Protein AF-0000000073991432 (afdb_homodimer)

Organism: Leishmania donovani (NCBI:txid5661)

Radius of gyration: 33.99 Å; Cα contacts (8 Å, |Δi|>4): 2825; chains: 2; bounding box: 56×107×69 Å

Foldseek 3Di:
DDFVVQLVVLVVLLVVCLVQFDCLQPFQWFDFDSFAEWFWWAAWEDAPQKTKIWTWDDSNANDDWATFIWIWIDNQLTFIAGAGTAGDAPDPQQNTYWAHAYWDDDPQKIKGKTKRKDAPDDGPPQVRIFIFIWIWMGNHNRHIDTDGGAAGDDPQKDPWGHWYWDDDPQWIKIWTWIFGNLLWIFIKIWIDNDPNHTDRVDIDTQDTDPDSQFRIWAQWDWDDDVQKIKIWTKTARDDDDVQPPPARIFTWMFIADDDPPDHTGTDDDTGTQAQAHFWGNKDWYADPVGFIKIKTKRHGPPDFFPSSVSRTGTTMDAIWTWDADPVPRQIFTFGDPCQCVQFDDKDKDAWDKAFAFDKAWDDQACAWKKKKWKWQQVPWDFQWWDKDFFPFWDFIQHNVVQWGKIWGHDVVRPDTDIHTGHHDPDRMWMWIWTHTSQKIWTAIPRGSHIHIDGHHDDRRRGTMIIHGYRTMIIIRIMMMTGGGRNYDD/DDFVVQLVVLQVLLVVCLVQFDCLQPFQWFDFDSFAEWFWWAAWEDAPQKTKIWTWDDSNANDDWATFIWIWIDNQLTFIAGAGTAGDAPDPQQNTYWAHAYWDDDPQKIKGKTKRKDDPPDGPDQVRIFIFIWIWMGNHNRHIDTPGGAAGDDPQKDPWGHWYWDDDPQWIKIWTWIFGNLLWIFIKMWIDNDPSHTDRVDIDTQDTDPDSQFRIWAQWDWDDDVQKIKIWTKTARDDDDVQPPPARIFTWMFIADDDPPDHTGTDDDTGTQAQAHFWGNKDWYADPVGFIKIKTKRHGPPDFFPSSVSRTGTTMDAIWTWDADPVPRQIFTFGDPCQCVQFDDKDKDAWDKAFAFDKAWDDQAPAWKKKKWKWQQVVWDFQWWDKDFFPFWDFIQHNVVQWGKIWGHDVVRPDTDIHTGHHDPDRMWMWIWTHTSQKIWTAIPRGSHIHIDGHHDDRRRGTMIIHGYRTMIIIRIMMMTGGGRNYDD

Secondary structure (DSSP, 8-state):
--HHHHHHHHHHHHHHHHTT--TTS--SSS---SSEEEEEEEEEEEETTEEEEEEEEETT-SS--S-EEEEEEESSSSS-EEEEEEE---STTSTT-EEEEEEEEETTEEEEEEEEEEESSSTT-TTSEEEEEEEEEESSSS--EEEEEEEPPPTT-EEEEEEEEEEETTEEEEEEEEE-TT--EEEEEEEESBTTB--TT--EEEEE-S-TT--EEEEEEEEEETTEEEEEEEEESPPPBTTBS-SSB--EEEEEE--TTS--EE-S--EES--SSS-EEEEEEE-TTS-EEEEEESS-TT---GGGGGTEE--BPPPEE-EE-TTT--EE-PBPGGGGGGEEEEEEE-SEEEPTTEEEEEES--SEEEEEEEEETTT---SEEEEEETTTEEEEEETTTTEEEEEEEEGGGTEEEEEEEEPPSSSEEEEEEEEESSEEEEEETTTTEEEEEE----TT---EEEEEESS-EEEEEEEEEEE---S--/--HHHHHHHHHHHHHHHHTT--TTS--SSS---SSEEEEEEEEEEEETTEEEEEEEEETT-SS--S-EEEEEEESSSSS-EEEEEEE---STTSTT-EEEEEEEEETTEEEEEEEEEEESSSTT-TTSEEEEEEEEEESSSS--EEEEEEEPPPTT-EEEEEEEEEEETTEEEEEEEEE-TT--EEEEEEEESBTTB--TT--EEEEE-S-TT--EEEEEEEEEETTEEEEEEEEESPPPBTTBS-SSB--EEEEEE--TTS--EE-S--EES--SSS-EEEEEEE-TTS-EEEEEESS-TT---GGGGGTEE--BPPPEE-EE-TTT--EE-PBPGGGGGGEEEEEEE-SEEEPTTEEEEEESS-SEEEEEEEEETTT---SEEEEEETTTEEEEEETTTTEEEEEEEEGGGTEEEEEEEEPPSSSEEEEEEEEESSEEEEEETTTTEEEEEE----TT---EEEEEESS-EEEEEEEEEEE---S--

Sequence (978 aa):
MSHEQRIEEANNAVLAIRKSVDKEFYPHYHIAPYARSMSAPCGMIYFKGLYHVFYQHQPFAEESGPMHWGHSTSENMIHWRHHPIALAPGEDWDRDGCFCGSSVAYDDRLYVFYTGHHWLTDIADDSQIYQVQCLAISENGFNFEKRGIVVKPPAGFSHFRDPYVWFQDGRWWMVCGGRDSKDQGQLLLYSTDDLEDWDDSTFMVLSKSEDRNVYMWEHPCFFPLQRHQMLMFSPQGMQHEDYMFRNRYQTGLLMGLWRPNATFSVTSAFKKLDLGHDFYGAQTFLTRDGRRVFIGWLDMWDTNMPTKQHHWTGMLSLPRVLLVDEATGRIRTPPIKELESIRGNHQYLPRQTVRDNSQVRLLFDCTSYEVRVLFDMEKSTAEKYGLWLGRGLEIYVDEQSKRLVVNRHYPNYGISGYRSYALPAQALLLVHAYFDMSSVEVFVNEGEAVLSTRIYPARKDRTLSLFAANGTAHITRGDIWALNQSVMQMSHEQRIEEANNAVLAIRKSVDKEFYPHYHIAPYARSMSAPCGMIYFKGLYHVFYQHQPFAEESGPMHWGHSTSENMIHWRHHPIALAPGEDWDRDGCFCGSSVAYDDRLYVFYTGHHWLTDIADDSQIYQVQCLAISENGFNFEKRGIVVKPPAGFSHFRDPYVWFQDGRWWMVCGGRDSKDQGQLLLYSTDDLEDWDDSTFMVLSKSEDRNVYMWEHPCFFPLQRHQMLMFSPQGMQHEDYMFRNRYQTGLLMGLWRPNATFSVTSAFKKLDLGHDFYGAQTFLTRDGRRVFIGWLDMWDTNMPTKQHHWTGMLSLPRVLLVDEATGRIRTPPIKELESIRGNHQYLPRQTVRDNSQVRLLFDCTSYEVRVLFDMEKSTAEKYGLWLGRGLEIYVDEQSKRLVVNRHYPNYGISGYRSYALPAQALLLVHAYFDMSSVEVFVNEGEAVLSTRIYPARKDRTLSLFAANGTAHITRGDIWALNQSVMQ

pLDDT: mean 96.09, std 4.36, range [61.84, 98.94]

Solvent-accessible surface area (backbone atoms only — not comparable to full-atom values): 48680 Å² total; per-residue (Å²): 130,53,66,68,54,46,30,51,54,42,44,50,45,27,59,65,50,38,78,67,44,54,63,85,50,53,52,37,55,48,58,53,48,86,28,14,15,34,50,34,46,20,39,37,39,63,58,95,81,29,37,37,41,28,22,38,20,18,49,88,37,60,55,92,63,58,24,17,26,32,32,33,35,16,78,66,84,47,49,41,41,83,50,68,52,52,43,54,45,60,50,92,68,15,50,48,9,36,44,50,25,20,42,45,77,56,93,82,25,37,41,36,34,28,13,14,28,37,58,72,74,50,85,92,39,81,88,39,55,50,36,27,35,27,36,30,39,16,74,77,77,68,56,62,48,78,72,46,78,43,37,60,58,52,89,64,47,37,72,29,37,19,36,27,57,46,77,57,96,91,32,40,36,34,37,26,17,27,16,40,83,85,41,39,13,25,32,39,32,36,52,32,94,39,100,85,54,49,54,56,87,55,73,41,72,34,47,66,61,86,54,78,58,24,37,34,39,37,39,46,39,75,47,76,54,89,95,30,31,34,39,34,33,18,43,33,46,63,69,62,53,65,79,39,58,76,47,75,51,46,28,29,36,36,40,25,44,69,53,91,98,49,53,59,46,73,73,52,69,82,39,69,68,48,51,29,69,16,47,29,35,43,43,60,33,55,45,95,88,66,48,46,32,33,33,24,10,37,38,54,77,96,57,82,61,78,42,42,84,26,44,26,29,53,30,37,41,72,52,22,35,66,42,70,39,84,89,76,64,48,60,30,46,31,67,50,74,62,60,64,75,36,55,51,62,74,45,79,37,66,66,46,69,41,50,56,41,30,67,46,78,75,37,78,68,62,38,42,31,40,39,37,40,31,35,32,57,74,76,28,60,26,47,33,31,41,38,33,38,35,89,32,35,37,41,29,43,32,60,53,84,45,25,38,34,44,36,40,48,41,70,94,61,36,40,59,54,69,32,54,43,74,58,68,92,64,50,65,47,39,45,37,34,42,35,31,50,28,32,35,40,34,27,32,62,73,10,62,42,32,35,24,35,69,47,82,65,52,93,90,32,23,32,26,26,40,35,7,22,69,28,31,30,32,35,62,34,33,41,36,25,36,43,52,73,34,31,80,125,129,54,66,67,55,47,30,49,53,41,44,50,45,27,59,65,50,38,79,66,44,53,64,86,52,53,52,39,56,49,57,54,48,86,28,14,16,35,49,35,45,21,39,38,39,62,57,96,80,29,38,38,40,27,22,39,19,18,48,86,37,60,56,93,62,57,24,15,25,32,33,32,35,15,78,66,85,47,51,40,42,83,52,68,53,50,45,53,44,61,49,92,70,17,49,50,10,36,44,50,25,20,42,46,79,56,94,81,24,37,41,35,33,28,12,13,28,36,58,71,73,51,86,91,38,81,88,40,57,48,37,26,34,27,37,30,40,17,74,76,77,68,57,62,48,76,74,46,79,44,37,59,58,54,92,64,46,38,74,30,37,20,36,27,57,46,78,58,95,90,32,38,36,34,36,26,15,25,17,40,84,84,42,39,14,25,31,40,31,36,54,31,93,40,99,86,55,50,54,54,87,53,73,41,72,32,46,65,62,85,53,77,59,25,36,35,38,36,38,47,39,75,47,76,56,90,96,31,30,34,39,34,33,19,44,32,46,63,71,62,53,66,78,39,58,76,45,77,50,45,27,29,36,35,40,23,42,71,54,92,95,47,53,58,45,72,73,53,71,82,38,69,68,48,50,31,69,17,47,29,34,41,42,62,34,54,44,94,88,65,49,48,33,34,34,24,10,36,38,55,76,96,58,81,60,79,43,44,84,26,44,26,29,52,30,37,42,71,52,22,34,67,43,70,39,84,89,77,64,49,58,28,47,30,67,49,73,61,61,63,74,36,54,53,63,74,45,78,37,68,64,44,69,42,49,59,40,31,68,46,79,74,40,76,69,62,39,42,30,40,39,36,40,32,34,32,58,75,77,29,60,28,45,34,31,39,38,33,38,35,88,32,35,38,41,30,43,32,59,51,81,45,25,39,35,44,34,41,49,41,69,96,62,38,40,59,52,72,32,53,43,75,56,69,92,62,50,64,47,37,45,36,34,41,34,32,49,27,31,36,40,34,28,32,63,73,10,61,42,32,36,23,34,69,47,82,65,53,91,88,30,24,33,26,26,40,37,7,22,69,28,29,31,32,35,63,35,32,42,36,26,38,43,52,74,36,31,81,125

Structure (mmCIF, N/CA/C/O backbone):
data_AF-0000000073991432-model_v1
#
loop_
_entity.id
_entity.type
_entity.pdbx_description
1 polymer 'Sucrose-6-phosphate hydrolase'
#
loop_
_atom_site.group_PDB
_atom_site.id
_atom_site.type_symbol
_atom_site.label_atom_id
_atom_site.label_alt_id
_atom_site.label_comp_id
_atom_site.label_asym_id
_atom_site.label_entity_id
_atom_site.label_seq_id
_atom_site.pdbx_PDB_ins_code
_atom_site.Cartn_x
_atom_site.Cartn_y
_atom_site.Cartn_z
_atom_site.occupancy
_atom_site.B_iso_or_equiv
_atom_site.auth_seq_id
_atom_site.auth_comp_id
_atom_site.auth_asym_id
_atom_site.auth_atom_id
_atom_site.pdbx_PDB_model_num
ATOM 1 N N . MET A 1 1 ? 5.012 -53.688 -1.05 1 87.19 1 MET A N 1
ATOM 2 C CA . MET A 1 1 ? 3.648 -53.312 -1.387 1 87.19 1 MET A CA 1
ATOM 3 C C . MET A 1 1 ? 3.529 -52.969 -2.871 1 87.19 1 MET A C 1
ATOM 5 O O . MET A 1 1 ? 4.406 -52.312 -3.441 1 87.19 1 MET A O 1
ATOM 9 N N . SER A 1 2 ? 2.527 -53.469 -3.459 1 93.69 2 SER A N 1
ATOM 10 C CA . SER A 1 2 ? 2.293 -53.156 -4.871 1 93.69 2 SER A CA 1
ATOM 11 C C . SER A 1 2 ? 1.883 -51.719 -5.074 1 93.69 2 SER A C 1
ATOM 13 O O . SER A 1 2 ? 1.531 -51.031 -4.117 1 93.69 2 SER A O 1
ATOM 15 N N . HIS A 1 3 ? 2.041 -51.281 -6.254 1 95.75 3 HIS A N 1
ATOM 16 C CA . HIS A 1 3 ? 1.618 -49.906 -6.602 1 95.75 3 HIS A CA 1
ATOM 17 C C . HIS A 1 3 ? 0.147 -49.688 -6.266 1 95.75 3 HIS A C 1
ATOM 19 O O . HIS A 1 3 ? -0.219 -48.656 -5.711 1 95.75 3 HIS A O 1
ATOM 25 N N . GLU A 1 4 ? -0.72 -50.656 -6.504 1 95.69 4 GLU A N 1
ATOM 26 C CA . GLU A 1 4 ? -2.15 -50.594 -6.227 1 95.69 4 GLU A CA 1
ATOM 27 C C . GLU A 1 4 ? -2.414 -50.438 -4.73 1 95.69 4 GLU A C 1
ATOM 29 O O . GLU A 1 4 ? -3.305 -49.688 -4.316 1 95.69 4 GLU A O 1
ATOM 34 N N . GLN A 1 5 ? -1.697 -51.125 -3.994 1 96.69 5 GLN A N 1
ATOM 35 C CA . GLN A 1 5 ? -1.854 -51.094 -2.545 1 96.69 5 GLN A CA 1
ATOM 36 C C . GLN A 1 5 ? -1.447 -49.719 -1.997 1 96.69 5 GLN A C 1
ATOM 38 O O . GLN A 1 5 ? -2.078 -49.219 -1.072 1 96.69 5 GLN A O 1
ATOM 43 N N . ARG A 1 6 ? -0.379 -49.156 -2.537 1 97.44 6 ARG A N 1
ATOM 44 C CA . ARG A 1 6 ? 0.07 -47.844 -2.104 1 97.44 6 ARG A CA 1
ATOM 45 C C . ARG A 1 6 ? -0.945 -46.781 -2.48 1 97.44 6 ARG A C 1
ATOM 47 O O . ARG A 1 6 ? -1.164 -45.812 -1.721 1 97.44 6 ARG A O 1
ATOM 54 N N . ILE A 1 7 ? -1.541 -46.906 -3.625 1 97.81 7 ILE A N 1
ATOM 55 C CA . ILE A 1 7 ? -2.598 -46 -4.055 1 97.81 7 ILE A CA 1
ATOM 56 C C . ILE A 1 7 ? -3.781 -46.094 -3.092 1 97.81 7 ILE A C 1
ATOM 58 O O . ILE A 1 7 ? -4.336 -45.062 -2.68 1 97.81 7 ILE A O 1
ATOM 62 N N . GLU A 1 8 ? -4.152 -47.312 -2.742 1 97.62 8 GLU A N 1
ATOM 63 C CA . GLU A 1 8 ? -5.27 -47.531 -1.822 1 97.62 8 GLU A CA 1
ATOM 64 C C . GLU A 1 8 ? -4.992 -46.906 -0.465 1 97.62 8 GLU A C 1
ATOM 66 O O . GLU A 1 8 ? -5.875 -46.281 0.124 1 97.62 8 GLU A O 1
ATOM 71 N N . GLU A 1 9 ? -3.84 -47.062 0.006 1 97.62 9 GLU A N 1
ATOM 72 C CA . GLU A 1 9 ? -3.455 -46.469 1.286 1 97.62 9 GLU A CA 1
ATOM 73 C C . GLU A 1 9 ? -3.547 -44.938 1.246 1 97.62 9 GLU A C 1
ATOM 75 O O . GLU A 1 9 ? -4.047 -44.312 2.186 1 97.62 9 GLU A O 1
ATOM 80 N N . ALA A 1 10 ? -2.996 -44.375 0.211 1 97.5 10 ALA A N 1
ATOM 81 C CA . ALA A 1 10 ? -3.023 -42.938 0.05 1 97.5 10 ALA A CA 1
ATOM 82 C C . ALA A 1 10 ? -4.457 -42.406 -0.035 1 97.5 10 ALA A C 1
ATOM 84 O O . ALA A 1 10 ? -4.793 -41.406 0.571 1 97.5 10 ALA A O 1
ATOM 85 N N . ASN A 1 11 ? -5.254 -43.062 -0.759 1 97.5 11 ASN A N 1
ATOM 86 C CA . ASN A 1 11 ? -6.652 -42.656 -0.894 1 97.5 11 ASN A CA 1
ATOM 87 C C . ASN A 1 11 ? -7.391 -42.75 0.438 1 97.5 11 ASN A C 1
ATOM 89 O O . ASN A 1 11 ? -8.219 -41.906 0.756 1 97.5 11 ASN A O 1
ATOM 93 N N . ASN A 1 12 ? -7.152 -43.844 1.145 1 97.5 12 ASN A N 1
ATOM 94 C CA . ASN A 1 12 ? -7.766 -43.969 2.461 1 97.5 12 ASN A CA 1
ATOM 95 C C . ASN A 1 12 ? -7.375 -42.844 3.391 1 97.5 12 ASN A C 1
ATOM 97 O O . ASN A 1 12 ? -8.203 -42.344 4.164 1 97.5 12 ASN A O 1
ATOM 101 N N . ALA A 1 13 ? -6.18 -42.469 3.32 1 96.69 13 ALA A N 1
ATOM 102 C CA . ALA A 1 13 ? -5.707 -41.344 4.141 1 96.69 13 ALA A CA 1
ATOM 103 C C . ALA A 1 13 ? -6.438 -40.062 3.793 1 96.69 13 ALA A C 1
ATOM 105 O O . ALA A 1 13 ? -6.836 -39.312 4.684 1 96.69 13 ALA A O 1
ATOM 106 N N . VAL A 1 14 ? -6.621 -39.781 2.557 1 96.75 14 VAL A N 1
ATOM 107 C CA . VAL A 1 14 ? -7.301 -38.594 2.082 1 96.75 14 VAL A CA 1
ATOM 108 C C . VAL A 1 14 ? -8.758 -38.594 2.527 1 96.75 14 VAL A C 1
ATOM 110 O O . VAL A 1 14 ? -9.273 -37.594 3.027 1 96.75 14 VAL A O 1
ATOM 113 N N . LEU A 1 15 ? -9.383 -39.719 2.373 1 96.06 15 LEU A N 1
ATOM 114 C CA . LEU A 1 15 ? -10.789 -39.875 2.725 1 96.06 15 LEU A CA 1
ATOM 115 C C . LEU A 1 15 ? -10.992 -39.688 4.227 1 96.06 15 LEU A C 1
ATOM 117 O O . LEU A 1 15 ? -12 -39.125 4.66 1 96.06 15 LEU A O 1
ATOM 121 N N . ALA A 1 16 ? -10.102 -40.156 4.957 1 96.62 16 ALA A N 1
ATOM 122 C CA . ALA A 1 16 ? -10.195 -40.094 6.414 1 96.62 16 ALA A CA 1
ATOM 123 C C . ALA A 1 16 ? -10.164 -38.625 6.879 1 96.62 16 ALA A C 1
ATOM 125 O O . ALA A 1 16 ? -10.922 -38.219 7.766 1 96.62 16 ALA A O 1
ATOM 126 N N . ILE A 1 17 ? -9.289 -37.844 6.312 1 96.69 17 ILE A N 1
ATOM 127 C CA . ILE A 1 17 ? -9.109 -36.469 6.766 1 96.69 17 ILE A CA 1
ATOM 128 C C . ILE A 1 17 ? -10.148 -35.562 6.113 1 96.69 17 ILE A C 1
ATOM 130 O O . ILE A 1 17 ? -10.461 -34.5 6.625 1 96.69 17 ILE A O 1
ATOM 134 N N . ARG A 1 18 ? -10.727 -35.938 5 1 95.69 18 ARG A N 1
ATOM 135 C CA . ARG A 1 18 ? -11.703 -35.125 4.262 1 95.69 18 ARG A CA 1
ATOM 136 C C . ARG A 1 18 ? -12.867 -34.719 5.156 1 95.69 18 ARG A C 1
ATOM 138 O O . ARG A 1 18 ? -13.391 -33.625 5.031 1 95.69 18 ARG A O 1
ATOM 145 N N . LYS A 1 19 ? -13.234 -35.531 6.062 1 93.56 19 LYS A N 1
ATOM 146 C CA . LYS A 1 19 ? -14.367 -35.312 6.953 1 93.56 19 LYS A CA 1
ATOM 147 C C . LYS A 1 19 ? -14.094 -34.125 7.895 1 93.56 19 LYS A C 1
ATOM 149 O O . LYS A 1 19 ? -15.023 -33.5 8.383 1 93.56 19 LYS A O 1
ATOM 154 N N . SER A 1 20 ? -12.875 -33.781 8.031 1 96.25 20 SER A N 1
ATOM 155 C CA . SER A 1 20 ? -12.484 -32.75 8.992 1 96.25 20 SER A CA 1
ATOM 156 C C . SER A 1 20 ? -12.023 -31.484 8.289 1 96.25 20 SER A C 1
ATOM 158 O O . SER A 1 20 ? -11.602 -30.531 8.938 1 96.25 20 SER A O 1
ATOM 160 N N . VAL A 1 21 ? -12.086 -31.484 6.996 1 96.44 21 VAL A N 1
ATOM 161 C CA . VAL A 1 21 ? -11.656 -30.312 6.234 1 96.44 21 VAL A CA 1
ATOM 162 C C . VAL A 1 21 ? -12.594 -29.141 6.523 1 96.44 21 VAL A C 1
ATOM 164 O O . VAL A 1 21 ? -13.812 -29.266 6.43 1 96.44 21 VAL A O 1
ATOM 167 N N . ASP A 1 22 ? -11.984 -27.984 6.98 1 96.06 22 ASP A N 1
ATOM 168 C CA . ASP A 1 22 ? -12.734 -26.734 7.141 1 96.06 22 ASP A CA 1
ATOM 169 C C . ASP A 1 22 ? -12.891 -26.016 5.805 1 96.06 22 ASP A C 1
ATOM 171 O O . ASP A 1 22 ? -11.898 -25.672 5.164 1 96.06 22 ASP A O 1
ATOM 175 N N . LYS A 1 23 ? -14.07 -25.688 5.434 1 94 23 LYS A N 1
ATOM 176 C CA . LYS A 1 23 ? -14.344 -25.203 4.086 1 94 23 LYS A CA 1
ATOM 177 C C . LYS A 1 23 ? -14.453 -23.672 4.07 1 94 23 LYS A C 1
ATOM 179 O O . LYS A 1 23 ? -14.945 -23.094 3.102 1 94 23 LYS A O 1
ATOM 184 N N . GLU A 1 24 ? -14.031 -23.062 5.07 1 95.5 24 GLU A N 1
ATOM 185 C CA . GLU A 1 24 ? -14.109 -21.609 5.191 1 95.5 24 GLU A CA 1
ATOM 186 C C . GLU A 1 24 ? -13.477 -20.906 3.986 1 95.5 24 GLU A C 1
ATOM 188 O O . GLU A 1 24 ? -14.008 -19.922 3.486 1 95.5 24 GLU A O 1
ATOM 193 N N . PHE A 1 25 ? -12.391 -21.453 3.5 1 97.31 25 PHE A N 1
ATOM 194 C CA . PHE A 1 25 ? -11.625 -20.828 2.434 1 97.31 25 PHE A CA 1
ATOM 195 C C . PHE A 1 25 ? -11.602 -21.703 1.188 1 97.31 25 PHE A C 1
ATOM 197 O O . PHE A 1 25 ? -10.953 -21.375 0.195 1 97.31 25 PHE A O 1
ATOM 204 N N . TYR A 1 26 ? -12.281 -22.875 1.229 1 97.25 26 TYR A N 1
ATOM 205 C CA . TYR A 1 26 ? -12.227 -23.859 0.151 1 97.25 26 TYR A CA 1
ATOM 206 C C . TYR A 1 26 ? -12.906 -23.312 -1.104 1 97.25 26 TYR A C 1
ATOM 208 O O . TYR A 1 26 ? -14.016 -22.781 -1.039 1 97.25 26 TYR A O 1
ATOM 216 N N . PRO A 1 27 ? -12.266 -23.422 -2.26 1 97.56 27 PRO A N 1
ATOM 217 C CA . PRO A 1 27 ? -12.828 -22.828 -3.475 1 97.56 27 PRO A CA 1
ATOM 218 C C . PRO A 1 27 ? -14.078 -23.547 -3.969 1 97.56 27 PRO A C 1
ATOM 220 O O . PRO A 1 27 ? -14.281 -24.719 -3.646 1 97.56 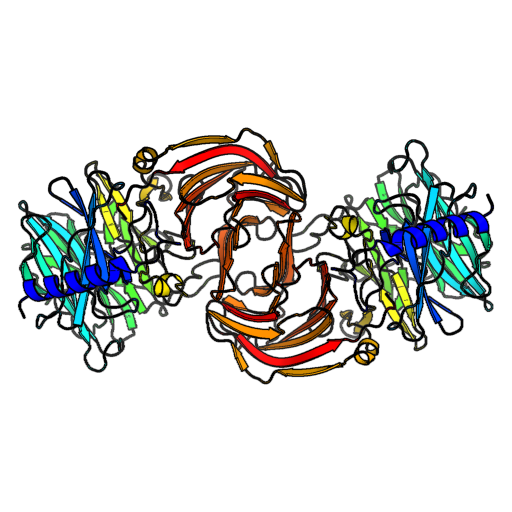27 PRO A O 1
ATOM 223 N N . HIS A 1 28 ? -14.844 -22.797 -4.746 1 97.5 28 HIS A N 1
ATOM 224 C CA . HIS A 1 28 ? -16.109 -23.344 -5.242 1 97.5 28 HIS A CA 1
ATOM 225 C C . HIS A 1 28 ? -15.984 -23.781 -6.695 1 97.5 28 HIS A C 1
ATOM 227 O O . HIS A 1 28 ? -16.719 -24.672 -7.145 1 97.5 28 HIS A O 1
ATOM 233 N N . TYR A 1 29 ? -15.023 -23.156 -7.434 1 97.5 29 TYR A N 1
ATOM 234 C CA . TYR A 1 29 ? -15 -23.531 -8.844 1 97.5 29 TYR A CA 1
ATOM 235 C C . TYR A 1 29 ? -13.562 -23.656 -9.344 1 97.5 29 TYR A C 1
ATOM 237 O O . TYR A 1 29 ? -13.336 -23.906 -10.531 1 97.5 29 TYR A O 1
ATOM 245 N N . HIS A 1 30 ? -12.562 -23.5 -8.5 1 98 30 HIS A N 1
ATOM 246 C CA . HIS A 1 30 ? -11.18 -23.875 -8.789 1 98 30 HIS A CA 1
ATOM 247 C C . HIS A 1 30 ? -10.898 -25.312 -8.367 1 98 30 HIS A C 1
ATOM 249 O O . HIS A 1 30 ? -11.555 -25.844 -7.469 1 98 30 HIS A O 1
ATOM 255 N N . ILE A 1 31 ? -9.875 -25.891 -8.977 1 97.19 31 ILE A N 1
ATOM 256 C CA . ILE A 1 31 ? -9.414 -27.203 -8.516 1 97.19 31 ILE A CA 1
ATOM 257 C C . ILE A 1 31 ? -8.586 -27.047 -7.246 1 97.19 31 ILE A C 1
ATOM 259 O O . ILE A 1 31 ? -7.645 -26.25 -7.211 1 97.19 31 ILE A O 1
ATOM 263 N N . ALA A 1 32 ? -8.953 -27.703 -6.266 1 97 32 ALA A N 1
ATOM 264 C CA . ALA A 1 32 ? -8.211 -27.859 -5.02 1 97 32 ALA A CA 1
ATOM 265 C C . ALA A 1 32 ? -8.141 -29.328 -4.605 1 97 32 ALA A C 1
ATOM 267 O O . ALA A 1 32 ? -8.891 -30.172 -5.121 1 97 32 ALA A O 1
ATOM 268 N N . PRO A 1 33 ? -7.117 -29.656 -3.773 1 95.81 33 PRO A N 1
ATOM 269 C CA . PRO A 1 33 ? -7.102 -31.062 -3.373 1 95.81 33 PRO A CA 1
ATOM 270 C C . PRO A 1 33 ? -8.312 -31.453 -2.535 1 95.81 33 PRO A C 1
ATOM 272 O O . PRO A 1 33 ? -8.859 -30.625 -1.808 1 95.81 33 PRO A O 1
ATOM 275 N N . TYR A 1 34 ? -8.648 -32.688 -2.707 1 94.75 34 TYR A N 1
ATOM 276 C CA . TYR A 1 34 ? -9.727 -33.188 -1.862 1 94.75 34 TYR A CA 1
ATOM 277 C C . TYR A 1 34 ? -9.391 -33 -0.387 1 94.75 34 TYR A C 1
ATOM 279 O O . TYR A 1 34 ? -10.258 -32.625 0.412 1 94.75 34 TYR A O 1
ATOM 287 N N . ALA A 1 35 ? -8.25 -33.219 -0.026 1 95.69 35 ALA A N 1
ATOM 288 C CA . ALA A 1 35 ? -7.645 -32.906 1.267 1 95.69 35 ALA A CA 1
ATOM 289 C C . ALA A 1 35 ? -6.121 -32.906 1.175 1 95.69 35 ALA A C 1
ATOM 291 O O . ALA A 1 35 ? -5.555 -33.375 0.187 1 95.69 35 ALA A O 1
ATOM 292 N N . ARG A 1 36 ? -5.527 -32.281 2.121 1 96.75 36 ARG A N 1
ATOM 293 C CA . ARG A 1 36 ? -4.074 -32.25 2.26 1 96.75 36 ARG A CA 1
ATOM 294 C C . ARG A 1 36 ? -3.453 -31.328 1.208 1 96.75 36 ARG A C 1
ATOM 296 O O . ARG A 1 36 ? -4.012 -30.266 0.881 1 96.75 36 ARG A O 1
ATOM 303 N N . SER A 1 37 ? -2.283 -31.688 0.734 1 96.62 37 SER A N 1
ATOM 304 C CA . SER A 1 37 ? -1.539 -30.656 0.026 1 96.62 37 SER A CA 1
ATOM 305 C C . SER A 1 37 ? -1.456 -30.953 -1.467 1 96.62 37 SER A C 1
ATOM 307 O O . SER A 1 37 ? -1.279 -32.094 -1.863 1 96.62 37 SER A O 1
ATOM 309 N N . MET A 1 38 ? -1.608 -29.922 -2.217 1 96.69 38 MET A N 1
ATOM 310 C CA . MET A 1 38 ? -1.352 -29.984 -3.652 1 96.69 38 MET A CA 1
ATOM 311 C C . MET A 1 38 ? -0.399 -28.875 -4.09 1 96.69 38 MET A C 1
ATOM 313 O O . MET A 1 38 ? -0.268 -27.859 -3.406 1 96.69 38 MET A O 1
ATOM 317 N N . SER A 1 39 ? 0.209 -29.094 -5.238 1 96.06 39 SER A N 1
ATOM 318 C CA . SER A 1 39 ? 1.006 -28.031 -5.852 1 96.06 39 SER A CA 1
ATOM 319 C C . SER A 1 39 ? 0.813 -28 -7.363 1 96.06 39 SER A C 1
ATOM 321 O O . SER A 1 39 ? -0.317 -27.906 -7.848 1 96.06 39 SER A O 1
ATOM 323 N N . ALA A 1 40 ? 1.786 -28.031 -8.094 1 96.69 40 ALA A N 1
ATOM 324 C CA . ALA A 1 40 ? 1.746 -27.719 -9.516 1 96.69 40 ALA A CA 1
ATOM 325 C C . ALA A 1 40 ? 0.984 -28.781 -10.297 1 96.69 40 ALA A C 1
ATOM 327 O O . ALA A 1 40 ? 1.032 -29.969 -9.945 1 96.69 40 ALA A O 1
ATOM 328 N N . PRO A 1 41 ? 0.322 -28.344 -11.336 1 97.94 41 PRO A N 1
ATOM 329 C CA . PRO A 1 41 ? -0.285 -29.328 -12.25 1 97.94 41 PRO A CA 1
ATOM 330 C C . PRO A 1 41 ? 0.751 -30.078 -13.07 1 97.94 41 PRO A C 1
ATOM 332 O O . PRO A 1 41 ? 1.854 -29.578 -13.297 1 97.94 41 PRO A O 1
ATOM 335 N N . CYS A 1 42 ? 0.322 -31.328 -13.469 1 95.62 42 CYS A N 1
ATOM 336 C CA . CYS A 1 42 ? 1.169 -32.188 -14.281 1 95.62 42 CYS A CA 1
ATOM 337 C C . CYS A 1 42 ? 0.333 -33 -15.273 1 95.62 42 CYS A C 1
ATOM 339 O O . CYS A 1 42 ? -0.855 -33.219 -15.039 1 95.62 42 CYS A O 1
ATOM 341 N N . GLY A 1 43 ? 0.944 -33.312 -16.297 1 97.62 43 GLY A N 1
ATOM 342 C CA . GLY A 1 43 ? 0.408 -34.281 -17.219 1 97.62 43 GLY A CA 1
ATOM 343 C C . GLY A 1 43 ? -0.98 -33.938 -17.719 1 97.62 43 GLY A C 1
ATOM 344 O O . GLY A 1 43 ? -1.835 -34.812 -17.844 1 97.62 43 GLY A O 1
ATOM 345 N N . MET A 1 44 ? -1.305 -32.688 -17.828 1 98.25 44 MET A N 1
ATOM 346 C CA . MET A 1 44 ? -2.629 -32.312 -18.297 1 98.25 44 MET A CA 1
ATOM 347 C C . MET A 1 44 ? -2.816 -32.688 -19.766 1 98.25 44 MET A C 1
ATOM 349 O O . MET A 1 44 ? -1.904 -32.5 -20.578 1 98.25 44 MET A O 1
ATOM 353 N N . ILE A 1 45 ? -4.086 -33.156 -20.125 1 98.5 45 ILE A N 1
ATOM 354 C CA . ILE A 1 45 ? -4.289 -33.625 -21.484 1 98.5 45 ILE A CA 1
ATOM 355 C C . ILE A 1 45 ? -5.777 -33.875 -21.734 1 98.5 45 ILE A C 1
ATOM 357 O O . ILE A 1 45 ? -6.547 -34.062 -20.797 1 98.5 45 ILE A O 1
ATOM 361 N N . TYR A 1 46 ? -6.199 -33.656 -22.938 1 98.44 46 TYR A N 1
ATOM 362 C CA . TYR A 1 46 ? -7.484 -34.156 -23.391 1 98.44 46 TYR A CA 1
ATOM 363 C C . TYR A 1 46 ? -7.344 -35.594 -23.922 1 98.44 46 TYR A C 1
ATOM 365 O O . TYR A 1 46 ? -6.605 -35.844 -24.875 1 98.44 46 TYR A O 1
ATOM 373 N N . PHE A 1 47 ? -8.023 -36.562 -23.312 1 98.44 47 PHE A N 1
ATOM 374 C CA . PHE A 1 47 ? -7.895 -38 -23.641 1 98.44 47 PHE A CA 1
ATOM 375 C C . PHE A 1 47 ? -9.227 -38.719 -23.469 1 98.44 47 PHE A C 1
ATOM 377 O O . PHE A 1 47 ? -9.844 -38.625 -22.406 1 98.44 47 PHE A O 1
ATOM 384 N N . LYS A 1 48 ? -9.688 -39.344 -24.5 1 97.81 48 LYS A N 1
ATOM 385 C CA . LYS A 1 48 ? -10.891 -40.156 -24.531 1 97.81 48 LYS A CA 1
ATOM 386 C C . LYS A 1 48 ? -12.094 -39.406 -23.969 1 97.81 48 LYS A C 1
ATOM 388 O O . LYS A 1 48 ? -12.812 -39.938 -23.109 1 97.81 48 LYS A O 1
ATOM 393 N N . GLY A 1 49 ? -12.258 -38.188 -24.359 1 97.75 49 GLY A N 1
ATOM 394 C CA . GLY A 1 49 ? -13.469 -37.406 -24.094 1 97.75 49 GLY A CA 1
ATOM 395 C C . GLY A 1 49 ? -13.391 -36.594 -22.828 1 97.75 49 GLY A C 1
ATOM 396 O O . GLY A 1 49 ? -14.32 -35.844 -22.5 1 97.75 49 GLY A O 1
ATOM 397 N N . LEU A 1 50 ? -12.227 -36.688 -22.156 1 98.19 50 LEU A N 1
ATOM 398 C CA . LEU A 1 50 ? -12.109 -35.969 -20.875 1 98.19 50 LEU A CA 1
ATOM 399 C C . LEU A 1 50 ? -10.836 -35.156 -20.828 1 98.19 50 LEU A C 1
ATOM 401 O O . LEU A 1 50 ? -9.812 -35.531 -21.406 1 98.19 50 LEU A O 1
ATOM 405 N N . TYR A 1 51 ? -10.977 -34 -20.25 1 98.38 51 TYR A N 1
ATOM 406 C CA . TYR A 1 51 ? -9.781 -33.281 -19.812 1 98.38 51 TYR A CA 1
ATOM 407 C C . TYR A 1 51 ? -9.242 -33.844 -18.516 1 98.38 51 TYR A C 1
ATOM 409 O O . TYR A 1 51 ? -9.953 -33.906 -17.516 1 98.38 51 TYR A O 1
ATOM 417 N N . HIS A 1 52 ? -8.016 -34.312 -18.531 1 98.5 52 HIS A N 1
ATOM 418 C CA . HIS A 1 52 ? -7.344 -34.844 -17.344 1 98.5 52 HIS A CA 1
ATOM 419 C C . HIS A 1 52 ? -6.363 -33.812 -16.781 1 98.5 52 HIS A C 1
ATOM 421 O O . HIS A 1 52 ? -5.5 -33.312 -17.5 1 98.5 52 HIS A O 1
ATOM 427 N N . VAL A 1 53 ? -6.523 -33.5 -15.547 1 98.06 53 VAL A N 1
ATOM 428 C CA . VAL A 1 53 ? -5.547 -32.719 -14.812 1 98.06 53 VAL A CA 1
ATOM 429 C C . VAL A 1 53 ? -4.945 -33.531 -13.68 1 98.06 53 VAL A C 1
ATOM 431 O O . VAL A 1 53 ? -5.648 -33.906 -12.734 1 98.06 53 VAL A O 1
ATOM 434 N N . PHE A 1 54 ? -3.723 -33.844 -13.797 1 98.5 54 PHE A N 1
ATOM 435 C CA . PHE A 1 54 ? -2.967 -34.406 -12.68 1 98.5 54 PHE A CA 1
ATOM 436 C C . PHE A 1 54 ? -2.201 -33.312 -11.945 1 98.5 54 PHE A C 1
ATOM 438 O O . PHE A 1 54 ? -1.992 -32.219 -12.484 1 98.5 54 PHE A O 1
ATOM 445 N N . TYR A 1 55 ? -1.878 -33.594 -10.719 1 97.81 55 TYR A N 1
ATOM 446 C CA . TYR A 1 55 ? -1.15 -32.594 -9.938 1 97.81 55 TYR A CA 1
ATOM 447 C C . TYR A 1 55 ? -0.316 -33.25 -8.852 1 97.81 55 TYR A C 1
ATOM 449 O O . TYR A 1 55 ? -0.608 -34.375 -8.438 1 97.81 55 TYR A O 1
ATOM 457 N N . GLN A 1 56 ? 0.73 -32.531 -8.477 1 97.5 56 GLN A N 1
ATOM 458 C CA . GLN A 1 56 ? 1.515 -32.969 -7.332 1 97.5 56 GLN A CA 1
ATOM 459 C C . GLN A 1 56 ? 0.679 -32.969 -6.055 1 97.5 56 GLN A C 1
ATOM 461 O O . GLN A 1 56 ? 0.035 -31.969 -5.734 1 97.5 56 GLN A O 1
ATOM 466 N N . HIS A 1 57 ? 0.697 -34.125 -5.371 1 97.5 57 HIS A N 1
ATOM 467 C CA . HIS A 1 57 ? -0.164 -34.312 -4.207 1 97.5 57 HIS A CA 1
ATOM 468 C C . HIS A 1 57 ? 0.578 -35 -3.074 1 97.5 57 HIS A C 1
ATOM 470 O O . HIS A 1 57 ? 1.27 -36 -3.305 1 97.5 57 HIS A O 1
ATOM 476 N N . GLN A 1 58 ? 0.563 -34.438 -1.917 1 96.88 58 GLN A N 1
ATOM 477 C CA . GLN A 1 58 ? 0.963 -35.094 -0.682 1 96.88 58 GLN A CA 1
ATOM 478 C C . GLN A 1 58 ? -0.255 -35.5 0.146 1 96.88 58 GLN A C 1
ATOM 480 O O . GLN A 1 58 ? -0.783 -34.688 0.913 1 96.88 58 GLN A O 1
ATOM 485 N N . PRO A 1 59 ? -0.616 -36.75 0.102 1 97.06 59 PRO A N 1
ATOM 486 C CA . PRO A 1 59 ? -1.903 -37.156 0.653 1 97.06 59 PRO A CA 1
ATOM 487 C C . PRO A 1 59 ? -1.857 -37.375 2.166 1 97.06 59 PRO A C 1
ATOM 489 O O . PRO A 1 59 ? -2.9 -37.531 2.801 1 97.06 59 PRO A O 1
ATOM 492 N N . PHE A 1 60 ? -0.674 -37.25 2.807 1 96.12 60 PHE A N 1
ATOM 493 C CA . PHE A 1 60 ? -0.558 -37.688 4.195 1 96.12 60 PHE A CA 1
ATOM 494 C C . PHE A 1 60 ? -0.329 -36.5 5.113 1 96.12 60 PHE A C 1
ATOM 496 O O . PHE A 1 60 ? -0.399 -36.625 6.336 1 96.12 60 PHE A O 1
ATOM 503 N N . ALA A 1 61 ? -0.019 -35.375 4.5 1 93.81 61 ALA A N 1
ATOM 504 C CA . ALA A 1 61 ? 0.262 -34.188 5.309 1 93.81 61 ALA A CA 1
ATOM 505 C C . ALA A 1 61 ? 0.027 -32.906 4.508 1 93.81 61 ALA A C 1
ATOM 507 O O . ALA A 1 61 ? -0.141 -32.969 3.285 1 93.81 61 ALA A O 1
ATOM 508 N N . GLU A 1 62 ? 0.028 -31.812 5.191 1 91.75 62 GLU A N 1
ATOM 509 C CA . GLU A 1 62 ? -0.148 -30.516 4.547 1 91.75 62 GLU A CA 1
ATOM 510 C C . GLU A 1 62 ? 1.193 -29.922 4.133 1 91.75 62 GLU A C 1
ATOM 512 O O . GLU A 1 62 ? 1.24 -28.953 3.363 1 91.75 62 GLU A O 1
ATOM 517 N N . GLU A 1 63 ? 2.254 -30.516 4.594 1 85.62 63 GLU A N 1
ATOM 518 C CA . GLU A 1 63 ? 3.609 -30.094 4.242 1 85.62 63 GLU A CA 1
ATOM 519 C C . GLU A 1 63 ? 4.141 -30.906 3.059 1 85.62 63 GLU A C 1
ATOM 521 O O . GLU A 1 63 ? 3.545 -31.906 2.664 1 85.62 63 GLU A O 1
ATOM 526 N N . SER A 1 64 ? 5.238 -30.438 2.635 1 78.69 64 SER A N 1
ATOM 527 C CA . SER A 1 64 ? 5.875 -31.172 1.545 1 78.69 64 SER A CA 1
ATOM 528 C C . SER A 1 64 ? 6.379 -32.531 2.014 1 78.69 64 SER A C 1
ATOM 530 O O . SER A 1 64 ? 6.738 -32.688 3.182 1 78.69 64 SER A O 1
ATOM 532 N N . GLY A 1 65 ? 6.305 -33.5 1.177 1 84 65 GLY A N 1
ATOM 533 C CA . GLY A 1 65 ? 6.699 -34.875 1.39 1 84 65 GLY A CA 1
ATOM 534 C C . GLY A 1 65 ? 6.734 -35.688 0.11 1 84 65 GLY A C 1
ATOM 535 O O . GLY A 1 65 ? 6.902 -35.156 -0.979 1 84 65 GLY A O 1
ATOM 536 N N . PRO A 1 66 ? 6.73 -37 0.305 1 90.12 66 PRO A N 1
ATOM 537 C CA . PRO A 1 66 ? 6.723 -37.781 -0.916 1 90.12 66 PRO A CA 1
ATOM 538 C C . PRO A 1 66 ? 5.539 -37.469 -1.828 1 90.12 66 PRO A C 1
ATOM 540 O O . PRO A 1 66 ? 4.387 -37.688 -1.451 1 90.12 66 PRO A O 1
ATOM 543 N N . MET A 1 67 ? 5.902 -37.156 -2.957 1 95.06 67 MET A N 1
ATOM 544 C CA . MET A 1 67 ? 4.891 -36.656 -3.877 1 95.06 67 MET A CA 1
ATOM 545 C C . MET A 1 67 ? 4.176 -37.781 -4.594 1 95.06 67 MET A C 1
ATOM 547 O O . MET A 1 67 ? 4.801 -38.781 -4.961 1 95.06 67 MET A O 1
ATOM 551 N N . HIS A 1 68 ? 2.926 -37.656 -4.688 1 98 68 HIS A N 1
ATOM 552 C CA . HIS A 1 68 ? 2.014 -38.469 -5.5 1 98 68 HIS A CA 1
ATOM 553 C C . HIS A 1 68 ? 1.427 -37.625 -6.641 1 98 68 HIS A C 1
ATOM 555 O O . HIS A 1 68 ? 1.693 -36.438 -6.746 1 98 68 HIS A O 1
ATOM 561 N N . TRP A 1 69 ? 0.719 -38.312 -7.566 1 98.44 69 TRP A N 1
ATOM 562 C CA . TRP A 1 69 ? -0.076 -37.562 -8.547 1 98.44 69 TRP A CA 1
ATOM 563 C C . TRP A 1 69 ? -1.56 -37.625 -8.203 1 98.44 69 TRP A C 1
ATOM 565 O O . TRP A 1 69 ? -2.178 -38.688 -8.266 1 98.44 69 TRP A O 1
ATOM 575 N N . GLY A 1 70 ? -2.104 -36.438 -7.758 1 97.88 70 GLY A N 1
ATOM 576 C CA . GLY A 1 70 ? -3.553 -36.344 -7.715 1 97.88 70 GLY A CA 1
ATOM 577 C C . GLY A 1 70 ? -4.188 -36.25 -9.086 1 97.88 70 GLY A C 1
ATOM 578 O O . GLY A 1 70 ? -3.486 -36.125 -10.094 1 97.88 70 GLY A O 1
ATOM 579 N N . HIS A 1 71 ? -5.551 -36.344 -9.117 1 97.81 71 HIS A N 1
ATOM 580 C CA . HIS A 1 71 ? -6.191 -36.469 -10.422 1 97.81 71 HIS A CA 1
ATOM 581 C C . HIS A 1 71 ? -7.602 -35.906 -10.406 1 97.81 71 HIS A C 1
ATOM 583 O O . HIS A 1 71 ? -8.375 -36.156 -9.484 1 97.81 71 HIS A O 1
ATOM 589 N N . SER A 1 72 ? -7.875 -35.062 -11.328 1 97.38 72 SER A N 1
ATOM 590 C CA . SER A 1 72 ? -9.219 -34.562 -11.594 1 97.38 72 SER A CA 1
ATOM 591 C C . SER A 1 72 ? -9.531 -34.562 -13.094 1 97.38 72 SER A C 1
ATOM 593 O O . SER A 1 72 ? -8.625 -34.438 -13.922 1 97.38 72 SER A O 1
ATOM 595 N N . THR A 1 73 ? -10.812 -34.75 -13.414 1 97.44 73 THR A N 1
ATOM 596 C CA . THR A 1 73 ? -11.211 -34.688 -14.812 1 97.44 73 THR A CA 1
ATOM 597 C C . THR A 1 73 ? -12.406 -33.781 -15 1 97.44 73 THR A C 1
ATOM 599 O O . THR A 1 73 ? -13.086 -33.406 -14.031 1 97.44 73 THR A O 1
ATOM 602 N N . SER A 1 74 ? -12.586 -33.344 -16.172 1 97.56 74 SER A N 1
ATOM 603 C CA . SER A 1 74 ? -13.727 -32.531 -16.578 1 97.56 74 SER A CA 1
ATOM 604 C C . SER A 1 74 ? -14.062 -32.781 -18.047 1 97.56 74 SER A C 1
ATOM 606 O O . SER A 1 74 ? -13.18 -33.062 -18.859 1 97.56 74 SER A O 1
ATOM 608 N N . GLU A 1 75 ? -15.344 -32.594 -18.391 1 96.88 75 GLU A N 1
ATOM 609 C CA . GLU A 1 75 ? -15.766 -32.656 -19.781 1 96.88 75 GLU A CA 1
ATOM 610 C C . GLU A 1 75 ? -15.633 -31.312 -20.469 1 96.88 75 GLU A C 1
ATOM 612 O O . GLU A 1 75 ? -15.578 -31.234 -21.688 1 96.88 75 GLU A O 1
ATOM 617 N N . ASN A 1 76 ? -15.57 -30.281 -19.688 1 96.62 76 ASN A N 1
ATOM 618 C CA . ASN A 1 76 ? -15.68 -28.953 -20.266 1 96.62 76 ASN A CA 1
ATOM 619 C C . ASN A 1 76 ? -14.727 -27.969 -19.609 1 96.62 76 ASN A C 1
ATOM 621 O O . ASN A 1 76 ? -14.875 -26.75 -19.75 1 96.62 76 ASN A O 1
ATOM 625 N N . MET A 1 77 ? -13.781 -28.422 -18.734 1 97.12 77 MET A N 1
ATOM 626 C CA . MET A 1 77 ? -12.758 -27.641 -18.047 1 97.12 77 MET A CA 1
ATOM 627 C C . MET A 1 77 ? -13.375 -26.75 -16.969 1 97.12 77 MET A C 1
ATOM 629 O O . MET A 1 77 ? -12.75 -25.797 -16.516 1 97.12 77 MET A O 1
ATOM 633 N N . ILE A 1 78 ? -14.672 -26.969 -16.594 1 96.81 78 ILE A N 1
ATOM 634 C CA . ILE A 1 78 ? -15.352 -26.188 -15.555 1 96.81 78 ILE A CA 1
ATOM 635 C C . ILE A 1 78 ? -15.773 -27.109 -14.414 1 96.81 78 ILE A C 1
ATOM 637 O O . ILE A 1 78 ? -15.406 -26.875 -13.258 1 96.81 78 ILE A O 1
ATOM 641 N N . HIS A 1 79 ? -16.484 -28.172 -14.711 1 96.75 79 HIS A N 1
ATOM 642 C CA . HIS A 1 79 ? -16.953 -29.125 -13.719 1 96.75 79 HIS A CA 1
ATOM 643 C C . HIS A 1 79 ? -15.945 -30.25 -13.492 1 96.75 79 HIS A C 1
ATOM 645 O O . HIS A 1 79 ? -16.016 -31.297 -14.156 1 96.75 79 HIS A O 1
ATOM 651 N N . TRP A 1 80 ? -15.164 -30.078 -12.508 1 96.75 80 TRP A N 1
ATOM 652 C CA . TRP A 1 80 ? -14.086 -31.031 -12.234 1 96.75 80 TRP A CA 1
ATOM 653 C C . TRP A 1 80 ? -14.523 -32.094 -11.227 1 96.75 80 TRP A C 1
ATOM 655 O O . TRP A 1 80 ? -15.227 -31.766 -10.266 1 96.75 80 TRP A O 1
ATOM 665 N N . ARG A 1 81 ? -14.133 -33.25 -11.453 1 95.81 81 ARG A N 1
ATOM 666 C CA . ARG A 1 81 ? -14.375 -34.375 -10.555 1 95.81 81 ARG A CA 1
ATOM 667 C C . ARG A 1 81 ? -13.062 -34.969 -10.023 1 95.81 81 ARG A C 1
ATOM 669 O O . ARG A 1 81 ? -12.141 -35.25 -10.789 1 95.81 81 ARG A O 1
ATOM 676 N N . HIS A 1 82 ? -13.039 -35.156 -8.734 1 95.69 82 HIS A N 1
ATOM 677 C CA . HIS A 1 82 ? -11.875 -35.781 -8.133 1 95.69 82 HIS A CA 1
ATOM 678 C C . HIS A 1 82 ? -11.859 -37.281 -8.406 1 95.69 82 HIS A C 1
ATOM 680 O O . HIS A 1 82 ? -12.906 -37.938 -8.414 1 95.69 82 HIS A O 1
ATOM 686 N N . HIS A 1 83 ? -10.68 -37.812 -8.625 1 96.62 83 HIS A N 1
ATOM 687 C CA . HIS A 1 83 ? -10.461 -39.25 -8.789 1 96.62 83 HIS A CA 1
ATOM 688 C C . HIS A 1 83 ? -9.391 -39.75 -7.836 1 96.62 83 HIS A C 1
ATOM 690 O O . HIS A 1 83 ? -8.672 -38.969 -7.219 1 96.62 83 HIS A O 1
ATOM 696 N N . PRO A 1 84 ? -9.352 -41.031 -7.684 1 96.12 84 PRO A N 1
ATOM 697 C CA . PRO A 1 84 ? -8.25 -41.594 -6.887 1 96.12 84 PRO A CA 1
ATOM 698 C C . PRO A 1 84 ? -6.879 -41.156 -7.41 1 96.12 84 PRO A C 1
ATOM 700 O O . PRO A 1 84 ? -6.738 -40.844 -8.594 1 96.12 84 PRO A O 1
ATOM 703 N N . ILE A 1 85 ? -6.004 -41.25 -6.52 1 97.06 85 ILE A N 1
ATOM 704 C CA . ILE A 1 85 ? -4.609 -40.938 -6.828 1 97.06 85 ILE A CA 1
ATOM 705 C C . ILE A 1 85 ? -4.156 -41.75 -8.039 1 97.06 85 ILE A C 1
ATOM 707 O O . ILE A 1 85 ? -4.488 -42.938 -8.156 1 97.06 85 ILE A O 1
ATOM 711 N N . ALA A 1 86 ? -3.404 -41.094 -8.922 1 97.81 86 ALA A N 1
ATOM 712 C CA . ALA A 1 86 ? -3.002 -41.719 -10.18 1 97.81 86 ALA A CA 1
ATOM 713 C C . ALA A 1 86 ? -1.675 -42.438 -10.023 1 97.81 86 ALA A C 1
ATOM 715 O O . ALA A 1 86 ? -1.507 -43.562 -10.547 1 97.81 86 ALA A O 1
ATOM 716 N N . LEU A 1 87 ? -0.711 -41.812 -9.406 1 98.38 87 LEU A N 1
ATOM 717 C CA . LEU A 1 87 ? 0.608 -42.406 -9.195 1 98.38 87 LEU A CA 1
ATOM 718 C C . LEU A 1 87 ? 1.027 -42.281 -7.734 1 98.38 87 LEU A C 1
ATOM 720 O O . LEU A 1 87 ? 0.88 -41.219 -7.129 1 98.38 87 LEU A O 1
ATOM 724 N N . ALA A 1 88 ? 1.524 -43.375 -7.176 1 98.31 88 ALA A N 1
ATOM 725 C CA . ALA A 1 88 ? 2.109 -43.406 -5.836 1 98.31 88 ALA A CA 1
ATOM 726 C C . ALA A 1 88 ? 3.57 -43.844 -5.891 1 98.31 88 ALA A C 1
ATOM 728 O O . ALA A 1 88 ? 3.934 -44.719 -6.66 1 98.31 88 ALA A O 1
ATOM 729 N N . PRO A 1 89 ? 4.383 -43.25 -5.109 1 97.88 89 PRO A N 1
ATOM 730 C CA . PRO A 1 89 ? 5.789 -43.656 -5.09 1 97.88 89 PRO A CA 1
ATOM 731 C C . PRO A 1 89 ? 6.012 -44.969 -4.332 1 97.88 89 PRO A C 1
ATOM 733 O O . PRO A 1 89 ? 5.148 -45.375 -3.557 1 97.88 89 PRO A O 1
ATOM 736 N N . GLY A 1 90 ? 7.18 -45.594 -4.617 1 96.31 90 GLY A N 1
ATOM 737 C CA . GLY A 1 90 ? 7.516 -46.75 -3.826 1 96.31 90 GLY A CA 1
ATOM 738 C C . GLY A 1 90 ? 8.352 -47.75 -4.586 1 96.31 90 GLY A C 1
ATOM 739 O O . GLY A 1 90 ? 8.977 -48.625 -3.984 1 96.31 90 GLY A O 1
ATOM 740 N N . GLU A 1 91 ? 8.43 -47.688 -5.922 1 96.56 91 GLU A N 1
ATOM 741 C CA . GLU A 1 91 ? 9.328 -48.562 -6.691 1 96.56 91 GLU A CA 1
ATOM 742 C C . GLU A 1 91 ? 10.781 -48.156 -6.512 1 96.56 91 GLU A C 1
ATOM 744 O O . GLU A 1 91 ? 11.062 -47.062 -5.996 1 96.56 91 GLU A O 1
ATOM 749 N N . ASP A 1 92 ? 11.656 -48.938 -6.965 1 94.94 92 ASP A N 1
ATOM 750 C CA . ASP A 1 92 ? 13.086 -48.656 -6.816 1 94.94 92 ASP A CA 1
ATOM 751 C C . ASP A 1 92 ? 13.461 -47.344 -7.5 1 94.94 92 ASP A C 1
ATOM 753 O O . ASP A 1 92 ? 14.352 -46.625 -7.039 1 94.94 92 ASP A O 1
ATOM 757 N N . TRP A 1 93 ? 12.773 -46.969 -8.57 1 95.81 93 TRP A N 1
ATOM 758 C CA . TRP A 1 93 ? 13.172 -45.812 -9.383 1 95.81 93 TRP A CA 1
ATOM 759 C C . TRP A 1 93 ? 12.422 -44.562 -8.953 1 95.81 93 TRP A C 1
ATOM 761 O O . TRP A 1 93 ? 12.688 -43.469 -9.461 1 95.81 93 TRP A O 1
ATOM 771 N N . ASP A 1 94 ? 11.477 -44.656 -8.078 1 97.31 94 ASP A N 1
ATOM 772 C CA . ASP A 1 94 ? 10.719 -43.5 -7.59 1 97.31 94 ASP A CA 1
ATOM 773 C C . ASP A 1 94 ? 10.359 -43.688 -6.113 1 97.31 94 ASP A C 1
ATOM 775 O O . ASP A 1 94 ? 9.266 -43.312 -5.691 1 97.31 94 ASP A O 1
ATOM 779 N N . ARG A 1 95 ? 11.273 -44.188 -5.359 1 94.94 95 ARG A N 1
ATOM 780 C CA . ARG A 1 95 ? 11.086 -44.594 -3.969 1 94.94 95 ARG A CA 1
ATOM 781 C C . ARG A 1 95 ? 10.5 -43.438 -3.15 1 94.94 95 ARG A C 1
ATOM 783 O O . ARG A 1 95 ? 9.625 -43.656 -2.309 1 94.94 95 ARG A O 1
ATOM 790 N N . ASP A 1 96 ? 11 -42.281 -3.389 1 94.88 96 ASP A N 1
ATOM 791 C CA . ASP A 1 96 ? 10.695 -41.188 -2.471 1 94.88 96 ASP A CA 1
ATOM 792 C C . ASP A 1 96 ? 9.781 -40.156 -3.129 1 94.88 96 ASP A C 1
ATOM 794 O O . ASP A 1 96 ? 9.57 -39.062 -2.588 1 94.88 96 ASP A O 1
ATOM 798 N N . GLY A 1 97 ? 9.258 -40.5 -4.363 1 96.5 97 GLY A N 1
ATOM 799 C CA . GLY A 1 97 ? 8.32 -39.531 -4.926 1 96.5 97 GLY A CA 1
ATOM 800 C C . GLY A 1 97 ? 8.094 -39.719 -6.414 1 96.5 97 GLY A C 1
ATOM 801 O O . GLY A 1 97 ? 9.008 -40.125 -7.141 1 96.5 97 GLY A O 1
ATOM 802 N N . CYS A 1 98 ? 6.938 -39.438 -6.867 1 98.06 98 CYS A N 1
ATOM 803 C CA . CYS A 1 98 ? 6.57 -39.219 -8.266 1 98.06 98 CYS A CA 1
ATOM 804 C C . CYS A 1 98 ? 6.395 -37.719 -8.562 1 98.06 98 CYS A C 1
ATOM 806 O O . CYS A 1 98 ? 5.312 -37.188 -8.359 1 98.06 98 CYS A O 1
ATOM 808 N N . PHE A 1 99 ? 7.387 -37.156 -9.125 1 97.5 99 PHE A N 1
ATOM 809 C CA . PHE A 1 99 ? 7.375 -35.719 -9.367 1 97.5 99 PHE A CA 1
ATOM 810 C C . PHE A 1 99 ? 6.801 -35.406 -10.742 1 97.5 99 PHE A C 1
ATOM 812 O O . PHE A 1 99 ? 6.41 -36.312 -11.477 1 97.5 99 PHE A O 1
ATOM 819 N N . CYS A 1 100 ? 6.742 -34.156 -11.047 1 97.12 100 CYS A N 1
ATOM 820 C CA . CYS A 1 100 ? 5.988 -33.625 -12.18 1 97.12 100 CYS A CA 1
ATOM 821 C C . CYS A 1 100 ? 6.555 -34.156 -13.5 1 97.12 100 CYS A C 1
ATOM 823 O O . CYS A 1 100 ? 7.727 -34.531 -13.57 1 97.12 100 CYS A O 1
ATOM 825 N N . GLY A 1 101 ? 5.742 -34.062 -14.516 1 98 101 GLY A N 1
ATOM 826 C CA . GLY A 1 101 ? 6.066 -34.375 -15.898 1 98 101 GLY A CA 1
ATOM 827 C C . GLY A 1 101 ? 4.938 -34.062 -16.859 1 98 101 GLY A C 1
ATOM 828 O O . GLY A 1 101 ? 4.27 -33.031 -16.719 1 98 101 GLY A O 1
ATOM 829 N N . SER A 1 102 ? 4.887 -34.906 -17.922 1 98.31 102 SER A N 1
ATOM 830 C CA . SER A 1 102 ? 3.91 -34.625 -18.969 1 98.31 102 SER A CA 1
ATOM 831 C C . SER A 1 102 ? 3.254 -35.906 -19.484 1 98.31 102 SER A C 1
ATOM 833 O O . SER A 1 102 ? 3.637 -37 -19.094 1 98.31 102 SER A O 1
ATOM 835 N N . SER A 1 103 ? 2.238 -35.688 -20.297 1 98.44 103 SER A N 1
ATOM 836 C CA . SER A 1 103 ? 1.533 -36.812 -20.906 1 98.44 103 SER A CA 1
ATOM 837 C C . SER A 1 103 ? 1.352 -36.625 -22.406 1 98.44 103 SER A C 1
ATOM 839 O O . SER A 1 103 ? 1.237 -35.5 -22.875 1 98.44 103 SER A O 1
ATOM 841 N N . VAL A 1 104 ? 1.306 -37.719 -23.109 1 98.31 104 VAL A N 1
ATOM 842 C CA . VAL A 1 104 ? 0.953 -37.719 -24.531 1 98.31 104 VAL A CA 1
ATOM 843 C C . VAL A 1 104 ? 0.025 -38.906 -24.828 1 98.31 104 VAL A C 1
ATOM 845 O O . VAL A 1 104 ? 0.088 -39.938 -24.156 1 98.31 104 VAL A O 1
ATOM 848 N N . ALA A 1 105 ? -0.862 -38.688 -25.719 1 98.12 105 ALA A N 1
ATOM 849 C CA . ALA A 1 105 ? -1.711 -39.75 -26.219 1 98.12 105 ALA A CA 1
ATOM 850 C C . ALA A 1 105 ? -1.147 -40.344 -27.5 1 98.12 105 ALA A C 1
ATOM 852 O O . ALA A 1 105 ? -0.8 -39.625 -28.438 1 98.12 105 ALA A O 1
ATOM 853 N N . TYR A 1 106 ? -0.973 -41.625 -27.531 1 97.62 106 TYR A N 1
ATOM 854 C CA . TYR A 1 106 ? -0.464 -42.312 -28.703 1 97.62 106 TYR A CA 1
ATOM 855 C C . TYR A 1 106 ? -1.07 -43.719 -28.812 1 97.62 106 TYR A C 1
ATOM 857 O O . TYR A 1 106 ? -1.094 -44.469 -27.844 1 97.62 106 TYR A O 1
ATOM 865 N N . ASP A 1 107 ? -1.623 -44.062 -29.984 1 96.25 107 ASP A N 1
ATOM 866 C CA . ASP A 1 107 ? -2.232 -45.344 -30.266 1 96.25 107 ASP A CA 1
ATOM 867 C C . ASP A 1 107 ? -3.301 -45.688 -29.219 1 96.25 107 ASP A C 1
ATOM 869 O O . ASP A 1 107 ? -3.27 -46.75 -28.625 1 96.25 107 ASP A O 1
ATOM 873 N N . ASP A 1 108 ? -4.129 -44.75 -28.859 1 96.44 108 ASP A N 1
ATOM 874 C CA . ASP A 1 108 ? -5.297 -44.844 -27.984 1 96.44 108 ASP A CA 1
ATOM 875 C C . ASP A 1 108 ? -4.883 -45.188 -26.547 1 96.44 108 ASP A C 1
ATOM 877 O O . ASP A 1 108 ? -5.652 -45.781 -25.797 1 96.44 108 ASP A O 1
ATOM 881 N N . ARG A 1 109 ? -3.648 -44.875 -26.234 1 98.06 109 ARG A N 1
ATOM 882 C CA . ARG A 1 109 ? -3.141 -45.031 -24.875 1 98.06 109 ARG A CA 1
ATOM 883 C C . ARG A 1 109 ? -2.553 -43.719 -24.359 1 98.06 109 ARG A C 1
ATOM 885 O O . ARG A 1 109 ? -2.154 -42.875 -25.156 1 98.06 109 ARG A O 1
ATOM 892 N N . LEU A 1 110 ? -2.609 -43.656 -23.094 1 98.62 110 LEU A N 1
ATOM 893 C CA . LEU A 1 110 ? -2.027 -42.5 -22.438 1 98.62 110 LEU A CA 1
ATOM 894 C C . LEU A 1 110 ? -0.64 -42.812 -21.891 1 98.62 110 LEU A C 1
ATOM 896 O O . LEU A 1 110 ? -0.49 -43.719 -21.047 1 98.62 110 LEU A O 1
ATOM 900 N N . TYR A 1 111 ? 0.376 -42.156 -22.438 1 98.69 111 TYR A N 1
ATOM 901 C CA . TYR A 1 111 ? 1.743 -42.25 -21.938 1 98.69 111 TYR A CA 1
ATOM 902 C C . TYR A 1 111 ? 2.057 -41.094 -20.984 1 98.69 111 TYR A C 1
ATOM 904 O O . TYR A 1 111 ? 1.985 -39.906 -21.375 1 98.69 111 TYR A O 1
ATOM 912 N N . VAL A 1 112 ? 2.389 -41.5 -19.781 1 98.5 112 VAL A N 1
ATOM 913 C CA . VAL A 1 112 ? 2.705 -40.5 -18.766 1 98.5 112 VAL A CA 1
ATOM 914 C C . VAL A 1 112 ? 4.188 -40.562 -18.406 1 98.5 112 VAL A C 1
ATOM 916 O O . VAL A 1 112 ? 4.684 -41.625 -18.031 1 98.5 112 VAL A O 1
ATOM 919 N N . PHE A 1 113 ? 4.848 -39.438 -18.562 1 98.75 113 PHE A N 1
ATOM 920 C CA . PHE A 1 113 ? 6.238 -39.312 -18.156 1 98.75 113 PHE A CA 1
ATOM 921 C C . PHE A 1 113 ? 6.355 -38.5 -16.875 1 98.75 113 PHE A C 1
ATOM 923 O O . PHE A 1 113 ? 5.742 -37.438 -16.75 1 98.75 113 PHE A O 1
ATOM 930 N N . TYR A 1 114 ? 7.059 -39.031 -15.898 1 98.62 114 TYR A N 1
ATOM 931 C CA . TYR A 1 114 ? 7.18 -38.344 -14.609 1 98.62 114 TYR A CA 1
ATOM 932 C C . TYR A 1 114 ? 8.594 -38.5 -14.047 1 98.62 114 TYR A C 1
ATOM 934 O O . TYR A 1 114 ? 9.383 -39.312 -14.562 1 98.62 114 TYR A O 1
ATOM 942 N N . THR A 1 115 ? 8.953 -37.719 -13.102 1 98.5 115 THR A N 1
ATOM 943 C CA . THR A 1 115 ? 10.273 -37.75 -12.477 1 98.5 115 THR A CA 1
ATOM 944 C C . THR A 1 115 ? 10.266 -38.688 -11.266 1 98.5 115 THR A C 1
ATOM 946 O O . THR A 1 115 ? 9.516 -38.438 -10.312 1 98.5 115 THR A O 1
ATOM 949 N N . GLY A 1 116 ? 11.047 -39.719 -11.336 1 98.12 116 GLY A N 1
ATOM 950 C CA . GLY A 1 116 ? 11.336 -40.5 -10.133 1 98.12 116 GLY A CA 1
ATOM 951 C C . GLY A 1 116 ? 12.352 -39.844 -9.227 1 98.12 116 GLY A C 1
ATOM 952 O O . GLY A 1 116 ? 13.414 -39.406 -9.68 1 98.12 116 GLY A O 1
ATOM 953 N N . HIS A 1 117 ? 12 -39.781 -7.953 1 96.38 117 HIS A N 1
ATOM 954 C CA . HIS A 1 117 ? 12.797 -38.969 -7.02 1 96.38 117 HIS A CA 1
ATOM 955 C C . HIS A 1 117 ? 13.359 -39.844 -5.906 1 96.38 117 HIS A C 1
ATOM 957 O O . HIS A 1 117 ? 12.664 -40.719 -5.367 1 96.38 117 HIS A O 1
ATOM 963 N N . HIS A 1 118 ? 14.656 -39.625 -5.605 1 93.56 118 HIS A N 1
ATOM 964 C CA . HIS A 1 118 ? 15.344 -40.281 -4.496 1 93.56 118 HIS A CA 1
ATOM 965 C C . HIS A 1 118 ? 16.031 -39.25 -3.604 1 93.56 118 HIS A C 1
ATOM 967 O O . HIS A 1 118 ? 16.844 -38.469 -4.082 1 93.56 118 HIS A O 1
ATOM 973 N N . TRP A 1 119 ? 15.734 -39.344 -2.35 1 90.12 119 TRP A N 1
ATOM 974 C CA . TRP A 1 119 ? 16.625 -38.719 -1.373 1 90.12 119 TRP A CA 1
ATOM 975 C C . TRP A 1 119 ? 17.812 -39.594 -1.05 1 90.12 119 TRP A C 1
ATOM 977 O O . TRP A 1 119 ? 17.641 -40.781 -0.729 1 90.12 119 TRP A O 1
ATOM 987 N N . LEU A 1 120 ? 18.938 -39.062 -1.107 1 87.5 120 LEU A N 1
ATOM 988 C CA . LEU A 1 120 ? 20.125 -39.875 -0.935 1 87.5 120 LEU A CA 1
ATOM 989 C C . LEU A 1 120 ? 20.562 -39.906 0.528 1 87.5 120 LEU A C 1
ATOM 991 O O . LEU A 1 120 ? 21.281 -40.812 0.949 1 87.5 120 LEU A O 1
ATOM 995 N N . THR A 1 121 ? 20.266 -38.906 1.328 1 86 121 THR A N 1
ATOM 996 C CA . THR A 1 121 ? 20.609 -38.875 2.746 1 86 121 THR A CA 1
ATOM 997 C C . THR A 1 121 ? 19.344 -38.719 3.602 1 86 121 THR A C 1
ATOM 999 O O . THR A 1 121 ? 18.625 -39.688 3.832 1 86 121 THR A O 1
ATOM 1002 N N . ASP A 1 122 ? 19.031 -37.406 3.992 1 77.75 122 ASP A N 1
ATOM 1003 C CA . ASP A 1 122 ? 17.859 -37.156 4.848 1 77.75 122 ASP A CA 1
ATOM 1004 C C . ASP A 1 122 ? 16.625 -36.812 4.016 1 77.75 122 ASP A C 1
ATOM 1006 O O . ASP A 1 122 ? 16.75 -36.25 2.932 1 77.75 122 ASP A O 1
ATOM 1010 N N . ILE A 1 123 ? 15.586 -37.219 4.523 1 70.69 123 ILE A N 1
ATOM 1011 C CA . ILE A 1 123 ? 14.312 -36.906 3.893 1 70.69 123 ILE A CA 1
ATOM 1012 C C . ILE A 1 123 ? 14.18 -35.375 3.748 1 70.69 123 ILE A C 1
ATOM 1014 O O . ILE A 1 123 ? 14.516 -34.625 4.672 1 70.69 123 ILE A O 1
ATOM 1018 N N . ALA A 1 124 ? 13.812 -35.062 2.605 1 66.56 124 ALA A N 1
ATOM 1019 C CA . ALA A 1 124 ? 13.484 -33.688 2.281 1 66.56 124 ALA A CA 1
ATOM 1020 C C . ALA A 1 124 ? 14.742 -32.812 2.191 1 66.56 124 ALA A C 1
ATOM 1022 O O . ALA A 1 124 ? 14.672 -31.594 2.256 1 66.56 124 ALA A O 1
ATOM 1023 N N . ASP A 1 125 ? 15.914 -33.5 2.145 1 76.25 125 ASP A N 1
ATOM 1024 C CA . ASP A 1 125 ? 17.156 -32.75 1.878 1 76.25 125 ASP A CA 1
ATOM 1025 C C . ASP A 1 125 ? 17.406 -32.656 0.377 1 76.25 125 ASP A C 1
ATOM 1027 O O . ASP A 1 125 ? 17.875 -33.594 -0.255 1 76.25 125 ASP A O 1
ATOM 1031 N N . ASP A 1 126 ? 17.266 -31.531 -0.152 1 77.31 126 ASP A N 1
ATOM 1032 C CA . ASP A 1 126 ? 17.312 -31.328 -1.598 1 77.31 126 ASP A CA 1
ATOM 1033 C C . ASP A 1 126 ? 18.75 -31.125 -2.076 1 77.31 126 ASP A C 1
ATOM 1035 O O . ASP A 1 126 ? 19 -31 -3.277 1 77.31 126 ASP A O 1
ATOM 1039 N N . SER A 1 127 ? 19.641 -31.188 -1.142 1 81.06 127 SER A N 1
ATOM 1040 C CA . SER A 1 127 ? 21.031 -31.016 -1.521 1 81.06 127 SER A CA 1
ATOM 1041 C C . SER A 1 127 ? 21.656 -32.312 -2.021 1 81.06 127 SER A C 1
ATOM 1043 O O . SER A 1 127 ? 22.688 -32.312 -2.695 1 81.06 127 SER A O 1
ATOM 1045 N N . GLN A 1 128 ? 20.984 -33.406 -1.718 1 87.5 128 GLN A N 1
ATOM 1046 C CA . GLN A 1 128 ? 21.469 -34.719 -2.143 1 87.5 128 GLN A CA 1
ATOM 1047 C C . GLN A 1 128 ? 20.344 -35.562 -2.697 1 87.5 128 GLN A C 1
ATOM 1049 O O . GLN A 1 128 ? 19.781 -36.406 -1.983 1 87.5 128 GLN A O 1
ATOM 1054 N N . ILE A 1 129 ? 20.125 -35.344 -3.973 1 92.38 129 ILE A N 1
ATOM 1055 C CA . ILE A 1 129 ? 18.984 -36.031 -4.574 1 92.38 129 ILE A CA 1
ATOM 1056 C C . ILE A 1 129 ? 19.422 -36.688 -5.887 1 92.38 129 ILE A C 1
ATOM 1058 O O . ILE A 1 129 ? 20.422 -36.312 -6.477 1 92.38 129 ILE A O 1
ATOM 1062 N N . TYR A 1 130 ? 18.781 -37.688 -6.258 1 94.88 130 TYR A N 1
ATOM 1063 C CA . TYR A 1 130 ? 18.891 -38.375 -7.551 1 94.88 130 TYR A CA 1
ATOM 1064 C C . TYR A 1 130 ? 17.547 -38.469 -8.234 1 94.88 130 TYR A C 1
ATOM 1066 O O . TYR A 1 130 ? 16.578 -38.969 -7.637 1 94.88 130 TYR A O 1
ATOM 1074 N N . GLN A 1 131 ? 17.469 -37.969 -9.422 1 97.31 131 GLN A N 1
ATOM 1075 C CA . GLN A 1 131 ? 16.203 -37.938 -10.141 1 97.31 131 GLN A CA 1
ATOM 1076 C C . GLN A 1 131 ? 16.359 -38.594 -11.523 1 97.31 131 GLN A C 1
ATOM 1078 O O . GLN A 1 131 ? 17.375 -38.406 -12.188 1 97.31 131 GLN A O 1
ATOM 1083 N N . VAL A 1 132 ? 15.367 -39.375 -11.906 1 97.81 132 VAL A N 1
ATOM 1084 C CA . VAL A 1 132 ? 15.305 -40.031 -13.195 1 97.81 132 VAL A CA 1
ATOM 1085 C C . VAL A 1 132 ? 13.953 -39.781 -13.852 1 97.81 132 VAL A C 1
ATOM 1087 O O . VAL A 1 132 ? 12.992 -39.406 -13.18 1 97.81 132 VAL A O 1
ATOM 1090 N N . GLN A 1 133 ? 13.938 -39.938 -15.133 1 98.38 133 GLN A N 1
ATOM 1091 C CA . GLN A 1 133 ? 12.656 -39.812 -15.82 1 98.38 133 GLN A CA 1
ATOM 1092 C C . GLN A 1 133 ? 12.047 -41.188 -16.078 1 98.38 133 GLN A C 1
ATOM 1094 O O . GLN A 1 133 ? 12.734 -42.094 -16.562 1 98.38 133 GLN A O 1
ATOM 1099 N N . CYS A 1 134 ? 10.766 -41.312 -15.727 1 98.62 134 CYS A N 1
ATOM 1100 C CA . CYS A 1 134 ? 10.086 -42.594 -15.742 1 98.62 134 CYS A CA 1
ATOM 1101 C C . CYS A 1 134 ? 8.852 -42.531 -16.625 1 98.62 134 CYS A C 1
ATOM 1103 O O . CYS A 1 134 ? 8.375 -41.469 -16.984 1 98.62 134 CYS A O 1
ATOM 1105 N N . LEU A 1 135 ? 8.367 -43.781 -16.969 1 98.62 135 LEU A N 1
ATOM 1106 C CA . LEU A 1 135 ? 7.191 -43.938 -17.812 1 98.62 135 LEU A CA 1
ATOM 1107 C C . LEU A 1 135 ? 6.109 -44.75 -17.109 1 98.62 135 LEU A C 1
ATOM 1109 O O . LEU A 1 135 ? 6.406 -45.75 -16.438 1 98.62 135 LEU A O 1
ATOM 1113 N N . ALA A 1 136 ? 4.891 -44.281 -17.188 1 98.69 136 ALA A N 1
ATOM 1114 C CA . ALA A 1 136 ? 3.691 -45.062 -16.891 1 98.69 136 ALA A CA 1
ATOM 1115 C C . ALA A 1 136 ? 2.695 -45 -18.047 1 98.69 136 ALA A C 1
ATOM 1117 O O . ALA A 1 136 ? 2.631 -44 -18.766 1 98.69 136 ALA A O 1
ATOM 1118 N N . ILE A 1 137 ? 1.905 -46.062 -18.219 1 98.56 137 ILE A N 1
ATOM 1119 C CA . ILE A 1 137 ? 0.976 -46.156 -19.344 1 98.56 137 ILE A CA 1
ATOM 1120 C C . ILE A 1 137 ? -0.425 -46.469 -18.828 1 98.56 137 ILE A C 1
ATOM 1122 O O . ILE A 1 137 ? -0.585 -47.281 -17.906 1 98.56 137 ILE A O 1
ATOM 1126 N N . SER A 1 138 ? -1.386 -45.875 -19.391 1 98.62 138 SER A N 1
ATOM 1127 C CA . SER A 1 138 ? -2.785 -46.125 -19.078 1 98.62 138 SER A CA 1
ATOM 1128 C C . SER A 1 138 ? -3.607 -46.344 -20.344 1 98.62 138 SER A C 1
ATOM 1130 O O . SER A 1 138 ? -3.445 -45.656 -21.328 1 98.62 138 SER A O 1
ATOM 1132 N N . GLU A 1 139 ? -4.508 -47.312 -20.234 1 97.94 139 GLU A N 1
ATOM 1133 C CA . GLU A 1 139 ? -5.406 -47.594 -21.359 1 97.94 139 GLU A CA 1
ATOM 1134 C C . GLU A 1 139 ? -6.652 -46.719 -21.281 1 97.94 139 GLU A C 1
ATOM 1136 O O . GLU A 1 139 ? -7.285 -46.469 -22.312 1 97.94 139 GLU A O 1
ATOM 1141 N N . ASN A 1 140 ? -6.969 -46.25 -20.094 1 97.94 140 ASN A N 1
ATOM 1142 C CA . ASN A 1 140 ? -8.258 -45.594 -19.938 1 97.94 140 ASN A CA 1
ATOM 1143 C C . ASN A 1 140 ? -8.109 -44.188 -19.312 1 97.94 140 ASN A C 1
ATOM 1145 O O . ASN A 1 140 ? -9.086 -43.469 -19.188 1 97.94 140 ASN A O 1
ATOM 1149 N N . GLY A 1 141 ? -6.984 -43.844 -18.906 1 97.75 141 GLY A N 1
ATOM 1150 C CA . GLY A 1 141 ? -6.75 -42.531 -18.312 1 97.75 141 GLY A CA 1
ATOM 1151 C C . GLY A 1 141 ? -6.887 -42.531 -16.797 1 97.75 141 GLY A C 1
ATOM 1152 O O . GLY A 1 141 ? -6.645 -41.5 -16.156 1 97.75 141 GLY A O 1
ATOM 1153 N N . PHE A 1 142 ? -7.152 -43.719 -16.125 1 97.69 142 PHE A N 1
ATOM 1154 C CA . PHE A 1 142 ? -7.434 -43.75 -14.695 1 97.69 142 PHE A CA 1
ATOM 1155 C C . PHE A 1 142 ? -6.496 -44.719 -13.984 1 97.69 142 PHE A C 1
ATOM 1157 O O . PHE A 1 142 ? -6.125 -44.5 -12.828 1 97.69 142 PHE A O 1
ATOM 1164 N N . ASN A 1 143 ? -6.211 -45.812 -14.641 1 97.19 143 ASN A N 1
ATOM 1165 C CA . ASN A 1 143 ? -5.301 -46.812 -14.109 1 97.19 143 ASN A CA 1
ATOM 1166 C C . ASN A 1 143 ? -3.965 -46.812 -14.852 1 97.19 143 ASN A C 1
ATOM 1168 O O . ASN A 1 143 ? -3.932 -46.844 -16.078 1 97.19 143 ASN A O 1
ATOM 1172 N N . PHE A 1 144 ? -2.928 -46.875 -14.055 1 98.19 144 PHE A N 1
ATOM 1173 C CA . PHE A 1 144 ? -1.623 -46.719 -14.68 1 98.19 144 PHE A CA 1
ATOM 1174 C C . PHE A 1 144 ? -0.709 -47.875 -14.352 1 98.19 144 PHE A C 1
ATOM 1176 O O . PHE A 1 144 ? -0.678 -48.344 -13.203 1 98.19 144 PHE A O 1
ATOM 1183 N N . GLU A 1 145 ? -0.054 -48.344 -15.359 1 97.75 145 GLU A N 1
ATOM 1184 C CA . GLU A 1 145 ? 1.033 -49.312 -15.203 1 97.75 145 GLU A CA 1
ATOM 1185 C C . GLU A 1 145 ? 2.393 -48.625 -15.305 1 97.75 145 GLU A C 1
ATOM 1187 O O . GLU A 1 145 ? 2.758 -48.125 -16.375 1 97.75 145 GLU A O 1
ATOM 1192 N N . LYS A 1 146 ? 3.188 -48.656 -14.234 1 98 146 LYS A N 1
ATOM 1193 C CA . LYS A 1 146 ? 4.523 -48.062 -14.258 1 98 146 LYS A CA 1
ATOM 1194 C C . LYS A 1 146 ? 5.504 -48.938 -15.023 1 98 146 LYS A C 1
ATOM 1196 O O . LYS A 1 146 ? 5.555 -50.156 -14.805 1 98 146 LYS A O 1
ATOM 1201 N N . ARG A 1 147 ? 6.254 -48.312 -15.914 1 97.62 147 ARG A N 1
ATOM 1202 C CA . ARG A 1 147 ? 7.145 -49.062 -16.797 1 97.62 147 ARG A CA 1
ATOM 1203 C C . ARG A 1 147 ? 8.609 -48.844 -16.422 1 97.62 147 ARG A C 1
ATOM 1205 O O . ARG A 1 147 ? 9.5 -49.469 -16.984 1 97.62 147 ARG A O 1
ATOM 1212 N N . GLY A 1 148 ? 8.891 -47.969 -15.477 1 97.31 148 GLY A N 1
ATOM 1213 C CA . GLY A 1 148 ? 10.242 -47.781 -14.984 1 97.31 148 GLY A CA 1
ATOM 1214 C C . GLY A 1 148 ? 10.969 -46.625 -15.656 1 97.31 148 GLY A C 1
ATOM 1215 O O . GLY A 1 148 ? 10.336 -45.688 -16.141 1 97.31 148 GLY A O 1
ATOM 1216 N N . ILE A 1 149 ? 12.352 -46.688 -15.609 1 97.94 149 ILE A N 1
ATOM 1217 C CA . ILE A 1 149 ? 13.211 -45.594 -16.047 1 97.94 149 ILE A CA 1
ATOM 1218 C C . ILE A 1 149 ? 13.305 -45.594 -17.578 1 97.94 149 ILE A C 1
ATOM 1220 O O . ILE A 1 149 ? 13.531 -46.625 -18.188 1 97.94 149 ILE A O 1
ATOM 1224 N N . VAL A 1 150 ? 13.156 -44.406 -18.125 1 97.44 150 VAL A N 1
ATOM 1225 C CA . VAL A 1 150 ? 13.367 -44.312 -19.562 1 97.44 150 VAL A CA 1
ATOM 1226 C C . VAL A 1 150 ? 14.578 -43.406 -19.844 1 97.44 150 VAL A C 1
ATOM 1228 O O . VAL A 1 150 ? 15.242 -43.562 -20.875 1 97.44 150 VAL A O 1
ATOM 1231 N N . VAL A 1 151 ? 14.867 -42.438 -19.031 1 97.44 151 VAL A N 1
ATOM 1232 C CA . VAL A 1 151 ? 16.031 -41.562 -19.219 1 97.44 151 VAL A CA 1
ATOM 1233 C C . VAL A 1 151 ? 16.703 -41.312 -17.859 1 97.44 151 VAL A C 1
ATOM 1235 O O . VAL A 1 151 ? 16.031 -40.938 -16.906 1 97.44 151 VAL A O 1
ATOM 1238 N N . LYS A 1 152 ? 18.016 -41.469 -17.75 1 96.38 152 LYS A N 1
ATOM 1239 C CA . LYS A 1 152 ? 18.812 -41.125 -16.578 1 96.38 152 LYS A CA 1
ATOM 1240 C C . LYS A 1 152 ? 19.531 -39.812 -16.781 1 96.38 152 LYS A C 1
ATOM 1242 O O . LYS A 1 152 ? 19.766 -39.375 -17.922 1 96.38 152 LYS A O 1
ATOM 1247 N N . PRO A 1 153 ? 19.766 -39.219 -15.688 1 95 153 PRO A N 1
ATOM 1248 C CA . PRO A 1 153 ? 20.516 -37.969 -15.859 1 95 153 PRO A CA 1
ATOM 1249 C C . PRO A 1 153 ? 21.922 -38.188 -16.406 1 95 153 PRO A C 1
ATOM 1251 O O . PRO A 1 153 ? 22.594 -39.156 -16.016 1 95 153 PRO A O 1
ATOM 1254 N N . PRO A 1 154 ? 22.375 -37.312 -17.328 1 94.88 154 PRO A N 1
ATOM 1255 C CA . PRO A 1 154 ? 23.766 -37.406 -17.75 1 94.88 154 PRO A CA 1
ATOM 1256 C C . PRO A 1 154 ? 24.75 -37.125 -16.625 1 94.88 154 PRO A C 1
ATOM 1258 O O . PRO A 1 154 ? 24.391 -36.5 -15.633 1 94.88 154 PRO A O 1
ATOM 1261 N N . ALA A 1 155 ? 25.953 -37.594 -16.891 1 92.5 155 ALA A N 1
ATOM 1262 C CA . ALA A 1 155 ? 27 -37.344 -15.906 1 92.5 155 ALA A CA 1
ATOM 1263 C C . ALA A 1 155 ? 27.172 -35.844 -15.672 1 92.5 155 ALA A C 1
ATOM 1265 O O . ALA A 1 155 ? 27.156 -35.062 -16.625 1 92.5 155 ALA A O 1
ATOM 1266 N N . GLY A 1 156 ? 27.203 -35.531 -14.453 1 91.88 156 GLY A N 1
ATOM 1267 C CA . GLY A 1 156 ? 27.484 -34.125 -14.109 1 91.88 156 GLY A CA 1
ATOM 1268 C C . GLY A 1 156 ? 26.219 -33.312 -13.891 1 91.88 156 GLY A C 1
ATOM 1269 O O . GLY A 1 156 ? 26.281 -32.156 -13.492 1 91.88 156 GLY A O 1
ATOM 1270 N N . PHE A 1 157 ? 25.062 -33.906 -14.156 1 93.69 157 PHE A N 1
ATOM 1271 C CA . PHE A 1 157 ? 23.812 -33.188 -13.969 1 93.69 157 PHE A CA 1
ATOM 1272 C C . PHE A 1 157 ? 23.062 -33.688 -12.75 1 93.69 157 PHE A C 1
ATOM 1274 O O . PHE A 1 157 ? 23.078 -34.906 -12.477 1 93.69 157 PHE A O 1
ATOM 1281 N N . SER A 1 158 ? 22.531 -32.719 -12.016 1 93.19 158 SER A N 1
ATOM 1282 C CA . SER A 1 158 ? 21.609 -33 -10.914 1 93.19 158 SER A CA 1
ATOM 1283 C C . SER A 1 158 ? 20.312 -32.219 -11.07 1 93.19 158 SER A C 1
ATOM 1285 O O . SER A 1 158 ? 20.156 -31.438 -12.016 1 93.19 158 SER A O 1
ATOM 1287 N N . HIS A 1 159 ? 19.344 -32.469 -10.148 1 95.12 159 HIS A N 1
ATOM 1288 C CA . HIS A 1 159 ? 18.047 -31.812 -10.266 1 95.12 159 HIS A CA 1
ATOM 1289 C C . HIS A 1 159 ? 17.469 -31.984 -11.664 1 95.12 159 HIS A C 1
ATOM 1291 O O . HIS A 1 159 ? 17.094 -31 -12.305 1 95.12 159 HIS A O 1
ATOM 1297 N N . PHE A 1 160 ? 17.547 -33.219 -12.125 1 96.94 160 PHE A N 1
ATOM 1298 C CA . PHE A 1 160 ? 17.078 -33.625 -13.445 1 96.94 160 PHE A CA 1
ATOM 1299 C C . PHE A 1 160 ? 15.602 -34 -13.406 1 96.94 160 PHE A C 1
ATOM 1301 O O . PHE A 1 160 ? 15.25 -35.125 -13.031 1 96.94 160 PHE A O 1
ATOM 1308 N N . ARG A 1 161 ? 14.719 -33 -13.883 1 97.62 161 ARG A N 1
ATOM 1309 C CA . ARG A 1 161 ? 13.32 -33.25 -13.57 1 97.62 161 ARG A CA 1
ATOM 1310 C C . ARG A 1 161 ? 12.398 -32.594 -14.594 1 97.62 161 ARG A C 1
ATOM 1312 O O . ARG A 1 161 ? 12.859 -31.828 -15.445 1 97.62 161 ARG A O 1
ATOM 1319 N N . ASP A 1 162 ? 11.102 -32.969 -14.516 1 98.25 162 ASP A N 1
ATOM 1320 C CA . ASP A 1 162 ? 9.953 -32.375 -15.188 1 98.25 162 ASP A CA 1
ATOM 1321 C C . ASP A 1 162 ? 10.008 -32.625 -16.688 1 98.25 162 ASP A C 1
ATOM 1323 O O . ASP A 1 162 ? 9.969 -31.672 -17.484 1 98.25 162 ASP A O 1
ATOM 1327 N N . PRO A 1 163 ? 10.008 -33.875 -17.062 1 98.44 163 PRO A N 1
ATOM 1328 C CA . PRO A 1 163 ? 10.031 -34.188 -18.5 1 98.44 163 PRO A CA 1
ATOM 1329 C C . PRO A 1 163 ? 8.805 -33.656 -19.234 1 98.44 163 PRO A C 1
ATOM 1331 O O . PRO A 1 163 ? 7.676 -33.812 -18.75 1 98.44 163 PRO A O 1
ATOM 1334 N N . TYR A 1 164 ? 9.016 -33.031 -20.328 1 98.5 164 TYR A N 1
ATOM 1335 C CA . TYR A 1 164 ? 7.973 -32.625 -21.266 1 98.5 164 TYR A CA 1
ATOM 1336 C C . TYR A 1 164 ? 8.156 -33.312 -22.609 1 98.5 164 TYR A C 1
ATOM 1338 O O . TYR A 1 164 ? 9.172 -33.125 -23.281 1 98.5 164 TYR A O 1
ATOM 1346 N N . VAL A 1 165 ? 7.203 -34.062 -23.031 1 98.38 165 VAL A N 1
ATOM 1347 C CA . VAL A 1 165 ? 7.305 -34.875 -24.25 1 98.38 165 VAL A CA 1
ATOM 1348 C C . VAL A 1 165 ? 6.324 -34.375 -25.297 1 98.38 165 VAL A C 1
ATOM 1350 O O . VAL A 1 165 ? 5.18 -34.031 -24.969 1 98.38 165 VAL A O 1
ATOM 1353 N N . TRP A 1 166 ? 6.781 -34.25 -26.547 1 97 166 TRP A N 1
ATOM 1354 C CA . TRP A 1 166 ? 5.914 -33.844 -27.641 1 97 166 TRP A CA 1
ATOM 1355 C C . TRP A 1 166 ? 6.359 -34.5 -28.953 1 97 166 TRP A C 1
ATOM 1357 O O . TRP A 1 166 ? 7.445 -35.062 -29.031 1 97 166 TRP A O 1
ATOM 1367 N N . PHE A 1 167 ? 5.449 -34.469 -29.859 1 96.69 167 PHE A N 1
ATOM 1368 C CA . PHE A 1 167 ? 5.734 -35 -31.203 1 96.69 167 PHE A CA 1
ATOM 1369 C C . PHE A 1 167 ? 5.859 -33.875 -32.219 1 96.69 167 PHE A C 1
ATOM 1371 O O . PHE A 1 167 ? 4.98 -33 -32.281 1 96.69 167 PHE A O 1
ATOM 1378 N N . GLN A 1 168 ? 6.922 -33.812 -32.906 1 95 168 GLN A N 1
ATOM 1379 C CA . GLN A 1 168 ? 7.16 -32.781 -33.906 1 95 168 GLN A CA 1
ATOM 1380 C C . GLN A 1 168 ? 8.148 -33.281 -34.969 1 95 168 GLN A C 1
ATOM 1382 O O . GLN A 1 168 ? 9.141 -33.938 -34.625 1 95 168 GLN A O 1
ATOM 1387 N N . ASP A 1 169 ? 7.832 -33 -36.25 1 94.75 169 ASP A N 1
ATOM 1388 C CA . ASP A 1 169 ? 8.68 -33.312 -37.406 1 94.75 169 ASP A CA 1
ATOM 1389 C C . ASP A 1 169 ? 8.984 -34.812 -37.469 1 94.75 169 ASP A C 1
ATOM 1391 O O . ASP A 1 169 ? 10.133 -35.219 -37.688 1 94.75 169 ASP A O 1
ATOM 1395 N N . GLY A 1 170 ? 8.125 -35.625 -37.062 1 93.81 170 GLY A N 1
ATOM 1396 C CA . GLY A 1 170 ? 8.172 -37.062 -37.281 1 93.81 170 GLY A CA 1
ATOM 1397 C C . GLY A 1 170 ? 8.922 -37.781 -36.156 1 93.81 170 GLY A C 1
ATOM 1398 O O . GLY A 1 170 ? 9.297 -38.969 -36.312 1 93.81 170 GLY A O 1
ATOM 1399 N N . ARG A 1 171 ? 9.133 -37.062 -35.094 1 94.38 171 ARG A N 1
ATOM 1400 C CA . ARG A 1 171 ? 9.883 -37.656 -34 1 94.38 171 ARG A CA 1
ATOM 1401 C C . ARG A 1 171 ? 9.305 -37.25 -32.656 1 94.38 171 ARG A C 1
ATOM 1403 O O . ARG A 1 171 ? 8.695 -36.188 -32.531 1 94.38 171 ARG A O 1
ATOM 1410 N N . TRP A 1 172 ? 9.5 -38.188 -31.703 1 96.88 172 TRP A N 1
ATOM 1411 C CA . TRP A 1 172 ? 9.188 -37.812 -30.312 1 96.88 172 TRP A CA 1
ATOM 1412 C C . TRP A 1 172 ? 10.367 -37.125 -29.656 1 96.88 172 TRP A C 1
ATOM 1414 O O . TRP A 1 172 ? 11.516 -37.531 -29.812 1 96.88 172 TRP A O 1
ATOM 1424 N N . TRP A 1 173 ? 10.016 -36.062 -29 1 96.88 173 TRP A N 1
ATOM 1425 C CA . TRP A 1 173 ? 11.031 -35.281 -28.297 1 96.88 173 TRP A CA 1
ATOM 1426 C C . TRP A 1 173 ? 10.719 -35.219 -26.812 1 96.88 173 TRP A C 1
ATOM 1428 O O . TRP A 1 173 ? 9.555 -35.281 -26.406 1 96.88 173 TRP A O 1
ATOM 1438 N N . MET A 1 174 ? 11.781 -35.125 -25.984 1 97.56 174 MET A N 1
ATOM 1439 C CA . MET A 1 174 ? 11.672 -34.875 -24.547 1 97.56 174 MET A CA 1
ATOM 1440 C C . MET A 1 174 ? 12.633 -33.781 -24.094 1 97.56 174 MET A C 1
ATOM 1442 O O . MET A 1 174 ? 13.797 -33.781 -24.5 1 97.56 174 MET A O 1
ATOM 1446 N N . VAL A 1 175 ? 12.141 -32.844 -23.438 1 97.06 175 VAL A N 1
ATOM 1447 C CA . VAL A 1 175 ? 13 -31.875 -22.781 1 97.06 175 VAL A CA 1
ATOM 1448 C C . VAL A 1 175 ? 12.883 -32 -21.266 1 97.06 175 VAL A C 1
ATOM 1450 O O . VAL A 1 175 ? 11.789 -32.25 -20.734 1 97.06 175 VAL A O 1
ATOM 1453 N N . CYS A 1 176 ? 13.977 -31.906 -20.5 1 97.06 176 CYS A N 1
ATOM 1454 C CA . CYS A 1 176 ? 14.031 -31.969 -19.047 1 97.06 176 CYS A CA 1
ATOM 1455 C C . CYS A 1 176 ? 14.875 -30.844 -18.469 1 97.06 176 CYS A C 1
ATOM 1457 O O . CYS A 1 176 ? 15.883 -30.453 -19.062 1 97.06 176 CYS A O 1
ATOM 1459 N N . GLY A 1 177 ? 14.383 -30.344 -17.344 1 97.25 177 GLY A N 1
ATOM 1460 C CA . GLY A 1 177 ? 15.266 -29.438 -16.609 1 97.25 177 GLY A CA 1
ATOM 1461 C C . GLY A 1 177 ? 16.453 -30.141 -15.984 1 97.25 177 GLY A C 1
ATOM 1462 O O . GLY A 1 177 ? 16.344 -31.297 -15.562 1 97.25 177 GLY A O 1
ATOM 1463 N N . GLY A 1 178 ? 17.547 -29.469 -15.914 1 96.31 178 GLY A N 1
ATOM 1464 C CA . GLY A 1 178 ? 18.734 -29.969 -15.266 1 96.31 178 GLY A CA 1
ATOM 1465 C C . GLY A 1 178 ? 19.656 -28.875 -14.766 1 96.31 178 GLY A C 1
ATOM 1466 O O . GLY A 1 178 ? 19.641 -27.766 -15.281 1 96.31 178 GLY A O 1
ATOM 1467 N N . ARG A 1 179 ? 20.312 -29.234 -13.688 1 95 179 ARG A N 1
ATOM 1468 C CA . ARG A 1 179 ? 21.328 -28.375 -13.117 1 95 179 ARG A CA 1
ATOM 1469 C C . ARG A 1 179 ? 22.719 -28.938 -13.359 1 95 179 ARG A C 1
ATOM 1471 O O . ARG A 1 179 ? 23.016 -30.078 -12.977 1 95 179 ARG A O 1
ATOM 1478 N N . ASP A 1 180 ? 23.641 -28.125 -13.961 1 93.88 180 ASP A N 1
ATOM 1479 C CA . ASP A 1 180 ? 24.969 -28.641 -14.242 1 93.88 180 ASP A CA 1
ATOM 1480 C C . ASP A 1 180 ? 25.891 -28.469 -13.039 1 93.88 180 ASP A C 1
ATOM 1482 O O . ASP A 1 180 ? 25.438 -28.109 -11.953 1 93.88 180 ASP A O 1
ATOM 1486 N N . SER A 1 181 ? 27.125 -28.828 -13.211 1 92.19 181 SER A N 1
ATOM 1487 C CA . SER A 1 181 ? 28.078 -28.828 -12.102 1 92.19 181 SER A CA 1
ATOM 1488 C C . SER A 1 181 ? 28.359 -27.422 -11.609 1 92.19 181 SER A C 1
ATOM 1490 O O . SER A 1 181 ? 28.859 -27.234 -10.508 1 92.19 181 SER A O 1
ATOM 1492 N N . LYS A 1 182 ? 28.031 -26.375 -12.43 1 91.5 182 LYS A N 1
ATOM 1493 C CA . LYS A 1 182 ? 28.234 -24.984 -12.039 1 91.5 182 LYS A CA 1
ATOM 1494 C C . LYS A 1 182 ? 26.938 -24.375 -11.5 1 91.5 182 LYS A C 1
ATOM 1496 O O . LYS A 1 182 ? 26.844 -23.156 -11.367 1 91.5 182 LYS A O 1
ATOM 1501 N N . ASP A 1 183 ? 25.938 -25.234 -11.328 1 91.75 183 ASP A N 1
ATOM 1502 C CA . ASP A 1 183 ? 24.641 -24.828 -10.773 1 91.75 183 ASP A CA 1
ATOM 1503 C C . ASP A 1 183 ? 23.891 -23.906 -11.727 1 91.75 183 ASP A C 1
ATOM 1505 O O . ASP A 1 183 ? 23.281 -22.922 -11.289 1 91.75 183 ASP A O 1
ATOM 1509 N N . GLN A 1 184 ? 24.047 -24.141 -12.914 1 94.62 184 GLN A N 1
ATOM 1510 C CA . GLN A 1 184 ? 23.312 -23.406 -13.93 1 94.62 184 GLN A CA 1
ATOM 1511 C C . GLN A 1 184 ? 22.125 -24.219 -14.461 1 94.62 184 GLN A C 1
ATOM 1513 O O . GLN A 1 184 ? 22.281 -25.359 -14.867 1 94.62 184 GLN A O 1
ATOM 1518 N N . GLY A 1 185 ? 20.969 -23.609 -14.43 1 95.38 185 GLY A N 1
ATOM 1519 C CA . GLY A 1 185 ? 19.766 -24.266 -14.938 1 95.38 185 GLY A CA 1
ATOM 1520 C C . GLY A 1 185 ? 19.75 -24.375 -16.453 1 95.38 185 GLY A C 1
ATOM 1521 O O . GLY A 1 185 ? 20.078 -23.422 -17.156 1 95.38 185 GLY A O 1
ATOM 1522 N N . GLN A 1 186 ? 19.438 -25.594 -16.953 1 95.75 186 GLN A N 1
ATOM 1523 C CA . GLN A 1 186 ? 19.422 -25.891 -18.375 1 95.75 186 GLN A CA 1
ATOM 1524 C C . GLN A 1 186 ? 18.25 -26.781 -18.75 1 95.75 186 GLN A C 1
ATOM 1526 O O . GLN A 1 186 ? 17.609 -27.375 -17.875 1 95.75 186 GLN A O 1
ATOM 1531 N N . LEU A 1 187 ? 17.953 -26.781 -20.031 1 97.44 187 LEU A N 1
ATOM 1532 C CA . LEU A 1 187 ? 17 -27.75 -20.594 1 97.44 187 LEU A CA 1
ATOM 1533 C C . LEU A 1 187 ? 17.719 -28.75 -21.5 1 97.44 187 LEU A C 1
ATOM 1535 O O . LEU A 1 187 ? 18.375 -28.359 -22.469 1 97.44 187 LEU A O 1
ATOM 1539 N N . LEU A 1 188 ? 17.594 -29.953 -21.172 1 97.06 188 LEU A N 1
ATOM 1540 C CA . LEU A 1 188 ? 18.234 -31.031 -21.922 1 97.06 188 LEU A CA 1
ATOM 1541 C C . LEU A 1 188 ? 17.234 -31.703 -22.859 1 97.06 188 LEU A C 1
ATOM 1543 O O . LEU A 1 188 ? 16.156 -32.094 -22.438 1 97.06 188 LEU A O 1
ATOM 1547 N N . LEU A 1 189 ? 17.641 -31.875 -24.094 1 97 189 LEU A N 1
ATOM 1548 C CA . LEU A 1 189 ? 16.766 -32.375 -25.141 1 97 189 LEU A CA 1
ATOM 1549 C C . LEU A 1 189 ? 17.156 -33.781 -25.547 1 97 189 LEU A C 1
ATOM 1551 O O . LEU A 1 189 ? 18.344 -34.062 -25.797 1 97 189 LEU A O 1
ATOM 1555 N N . TYR A 1 190 ? 16.156 -34.656 -25.562 1 96.81 190 TYR A N 1
ATOM 1556 C CA . TYR A 1 190 ? 16.266 -36.031 -26.016 1 96.81 190 TYR A CA 1
ATOM 1557 C C . TYR A 1 190 ? 15.281 -36.312 -27.141 1 96.81 190 TYR A C 1
ATOM 1559 O O . TYR A 1 190 ? 14.328 -35.562 -27.328 1 96.81 190 TYR A O 1
ATOM 1567 N N . SER A 1 191 ? 15.516 -37.406 -27.859 1 95.44 191 SER A N 1
ATOM 1568 C CA . SER A 1 191 ? 14.586 -37.812 -28.906 1 95.44 191 SER A CA 1
ATOM 1569 C C . SER A 1 191 ? 14.492 -39.344 -29 1 95.44 191 SER A C 1
ATOM 1571 O O . SER A 1 191 ? 15.375 -40.062 -28.516 1 95.44 191 SER A O 1
ATOM 1573 N N . THR A 1 192 ? 13.398 -39.812 -29.578 1 96.31 192 THR A N 1
ATOM 1574 C CA . THR A 1 192 ? 13.203 -41.25 -29.797 1 96.31 192 THR A CA 1
ATOM 1575 C C . THR A 1 192 ? 12.18 -41.5 -30.906 1 96.31 192 THR A C 1
ATOM 1577 O O . THR A 1 192 ? 11.445 -40.562 -31.297 1 96.31 192 THR A O 1
ATOM 1580 N N . ASP A 1 193 ? 12.211 -42.688 -31.469 1 95.06 193 ASP A N 1
ATOM 1581 C CA . ASP A 1 193 ? 11.164 -43.125 -32.375 1 95.06 193 ASP A CA 1
ATOM 1582 C C . ASP A 1 193 ? 10.164 -44.031 -31.672 1 95.06 193 ASP A C 1
ATOM 1584 O O . ASP A 1 193 ? 9.102 -44.344 -32.219 1 95.06 193 ASP A O 1
ATOM 1588 N N . ASP A 1 194 ? 10.531 -44.406 -30.406 1 95.75 194 ASP A N 1
ATOM 1589 C CA . ASP A 1 194 ? 9.703 -45.281 -29.594 1 95.75 194 ASP A CA 1
ATOM 1590 C C . ASP A 1 194 ? 9.555 -44.75 -28.172 1 95.75 194 ASP A C 1
ATOM 1592 O O . ASP A 1 194 ? 10.516 -44.75 -27.391 1 95.75 194 ASP A O 1
ATOM 1596 N N . LEU A 1 195 ? 8.297 -44.406 -27.812 1 97.12 195 LEU A N 1
ATOM 1597 C CA . LEU A 1 195 ? 8.023 -43.75 -26.531 1 97.12 195 LEU A CA 1
ATOM 1598 C C . LEU A 1 195 ? 8.477 -44.625 -25.359 1 97.12 195 LEU A C 1
ATOM 1600 O O . LEU A 1 195 ? 8.617 -44.125 -24.25 1 97.12 195 LEU A O 1
ATOM 1604 N N . GLU A 1 196 ? 8.734 -45.844 -25.516 1 96.31 196 GLU A N 1
ATOM 1605 C CA . GLU A 1 196 ? 9.086 -46.75 -24.422 1 96.31 196 GLU A CA 1
ATOM 1606 C C . GLU A 1 196 ? 10.586 -47 -24.359 1 96.31 196 GLU A C 1
ATOM 1608 O O . GLU A 1 196 ? 11.094 -47.594 -23.406 1 96.31 196 GLU A O 1
ATOM 1613 N N . ASP A 1 197 ? 11.289 -46.531 -25.422 1 94.31 197 ASP A N 1
ATOM 1614 C CA . ASP A 1 197 ? 12.727 -46.75 -25.516 1 94.31 197 ASP A CA 1
ATOM 1615 C C . ASP A 1 197 ? 13.461 -45.469 -25.938 1 94.31 197 ASP A C 1
ATOM 1617 O O . ASP A 1 197 ? 13.508 -45.125 -27.125 1 94.31 197 ASP A O 1
ATOM 1621 N N . TRP A 1 198 ? 14.109 -44.844 -24.984 1 95.31 198 TRP A N 1
ATOM 1622 C CA . TRP A 1 198 ? 14.805 -43.562 -25.219 1 95.31 198 TRP A CA 1
ATOM 1623 C C . TRP A 1 198 ? 16.312 -43.781 -25.203 1 95.31 198 TRP A C 1
ATOM 1625 O O . TRP A 1 198 ? 16.828 -44.594 -24.422 1 95.31 198 TRP A O 1
ATOM 1635 N N . ASP A 1 199 ? 17.016 -43.188 -26.094 1 85.94 199 ASP A N 1
ATOM 1636 C CA . ASP A 1 199 ? 18.484 -43.125 -26.031 1 85.94 199 ASP A CA 1
ATOM 1637 C C . ASP A 1 199 ? 18.953 -42.031 -25.078 1 85.94 199 ASP A C 1
ATOM 1639 O O . ASP A 1 199 ? 18.969 -40.844 -25.438 1 85.94 199 ASP A O 1
ATOM 1643 N N . ASP A 1 200 ? 19.422 -42.438 -23.938 1 83.56 200 ASP A N 1
ATOM 1644 C CA . ASP A 1 200 ? 19.812 -41.406 -22.969 1 83.56 200 ASP A CA 1
ATOM 1645 C C . ASP A 1 200 ? 21.328 -41.188 -22.984 1 83.56 200 ASP A C 1
ATOM 1647 O O . ASP A 1 200 ? 21.875 -40.531 -22.094 1 83.56 200 ASP A O 1
ATOM 1651 N N . SER A 1 201 ? 21.938 -41.781 -23.953 1 85.12 201 SER A N 1
ATOM 1652 C CA . SER A 1 201 ? 23.375 -41.594 -24.062 1 85.12 201 SER A CA 1
ATOM 1653 C C . SER A 1 201 ? 23.703 -40.281 -24.797 1 85.12 201 SER A C 1
ATOM 1655 O O . SER A 1 201 ? 24.844 -39.812 -24.75 1 85.12 201 SER A O 1
ATOM 1657 N N . THR A 1 202 ? 22.734 -39.844 -25.531 1 87.31 202 THR A N 1
ATOM 1658 C CA . THR A 1 202 ? 22.938 -38.594 -26.281 1 87.31 202 THR A CA 1
ATOM 1659 C C . THR A 1 202 ? 21.875 -37.562 -25.906 1 87.31 202 THR A C 1
ATOM 1661 O O . THR A 1 202 ? 20.703 -37.906 -25.688 1 87.31 202 THR A O 1
ATOM 1664 N N . PHE A 1 203 ? 22.328 -36.406 -25.578 1 92.69 203 PHE A N 1
ATOM 1665 C CA . PHE A 1 203 ? 21.422 -35.281 -25.312 1 92.69 203 PHE A CA 1
ATOM 1666 C C . PHE A 1 203 ? 21.969 -33.969 -25.891 1 92.69 203 PHE A C 1
ATOM 1668 O O . PHE A 1 203 ? 23.156 -33.906 -26.234 1 92.69 203 PHE A O 1
ATOM 1675 N N . MET A 1 204 ? 21.156 -33.031 -26.094 1 94.44 204 MET A N 1
ATOM 1676 C CA . MET A 1 204 ? 21.531 -31.688 -26.484 1 94.44 204 MET A CA 1
ATOM 1677 C C . MET A 1 204 ? 20.984 -30.672 -25.484 1 94.44 204 MET A C 1
ATOM 1679 O O . MET A 1 204 ? 19.875 -30.812 -24.984 1 94.44 204 MET A O 1
ATOM 1683 N N . VAL A 1 205 ? 21.828 -29.672 -25.234 1 95.38 205 VAL A N 1
ATOM 1684 C CA . VAL A 1 205 ? 21.312 -28.547 -24.453 1 95.38 205 VAL A CA 1
ATOM 1685 C C . VAL A 1 205 ? 20.438 -27.672 -25.344 1 95.38 205 VAL A C 1
ATOM 1687 O O . VAL A 1 205 ? 20.938 -26.984 -26.234 1 95.38 205 VAL A O 1
ATOM 1690 N N . LEU A 1 206 ? 19.172 -27.703 -25.078 1 96.31 206 LEU A N 1
ATOM 1691 C CA . LEU A 1 206 ? 18.219 -26.938 -25.859 1 96.31 206 LEU A CA 1
ATOM 1692 C C . LEU A 1 206 ? 18.344 -25.438 -25.594 1 96.31 206 LEU A C 1
ATOM 1694 O O . LEU A 1 206 ? 18.25 -24.625 -26.5 1 96.31 206 LEU A O 1
ATOM 1698 N N . SER A 1 207 ? 18.469 -25.094 -24.344 1 94.19 207 SER A N 1
ATOM 1699 C CA . SER A 1 207 ? 18.578 -23.719 -23.859 1 94.19 207 SER A CA 1
ATOM 1700 C C . SER A 1 207 ? 19.156 -23.672 -22.453 1 94.19 207 SER A C 1
ATOM 1702 O O . SER A 1 207 ? 19.078 -24.656 -21.703 1 94.19 207 SER A O 1
ATOM 1704 N N . LYS A 1 208 ? 19.781 -22.516 -22.156 1 91.25 208 LYS A N 1
ATOM 1705 C CA . LYS A 1 208 ? 20.328 -22.297 -20.812 1 91.25 208 LYS A CA 1
ATOM 1706 C C . LYS A 1 208 ? 20.234 -20.828 -20.406 1 91.25 208 LYS A C 1
ATOM 1708 O O . LYS A 1 208 ? 20.203 -19.938 -21.281 1 91.25 208 LYS A O 1
ATOM 1713 N N . SER A 1 209 ? 20.203 -20.656 -19.156 1 86 209 SER A N 1
ATOM 1714 C CA . SER A 1 209 ? 20.109 -19.297 -18.656 1 86 209 SER A CA 1
ATOM 1715 C C . SER A 1 209 ? 21.422 -18.547 -18.828 1 86 209 SER A C 1
ATOM 1717 O O . SER A 1 209 ? 22.5 -19.109 -18.594 1 86 209 SER A O 1
ATOM 1719 N N . GLU A 1 210 ? 21.312 -17.297 -19.188 1 85.38 210 GLU A N 1
ATOM 1720 C CA . GLU A 1 210 ? 22.484 -16.438 -19.188 1 85.38 210 GLU A CA 1
ATOM 1721 C C . GLU A 1 210 ? 22.734 -15.844 -17.797 1 85.38 210 GLU A C 1
ATOM 1723 O O . GLU A 1 210 ? 23.859 -15.469 -17.469 1 85.38 210 GLU A O 1
ATOM 1728 N N . ASP A 1 211 ? 21.656 -15.758 -17.062 1 90.56 211 ASP A N 1
ATOM 1729 C CA . ASP A 1 211 ? 21.734 -15.258 -15.688 1 90.56 211 ASP A CA 1
ATOM 1730 C C . ASP A 1 211 ? 22.297 -16.328 -14.758 1 90.56 211 ASP A C 1
ATOM 1732 O O . ASP A 1 211 ? 21.656 -17.344 -14.492 1 90.56 211 ASP A O 1
ATOM 1736 N N . ARG A 1 212 ? 23.422 -16.062 -14.117 1 91.94 212 ARG A N 1
ATOM 1737 C CA . ARG A 1 212 ? 24.141 -17.031 -13.305 1 91.94 212 ARG A CA 1
ATOM 1738 C C . ARG A 1 212 ? 23.422 -17.297 -11.992 1 91.94 212 ARG A C 1
ATOM 1740 O O . ARG A 1 212 ? 23.703 -18.281 -11.297 1 91.94 212 ARG A O 1
ATOM 1747 N N . ASN A 1 213 ? 22.5 -16.422 -11.672 1 94.19 213 ASN A N 1
ATOM 1748 C CA . ASN A 1 213 ? 21.734 -16.609 -10.438 1 94.19 213 ASN A CA 1
ATOM 1749 C C . ASN A 1 213 ? 20.625 -17.641 -10.625 1 94.19 213 ASN A C 1
ATOM 1751 O O . ASN A 1 213 ? 20.094 -18.172 -9.641 1 94.19 213 ASN A O 1
ATOM 1755 N N . VAL A 1 214 ? 20.281 -17.938 -11.867 1 96.75 214 VAL A N 1
ATOM 1756 C CA . VAL A 1 214 ? 19.188 -18.859 -12.148 1 96.75 214 VAL A CA 1
ATOM 1757 C C . VAL A 1 214 ? 19.719 -20.297 -12.148 1 96.75 214 VAL A C 1
ATOM 1759 O O . VAL A 1 214 ? 20.328 -20.734 -13.125 1 96.75 214 VAL A O 1
ATOM 1762 N N . TYR A 1 215 ? 19.312 -21.062 -11.172 1 95.88 215 TYR A N 1
ATOM 1763 C CA . TYR A 1 215 ? 19.953 -22.359 -10.953 1 95.88 215 TYR A CA 1
ATOM 1764 C C . TYR A 1 215 ? 19.047 -23.5 -11.391 1 95.88 215 TYR A C 1
ATOM 1766 O O . TYR A 1 215 ? 19.469 -24.656 -11.453 1 95.88 215 TYR A O 1
ATOM 1774 N N . MET A 1 216 ? 17.781 -23.156 -11.773 1 96 216 MET A N 1
ATOM 1775 C CA . MET A 1 216 ? 16.859 -24.219 -12.156 1 96 216 MET A CA 1
ATOM 1776 C C . MET A 1 216 ? 15.805 -23.703 -13.117 1 96 216 MET A C 1
ATOM 1778 O O . MET A 1 216 ? 15.344 -22.562 -12.992 1 96 216 MET A O 1
ATOM 1782 N N . TRP A 1 217 ? 15.492 -24.516 -14.117 1 96.5 217 TRP A N 1
ATOM 1783 C CA . TRP A 1 217 ? 14.312 -24.344 -14.953 1 96.5 217 TRP A CA 1
ATOM 1784 C C . TRP A 1 217 ? 13.32 -25.484 -14.75 1 96.5 217 TRP A C 1
ATOM 1786 O O . TRP A 1 217 ? 13.586 -26.625 -15.148 1 96.5 217 TRP A O 1
ATOM 1796 N N . GLU A 1 218 ? 12.188 -25.109 -14.18 1 97.31 218 GLU A N 1
ATOM 1797 C CA . GLU A 1 218 ? 11.203 -26.141 -13.852 1 97.31 218 GLU A CA 1
ATOM 1798 C C . GLU A 1 218 ? 10 -26.062 -14.781 1 97.31 218 GLU A C 1
ATOM 1800 O O . GLU A 1 218 ? 9.719 -25.016 -15.367 1 97.31 218 GLU A O 1
ATOM 1805 N N . HIS A 1 219 ? 9.336 -27.188 -14.914 1 97.88 219 HIS A N 1
ATOM 1806 C CA . HIS A 1 219 ? 8.062 -27.344 -15.609 1 97.88 219 HIS A CA 1
ATOM 1807 C C . HIS A 1 219 ? 8.148 -26.797 -17.031 1 97.88 219 HIS A C 1
ATOM 1809 O O . HIS A 1 219 ? 7.312 -25.984 -17.438 1 97.88 219 HIS A O 1
ATOM 1815 N N . PRO A 1 220 ? 9.109 -27.297 -17.766 1 98.06 220 PRO A N 1
ATOM 1816 C CA . PRO A 1 220 ? 9.18 -26.812 -19.141 1 98.06 220 PRO A CA 1
ATOM 1817 C C . PRO A 1 220 ? 8.047 -27.344 -20.016 1 98.06 220 PRO A C 1
ATOM 1819 O O . PRO A 1 220 ? 7.621 -28.484 -19.859 1 98.06 220 PRO A O 1
ATOM 1822 N N . CYS A 1 221 ? 7.543 -26.531 -20.812 1 98.38 221 CYS A N 1
ATOM 1823 C CA . CYS A 1 221 ? 6.688 -26.844 -21.953 1 98.38 221 CYS A CA 1
ATOM 1824 C C . CYS A 1 221 ? 7.238 -26.25 -23.234 1 98.38 221 CYS A C 1
ATOM 1826 O O . CYS A 1 221 ? 7.457 -25.031 -23.328 1 98.38 221 CYS A O 1
ATOM 1828 N N . PHE A 1 222 ? 7.48 -27.109 -24.172 1 98.06 222 PHE A N 1
ATOM 1829 C CA . PHE A 1 222 ? 8.031 -26.688 -25.453 1 98.06 222 PHE A CA 1
ATOM 1830 C C . PHE A 1 222 ? 7.121 -27.109 -26.609 1 98.06 222 PHE A C 1
ATOM 1832 O O . PHE A 1 222 ? 6.996 -28.297 -26.906 1 98.06 222 PHE A O 1
ATOM 1839 N N . PHE A 1 223 ? 6.496 -26.125 -27.281 1 96.94 223 PHE A N 1
ATOM 1840 C CA . PHE A 1 223 ? 5.449 -26.453 -28.234 1 96.94 223 PHE A CA 1
ATOM 1841 C C . PHE A 1 223 ? 5.352 -25.375 -29.312 1 96.94 223 PHE A C 1
ATOM 1843 O O . PHE A 1 223 ? 5.699 -24.219 -29.078 1 96.94 223 PHE A O 1
ATOM 1850 N N . PRO A 1 224 ? 4.879 -25.797 -30.438 1 95.44 224 PRO A N 1
ATOM 1851 C CA . PRO A 1 224 ? 4.637 -24.781 -31.469 1 95.44 224 PRO A CA 1
ATOM 1852 C C . PRO A 1 224 ? 3.328 -24.031 -31.25 1 95.44 224 PRO A C 1
ATOM 1854 O O . PRO A 1 224 ? 2.348 -24.609 -30.766 1 95.44 224 PRO A O 1
ATOM 1857 N N . LEU A 1 225 ? 3.297 -22.812 -31.562 1 95.38 225 LEU A N 1
ATOM 1858 C CA . LEU A 1 225 ? 2.113 -21.953 -31.609 1 95.38 225 LEU A CA 1
ATOM 1859 C C . LEU A 1 225 ? 2.184 -20.984 -32.781 1 95.38 225 LEU A C 1
ATOM 1861 O O . LEU A 1 225 ? 2.977 -20.047 -32.781 1 95.38 225 LEU A O 1
ATOM 1865 N N . GLN A 1 226 ? 1.381 -21.297 -33.781 1 92.19 226 GLN A N 1
ATOM 1866 C CA . GLN A 1 226 ? 1.459 -20.578 -35.062 1 92.19 226 GLN A CA 1
ATOM 1867 C C . GLN A 1 226 ? 2.859 -20.656 -35.656 1 92.19 226 GLN A C 1
ATOM 1869 O O . GLN A 1 226 ? 3.398 -21.75 -35.812 1 92.19 226 GLN A O 1
ATOM 1874 N N . ARG A 1 227 ? 3.51 -19.531 -35.906 1 91.31 227 ARG A N 1
ATOM 1875 C CA . ARG A 1 227 ? 4.805 -19.578 -36.562 1 91.31 227 ARG A CA 1
ATOM 1876 C C . ARG A 1 227 ? 5.945 -19.578 -35.562 1 91.31 227 ARG A C 1
ATOM 1878 O O . ARG A 1 227 ? 7.121 -19.594 -35.938 1 91.31 227 ARG A O 1
ATOM 1885 N N . HIS A 1 228 ? 5.613 -19.656 -34.312 1 94.31 228 HIS A N 1
ATOM 1886 C CA . HIS A 1 228 ? 6.633 -19.562 -33.281 1 94.31 228 HIS A CA 1
ATOM 1887 C C . HIS A 1 228 ? 6.781 -20.875 -32.531 1 94.31 228 HIS A C 1
ATOM 1889 O O . HIS A 1 228 ? 5.883 -21.719 -32.562 1 94.31 228 HIS A O 1
ATOM 1895 N N . GLN A 1 229 ? 7.984 -21.062 -32 1 96.44 229 GLN A N 1
ATOM 1896 C CA . GLN A 1 229 ? 8.195 -22.062 -30.953 1 96.44 229 GLN A CA 1
ATOM 1897 C C . GLN A 1 229 ? 8.18 -21.422 -29.562 1 96.44 229 GLN A C 1
ATOM 1899 O O . GLN A 1 229 ? 8.883 -20.453 -29.312 1 96.44 229 GLN A O 1
ATOM 1904 N N . MET A 1 230 ? 7.352 -22 -28.75 1 97.44 230 MET A N 1
ATOM 1905 C CA . MET A 1 230 ? 7.18 -21.406 -27.422 1 97.44 230 MET A CA 1
ATOM 1906 C C . MET A 1 230 ? 7.871 -22.266 -26.359 1 97.44 230 MET A C 1
ATOM 1908 O O . MET A 1 230 ? 7.836 -23.484 -26.422 1 97.44 230 MET A O 1
ATOM 1912 N N . LEU A 1 231 ? 8.516 -21.578 -25.422 1 97.88 231 LEU A N 1
ATOM 1913 C CA . LEU A 1 231 ? 9.039 -22.203 -24.219 1 97.88 231 LEU A CA 1
ATOM 1914 C C . LEU A 1 231 ? 8.406 -21.609 -22.969 1 97.88 231 LEU A C 1
ATOM 1916 O O . LEU A 1 231 ? 8.672 -20.453 -22.625 1 97.88 231 LEU A O 1
ATOM 1920 N N . MET A 1 232 ? 7.543 -22.359 -22.375 1 98 232 MET A N 1
ATOM 1921 C CA . MET A 1 232 ? 7 -22.016 -21.062 1 98 232 MET A CA 1
ATOM 1922 C C . MET A 1 232 ? 7.762 -22.734 -19.953 1 98 232 MET A C 1
ATOM 1924 O O . MET A 1 232 ? 8.062 -23.922 -20.078 1 98 232 MET A O 1
ATOM 1928 N N . PHE A 1 233 ? 8.18 -21.984 -18.906 1 97.75 233 PHE A N 1
ATOM 1929 C CA . PHE A 1 233 ? 8.938 -22.625 -17.844 1 97.75 233 PHE A CA 1
ATOM 1930 C C . PHE A 1 233 ? 8.914 -21.766 -16.578 1 97.75 233 PHE A C 1
ATOM 1932 O O . PHE A 1 233 ? 8.359 -20.656 -16.578 1 97.75 233 PHE A O 1
ATOM 1939 N N . SER A 1 234 ? 9.453 -22.312 -15.492 1 98.06 234 SER A N 1
ATOM 1940 C CA . SER A 1 234 ? 9.484 -21.641 -14.195 1 98.06 234 SER A CA 1
ATOM 1941 C C . SER A 1 234 ? 10.906 -21.594 -13.633 1 98.06 234 SER A C 1
ATOM 1943 O O . SER A 1 234 ? 11.336 -22.516 -12.938 1 98.06 234 SER A O 1
ATOM 1945 N N . PRO A 1 235 ? 11.602 -20.5 -13.836 1 97.38 235 PRO A N 1
ATOM 1946 C CA . PRO A 1 235 ? 12.977 -20.375 -13.352 1 97.38 235 PRO A CA 1
ATOM 1947 C C . PRO A 1 235 ? 13.055 -20.109 -11.852 1 97.38 235 PRO A C 1
ATOM 1949 O O . PRO A 1 235 ? 12.211 -19.406 -11.305 1 97.38 235 PRO A O 1
ATOM 1952 N N . GLN A 1 236 ? 14.031 -20.641 -11.211 1 96.81 236 GLN A N 1
ATOM 1953 C CA . GLN A 1 236 ? 14.383 -20.359 -9.828 1 96.81 236 GLN A CA 1
ATOM 1954 C C . GLN A 1 236 ? 15.695 -19.578 -9.742 1 96.81 236 GLN A C 1
ATOM 1956 O O . GLN A 1 236 ? 16.641 -19.844 -10.492 1 96.81 236 GLN A O 1
ATOM 1961 N N . GLY A 1 237 ? 15.672 -18.562 -8.938 1 96.12 237 GLY A N 1
ATOM 1962 C CA . GLY A 1 237 ? 16.906 -17.844 -8.688 1 96.12 237 GLY A CA 1
ATOM 1963 C C . GLY A 1 237 ? 16.922 -16.453 -9.32 1 96.12 237 GLY A C 1
ATOM 1964 O O . GLY A 1 237 ? 17.844 -15.672 -9.078 1 96.12 237 GLY A O 1
ATOM 1965 N N . MET A 1 238 ? 15.883 -16.141 -10.109 1 95.81 238 MET A N 1
ATOM 1966 C CA . MET A 1 238 ? 15.828 -14.805 -10.719 1 95.81 238 MET A CA 1
ATOM 1967 C C . MET A 1 238 ? 15.82 -13.719 -9.648 1 95.81 238 MET A C 1
ATOM 1969 O O . MET A 1 238 ? 15.133 -13.844 -8.633 1 95.81 238 MET A O 1
ATOM 1973 N N . GLN A 1 239 ? 16.578 -12.695 -9.914 1 95.81 239 GLN A N 1
ATOM 1974 C CA . GLN A 1 239 ? 16.625 -11.57 -8.992 1 95.81 239 GLN A CA 1
ATOM 1975 C C . GLN A 1 239 ? 15.555 -10.531 -9.328 1 95.81 239 GLN A C 1
ATOM 1977 O O . GLN A 1 239 ? 15.195 -10.367 -10.492 1 95.81 239 GLN A O 1
ATOM 1982 N N . HIS A 1 240 ? 15.125 -9.875 -8.289 1 96.31 240 HIS A N 1
ATOM 1983 C CA . HIS A 1 240 ? 14.094 -8.859 -8.492 1 96.31 240 HIS A CA 1
ATOM 1984 C C . HIS A 1 240 ? 14.656 -7.656 -9.234 1 96.31 240 HIS A C 1
ATOM 1986 O O . HIS A 1 240 ? 15.844 -7.352 -9.133 1 96.31 240 HIS A O 1
ATOM 1992 N N . GLU A 1 241 ? 13.805 -7.016 -10 1 95 241 GLU A N 1
ATOM 1993 C CA . GLU A 1 241 ? 14.07 -5.754 -10.68 1 95 241 GLU A CA 1
ATOM 1994 C C . GLU A 1 241 ? 12.914 -4.77 -10.492 1 95 241 GLU A C 1
ATOM 1996 O O . GLU A 1 241 ? 11.906 -4.852 -11.203 1 95 241 GLU A O 1
ATOM 2001 N N . ASP A 1 242 ? 13.078 -3.775 -9.586 1 94.5 242 ASP A N 1
ATOM 2002 C CA . ASP A 1 242 ? 12.031 -2.816 -9.234 1 94.5 242 ASP A CA 1
ATOM 2003 C C . ASP A 1 242 ? 10.742 -3.531 -8.836 1 94.5 242 ASP A C 1
ATOM 2005 O O . ASP A 1 242 ? 10.711 -4.246 -7.828 1 94.5 242 ASP A O 1
ATOM 2009 N N . TYR A 1 243 ? 9.711 -3.424 -9.773 1 97.56 243 TYR A N 1
ATOM 2010 C CA . TYR A 1 243 ? 8.422 -4.012 -9.438 1 97.56 243 TYR A CA 1
ATOM 2011 C C . TYR A 1 243 ? 8.305 -5.426 -10 1 97.56 243 TYR A C 1
ATOM 2013 O O . TYR A 1 243 ? 7.316 -6.121 -9.75 1 97.56 243 TYR A O 1
ATOM 2021 N N . MET A 1 244 ? 9.359 -5.969 -10.664 1 97.19 244 MET A N 1
ATOM 2022 C CA . MET A 1 244 ? 9.289 -7.234 -11.383 1 97.19 244 MET A CA 1
ATOM 2023 C C . MET A 1 244 ? 10.039 -8.328 -10.633 1 97.19 244 MET A C 1
ATOM 2025 O O . MET A 1 244 ? 11.016 -8.055 -9.938 1 97.19 244 MET A O 1
ATOM 2029 N N . PHE A 1 245 ? 9.57 -9.547 -10.766 1 97.19 245 PHE A N 1
ATOM 2030 C CA . PHE A 1 245 ? 10.219 -10.758 -10.273 1 97.19 245 PHE A CA 1
ATOM 2031 C C . PHE A 1 245 ? 10.289 -10.742 -8.75 1 97.19 245 PHE A C 1
ATOM 2033 O O . PHE A 1 245 ? 11.344 -11.031 -8.172 1 97.19 245 PHE A O 1
ATOM 2040 N N . ARG A 1 246 ? 9.172 -10.336 -8.188 1 96.19 246 ARG A N 1
ATOM 2041 C CA . ARG A 1 246 ? 9.141 -10.141 -6.738 1 96.19 246 ARG A CA 1
ATOM 2042 C C . ARG A 1 246 ? 8.742 -11.422 -6.023 1 96.19 246 ARG A C 1
ATOM 2044 O O . ARG A 1 246 ? 8.922 -11.547 -4.809 1 96.19 246 ARG A O 1
ATOM 2051 N N . ASN A 1 247 ? 8.227 -12.422 -6.742 1 96.94 247 ASN A N 1
ATOM 2052 C CA . ASN A 1 247 ? 7.898 -13.711 -6.133 1 96.94 247 ASN A CA 1
ATOM 2053 C C . ASN A 1 247 ? 9.156 -14.539 -5.867 1 96.94 247 ASN A C 1
ATOM 2055 O O . ASN A 1 247 ? 10.195 -14.297 -6.477 1 96.94 247 ASN A O 1
ATOM 2059 N N . ARG A 1 248 ? 9.062 -15.531 -4.973 1 96.5 248 ARG A N 1
ATOM 2060 C CA . ARG A 1 248 ? 10.172 -16.453 -4.723 1 96.5 248 ARG A CA 1
ATOM 2061 C C . ARG A 1 248 ? 10.68 -17.062 -6.023 1 96.5 248 ARG A C 1
ATOM 2063 O O . ARG A 1 248 ? 11.883 -17.141 -6.254 1 96.5 248 ARG A O 1
ATOM 2070 N N . TYR A 1 249 ? 9.703 -17.531 -6.812 1 97.44 249 TYR A N 1
ATOM 2071 C CA . TYR A 1 249 ? 9.984 -18.062 -8.148 1 97.44 249 TYR A CA 1
ATOM 2072 C C . TYR A 1 249 ? 9.031 -17.469 -9.18 1 97.44 249 TYR A C 1
ATOM 2074 O O . TYR A 1 249 ? 8.016 -16.859 -8.82 1 97.44 249 TYR A O 1
ATOM 2082 N N . GLN A 1 250 ? 9.445 -17.594 -10.492 1 97.38 250 GLN A N 1
ATOM 2083 C CA . GLN A 1 250 ? 8.68 -16.984 -11.578 1 97.38 250 GLN A CA 1
ATOM 2084 C C . GLN A 1 250 ? 8.164 -18.047 -12.547 1 97.38 250 GLN A C 1
ATOM 2086 O O . GLN A 1 250 ? 8.648 -19.188 -12.539 1 97.38 250 GLN A O 1
ATOM 2091 N N . THR A 1 251 ? 7.133 -17.75 -13.219 1 98.44 251 THR A N 1
ATOM 2092 C CA . THR A 1 251 ? 6.645 -18.531 -14.352 1 98.44 251 THR A CA 1
ATOM 2093 C C . THR A 1 251 ? 6.422 -17.625 -15.562 1 98.44 251 THR A C 1
ATOM 2095 O O . THR A 1 251 ? 5.785 -16.578 -15.461 1 98.44 251 THR A O 1
ATOM 2098 N N . GLY A 1 252 ? 7.02 -18.031 -16.672 1 97.69 252 GLY A N 1
ATOM 2099 C CA . GLY A 1 252 ? 6.891 -17.172 -17.844 1 97.69 252 GLY A CA 1
ATOM 2100 C C . GLY A 1 252 ? 7.105 -17.906 -19.141 1 97.69 252 GLY A C 1
ATOM 2101 O O . GLY A 1 252 ? 6.984 -19.125 -19.203 1 97.69 252 GLY A O 1
ATOM 2102 N N . LEU A 1 253 ? 7.281 -17.109 -20.172 1 96.5 253 LEU A N 1
ATOM 2103 C CA . LEU A 1 253 ? 7.32 -17.609 -21.547 1 96.5 253 LEU A CA 1
ATOM 2104 C C . LEU A 1 253 ? 8.438 -16.938 -22.328 1 96.5 253 LEU A C 1
ATOM 2106 O O . LEU A 1 253 ? 8.719 -15.75 -22.125 1 96.5 253 LEU A O 1
ATOM 2110 N N . LEU A 1 254 ? 9.062 -17.734 -23.188 1 96.06 254 LEU A N 1
ATOM 2111 C CA . LEU A 1 254 ? 9.938 -17.25 -24.266 1 96.06 254 LEU A CA 1
ATOM 2112 C C . LEU A 1 254 ? 9.414 -17.688 -25.625 1 96.06 254 LEU A C 1
ATOM 2114 O O . LEU A 1 254 ? 8.914 -18.797 -25.781 1 96.06 254 LEU A O 1
ATOM 2118 N N . MET A 1 255 ? 9.461 -16.766 -26.5 1 96.12 255 MET A N 1
ATOM 2119 C CA . MET A 1 255 ? 9.125 -17.047 -27.891 1 96.12 255 MET A CA 1
ATOM 2120 C C . MET A 1 255 ? 10.391 -17.125 -28.75 1 96.12 255 MET A C 1
ATOM 2122 O O . MET A 1 255 ? 11.352 -16.391 -28.516 1 96.12 255 MET A O 1
ATOM 2126 N N . GLY A 1 256 ? 10.375 -18.094 -29.734 1 96.38 256 GLY A N 1
ATOM 2127 C CA . GLY A 1 256 ? 11.516 -18.234 -30.625 1 96.38 256 GLY A CA 1
ATOM 2128 C C . GLY A 1 256 ? 11.242 -19.141 -31.812 1 96.38 256 GLY A C 1
ATOM 2129 O O . GLY A 1 256 ? 10.102 -19.234 -32.281 1 96.38 256 GLY A O 1
ATOM 2130 N N . LEU A 1 257 ? 12.375 -19.562 -32.375 1 96.31 257 LEU A N 1
ATOM 2131 C CA . LEU A 1 257 ? 12.375 -20.5 -33.469 1 96.31 257 LEU A CA 1
ATOM 2132 C C . LEU A 1 257 ? 13.172 -21.766 -33.125 1 96.31 257 LEU A C 1
ATOM 2134 O O . LEU A 1 257 ? 14.148 -21.688 -32.375 1 96.31 257 LEU A O 1
ATOM 2138 N N . TRP A 1 258 ? 12.641 -22.844 -33.688 1 96.75 258 TRP A N 1
ATOM 2139 C CA . TRP A 1 258 ? 13.344 -24.094 -33.406 1 96.75 258 TRP A CA 1
ATOM 2140 C C . TRP A 1 258 ? 13.18 -25.078 -34.562 1 96.75 258 TRP A C 1
ATOM 2142 O O . TRP A 1 258 ? 12.109 -25.141 -35.156 1 96.75 258 TRP A O 1
ATOM 2152 N N . ARG A 1 259 ? 14.273 -25.812 -34.844 1 94.25 259 ARG A N 1
ATOM 2153 C CA . ARG A 1 259 ? 14.266 -26.969 -35.719 1 94.25 259 ARG A CA 1
ATOM 2154 C C . ARG A 1 259 ? 14.922 -28.188 -35.062 1 94.25 259 ARG A C 1
ATOM 2156 O O . ARG A 1 259 ? 15.766 -28.031 -34.188 1 94.25 259 ARG A O 1
ATOM 2163 N N . PRO A 1 260 ? 14.562 -29.297 -35.5 1 91.12 260 PRO A N 1
ATOM 2164 C CA . PRO A 1 260 ? 15.133 -30.5 -34.875 1 91.12 260 PRO A CA 1
ATOM 2165 C C . PRO A 1 260 ? 16.656 -30.484 -34.844 1 91.12 260 PRO A C 1
ATOM 2167 O O . PRO A 1 260 ? 17.297 -30.078 -35.812 1 91.12 260 PRO A O 1
ATOM 2170 N N . ASN A 1 261 ? 17.156 -30.781 -33.688 1 84.12 261 ASN A N 1
ATOM 2171 C CA . ASN A 1 261 ? 18.578 -30.922 -33.438 1 84.12 261 ASN A CA 1
ATOM 2172 C C . ASN A 1 261 ? 19.297 -29.562 -33.438 1 84.12 261 ASN A C 1
ATOM 2174 O O . ASN A 1 261 ? 20.469 -29.484 -33.781 1 84.12 261 ASN A O 1
ATOM 2178 N N . ALA A 1 262 ? 18.531 -28.562 -33.219 1 92.19 262 ALA A N 1
ATOM 2179 C CA . ALA A 1 262 ? 19.094 -27.234 -33.031 1 92.19 262 ALA A CA 1
ATOM 2180 C C . ALA A 1 262 ? 18.766 -26.672 -31.656 1 92.19 262 ALA A C 1
ATOM 2182 O O . ALA A 1 262 ? 17.844 -27.172 -30.984 1 92.19 262 ALA A O 1
ATOM 2183 N N . THR A 1 263 ? 19.562 -25.688 -31.281 1 95.31 263 THR A N 1
ATOM 2184 C CA . THR A 1 263 ? 19.234 -24.984 -30.062 1 95.31 263 THR A CA 1
ATOM 2185 C C . THR A 1 263 ? 18.031 -24.062 -30.266 1 95.31 263 THR A C 1
ATOM 2187 O O . THR A 1 263 ? 17.734 -23.672 -31.391 1 95.31 263 THR A O 1
ATOM 2190 N N . PHE A 1 264 ? 17.297 -23.812 -29.266 1 97.06 264 PHE A N 1
ATOM 2191 C CA . PHE A 1 264 ? 16.172 -22.875 -29.312 1 97.06 264 PHE A CA 1
ATOM 2192 C C . PHE A 1 264 ? 16.672 -21.453 -29.531 1 97.06 264 PHE A C 1
ATOM 2194 O O . PHE A 1 264 ? 17.438 -20.922 -28.734 1 97.06 264 PHE A O 1
ATOM 2201 N N . SER A 1 265 ? 16.312 -20.812 -30.625 1 96.75 265 SER A N 1
ATOM 2202 C CA . SER A 1 265 ? 16.672 -19.438 -30.922 1 96.75 265 SER A CA 1
ATOM 2203 C C . SER A 1 265 ? 15.633 -18.469 -30.359 1 96.75 265 SER A C 1
ATOM 2205 O O . SER A 1 265 ? 14.617 -18.188 -31 1 96.75 265 SER A O 1
ATOM 2207 N N . VAL A 1 266 ? 15.953 -17.875 -29.266 1 95.44 266 VAL A N 1
ATOM 2208 C CA . VAL A 1 266 ? 15.016 -17.016 -28.562 1 95.44 266 VAL A CA 1
ATOM 2209 C C . VAL A 1 266 ? 14.891 -15.68 -29.297 1 95.44 266 VAL A C 1
ATOM 2211 O O . VAL A 1 266 ? 15.898 -15.07 -29.672 1 95.44 266 VAL A O 1
ATOM 2214 N N . THR A 1 267 ? 13.68 -15.188 -29.422 1 93.69 267 THR A N 1
ATOM 2215 C CA . THR A 1 267 ? 13.453 -13.945 -30.156 1 93.69 267 THR A CA 1
ATOM 2216 C C . THR A 1 267 ? 12.688 -12.945 -29.312 1 93.69 267 THR A C 1
ATOM 2218 O O . THR A 1 267 ? 12.312 -11.867 -29.781 1 93.69 267 THR A O 1
ATOM 2221 N N . SER A 1 268 ? 12.406 -13.242 -28.078 1 92.69 268 SER A N 1
ATOM 2222 C CA . SER A 1 268 ? 11.648 -12.352 -27.203 1 92.69 268 SER A CA 1
ATOM 2223 C C . SER A 1 268 ? 12.305 -12.227 -25.828 1 92.69 268 SER A C 1
ATOM 2225 O O . SER A 1 268 ? 13.188 -13.016 -25.5 1 92.69 268 SER A O 1
ATOM 2227 N N . ALA A 1 269 ? 11.891 -11.172 -25.109 1 92.44 269 ALA A N 1
ATOM 2228 C CA . ALA A 1 269 ? 12.227 -11.125 -23.688 1 92.44 269 ALA A CA 1
ATOM 2229 C C . ALA A 1 269 ? 11.359 -12.094 -22.875 1 92.44 269 ALA A C 1
ATOM 2231 O O . ALA A 1 269 ? 10.305 -12.523 -23.359 1 92.44 269 ALA A O 1
ATOM 2232 N N . PHE A 1 270 ? 11.867 -12.453 -21.719 1 95 270 PHE A N 1
ATOM 2233 C CA . PHE A 1 270 ? 11.086 -13.273 -20.812 1 95 270 PHE A CA 1
ATOM 2234 C C . PHE A 1 270 ? 9.82 -12.547 -20.375 1 95 270 PHE A C 1
ATOM 2236 O O . PHE A 1 270 ? 9.883 -11.445 -19.828 1 95 270 PHE A O 1
ATOM 2243 N N . LYS A 1 271 ? 8.68 -13.164 -20.609 1 95.75 271 LYS A N 1
ATOM 2244 C CA . LYS A 1 271 ? 7.395 -12.586 -20.219 1 95.75 271 LYS A CA 1
ATOM 2245 C C . LYS A 1 271 ? 6.758 -13.375 -19.094 1 95.75 271 LYS A C 1
ATOM 2247 O O . LYS A 1 271 ? 6.48 -14.57 -19.234 1 95.75 271 LYS A O 1
ATOM 2252 N N . LYS A 1 272 ? 6.52 -12.719 -17.984 1 97.62 272 LYS A N 1
ATOM 2253 C CA . LYS A 1 272 ? 5.785 -13.375 -16.906 1 97.62 272 LYS A CA 1
ATOM 2254 C C . LYS A 1 272 ? 4.348 -13.672 -17.328 1 97.62 272 LYS A C 1
ATOM 2256 O O . LYS A 1 272 ? 3.68 -12.828 -17.922 1 97.62 272 LYS A O 1
ATOM 2261 N N . LEU A 1 273 ? 3.922 -14.836 -17 1 98 273 LEU A N 1
ATOM 2262 C CA . LEU A 1 273 ? 2.557 -15.234 -17.312 1 98 273 LEU A CA 1
ATOM 2263 C C . LEU A 1 273 ? 1.573 -14.688 -16.281 1 98 273 LEU A C 1
ATOM 2265 O O . LEU A 1 273 ? 0.372 -14.609 -16.547 1 98 273 LEU A O 1
ATOM 2269 N N . ASP A 1 274 ? 2.051 -14.383 -15.164 1 98.75 274 ASP A N 1
ATOM 2270 C CA . ASP A 1 274 ? 1.257 -13.844 -14.062 1 98.75 274 ASP A CA 1
ATOM 2271 C C . ASP A 1 274 ? 2.082 -12.883 -13.211 1 98.75 274 ASP A C 1
ATOM 2273 O O . ASP A 1 274 ? 3.166 -13.234 -12.742 1 98.75 274 ASP A O 1
ATOM 2277 N N . LEU A 1 275 ? 1.574 -11.727 -13 1 98.62 275 LEU A N 1
ATOM 2278 C CA . LEU A 1 275 ? 2.291 -10.695 -12.258 1 98.62 275 LEU A CA 1
ATOM 2279 C C . LEU A 1 275 ? 1.849 -10.672 -10.797 1 98.62 275 LEU A C 1
ATOM 2281 O O . LEU A 1 275 ? 2.328 -9.844 -10.016 1 98.62 275 LEU A O 1
ATOM 2285 N N . GLY A 1 276 ? 0.929 -11.547 -10.398 1 98.75 276 GLY A N 1
ATOM 2286 C CA . GLY A 1 276 ? 0.373 -11.547 -9.055 1 98.75 276 GLY A CA 1
ATOM 2287 C C . GLY A 1 276 ? 1.268 -12.227 -8.039 1 98.75 276 GLY A C 1
ATOM 2288 O O . GLY A 1 276 ? 2.443 -12.484 -8.312 1 98.75 276 GLY A O 1
ATOM 2289 N N . HIS A 1 277 ? 0.718 -12.484 -6.879 1 98.5 277 HIS A N 1
ATOM 2290 C CA . HIS A 1 277 ? 1.457 -13.047 -5.754 1 98.5 277 HIS A CA 1
ATOM 2291 C C . HIS A 1 277 ? 1.646 -14.547 -5.906 1 98.5 277 HIS A C 1
ATOM 2293 O O . HIS A 1 277 ? 2.605 -15.117 -5.379 1 98.5 277 HIS A O 1
ATOM 2299 N N . ASP A 1 278 ? 0.654 -15.109 -6.586 1 98.56 278 ASP A N 1
ATOM 2300 C CA . ASP A 1 278 ? 0.545 -16.562 -6.465 1 98.56 278 ASP A CA 1
ATOM 2301 C C . ASP A 1 278 ? 0.336 -17.203 -7.828 1 98.56 278 ASP A C 1
ATOM 2303 O O . ASP A 1 278 ? -0.796 -17.312 -8.305 1 98.56 278 ASP A O 1
ATOM 2307 N N . PHE A 1 279 ? 1.386 -17.703 -8.391 1 98.69 279 PHE A N 1
ATOM 2308 C CA . PHE A 1 279 ? 1.342 -18.422 -9.656 1 98.69 279 PHE A CA 1
ATOM 2309 C C . PHE A 1 279 ? 2.686 -19.078 -9.945 1 98.69 279 PHE A C 1
ATOM 2311 O O . PHE A 1 279 ? 3.711 -18.406 -10.023 1 98.69 279 PHE A O 1
ATOM 2318 N N . TYR A 1 280 ? 2.648 -20.391 -10.148 1 98.5 280 TYR A N 1
ATOM 2319 C CA . TYR A 1 280 ? 3.906 -21.094 -10.375 1 98.5 280 TYR A CA 1
ATOM 2320 C C . TYR A 1 280 ? 3.668 -22.422 -11.094 1 98.5 280 TYR A C 1
ATOM 2322 O O . TYR A 1 280 ? 2.588 -23 -10.984 1 98.5 280 TYR A O 1
ATOM 2330 N N . GLY A 1 281 ? 4.648 -22.875 -11.828 1 98.38 281 GLY A N 1
ATOM 2331 C CA . GLY A 1 281 ? 4.68 -24.219 -12.359 1 98.38 281 GLY A CA 1
ATOM 2332 C C . GLY A 1 281 ? 3.562 -24.5 -13.352 1 98.38 281 GLY A C 1
ATOM 2333 O O . GLY A 1 281 ? 2.904 -25.547 -13.273 1 98.38 281 GLY A O 1
ATOM 2334 N N . ALA A 1 282 ? 3.336 -23.641 -14.258 1 98.12 282 ALA A N 1
ATOM 2335 C CA . ALA A 1 282 ? 2.248 -23.797 -15.211 1 98.12 282 ALA A CA 1
ATOM 2336 C C . ALA A 1 282 ? 2.584 -24.875 -16.25 1 98.12 282 ALA A C 1
ATOM 2338 O O . ALA A 1 282 ? 3.75 -25.047 -16.609 1 98.12 282 ALA A O 1
ATOM 2339 N N . GLN A 1 283 ? 1.616 -25.562 -16.672 1 97.69 283 GLN A N 1
ATOM 2340 C CA . GLN A 1 283 ? 1.696 -26.5 -17.781 1 97.69 283 GLN A CA 1
ATOM 2341 C C . GLN A 1 283 ? 0.582 -26.266 -18.797 1 97.69 283 GLN A C 1
ATOM 2343 O O . GLN A 1 283 ? -0.485 -25.75 -18.438 1 97.69 283 GLN A O 1
ATOM 2348 N N . THR A 1 284 ? 0.833 -26.641 -20 1 97.5 284 THR A N 1
ATOM 2349 C CA . THR A 1 284 ? -0.14 -26.375 -21.047 1 97.5 284 THR A CA 1
ATOM 2350 C C . THR A 1 284 ? -0.623 -27.672 -21.703 1 97.5 284 THR A C 1
ATOM 2352 O O . THR A 1 284 ? 0.009 -28.719 -21.547 1 97.5 284 THR A O 1
ATOM 2355 N N . PHE A 1 285 ? -1.751 -27.656 -22.359 1 97.56 285 PHE A N 1
ATOM 2356 C CA . PHE A 1 285 ? -2.299 -28.75 -23.141 1 97.56 285 PHE A CA 1
ATOM 2357 C C . PHE A 1 285 ? -3.154 -28.219 -24.297 1 97.56 285 PHE A C 1
ATOM 2359 O O . PHE A 1 285 ? -3.496 -27.031 -24.312 1 97.56 285 PHE A O 1
ATOM 2366 N N . LEU A 1 286 ? -3.385 -29.047 -25.234 1 97.5 286 LEU A N 1
ATOM 2367 C CA . LEU A 1 286 ? -4.293 -28.719 -26.328 1 97.5 286 LEU A CA 1
ATOM 2368 C C . LEU A 1 286 ? -5.715 -29.172 -26 1 97.5 286 LEU A C 1
ATOM 2370 O O . LEU A 1 286 ? -5.934 -30.312 -25.594 1 97.5 286 LEU A O 1
ATOM 2374 N N . THR A 1 287 ? -6.598 -28.25 -26.172 1 98 287 THR A N 1
ATOM 2375 C CA . THR A 1 287 ? -8 -28.609 -25.984 1 98 287 THR A CA 1
ATOM 2376 C C . THR A 1 287 ? -8.531 -29.375 -27.203 1 98 287 THR A C 1
ATOM 2378 O O . THR A 1 287 ? -7.863 -29.453 -28.234 1 98 287 THR A O 1
ATOM 2381 N N . ARG A 1 288 ? -9.758 -29.875 -27.031 1 96.88 288 ARG A N 1
ATOM 2382 C CA . ARG A 1 288 ? -10.414 -30.625 -28.094 1 96.88 288 ARG A CA 1
ATOM 2383 C C . ARG A 1 288 ? -10.562 -29.766 -29.344 1 96.88 288 ARG A C 1
ATOM 2385 O O . ARG A 1 288 ? -10.414 -30.266 -30.469 1 96.88 288 ARG A O 1
ATOM 2392 N N . ASP A 1 289 ? -10.828 -28.5 -29.141 1 96.88 289 ASP A N 1
ATOM 2393 C CA . ASP A 1 289 ? -11.07 -27.594 -30.25 1 96.88 289 ASP A CA 1
ATOM 2394 C C . ASP A 1 289 ? -9.781 -26.922 -30.703 1 96.88 289 ASP A C 1
ATOM 2396 O O . ASP A 1 289 ? -9.82 -25.953 -31.469 1 96.88 289 ASP A O 1
ATOM 2400 N N . GLY A 1 290 ? -8.617 -27.266 -30.219 1 96.19 290 GLY A N 1
ATOM 2401 C CA . GLY A 1 290 ? -7.324 -26.875 -30.75 1 96.19 290 GLY A CA 1
ATOM 2402 C C . GLY A 1 290 ? -6.719 -25.688 -30.031 1 96.19 290 GLY A C 1
ATOM 2403 O O . GLY A 1 290 ? -5.645 -25.219 -30.406 1 96.19 290 GLY A O 1
ATOM 2404 N N . ARG A 1 291 ? -7.301 -25.203 -29.047 1 96.94 291 ARG A N 1
ATOM 2405 C CA . ARG A 1 291 ? -6.746 -24.094 -28.297 1 96.94 291 ARG A CA 1
ATOM 2406 C C . ARG A 1 291 ? -5.617 -24.547 -27.391 1 96.94 291 ARG A C 1
ATOM 2408 O O . ARG A 1 291 ? -5.668 -25.641 -26.828 1 96.94 291 ARG A O 1
ATOM 2415 N N . ARG A 1 292 ? -4.543 -23.688 -27.219 1 98.44 292 ARG A N 1
ATOM 2416 C CA . ARG A 1 292 ? -3.521 -23.906 -26.203 1 98.44 292 ARG A CA 1
ATOM 2417 C C . ARG A 1 292 ? -3.934 -23.281 -24.875 1 98.44 292 ARG A C 1
ATOM 2419 O O . ARG A 1 292 ? -4.09 -22.062 -24.781 1 98.44 292 ARG A O 1
ATOM 2426 N N . VAL A 1 293 ? -4.121 -24.125 -23.875 1 98.62 293 VAL A N 1
ATOM 2427 C CA . VAL A 1 293 ? -4.578 -23.688 -22.562 1 98.62 293 VAL A CA 1
ATOM 2428 C C . VAL A 1 293 ? -3.547 -24.078 -21.5 1 98.62 293 VAL A C 1
ATOM 2430 O O . VAL A 1 293 ? -2.832 -25.078 -21.656 1 98.62 293 VAL A O 1
ATOM 2433 N N . PHE A 1 294 ? -3.4 -23.25 -20.516 1 98.56 294 PHE A N 1
ATOM 2434 C CA . PHE A 1 294 ? -2.475 -23.594 -19.438 1 98.56 294 PHE A CA 1
ATOM 2435 C C . PHE A 1 294 ? -3.092 -23.328 -18.078 1 98.56 294 PHE A C 1
ATOM 2437 O O . PHE A 1 294 ? -4.027 -22.531 -17.969 1 98.56 294 PHE A O 1
ATOM 2444 N N . ILE A 1 295 ? -2.684 -24.047 -17.031 1 98.69 295 ILE A N 1
ATOM 2445 C CA . ILE A 1 295 ? -3.057 -23.938 -15.633 1 98.69 295 ILE A CA 1
ATOM 2446 C C . ILE A 1 295 ? -1.8 -23.938 -14.758 1 98.69 295 ILE A C 1
ATOM 2448 O O . ILE A 1 295 ? -0.834 -24.641 -15.055 1 98.69 295 ILE A O 1
ATOM 2452 N N . GLY A 1 296 ? -1.71 -23.062 -13.812 1 98.75 296 GLY A N 1
ATOM 2453 C CA . GLY A 1 296 ? -0.612 -23.047 -12.859 1 98.75 296 GLY A CA 1
ATOM 2454 C C . GLY A 1 296 ? -1.06 -23.297 -11.43 1 98.75 296 GLY A C 1
ATOM 2455 O O . GLY A 1 296 ? -2.256 -23.422 -11.164 1 98.75 296 GLY A O 1
ATOM 2456 N N . TRP A 1 297 ? -0.054 -23.484 -10.578 1 98.69 297 TRP A N 1
ATOM 2457 C CA . TRP A 1 297 ? -0.299 -23.531 -9.141 1 98.69 297 TRP A CA 1
ATOM 2458 C C . TRP A 1 297 ? -0.618 -22.141 -8.602 1 98.69 297 TRP A C 1
ATOM 2460 O O . TRP A 1 297 ? 0.14 -21.203 -8.82 1 98.69 297 TRP A O 1
ATOM 2470 N N . LEU A 1 298 ? -1.781 -22.016 -8.023 1 98.56 298 LEU A N 1
ATOM 2471 C CA . LEU A 1 298 ? -2.205 -20.734 -7.496 1 98.56 298 LEU A CA 1
ATOM 2472 C C . LEU A 1 298 ? -1.738 -20.547 -6.055 1 98.56 298 LEU A C 1
ATOM 2474 O O . LEU A 1 298 ? -2.555 -20.344 -5.152 1 98.56 298 LEU A O 1
ATOM 2478 N N . ASP A 1 299 ? -0.457 -20.625 -5.867 1 97.88 299 ASP A N 1
ATOM 2479 C CA . ASP A 1 299 ? 0.296 -20.422 -4.633 1 97.88 299 ASP A CA 1
ATOM 2480 C C . ASP A 1 299 ? 1.775 -20.188 -4.926 1 97.88 299 ASP A C 1
ATOM 2482 O O . ASP A 1 299 ? 2.186 -20.156 -6.09 1 97.88 299 ASP A O 1
ATOM 2486 N N . MET A 1 300 ? 2.533 -19.953 -3.971 1 97.25 300 MET A N 1
ATOM 2487 C CA . MET A 1 300 ? 3.963 -19.703 -4.105 1 97.25 300 MET A CA 1
ATOM 2488 C C . MET A 1 300 ? 4.742 -20.328 -2.953 1 97.25 300 MET A C 1
ATOM 2490 O O . MET A 1 300 ? 4.258 -20.375 -1.821 1 97.25 300 MET A O 1
ATOM 2494 N N . TRP A 1 301 ? 5.879 -20.766 -3.225 1 92.81 301 TRP A N 1
ATOM 2495 C CA . TRP A 1 301 ? 6.738 -21.391 -2.223 1 92.81 301 TRP A CA 1
ATOM 2496 C C . TRP A 1 301 ? 7.109 -20.406 -1.13 1 92.81 301 TRP A C 1
ATOM 2498 O O . TRP A 1 301 ? 7.273 -19.203 -1.397 1 92.81 301 TRP A O 1
ATOM 2508 N N . ASP A 1 302 ? 7.266 -20.859 0.055 1 91.94 302 ASP A N 1
ATOM 2509 C CA . ASP A 1 302 ? 7.77 -20.109 1.203 1 91.94 302 ASP A CA 1
ATOM 2510 C C . ASP A 1 302 ? 6.801 -19 1.595 1 91.94 302 ASP A C 1
ATOM 2512 O O . ASP A 1 302 ? 7.23 -17.891 1.959 1 91.94 302 ASP A O 1
ATOM 2516 N N . THR A 1 303 ? 5.566 -19.188 1.352 1 94.06 303 THR A N 1
ATOM 2517 C CA . THR A 1 303 ? 4.531 -18.266 1.797 1 94.06 303 THR A CA 1
ATOM 2518 C C . THR A 1 303 ? 3.68 -18.891 2.895 1 94.06 303 THR A C 1
ATOM 2520 O O . THR A 1 303 ? 3.633 -20.109 3.027 1 94.06 303 THR A O 1
ATOM 2523 N N . ASN A 1 304 ? 3.082 -18.031 3.719 1 96.12 304 ASN A N 1
ATOM 2524 C CA . ASN A 1 304 ? 2.133 -18.531 4.707 1 96.12 304 ASN A CA 1
ATOM 2525 C C . ASN A 1 304 ? 0.843 -19.016 4.047 1 96.12 304 ASN A C 1
ATOM 2527 O O . ASN A 1 304 ? 0.268 -18.312 3.213 1 96.12 304 ASN A O 1
ATOM 2531 N N . MET A 1 305 ? 0.476 -20.25 4.449 1 96.69 305 MET A N 1
ATOM 2532 C CA . MET A 1 305 ? -0.751 -20.844 3.928 1 96.69 305 MET A CA 1
ATOM 2533 C C . MET A 1 305 ? -1.715 -21.172 5.062 1 96.69 305 MET A C 1
ATOM 2535 O O . MET A 1 305 ? -1.737 -22.312 5.547 1 96.69 305 MET A O 1
ATOM 2539 N N . PRO A 1 306 ? -2.592 -20.25 5.348 1 97.12 306 PRO A N 1
ATOM 2540 C CA . PRO A 1 306 ? -3.492 -20.406 6.492 1 97.12 306 PRO A CA 1
ATOM 2541 C C . PRO A 1 306 ? -4.371 -21.641 6.387 1 97.12 306 PRO A C 1
ATOM 2543 O O . PRO A 1 306 ? -4.805 -22.188 7.406 1 97.12 306 PRO A O 1
ATOM 2546 N N . THR A 1 307 ? -4.574 -22.156 5.242 1 97.31 307 THR A N 1
ATOM 2547 C CA . THR A 1 307 ? -5.504 -23.266 5.031 1 97.31 307 THR A CA 1
ATOM 2548 C C . THR A 1 307 ? -4.879 -24.594 5.469 1 97.31 307 THR A C 1
ATOM 2550 O O . THR A 1 307 ? -5.562 -25.609 5.539 1 97.31 307 THR A O 1
ATOM 2553 N N . LYS A 1 308 ? -3.598 -24.625 5.773 1 97.06 308 LYS A N 1
ATOM 2554 C CA . LYS A 1 308 ? -2.977 -25.812 6.34 1 97.06 308 LYS A CA 1
ATOM 2555 C C . LYS A 1 308 ? -3.721 -26.281 7.586 1 97.06 308 LYS A C 1
ATOM 2557 O O . LYS A 1 308 ? -3.949 -27.484 7.766 1 97.06 308 LYS A O 1
ATOM 2562 N N . GLN A 1 309 ? -4.121 -25.297 8.336 1 96.75 309 GLN A N 1
ATOM 2563 C CA . GLN A 1 309 ? -4.844 -25.625 9.562 1 96.75 309 GLN A CA 1
ATOM 2564 C C . GLN A 1 309 ? -6.234 -26.172 9.25 1 96.75 309 GLN A C 1
ATOM 2566 O O . GLN A 1 309 ? -6.879 -26.766 10.117 1 96.75 309 GLN A O 1
ATOM 2571 N N . HIS A 1 310 ? -6.676 -25.984 8.07 1 97.31 310 HIS A N 1
ATOM 2572 C CA . HIS A 1 310 ? -7.98 -26.453 7.621 1 97.31 310 HIS A CA 1
ATOM 2573 C C . HIS A 1 310 ? -7.863 -27.797 6.918 1 97.31 310 HIS A C 1
ATOM 2575 O O . HIS A 1 310 ? -8.836 -28.297 6.336 1 97.31 310 HIS A O 1
ATOM 2581 N N . HIS A 1 311 ? -6.715 -28.344 6.82 1 97.5 311 HIS A N 1
ATOM 2582 C CA . HIS A 1 311 ? -6.383 -29.672 6.352 1 97.5 311 HIS A CA 1
ATOM 2583 C C . HIS A 1 311 ? -6.395 -29.75 4.828 1 97.5 311 HIS A C 1
ATOM 2585 O O . HIS A 1 311 ? -6.629 -30.812 4.254 1 97.5 311 HIS A O 1
ATOM 2591 N N . TRP A 1 312 ? -6.199 -28.609 4.223 1 96.75 312 TRP A N 1
ATOM 2592 C CA . TRP A 1 312 ? -5.926 -28.562 2.791 1 96.75 312 TRP A CA 1
ATOM 2593 C C . TRP A 1 312 ? -5.035 -27.375 2.449 1 96.75 312 TRP A C 1
ATOM 2595 O O . TRP A 1 312 ? -5.039 -26.359 3.156 1 96.75 312 TRP A O 1
ATOM 2605 N N . THR A 1 313 ? -4.27 -27.531 1.374 1 96.62 313 THR A N 1
ATOM 2606 C CA . THR A 1 313 ? -3.414 -26.438 0.934 1 96.62 313 THR A CA 1
ATOM 2607 C C . THR A 1 313 ? -3.176 -26.5 -0.571 1 96.62 313 THR A C 1
ATOM 2609 O O . THR A 1 313 ? -3.02 -27.594 -1.131 1 96.62 313 THR A O 1
ATOM 2612 N N . GLY A 1 314 ? -3.246 -25.312 -1.118 1 96.44 314 GLY A N 1
ATOM 2613 C CA . GLY A 1 314 ? -2.971 -25.203 -2.541 1 96.44 314 GLY A CA 1
ATOM 2614 C C . GLY A 1 314 ? -4.223 -25.266 -3.398 1 96.44 314 GLY A C 1
ATOM 2615 O O . GLY A 1 314 ? -5.23 -25.859 -2.99 1 96.44 314 GLY A O 1
ATOM 2616 N N . MET A 1 315 ? -4.133 -24.703 -4.523 1 97.5 315 MET A N 1
ATOM 2617 C CA . MET A 1 315 ? -5.16 -24.797 -5.555 1 97.5 315 MET A CA 1
ATOM 2618 C C . MET A 1 315 ? -4.594 -24.438 -6.922 1 97.5 315 MET A C 1
ATOM 2620 O O . MET A 1 315 ? -3.465 -23.938 -7.023 1 97.5 315 MET A O 1
ATOM 2624 N N . LEU A 1 316 ? -5.281 -24.703 -7.891 1 98.56 316 LEU A N 1
ATOM 2625 C CA . LEU A 1 316 ? -4.82 -24.406 -9.242 1 98.56 316 LEU A CA 1
ATOM 2626 C C . LEU A 1 316 ? -5.516 -23.156 -9.781 1 98.56 316 LEU A C 1
ATOM 2628 O O . LEU A 1 316 ? -6.594 -22.781 -9.312 1 98.56 316 LEU A O 1
ATOM 2632 N N . SER A 1 317 ? -4.895 -22.516 -10.727 1 98.75 317 SER A N 1
ATOM 2633 C CA . SER A 1 317 ? -5.457 -21.312 -11.352 1 98.75 317 SER A CA 1
ATOM 2634 C C . SER A 1 317 ? -6.598 -21.672 -12.297 1 98.75 317 SER A C 1
ATOM 2636 O O . SER A 1 317 ? -6.809 -22.844 -12.617 1 98.75 317 SER A O 1
ATOM 2638 N N . LEU A 1 318 ? -7.312 -20.625 -12.688 1 98.56 318 LEU A N 1
ATOM 2639 C CA . LEU A 1 318 ? -8.227 -20.797 -13.805 1 98.56 318 LEU A CA 1
ATOM 2640 C C . LEU A 1 318 ? -7.469 -21.188 -15.07 1 98.56 318 LEU A C 1
ATOM 2642 O O . LEU A 1 318 ? -6.348 -20.719 -15.289 1 98.56 318 LEU A O 1
ATOM 2646 N N . PRO A 1 319 ? -8.117 -22.047 -15.891 1 98.56 319 PRO A N 1
ATOM 2647 C CA . PRO A 1 319 ? -7.512 -22.234 -17.219 1 98.56 319 PRO A CA 1
ATOM 2648 C C . PRO A 1 319 ? -7.5 -20.953 -18.047 1 98.56 319 PRO A C 1
ATOM 2650 O O . PRO A 1 319 ? -8.508 -20.25 -18.109 1 98.56 319 PRO A O 1
ATOM 2653 N N . ARG A 1 320 ? -6.363 -20.688 -18.625 1 98.81 320 ARG A N 1
ATOM 2654 C CA . ARG A 1 320 ? -6.199 -19.516 -19.484 1 98.81 320 ARG A CA 1
ATOM 2655 C C . ARG A 1 320 ? -5.785 -19.922 -20.891 1 98.81 320 ARG A C 1
ATOM 2657 O O . ARG A 1 320 ? -5.047 -20.891 -21.078 1 98.81 320 ARG A O 1
ATOM 2664 N N . VAL A 1 321 ? -6.25 -19.203 -21.844 1 98.62 321 VAL A N 1
ATOM 2665 C CA . VAL A 1 321 ? -5.863 -19.438 -23.234 1 98.62 321 VAL A CA 1
ATOM 2666 C C . VAL A 1 321 ? -4.621 -18.625 -23.578 1 98.62 321 VAL A C 1
ATOM 2668 O O . VAL A 1 321 ? -4.512 -17.453 -23.188 1 98.62 321 VAL A O 1
ATOM 2671 N N . LEU A 1 322 ? -3.693 -19.25 -24.219 1 98.31 322 LEU A N 1
ATOM 2672 C CA . LEU A 1 322 ? -2.518 -18.531 -24.703 1 98.31 322 LEU A CA 1
ATOM 2673 C C . LEU A 1 322 ? -2.744 -18 -26.109 1 98.31 322 LEU A C 1
ATOM 2675 O O . LEU A 1 322 ? -2.859 -18.781 -27.062 1 98.31 322 LEU A O 1
ATOM 2679 N N . LEU A 1 323 ? -2.795 -16.656 -26.203 1 97.19 323 LEU A N 1
ATOM 2680 C CA . LEU A 1 323 ? -3.01 -16.016 -27.5 1 97.19 323 LEU A CA 1
ATOM 2681 C C . LEU A 1 323 ? -1.804 -15.164 -27.891 1 97.19 323 LEU A C 1
ATOM 2683 O O . LEU A 1 323 ? -1.26 -14.438 -27.062 1 97.19 323 LEU A O 1
ATOM 2687 N N . VAL A 1 324 ? -1.378 -15.297 -29.141 1 95.25 324 VAL A N 1
ATOM 2688 C CA . VAL A 1 324 ? -0.288 -14.484 -29.656 1 95.25 324 VAL A CA 1
ATOM 2689 C C . VAL A 1 324 ? -0.763 -13.727 -30.906 1 95.25 324 VAL A C 1
ATOM 2691 O O . VAL A 1 324 ? -1.291 -14.32 -31.844 1 95.25 324 VAL A O 1
ATOM 2694 N N . ASP A 1 325 ? -0.574 -12.438 -30.828 1 93 325 ASP A N 1
ATOM 2695 C CA . ASP A 1 325 ? -0.83 -11.641 -32.031 1 93 325 ASP A CA 1
ATOM 2696 C C . ASP A 1 325 ? 0.309 -11.781 -33.031 1 93 325 ASP A C 1
ATOM 2698 O O . ASP A 1 325 ? 1.438 -11.375 -32.75 1 93 325 ASP A O 1
ATOM 2702 N N . GLU A 1 326 ? 0.043 -12.258 -34.125 1 87.44 326 GLU A N 1
ATOM 2703 C CA . GLU A 1 326 ? 1.076 -12.594 -35.125 1 87.44 326 GLU A CA 1
ATOM 2704 C C . GLU A 1 326 ? 1.781 -11.336 -35.625 1 87.44 326 GLU A C 1
ATOM 2706 O O . GLU A 1 326 ? 2.975 -11.367 -35.938 1 87.44 326 GLU A O 1
ATOM 2711 N N . ALA A 1 327 ? 1.072 -10.305 -35.719 1 88.75 327 ALA A N 1
ATOM 2712 C CA . ALA A 1 327 ? 1.625 -9.078 -36.281 1 88.75 327 ALA A CA 1
ATOM 2713 C C . ALA A 1 327 ? 2.521 -8.359 -35.25 1 88.75 327 ALA A C 1
ATOM 2715 O O . ALA A 1 327 ? 3.576 -7.836 -35.625 1 88.75 327 ALA A O 1
ATOM 2716 N N . THR A 1 328 ? 2.191 -8.43 -34.031 1 87.56 328 THR A N 1
ATOM 2717 C CA . THR A 1 328 ? 2.887 -7.602 -33.062 1 87.56 328 THR A CA 1
ATOM 2718 C C . THR A 1 328 ? 3.703 -8.469 -32.094 1 87.56 328 THR A C 1
ATOM 2720 O O . THR A 1 328 ? 4.598 -7.969 -31.406 1 87.56 328 THR A O 1
ATOM 2723 N N . GLY A 1 329 ? 3.365 -9.734 -32.031 1 88.19 329 GLY A N 1
ATOM 2724 C CA . GLY A 1 329 ? 4.02 -10.609 -31.078 1 88.19 329 GLY A CA 1
ATOM 2725 C C . GLY A 1 329 ? 3.488 -10.453 -29.672 1 88.19 329 GLY A C 1
ATOM 2726 O O . GLY A 1 329 ? 3.99 -11.078 -28.734 1 88.19 329 GLY A O 1
ATOM 2727 N N . ARG A 1 330 ? 2.459 -9.617 -29.5 1 90.25 330 ARG A N 1
ATOM 2728 C CA . ARG A 1 330 ? 1.873 -9.391 -28.188 1 90.25 330 ARG A CA 1
ATOM 2729 C C . ARG A 1 330 ? 1.152 -10.641 -27.688 1 90.25 330 ARG A C 1
ATOM 2731 O O . ARG A 1 330 ? 0.48 -11.328 -28.469 1 90.25 330 ARG A O 1
ATOM 2738 N N . ILE A 1 331 ? 1.31 -10.906 -26.422 1 95.38 331 ILE A N 1
ATOM 2739 C CA . ILE A 1 331 ? 0.74 -12.102 -25.812 1 95.38 331 ILE A CA 1
ATOM 2740 C C . ILE A 1 331 ? -0.38 -11.711 -24.859 1 95.38 331 ILE A C 1
ATOM 2742 O O . ILE A 1 331 ? -0.22 -10.789 -24.047 1 95.38 331 ILE A O 1
ATOM 2746 N N . ARG A 1 332 ? -1.531 -12.289 -24.938 1 97 332 ARG A N 1
ATOM 2747 C CA . ARG A 1 332 ? -2.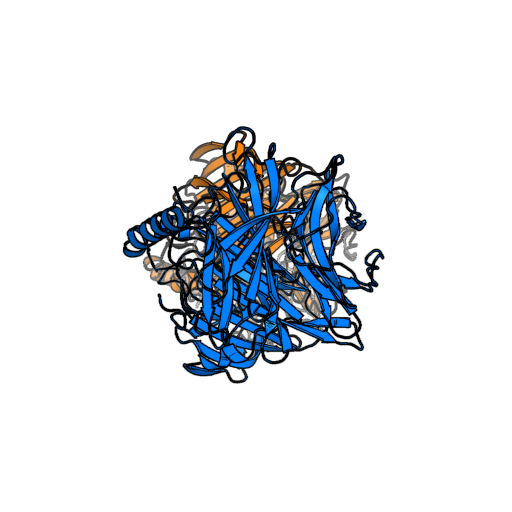643 -12.172 -24 1 97 332 ARG A CA 1
ATOM 2748 C C . ARG A 1 332 ? -3.041 -13.539 -23.453 1 97 332 ARG A C 1
ATOM 2750 O O . ARG A 1 332 ? -2.949 -14.547 -24.156 1 97 332 ARG A O 1
ATOM 2757 N N . THR A 1 333 ? -3.457 -13.547 -22.219 1 98.38 333 THR A N 1
ATOM 2758 C CA . THR A 1 333 ? -3.826 -14.812 -21.594 1 98.38 333 THR A CA 1
ATOM 2759 C C . THR A 1 333 ? -5.172 -14.695 -20.891 1 98.38 333 THR A C 1
ATOM 2761 O O . THR A 1 333 ? -5.246 -14.812 -19.672 1 98.38 333 THR A O 1
ATOM 2764 N N . PRO A 1 334 ? -6.254 -14.547 -21.625 1 98.56 334 PRO A N 1
ATOM 2765 C CA . PRO A 1 334 ? -7.586 -14.461 -21.031 1 98.56 334 PRO A CA 1
ATOM 2766 C C . PRO A 1 334 ? -8.047 -15.797 -20.438 1 98.56 334 PRO A C 1
ATOM 2768 O O . PRO A 1 334 ? -7.512 -16.844 -20.781 1 98.56 334 PRO A O 1
ATOM 2771 N N . PRO A 1 335 ? -9 -15.75 -19.516 1 98.56 335 PRO A N 1
ATOM 2772 C CA . PRO A 1 335 ? -9.602 -17 -19.047 1 98.56 335 PRO A CA 1
ATOM 2773 C C . PRO A 1 335 ? -10.414 -17.703 -20.125 1 98.56 335 PRO A C 1
ATOM 2775 O O . PRO A 1 335 ? -10.844 -17.078 -21.094 1 98.56 335 PRO A O 1
ATOM 2778 N N . ILE A 1 336 ? -10.625 -18.938 -19.953 1 98.38 336 ILE A N 1
ATOM 2779 C CA . ILE A 1 336 ? -11.391 -19.688 -20.938 1 98.38 336 ILE A CA 1
ATOM 2780 C C . ILE A 1 336 ? -12.836 -19.188 -20.953 1 98.38 336 ILE A C 1
ATOM 2782 O O . ILE A 1 336 ? -13.391 -18.844 -19.906 1 98.38 336 ILE A O 1
ATOM 2786 N N . LYS A 1 337 ? -13.445 -19.234 -22.094 1 97.81 337 LYS A N 1
ATOM 2787 C CA . LYS A 1 337 ? -14.805 -18.734 -22.281 1 97.81 337 LYS A CA 1
ATOM 2788 C C . LYS A 1 337 ? -15.812 -19.609 -21.562 1 97.81 337 LYS A C 1
ATOM 2790 O O . LYS A 1 337 ? -16.891 -19.141 -21.188 1 97.81 337 LYS A O 1
ATOM 2795 N N . GLU A 1 338 ? -15.461 -20.891 -21.312 1 98 338 GLU A N 1
ATOM 2796 C CA . GLU A 1 338 ? -16.359 -21.859 -20.672 1 98 338 GLU A CA 1
ATOM 2797 C C . GLU A 1 338 ? -16.766 -21.391 -19.281 1 98 338 GLU A C 1
ATOM 2799 O O . GLU A 1 338 ? -17.797 -21.828 -18.75 1 98 338 GLU A O 1
ATOM 2804 N N . LEU A 1 339 ? -15.992 -20.516 -18.719 1 97.94 339 LEU A N 1
ATOM 2805 C CA . LEU A 1 339 ? -16.312 -20 -17.391 1 97.94 339 LEU A CA 1
ATOM 2806 C C . LEU A 1 339 ? -17.656 -19.281 -17.391 1 97.94 339 LEU A C 1
ATOM 2808 O O . LEU A 1 339 ? -18.328 -19.203 -16.375 1 97.94 339 LEU A O 1
ATOM 2812 N N . GLU A 1 340 ? -18.094 -18.75 -18.5 1 98.12 340 GLU A N 1
ATOM 2813 C CA . GLU A 1 340 ? -19.359 -18.031 -18.609 1 98.12 340 GLU A CA 1
ATOM 2814 C C . GLU A 1 340 ? -20.547 -18.969 -18.359 1 98.12 340 GLU A C 1
ATOM 2816 O O . GLU A 1 340 ? -21.641 -18.516 -18.062 1 98.12 340 GLU A O 1
ATOM 2821 N N . SER A 1 341 ? -20.281 -20.281 -18.453 1 97.56 341 SER A N 1
ATOM 2822 C CA . SER A 1 341 ? -21.359 -21.25 -18.297 1 97.56 341 SER A CA 1
ATOM 2823 C C . SER A 1 341 ? -21.828 -21.344 -16.859 1 97.56 341 SER A C 1
ATOM 2825 O O . SER A 1 341 ? -22.922 -21.859 -16.578 1 97.56 341 SER A O 1
ATOM 2827 N N . ILE A 1 342 ? -21.047 -20.812 -15.922 1 97.81 342 ILE A N 1
ATOM 2828 C CA . ILE A 1 342 ? -21.469 -20.938 -14.531 1 97.81 342 ILE A CA 1
ATOM 2829 C C . ILE A 1 342 ? -21.906 -19.578 -14 1 97.81 342 ILE A C 1
ATOM 2831 O O . ILE A 1 342 ? -22.078 -19.406 -12.789 1 97.81 342 ILE A O 1
ATOM 2835 N N . ARG A 1 343 ? -22.047 -18.656 -14.891 1 98.38 343 ARG A N 1
ATOM 2836 C CA . ARG A 1 343 ? -22.625 -17.359 -14.492 1 98.38 343 ARG A CA 1
ATOM 2837 C C . ARG A 1 343 ? -24.047 -17.531 -13.992 1 98.38 343 ARG A C 1
ATOM 2839 O O . ARG A 1 343 ? -24.859 -18.219 -14.625 1 98.38 343 ARG A O 1
ATOM 2846 N N . GLY A 1 344 ? -24.281 -16.969 -12.805 1 98 344 GLY A N 1
ATOM 2847 C CA . GLY A 1 344 ? -25.625 -16.875 -12.266 1 98 344 GLY A CA 1
ATOM 2848 C C . GLY A 1 344 ? -26.219 -15.492 -12.391 1 98 344 GLY A C 1
ATOM 2849 O O . GLY A 1 344 ? -26.219 -14.898 -13.469 1 98 344 GLY A O 1
ATOM 2850 N N . ASN A 1 345 ? -26.719 -14.992 -11.242 1 97.62 345 ASN A N 1
ATOM 2851 C CA . ASN A 1 345 ? -27.359 -13.68 -11.219 1 97.62 345 ASN A CA 1
ATOM 2852 C C . ASN A 1 345 ? -26.406 -12.586 -11.695 1 97.62 345 ASN A C 1
ATOM 2854 O O . ASN A 1 345 ? -25.234 -12.555 -11.297 1 97.62 345 ASN A O 1
ATOM 2858 N N . HIS A 1 346 ? -26.953 -11.805 -12.586 1 98.19 346 HIS A N 1
ATOM 2859 C CA . HIS A 1 346 ? -26.188 -10.703 -13.172 1 98.19 346 HIS A CA 1
ATOM 2860 C C . HIS A 1 346 ? -26.609 -9.367 -12.586 1 98.19 346 HIS A C 1
ATOM 2862 O O . HIS A 1 346 ? -27.812 -9.094 -12.453 1 98.19 346 HIS A O 1
ATOM 2868 N N . GLN A 1 347 ? -25.656 -8.625 -12.141 1 98 347 GLN A N 1
ATOM 2869 C CA . GLN A 1 347 ? -25.844 -7.23 -11.766 1 98 347 GLN A CA 1
ATOM 2870 C C . GLN A 1 347 ? -25.094 -6.297 -12.703 1 98 347 GLN A C 1
ATOM 2872 O O . GLN A 1 347 ? -23.875 -6.406 -12.852 1 98 347 GLN A O 1
ATOM 2877 N N . TYR A 1 348 ? -25.859 -5.445 -13.375 1 97.94 348 TYR A N 1
ATOM 2878 C CA . TYR A 1 348 ? -25.266 -4.453 -14.266 1 97.94 348 TYR A CA 1
ATOM 2879 C C . TYR A 1 348 ? -24.906 -3.184 -13.508 1 97.94 348 TYR A C 1
ATOM 2881 O O . TYR A 1 348 ? -25.703 -2.688 -12.703 1 97.94 348 TYR A O 1
ATOM 2889 N N . LEU A 1 349 ? -23.703 -2.707 -13.719 1 97.06 349 LEU A N 1
ATOM 2890 C CA . LEU A 1 349 ? -23.266 -1.429 -13.172 1 97.06 349 LEU A CA 1
ATOM 2891 C C . LEU A 1 349 ? -23.266 -0.347 -14.242 1 97.06 349 LEU A C 1
ATOM 2893 O O . LEU A 1 349 ? -22.375 -0.302 -15.086 1 97.06 349 LEU A O 1
ATOM 2897 N N . PRO A 1 350 ? -24.188 0.569 -14.203 1 96.75 350 PRO A N 1
ATOM 2898 C CA . PRO A 1 350 ? -24.203 1.637 -15.203 1 96.75 350 PRO A CA 1
ATOM 2899 C C . PRO A 1 350 ? -23.078 2.643 -15.016 1 96.75 350 PRO A C 1
ATOM 2901 O O . PRO A 1 350 ? -22.391 2.625 -13.984 1 96.75 350 PRO A O 1
ATOM 2904 N N . ARG A 1 351 ? -23 3.439 -16.047 1 97.56 351 ARG A N 1
ATOM 2905 C CA . ARG A 1 351 ? -22.047 4.539 -15.961 1 97.56 351 ARG A CA 1
ATOM 2906 C C . ARG A 1 351 ? -22.266 5.359 -14.695 1 97.56 351 ARG A C 1
ATOM 2908 O O . ARG A 1 351 ? -23.406 5.688 -14.359 1 97.56 351 ARG A O 1
ATOM 2915 N N . GLN A 1 352 ? -21.156 5.613 -13.945 1 97.94 352 GLN A N 1
ATOM 2916 C CA . GLN A 1 352 ? -21.281 6.371 -12.703 1 97.94 352 GLN A CA 1
ATOM 2917 C C . GLN A 1 352 ? -19.953 6.98 -12.281 1 97.94 352 GLN A C 1
ATOM 2919 O O . GLN A 1 352 ? -18.906 6.586 -12.781 1 97.94 352 GLN A O 1
ATOM 2924 N N . THR A 1 353 ? -20.016 7.941 -11.469 1 98.44 353 THR A N 1
ATOM 2925 C CA . THR A 1 353 ? -18.844 8.57 -10.852 1 98.44 353 THR A CA 1
ATOM 2926 C C . THR A 1 353 ? -18.828 8.32 -9.344 1 98.44 353 THR A C 1
ATOM 2928 O O . THR A 1 353 ? -19.797 8.641 -8.648 1 98.44 353 THR A O 1
ATOM 2931 N N . VAL A 1 354 ? -17.812 7.633 -8.914 1 98.56 354 VAL A N 1
ATOM 2932 C CA . VAL A 1 354 ? -17.609 7.539 -7.473 1 98.56 354 VAL A CA 1
ATOM 2933 C C . VAL A 1 354 ? -17.078 8.867 -6.938 1 98.56 354 VAL A C 1
ATOM 2935 O O . VAL A 1 354 ? -16.031 9.344 -7.391 1 98.56 354 VAL A O 1
ATOM 2938 N N . ARG A 1 355 ? -17.703 9.438 -5.941 1 97.56 355 ARG A N 1
ATOM 2939 C CA . ARG A 1 355 ? -17.375 10.758 -5.414 1 97.56 355 ARG A CA 1
ATOM 2940 C C . ARG A 1 355 ? -16.109 10.703 -4.57 1 97.56 355 ARG A C 1
ATOM 2942 O O . ARG A 1 355 ? -15.703 9.633 -4.113 1 97.56 355 ARG A O 1
ATOM 2949 N N . ASP A 1 356 ? -15.562 11.852 -4.371 1 97.06 356 ASP A N 1
ATOM 2950 C CA . ASP A 1 356 ? -14.328 12.016 -3.607 1 97.06 356 ASP A CA 1
ATOM 2951 C C . ASP A 1 356 ? -14.484 11.461 -2.193 1 97.06 356 ASP A C 1
ATOM 2953 O O . ASP A 1 356 ? -15.438 11.789 -1.49 1 97.06 356 ASP A O 1
ATOM 2957 N N . ASN A 1 357 ? -13.492 10.594 -1.882 1 97.31 357 ASN A N 1
ATOM 2958 C CA . ASN A 1 357 ? -13.398 10.031 -0.539 1 97.31 357 ASN A CA 1
ATOM 2959 C C . ASN A 1 357 ? -14.672 9.289 -0.153 1 97.31 357 ASN A C 1
ATOM 2961 O O . ASN A 1 357 ? -15.211 9.5 0.936 1 97.31 357 ASN A O 1
ATOM 2965 N N . SER A 1 358 ? -15.102 8.531 -1.062 1 97.5 358 SER A N 1
ATOM 2966 C CA . SER A 1 358 ? -16.312 7.754 -0.828 1 97.5 358 SER A CA 1
ATOM 2967 C C . SER A 1 358 ? -16.203 6.359 -1.438 1 97.5 358 SER A C 1
ATOM 2969 O O . SER A 1 358 ? -15.18 6.023 -2.043 1 97.5 358 SER A O 1
ATOM 2971 N N . GLN A 1 359 ? -17.188 5.531 -1.136 1 97.75 359 GLN A N 1
ATOM 2972 C CA . GLN A 1 359 ? -17.281 4.184 -1.687 1 97.75 359 GLN A CA 1
ATOM 2973 C C . GLN A 1 359 ? -18.719 3.838 -2.068 1 97.75 359 GLN A C 1
ATOM 2975 O O . GLN A 1 359 ? -19.656 4.453 -1.569 1 97.75 359 GLN A O 1
ATOM 2980 N N . VAL A 1 360 ? -18.828 3 -2.973 1 97.94 360 VAL A N 1
ATOM 2981 C CA . VAL A 1 360 ? -20.109 2.447 -3.387 1 97.94 360 VAL A CA 1
ATOM 2982 C C . VAL A 1 360 ? -20.094 0.93 -3.211 1 97.94 360 VAL A C 1
ATOM 2984 O O . VAL A 1 360 ? -19.312 0.23 -3.848 1 97.94 360 VAL A O 1
ATOM 2987 N N . ARG A 1 361 ? -20.984 0.411 -2.352 1 97.88 361 ARG A N 1
ATOM 2988 C CA . ARG A 1 361 ? -21.047 -1.027 -2.115 1 97.88 361 ARG A CA 1
ATOM 2989 C C . ARG A 1 361 ? -21.641 -1.753 -3.32 1 97.88 361 ARG A C 1
ATOM 2991 O O . ARG A 1 361 ? -22.703 -1.382 -3.812 1 97.88 361 ARG A O 1
ATOM 2998 N N . LEU A 1 362 ? -20.953 -2.709 -3.719 1 98.25 362 LEU A N 1
ATOM 2999 C CA . LEU A 1 362 ? -21.422 -3.525 -4.832 1 98.25 362 LEU A CA 1
ATOM 3000 C C . LEU A 1 362 ? -22.031 -4.828 -4.332 1 98.25 362 LEU A C 1
ATOM 3002 O O . LEU A 1 362 ? -23.078 -5.254 -4.82 1 98.25 362 LEU A O 1
ATOM 3006 N N . LEU A 1 363 ? -21.344 -5.496 -3.414 1 98.19 363 LEU A N 1
ATOM 3007 C CA . LEU A 1 363 ? -21.781 -6.758 -2.828 1 98.19 363 LEU A CA 1
ATOM 3008 C C . LEU A 1 363 ? -21.578 -6.758 -1.316 1 98.19 363 LEU A C 1
ATOM 3010 O O . LEU A 1 363 ? -20.578 -6.234 -0.824 1 98.19 363 LEU A O 1
ATOM 3014 N N . PHE A 1 364 ? -22.469 -7.426 -0.556 1 97.06 364 PHE A N 1
ATOM 3015 C CA . PHE A 1 364 ? -22.328 -7.559 0.89 1 97.06 364 PHE A CA 1
ATOM 3016 C C . PHE A 1 364 ? -21.359 -8.68 1.242 1 97.06 364 PHE A C 1
ATOM 3018 O O . PHE A 1 364 ? -20.688 -8.625 2.275 1 97.06 364 PHE A O 1
ATOM 3025 N N . ASP A 1 365 ? -21.344 -9.719 0.444 1 98 365 ASP A N 1
ATOM 3026 C CA . ASP A 1 365 ? -20.547 -10.914 0.696 1 98 365 ASP A CA 1
ATOM 3027 C C . ASP A 1 365 ? -19.984 -11.484 -0.605 1 98 365 ASP A C 1
ATOM 3029 O O . ASP A 1 365 ? -20.578 -12.391 -1.193 1 98 365 ASP A O 1
ATOM 3033 N N . CYS A 1 366 ? -18.797 -11.062 -1.001 1 98.44 366 CYS A N 1
ATOM 3034 C CA . CYS A 1 366 ? -18.172 -11.477 -2.252 1 98.44 366 CYS A CA 1
ATOM 3035 C C . CYS A 1 366 ? -17.375 -12.766 -2.062 1 98.44 366 CYS A C 1
ATOM 3037 O O . CYS A 1 366 ? -16.172 -12.719 -1.788 1 98.44 366 CYS A O 1
ATOM 3039 N N . THR A 1 367 ? -18 -13.906 -2.312 1 97.56 367 THR A N 1
ATOM 3040 C CA . THR A 1 367 ? -17.375 -15.211 -2.17 1 97.56 367 THR A CA 1
ATOM 3041 C C . THR A 1 367 ? -16.938 -15.758 -3.529 1 97.56 367 THR A C 1
ATOM 3043 O O . THR A 1 367 ? -15.75 -15.727 -3.863 1 97.56 367 THR A O 1
ATOM 3046 N N . SER A 1 368 ? -17.984 -16.094 -4.414 1 98.19 368 SER A N 1
ATOM 3047 C CA . SER A 1 368 ? -17.75 -16.578 -5.77 1 98.19 368 SER A CA 1
ATOM 3048 C C . SER A 1 368 ? -18.406 -15.68 -6.809 1 98.19 368 SER A C 1
ATOM 3050 O O . SER A 1 368 ? -19.594 -15.82 -7.098 1 98.19 368 SER A O 1
ATOM 3052 N N . TYR A 1 369 ? -17.578 -14.812 -7.375 1 98.81 369 TYR A N 1
ATOM 3053 C CA . TYR A 1 369 ? -18.141 -13.82 -8.289 1 98.81 369 TYR A CA 1
ATOM 3054 C C . TYR A 1 369 ? -17.172 -13.523 -9.43 1 98.81 369 TYR A C 1
ATOM 3056 O O . TYR A 1 369 ? -15.953 -13.695 -9.273 1 98.81 369 TYR A O 1
ATOM 3064 N N . GLU A 1 370 ? -17.703 -13.227 -10.562 1 98.88 370 GLU A N 1
ATOM 3065 C CA . GLU A 1 370 ? -17.016 -12.562 -11.664 1 98.88 370 GLU A CA 1
ATOM 3066 C C . GLU A 1 370 ? -17.344 -11.078 -11.711 1 98.88 370 GLU A C 1
ATOM 3068 O O . GLU A 1 370 ? -18.531 -10.703 -11.758 1 98.88 370 GLU A O 1
ATOM 3073 N N . VAL A 1 371 ? -16.344 -10.211 -11.641 1 98.88 371 VAL A N 1
ATOM 3074 C CA . VAL A 1 371 ? -16.531 -8.766 -11.602 1 98.88 371 VAL A CA 1
ATOM 3075 C C . VAL A 1 371 ? -15.766 -8.102 -12.734 1 98.88 371 VAL A C 1
ATOM 3077 O O . VAL A 1 371 ? -14.547 -8.273 -12.844 1 98.88 371 VAL A O 1
ATOM 3080 N N . ARG A 1 372 ? -16.438 -7.379 -13.617 1 98.69 372 ARG A N 1
ATOM 3081 C CA . ARG A 1 372 ? -15.844 -6.602 -14.695 1 98.69 372 ARG A CA 1
ATOM 3082 C C . ARG A 1 372 ? -16.141 -5.113 -14.531 1 98.69 372 ARG A C 1
ATOM 3084 O O . ARG A 1 372 ? -17.297 -4.715 -14.461 1 98.69 372 ARG A O 1
ATOM 3091 N N . VAL A 1 373 ? -15.133 -4.344 -14.391 1 98.81 373 VAL A N 1
ATOM 3092 C CA . VAL A 1 373 ? -15.297 -2.9 -14.266 1 98.81 373 VAL A CA 1
ATOM 3093 C C . VAL A 1 373 ? -14.406 -2.188 -15.281 1 98.81 373 VAL A C 1
ATOM 3095 O O . VAL A 1 373 ? -13.203 -2.457 -15.352 1 98.81 373 VAL A O 1
ATOM 3098 N N . LEU A 1 374 ? -14.969 -1.334 -16.078 1 98.75 374 LEU A N 1
ATOM 3099 C CA . LEU A 1 374 ? -14.234 -0.508 -17.031 1 98.75 374 LEU A CA 1
ATOM 3100 C C . LEU A 1 374 ? -14.047 0.907 -16.5 1 98.75 374 LEU A C 1
ATOM 3102 O O . LEU A 1 374 ? -15 1.689 -16.453 1 98.75 374 LEU A O 1
ATOM 3106 N N . PHE A 1 375 ? -12.852 1.242 -16.109 1 98.75 375 PHE A N 1
ATOM 3107 C CA . PHE A 1 375 ? -12.531 2.561 -15.57 1 98.75 375 PHE A CA 1
ATOM 3108 C C . PHE A 1 375 ? -12.141 3.52 -16.688 1 98.75 375 PHE A C 1
ATOM 3110 O O . PHE A 1 375 ? -11.43 3.137 -17.625 1 98.75 375 PHE A O 1
ATOM 3117 N N . ASP A 1 376 ? -12.57 4.727 -16.641 1 98.69 376 ASP A N 1
ATOM 3118 C CA . ASP A 1 376 ? -12.086 5.82 -17.484 1 98.69 376 ASP A CA 1
ATOM 3119 C C . ASP A 1 376 ? -10.969 6.59 -16.781 1 98.69 376 ASP A C 1
ATOM 3121 O O . ASP A 1 376 ? -11.234 7.512 -16 1 98.69 376 ASP A O 1
ATOM 3125 N N . MET A 1 377 ? -9.742 6.289 -17.109 1 98.12 377 MET A N 1
ATOM 3126 C CA . MET A 1 377 ? -8.602 6.852 -16.391 1 98.12 377 MET A CA 1
ATOM 3127 C C . MET A 1 377 ? -8.414 8.328 -16.75 1 98.12 377 MET A C 1
ATOM 3129 O O . MET A 1 377 ? -7.902 9.102 -15.938 1 98.12 377 MET A O 1
ATOM 3133 N N . GLU A 1 378 ? -8.812 8.695 -17.891 1 97.19 378 GLU A N 1
ATOM 3134 C CA . GLU A 1 378 ? -8.656 10.078 -18.328 1 97.19 378 GLU A CA 1
ATOM 3135 C C . GLU A 1 378 ? -9.602 11.008 -17.578 1 97.19 378 GLU A C 1
ATOM 3137 O O . GLU A 1 378 ? -9.242 12.141 -17.25 1 97.19 378 GLU A O 1
ATOM 3142 N N . LYS A 1 379 ? -10.773 10.484 -17.328 1 97.88 379 LYS A N 1
ATOM 3143 C CA . LYS A 1 379 ? -11.773 11.32 -16.672 1 97.88 379 LYS A CA 1
ATOM 3144 C C . LYS A 1 379 ? -11.656 11.242 -15.148 1 97.88 379 LYS A C 1
ATOM 3146 O O . LYS A 1 379 ? -12.211 12.07 -14.43 1 97.88 379 LYS A O 1
ATOM 3151 N N . SER A 1 380 ? -10.969 10.234 -14.633 1 98.44 380 SER A N 1
ATOM 3152 C CA . SER A 1 380 ? -10.805 10.078 -13.195 1 98.44 380 SER A CA 1
ATOM 3153 C C . SER A 1 380 ? -9.727 11.008 -12.656 1 98.44 380 SER A C 1
ATOM 3155 O O . SER A 1 380 ? -8.695 11.219 -13.297 1 98.44 380 SER A O 1
ATOM 3157 N N . THR A 1 381 ? -10 11.586 -11.461 1 97.5 381 THR A N 1
ATOM 3158 C CA . THR A 1 381 ? -9.047 12.539 -10.898 1 97.5 381 THR A CA 1
ATOM 3159 C C . THR A 1 381 ? -8.5 12.023 -9.562 1 97.5 381 THR A C 1
ATOM 3161 O O . THR A 1 381 ? -7.605 12.641 -8.977 1 97.5 381 THR A O 1
ATOM 3164 N N . ALA A 1 382 ? -9.047 10.859 -9.102 1 98.12 382 ALA A N 1
ATOM 3165 C CA . ALA A 1 382 ? -8.672 10.359 -7.785 1 98.12 382 ALA A CA 1
ATOM 3166 C C . ALA A 1 382 ? -7.199 9.945 -7.754 1 98.12 382 ALA A C 1
ATOM 3168 O O . ALA A 1 382 ? -6.676 9.43 -8.742 1 98.12 382 ALA A O 1
ATOM 3169 N N . GLU A 1 383 ? -6.578 10.18 -6.609 1 97.94 383 GLU A N 1
ATOM 3170 C CA . GLU A 1 383 ? -5.215 9.719 -6.359 1 97.94 383 GLU A CA 1
ATOM 3171 C C . GLU A 1 383 ? -5.141 8.195 -6.34 1 97.94 383 GLU A C 1
ATOM 3173 O O . GLU A 1 383 ? -4.148 7.609 -6.785 1 97.94 383 GLU A O 1
ATOM 3178 N N . LYS A 1 384 ? -6.129 7.594 -5.828 1 98.25 384 LYS A N 1
ATOM 3179 C CA . LYS A 1 384 ? -6.293 6.156 -5.645 1 98.25 384 LYS A CA 1
ATOM 3180 C C . LYS A 1 384 ? -7.746 5.738 -5.855 1 98.25 384 LYS A C 1
ATOM 3182 O O . LYS A 1 384 ? -8.656 6.277 -5.219 1 98.25 384 LYS A O 1
ATOM 3187 N N . TYR A 1 385 ? -8.023 4.773 -6.746 1 98.81 385 TYR A N 1
ATOM 3188 C CA . TYR A 1 385 ? -9.398 4.324 -6.938 1 98.81 385 TYR A CA 1
ATOM 3189 C C . TYR A 1 385 ? -9.438 2.9 -7.484 1 98.81 385 TYR A C 1
ATOM 3191 O O . TYR A 1 385 ? -8.484 2.457 -8.133 1 98.81 385 TYR A O 1
ATOM 3199 N N . GLY A 1 386 ? -10.414 2.162 -7.195 1 98.81 386 GLY A N 1
ATOM 3200 C CA . GLY A 1 386 ? -10.539 0.771 -7.602 1 98.81 386 GLY A CA 1
ATOM 3201 C C . GLY A 1 386 ? -11.555 -0.002 -6.781 1 98.81 386 GLY A C 1
ATOM 3202 O O . GLY A 1 386 ? -12.664 0.478 -6.547 1 98.81 386 GLY A O 1
ATOM 3203 N N . LEU A 1 387 ? -11.203 -1.185 -6.371 1 98.88 387 LEU A N 1
ATOM 3204 C CA . LEU A 1 387 ? -12.078 -2.1 -5.641 1 98.88 387 LEU A CA 1
ATOM 3205 C C . LEU A 1 387 ? -11.477 -2.457 -4.285 1 98.88 387 LEU A C 1
ATOM 3207 O O . LEU A 1 387 ? -10.273 -2.699 -4.184 1 98.88 387 LEU A O 1
ATOM 3211 N N . TRP A 1 388 ? -12.344 -2.402 -3.283 1 98.75 388 TRP A N 1
ATOM 3212 C CA . TRP A 1 388 ? -12.031 -2.986 -1.985 1 98.75 388 TRP A CA 1
ATOM 3213 C C . TRP A 1 388 ? -12.82 -4.27 -1.755 1 98.75 388 TRP A C 1
ATOM 3215 O O . TRP A 1 388 ? -14 -4.348 -2.094 1 98.75 388 TRP A O 1
ATOM 3225 N N . LEU A 1 389 ? -12.164 -5.293 -1.279 1 98.75 389 LEU A N 1
ATOM 3226 C CA . LEU A 1 389 ? -12.836 -6.43 -0.665 1 98.75 389 LEU A CA 1
ATOM 3227 C C . LEU A 1 389 ? -12.531 -6.5 0.829 1 98.75 389 LEU A C 1
ATOM 3229 O O . LEU A 1 389 ? -11.438 -6.895 1.229 1 98.75 389 LEU A O 1
ATOM 3233 N N . GLY A 1 390 ? -13.555 -6.195 1.622 1 97.38 390 GLY A N 1
ATOM 3234 C CA . GLY A 1 390 ? -13.289 -6.012 3.041 1 97.38 390 GLY A CA 1
ATOM 3235 C C . GLY A 1 390 ? -12.156 -5.039 3.316 1 97.38 390 GLY A C 1
ATOM 3236 O O . GLY A 1 390 ? -12.078 -3.984 2.684 1 97.38 390 GLY A O 1
ATOM 3237 N N . ARG A 1 391 ? -11.352 -5.352 4.32 1 96.06 391 ARG A N 1
ATOM 3238 C CA . ARG A 1 391 ? -10.227 -4.496 4.688 1 96.06 391 ARG A CA 1
ATOM 3239 C C . ARG A 1 391 ? -8.922 -5.059 4.148 1 96.06 391 ARG A C 1
ATOM 3241 O O . ARG A 1 391 ? -7.898 -4.363 4.133 1 96.06 391 ARG A O 1
ATOM 3248 N N . GLY A 1 392 ? -9.008 -6.27 3.615 1 97.81 392 GLY A N 1
ATOM 3249 C CA . GLY A 1 392 ? -7.754 -6.977 3.42 1 97.81 392 GLY A CA 1
ATOM 3250 C C . GLY A 1 392 ? -7.273 -6.957 1.98 1 97.81 392 GLY A C 1
ATOM 3251 O O . GLY A 1 392 ? -6.09 -7.176 1.712 1 97.81 392 GLY A O 1
ATOM 3252 N N . LEU A 1 393 ? -8.172 -6.727 0.986 1 98.69 393 LEU A N 1
ATOM 3253 C CA . LEU A 1 393 ? -7.773 -6.73 -0.418 1 98.69 393 LEU A CA 1
ATOM 3254 C C . LEU A 1 393 ? -8.125 -5.406 -1.087 1 98.69 393 LEU A C 1
ATOM 3256 O O . LEU A 1 393 ? -9.234 -4.895 -0.92 1 98.69 393 LEU A O 1
ATOM 3260 N N . GLU A 1 394 ? -7.168 -4.855 -1.809 1 98.81 394 GLU A N 1
ATOM 3261 C CA . GLU A 1 394 ? -7.375 -3.676 -2.645 1 98.81 394 GLU A CA 1
ATOM 3262 C C . GLU A 1 394 ? -6.871 -3.91 -4.066 1 98.81 394 GLU A C 1
ATOM 3264 O O . GLU A 1 394 ? -5.742 -4.367 -4.262 1 98.81 394 GLU A O 1
ATOM 3269 N N . ILE A 1 395 ? -7.664 -3.691 -5.023 1 98.94 395 ILE A N 1
ATOM 3270 C CA . ILE A 1 395 ? -7.305 -3.631 -6.438 1 98.94 395 ILE A CA 1
ATOM 3271 C C . ILE A 1 395 ? -7.508 -2.209 -6.957 1 98.94 395 ILE A C 1
ATOM 3273 O O . ILE A 1 395 ? -8.641 -1.754 -7.117 1 98.94 395 ILE A O 1
ATOM 3277 N N . TYR A 1 396 ? -6.383 -1.518 -7.25 1 98.88 396 TYR A N 1
ATOM 3278 C CA . TYR A 1 396 ? -6.629 -0.096 -7.465 1 98.88 396 TYR A CA 1
ATOM 3279 C C . TYR A 1 396 ? -5.605 0.499 -8.422 1 98.88 396 TYR A C 1
ATOM 3281 O O . TYR A 1 396 ? -4.488 -0.01 -8.539 1 98.88 396 TYR A O 1
ATOM 3289 N N . VAL A 1 397 ? -6.047 1.524 -9.062 1 98.81 397 VAL A N 1
ATOM 3290 C CA . VAL A 1 397 ? -5.16 2.412 -9.812 1 98.81 397 VAL A CA 1
ATOM 3291 C C . VAL A 1 397 ? -4.457 3.369 -8.852 1 98.81 397 VAL A C 1
ATOM 3293 O O . VAL A 1 397 ? -5.109 4.059 -8.062 1 98.81 397 VAL A O 1
ATOM 3296 N N . ASP A 1 398 ? -3.178 3.375 -8.875 1 98.56 398 ASP A N 1
ATOM 3297 C CA . ASP A 1 398 ? -2.359 4.277 -8.07 1 98.56 398 ASP A CA 1
ATOM 3298 C C . ASP A 1 398 ? -1.748 5.379 -8.938 1 98.56 398 ASP A C 1
ATOM 3300 O O . ASP A 1 398 ? -0.799 5.133 -9.688 1 98.56 398 ASP A O 1
ATOM 3304 N N . GLU A 1 399 ? -2.141 6.539 -8.719 1 97.19 399 GLU A N 1
ATOM 3305 C CA . GLU A 1 399 ? -1.7 7.637 -9.578 1 97.19 399 GLU A CA 1
ATOM 3306 C C . GLU A 1 399 ? -0.307 8.117 -9.188 1 97.19 399 GLU A C 1
ATOM 3308 O O . GLU A 1 399 ? 0.333 8.859 -9.93 1 97.19 399 GLU A O 1
ATOM 3313 N N . GLN A 1 400 ? 0.139 7.727 -8.031 1 97.69 400 GLN A N 1
ATOM 3314 C CA . GLN A 1 400 ? 1.481 8.133 -7.629 1 97.69 400 GLN A CA 1
ATOM 3315 C C . GLN A 1 400 ? 2.545 7.285 -8.32 1 97.69 400 GLN A C 1
ATOM 3317 O O . GLN A 1 400 ? 3.48 7.816 -8.922 1 97.69 400 GLN A O 1
ATOM 3322 N N . SER A 1 401 ? 2.371 6.004 -8.289 1 97.56 401 SER A N 1
ATOM 3323 C CA . SER A 1 401 ? 3.342 5.113 -8.914 1 97.56 401 SER A CA 1
ATOM 3324 C C . SER A 1 401 ? 2.975 4.836 -10.375 1 97.56 401 SER A C 1
ATOM 3326 O O . SER A 1 401 ? 3.775 4.277 -11.125 1 97.56 401 SER A O 1
ATOM 3328 N N . LYS A 1 402 ? 1.753 5.215 -10.812 1 97.62 402 LYS A N 1
ATOM 3329 C CA . LYS A 1 402 ? 1.225 4.98 -12.148 1 97.62 402 LYS A CA 1
ATOM 3330 C C . LYS A 1 402 ? 1.136 3.488 -12.453 1 97.62 402 LYS A C 1
ATOM 3332 O O . LYS A 1 402 ? 1.604 3.033 -13.5 1 97.62 402 LYS A O 1
ATOM 3337 N N . ARG A 1 403 ? 0.493 2.783 -11.516 1 98.62 403 ARG A N 1
ATOM 3338 C CA . ARG A 1 403 ? 0.376 1.336 -11.656 1 98.62 403 ARG A CA 1
ATOM 3339 C C . ARG A 1 403 ? -0.994 0.851 -11.188 1 98.62 403 ARG A C 1
ATOM 3341 O O . ARG A 1 403 ? -1.641 1.499 -10.367 1 98.62 403 ARG A O 1
ATOM 3348 N N . LEU A 1 404 ? -1.491 -0.211 -11.812 1 98.81 404 LEU A N 1
ATOM 3349 C CA . LEU A 1 404 ? -2.549 -1.009 -11.203 1 98.81 404 LEU A CA 1
ATOM 3350 C C . LEU A 1 404 ? -1.984 -1.924 -10.117 1 98.81 404 LEU A C 1
ATOM 3352 O O . LEU A 1 404 ? -1.078 -2.717 -10.383 1 98.81 404 LEU A O 1
ATOM 3356 N N . VAL A 1 405 ? -2.502 -1.801 -8.914 1 98.94 405 VAL A N 1
ATOM 3357 C CA . VAL A 1 405 ? -1.916 -2.477 -7.762 1 98.94 405 VAL A CA 1
ATOM 3358 C C . VAL A 1 405 ? -2.918 -3.473 -7.184 1 98.94 405 VAL A C 1
ATOM 3360 O O . VAL A 1 405 ? -4.105 -3.166 -7.055 1 98.94 405 VAL A O 1
ATOM 3363 N N . VAL A 1 406 ? -2.475 -4.656 -6.949 1 98.94 406 VAL A N 1
ATOM 3364 C CA . VAL A 1 406 ? -3.195 -5.617 -6.117 1 98.94 406 VAL A CA 1
ATOM 3365 C C . VAL A 1 406 ? -2.477 -5.785 -4.781 1 98.94 406 VAL A C 1
ATOM 3367 O O . VA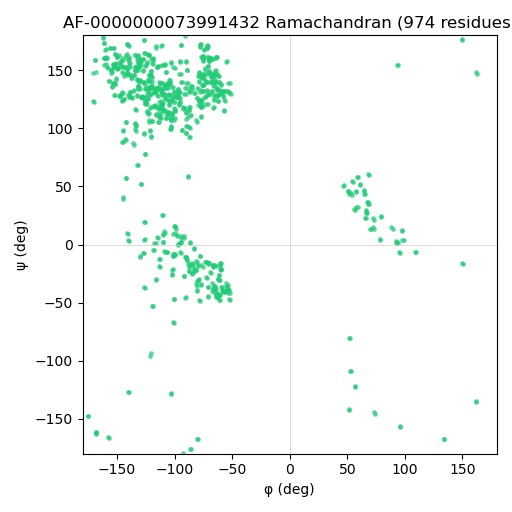L A 1 406 ? -1.391 -6.367 -4.719 1 98.94 406 VAL A O 1
ATOM 3370 N N . ASN A 1 407 ? -3.152 -5.242 -3.756 1 98.81 407 ASN A N 1
ATOM 3371 C CA . ASN A 1 407 ? -2.578 -5.277 -2.414 1 98.81 407 ASN A CA 1
ATOM 3372 C C . ASN A 1 407 ? -3.383 -6.176 -1.483 1 98.81 407 ASN A C 1
ATOM 3374 O O . ASN A 1 407 ? -4.613 -6.129 -1.474 1 98.81 407 ASN A O 1
ATOM 3378 N N . ARG A 1 408 ? -2.693 -7.012 -0.759 1 98.69 408 ARG A N 1
ATOM 3379 C CA . ARG A 1 408 ? -3.338 -7.82 0.273 1 98.69 408 ARG A CA 1
ATOM 3380 C C . ARG A 1 408 ? -2.703 -7.57 1.638 1 98.69 408 ARG A C 1
ATOM 3382 O O . ARG A 1 408 ? -1.492 -7.367 1.737 1 98.69 408 ARG A O 1
ATOM 3389 N N . HIS A 1 409 ? -3.52 -7.516 2.65 1 98.38 409 HIS A N 1
ATOM 3390 C CA . HIS A 1 409 ? -3.064 -7.246 4.012 1 98.38 409 HIS A CA 1
ATOM 3391 C C . HIS A 1 409 ? -3.885 -8.031 5.031 1 98.38 409 HIS A C 1
ATOM 3393 O O . HIS A 1 409 ? -4.984 -7.609 5.398 1 98.38 409 HIS A O 1
ATOM 3399 N N . TYR A 1 410 ? -3.344 -9.148 5.461 1 96.75 410 TYR A N 1
ATOM 3400 C CA . TYR A 1 410 ? -3.904 -10.023 6.484 1 96.75 410 TYR A CA 1
ATOM 3401 C C . TYR A 1 410 ? -2.895 -10.281 7.598 1 96.75 410 TYR A C 1
ATOM 3403 O O . TYR A 1 410 ? -2.361 -11.383 7.723 1 96.75 410 TYR A O 1
ATOM 3411 N N . PRO A 1 411 ? -2.748 -9.312 8.484 1 94.94 411 PRO A N 1
ATOM 3412 C CA . PRO A 1 411 ? -1.685 -9.375 9.484 1 94.94 411 PRO A CA 1
ATOM 3413 C C . PRO A 1 411 ? -1.831 -10.578 10.422 1 94.94 411 PRO A C 1
ATOM 3415 O O . PRO A 1 411 ? -0.831 -11.117 10.906 1 94.94 411 PRO A O 1
ATOM 3418 N N . ASN A 1 412 ? -3.035 -11.039 10.68 1 93.38 412 ASN A N 1
ATOM 3419 C CA . ASN A 1 412 ? -3.232 -12.188 11.562 1 93.38 412 ASN A CA 1
ATOM 3420 C C . ASN A 1 412 ? -2.541 -13.438 11.016 1 93.38 412 ASN A C 1
ATOM 3422 O O . ASN A 1 412 ? -2.26 -14.367 11.773 1 93.38 412 ASN A O 1
ATOM 3426 N N . TYR A 1 413 ? -2.207 -13.391 9.711 1 96.12 413 TYR A N 1
ATOM 3427 C CA . TYR A 1 413 ? -1.549 -14.539 9.094 1 96.12 413 TYR A CA 1
ATOM 3428 C C . TYR A 1 413 ? -0.137 -14.18 8.641 1 96.12 413 TYR A C 1
ATOM 3430 O O . TYR A 1 413 ? 0.511 -14.953 7.934 1 96.12 413 TYR A O 1
ATOM 3438 N N . GLY A 1 414 ? 0.299 -12.984 8.977 1 96 414 GLY A N 1
ATOM 3439 C CA . GLY A 1 414 ? 1.608 -12.539 8.531 1 96 414 GLY A CA 1
ATOM 3440 C C . GLY A 1 414 ? 1.693 -12.352 7.027 1 96 414 GLY A C 1
ATOM 3441 O O . GLY A 1 414 ? 2.748 -12.578 6.426 1 96 414 GLY A O 1
ATOM 3442 N N . ILE A 1 415 ? 0.604 -12.062 6.383 1 97.31 415 ILE A N 1
ATOM 3443 C CA . ILE A 1 415 ? 0.534 -11.898 4.938 1 97.31 415 ILE A CA 1
ATOM 3444 C C . ILE A 1 415 ? 0.291 -10.43 4.598 1 97.31 415 ILE A C 1
ATOM 3446 O O . ILE A 1 415 ? -0.716 -9.844 5.008 1 97.31 415 ILE A O 1
ATOM 3450 N N . SER A 1 416 ? 1.263 -9.812 3.922 1 97.88 416 SER A N 1
ATOM 3451 C CA . SER A 1 416 ? 1.139 -8.422 3.498 1 97.88 416 SER A CA 1
ATOM 3452 C C . SER A 1 416 ? 2.051 -8.125 2.312 1 97.88 416 SER A C 1
ATOM 3454 O O . SER A 1 416 ? 3.182 -8.609 2.256 1 97.88 416 SER A O 1
ATOM 3456 N N . GLY A 1 417 ? 1.516 -7.332 1.379 1 97.56 417 GLY A N 1
ATOM 3457 C CA . GLY A 1 417 ? 2.305 -6.918 0.229 1 97.56 417 GLY A CA 1
ATOM 3458 C C . GLY A 1 417 ? 1.468 -6.688 -1.016 1 97.56 417 GLY A C 1
ATOM 3459 O O . GLY A 1 417 ? 0.248 -6.859 -0.992 1 97.56 417 GLY A O 1
ATOM 3460 N N . TYR A 1 418 ? 2.15 -6.227 -2.076 1 98.69 418 TYR A N 1
ATOM 3461 C CA . TYR A 1 418 ? 1.421 -5.926 -3.303 1 98.69 418 TYR A CA 1
ATOM 3462 C C . TYR A 1 418 ? 2.201 -6.387 -4.527 1 98.69 418 TYR A C 1
ATOM 3464 O O . TYR A 1 418 ? 3.398 -6.668 -4.441 1 98.69 418 TYR A O 1
ATOM 3472 N N . ARG A 1 419 ? 1.516 -6.613 -5.582 1 98.81 419 ARG A N 1
ATOM 3473 C CA . ARG A 1 419 ? 1.996 -6.766 -6.949 1 98.81 419 ARG A CA 1
ATOM 3474 C C . ARG A 1 419 ? 1.317 -5.77 -7.883 1 98.81 419 ARG A C 1
ATOM 3476 O O . ARG A 1 419 ? 0.24 -5.254 -7.574 1 98.81 419 ARG A O 1
ATOM 3483 N N . SER A 1 420 ? 2.039 -5.512 -9.008 1 98.75 420 SER A N 1
ATOM 3484 C CA . SER A 1 420 ? 1.472 -4.406 -9.773 1 98.75 420 SER A CA 1
ATOM 3485 C C . SER A 1 420 ? 1.787 -4.539 -11.258 1 98.75 420 SER A C 1
ATOM 3487 O O . SER A 1 420 ? 2.59 -5.387 -11.648 1 98.75 420 SER A O 1
ATOM 3489 N N . TYR A 1 421 ? 1.052 -3.779 -12.039 1 98.38 421 TYR A N 1
ATOM 3490 C CA . TYR A 1 421 ? 1.159 -3.645 -13.484 1 98.38 421 TYR A CA 1
ATOM 3491 C C . TYR A 1 421 ? 1.232 -2.178 -13.891 1 98.38 421 TYR A C 1
ATOM 3493 O O . TYR A 1 421 ? 0.409 -1.365 -13.461 1 98.38 421 TYR A O 1
ATOM 3501 N N . ALA A 1 422 ? 2.277 -1.814 -14.695 1 97.94 422 ALA A N 1
ATOM 3502 C CA . ALA A 1 422 ? 2.383 -0.434 -15.164 1 97.94 422 ALA A CA 1
ATOM 3503 C C . ALA A 1 422 ? 1.165 -0.041 -15.992 1 97.94 422 ALA A C 1
ATOM 3505 O O . ALA A 1 422 ? 0.77 -0.768 -16.906 1 97.94 422 ALA A O 1
ATOM 3506 N N . LEU A 1 423 ? 0.596 1.066 -15.656 1 97.19 423 LEU A N 1
ATOM 3507 C CA . LEU A 1 423 ? -0.601 1.484 -16.375 1 97.19 423 LEU A CA 1
ATOM 3508 C C . LEU A 1 423 ? -0.298 1.695 -17.859 1 97.19 423 LEU A C 1
ATOM 3510 O O . LEU A 1 423 ? 0.735 2.271 -18.203 1 97.19 423 LEU A O 1
ATOM 3514 N N . PRO A 1 424 ? -1.207 1.268 -18.641 1 93.94 424 PRO A N 1
ATOM 3515 C CA . PRO A 1 424 ? -1.012 1.479 -20.078 1 93.94 424 PRO A CA 1
ATOM 3516 C C . PRO A 1 424 ? -1.321 2.91 -20.516 1 93.94 424 PRO A C 1
ATOM 3518 O O . PRO A 1 424 ? -1.894 3.684 -19.734 1 93.94 424 PRO A O 1
ATOM 3521 N N . ALA A 1 425 ? -1.001 3.262 -21.688 1 89.56 425 ALA A N 1
ATOM 3522 C CA . ALA A 1 425 ? -1.192 4.609 -22.234 1 89.56 425 ALA A CA 1
ATOM 3523 C C . ALA A 1 425 ? -2.656 4.855 -22.578 1 89.56 425 ALA A C 1
ATOM 3525 O O . ALA A 1 425 ? -3.104 6.004 -22.641 1 89.56 425 ALA A O 1
ATOM 3526 N N . GLN A 1 426 ? -3.42 3.809 -22.719 1 89.94 426 GLN A N 1
ATOM 3527 C CA . GLN A 1 426 ? -4.812 3.959 -23.125 1 89.94 426 GLN A CA 1
ATOM 3528 C C . GLN A 1 426 ? -5.656 4.574 -22.016 1 89.94 426 GLN A C 1
ATOM 3530 O O . GLN A 1 426 ? -5.336 4.434 -20.828 1 89.94 426 GLN A O 1
ATOM 3535 N N . ALA A 1 427 ? -6.816 5.117 -22.438 1 94 427 ALA A N 1
ATOM 3536 C CA . ALA A 1 427 ? -7.672 5.875 -21.531 1 94 427 ALA A CA 1
ATOM 3537 C C . ALA A 1 427 ? -8.516 4.941 -20.656 1 94 427 ALA A C 1
ATOM 3539 O O . ALA A 1 427 ? -8.859 5.281 -19.531 1 94 427 ALA A O 1
ATOM 3540 N N . LEU A 1 428 ? -8.836 3.803 -21.234 1 97.75 428 LEU A N 1
ATOM 3541 C CA . LEU A 1 428 ? -9.719 2.885 -20.531 1 97.75 428 LEU A CA 1
ATOM 3542 C C . LEU A 1 428 ? -8.938 1.715 -19.938 1 97.75 428 LEU A C 1
ATOM 3544 O O . LEU A 1 428 ? -7.996 1.22 -20.562 1 97.75 428 LEU A O 1
ATOM 3548 N N . LEU A 1 429 ? -9.258 1.335 -18.781 1 98.56 429 LEU A N 1
ATOM 3549 C CA . LEU A 1 429 ? -8.664 0.199 -18.078 1 98.56 429 LEU A CA 1
ATOM 3550 C C . LEU A 1 429 ? -9.727 -0.802 -17.656 1 98.56 429 LEU A C 1
ATOM 3552 O O . LEU A 1 429 ? -10.602 -0.481 -16.844 1 98.56 429 LEU A O 1
ATOM 3556 N N . LEU A 1 430 ? -9.688 -1.977 -18.219 1 98.62 430 LEU A N 1
ATOM 3557 C CA . LEU A 1 430 ? -10.617 -3.033 -17.828 1 98.62 430 LEU A CA 1
ATOM 3558 C C . LEU A 1 430 ? -10.008 -3.902 -16.734 1 98.62 430 LEU A C 1
ATOM 3560 O O . LEU A 1 430 ? -8.961 -4.523 -16.922 1 98.62 430 LEU A O 1
ATOM 3564 N N . VAL A 1 431 ? -10.648 -3.896 -15.625 1 98.81 431 VAL A N 1
ATOM 3565 C CA . VAL A 1 431 ? -10.344 -4.82 -14.539 1 98.81 431 VAL A CA 1
ATOM 3566 C C . VAL A 1 431 ? -11.375 -5.938 -14.5 1 98.81 431 VAL A C 1
ATOM 3568 O O . VAL A 1 431 ? -12.555 -5.691 -14.234 1 98.81 431 VAL A O 1
ATOM 3571 N N . HIS A 1 432 ? -10.93 -7.102 -14.836 1 98.88 432 HIS A N 1
ATOM 3572 C CA . HIS A 1 432 ? -11.75 -8.305 -14.852 1 98.88 432 HIS A CA 1
ATOM 3573 C C . HIS A 1 432 ? -11.289 -9.305 -13.797 1 98.88 432 HIS A C 1
ATOM 3575 O O . HIS A 1 432 ? -10.281 -9.984 -13.984 1 98.88 432 HIS A O 1
ATOM 3581 N N . ALA A 1 433 ? -12.102 -9.406 -12.688 1 98.94 433 ALA A N 1
ATOM 3582 C CA . ALA A 1 433 ? -11.656 -10.188 -11.531 1 98.94 433 ALA A CA 1
ATOM 3583 C C . ALA A 1 433 ? -12.555 -11.398 -11.305 1 98.94 433 ALA A C 1
ATOM 3585 O O . ALA A 1 433 ? -13.781 -11.289 -11.383 1 98.94 433 ALA A O 1
ATOM 3586 N N . TYR A 1 434 ? -11.953 -12.531 -11.062 1 98.94 434 TYR A N 1
ATOM 3587 C CA . TYR A 1 434 ? -12.633 -13.742 -10.609 1 98.94 434 TYR A CA 1
ATOM 3588 C C . TYR A 1 434 ? -12.336 -14.016 -9.141 1 98.94 434 TYR A C 1
ATOM 3590 O O . TYR A 1 434 ? -11.188 -14.281 -8.773 1 98.94 434 TYR A O 1
ATOM 3598 N N . PHE A 1 435 ? -13.375 -13.891 -8.336 1 98.88 435 PHE A N 1
ATOM 3599 C CA . PHE A 1 435 ? -13.266 -14.211 -6.914 1 98.88 435 PHE A CA 1
ATOM 3600 C C . PHE A 1 435 ? -13.758 -15.625 -6.637 1 98.88 435 PHE A C 1
ATOM 3602 O O . PHE A 1 435 ? -14.82 -16.031 -7.125 1 98.88 435 PHE A O 1
ATOM 3609 N N . ASP A 1 436 ? -12.992 -16.344 -5.863 1 98.56 436 ASP A N 1
ATOM 3610 C CA . ASP A 1 436 ? -13.406 -17.672 -5.43 1 98.56 436 ASP A CA 1
ATOM 3611 C C . ASP A 1 436 ? -12.914 -17.969 -4.012 1 98.56 436 ASP A C 1
ATOM 3613 O O . ASP A 1 436 ? -11.836 -18.547 -3.83 1 98.56 436 ASP A O 1
ATOM 3617 N N . MET A 1 437 ? -13.68 -17.609 -3.025 1 97.56 437 MET A N 1
ATOM 3618 C CA . MET A 1 437 ? -13.422 -17.766 -1.597 1 97.56 437 MET A CA 1
ATOM 3619 C C . MET A 1 437 ? -12.047 -17.219 -1.221 1 97.56 437 MET A C 1
ATOM 3621 O O . MET A 1 437 ? -11.922 -16.031 -0.927 1 97.56 437 MET A O 1
ATOM 3625 N N . SER A 1 438 ? -10.969 -17.953 -1.433 1 98.38 438 SER A N 1
ATOM 3626 C CA . SER A 1 438 ? -9.656 -17.547 -0.946 1 98.38 438 SER A CA 1
ATOM 3627 C C . SER A 1 438 ? -8.734 -17.141 -2.098 1 98.38 438 SER A C 1
ATOM 3629 O O . SER A 1 438 ? -7.516 -17.266 -1.992 1 98.38 438 SER A O 1
ATOM 3631 N N . SER A 1 439 ? -9.328 -16.719 -3.191 1 98.69 439 SER A N 1
ATOM 3632 C CA . SER A 1 439 ? -8.477 -16.297 -4.305 1 98.69 439 SER A CA 1
ATOM 3633 C C . SER A 1 439 ? -9.156 -15.227 -5.145 1 98.69 439 SER A C 1
ATOM 3635 O O . SER A 1 439 ? -10.383 -15.109 -5.141 1 98.69 439 SER A O 1
ATOM 3637 N N . VAL A 1 440 ? -8.352 -14.469 -5.805 1 98.94 440 VAL A N 1
ATOM 3638 C CA . VAL A 1 440 ? -8.789 -13.555 -6.852 1 98.94 440 VAL A CA 1
ATOM 3639 C C . VAL A 1 440 ? -7.785 -13.578 -8.008 1 98.94 440 VAL A C 1
ATOM 3641 O O . VAL A 1 440 ? -6.57 -13.602 -7.781 1 98.94 440 VAL A O 1
ATOM 3644 N N . GLU A 1 441 ? -8.18 -13.734 -9.164 1 98.94 441 GLU A N 1
ATOM 3645 C CA . GLU A 1 441 ? -7.383 -13.562 -10.375 1 98.94 441 GLU A CA 1
ATOM 3646 C C . GLU A 1 441 ? -7.852 -12.344 -11.172 1 98.94 441 GLU A C 1
ATOM 3648 O O . GLU A 1 441 ? -8.992 -12.305 -11.625 1 98.94 441 GLU A O 1
ATOM 3653 N N . VAL A 1 442 ? -7.004 -11.375 -11.32 1 98.94 442 VAL A N 1
ATOM 3654 C CA . VAL A 1 442 ? -7.34 -10.117 -11.969 1 98.94 442 VAL A CA 1
ATOM 3655 C C . VAL A 1 442 ? -6.773 -10.102 -13.391 1 98.94 442 VAL A C 1
ATOM 3657 O O . VAL A 1 442 ? -5.555 -10.062 -13.578 1 98.94 442 VAL A O 1
ATOM 3660 N N . PHE A 1 443 ? -7.637 -10.109 -14.344 1 98.88 443 PHE A N 1
ATOM 3661 C CA . PHE A 1 443 ? -7.262 -9.984 -15.75 1 98.88 443 PHE A CA 1
ATOM 3662 C C . PHE A 1 443 ? -7.359 -8.531 -16.203 1 98.88 443 PHE A C 1
ATOM 3664 O O . PHE A 1 443 ? -8.422 -7.918 -16.125 1 98.88 443 PHE A O 1
ATOM 3671 N N . VAL A 1 444 ? -6.262 -8.039 -16.672 1 98.5 444 VAL A N 1
ATOM 3672 C CA . VAL A 1 444 ? -6.195 -6.645 -17.109 1 98.5 444 VAL A CA 1
ATOM 3673 C C . VAL A 1 444 ? -6.363 -6.566 -18.625 1 98.5 444 VAL A C 1
ATOM 3675 O O . VAL A 1 444 ? -5.648 -7.242 -19.359 1 98.5 444 VAL A O 1
ATOM 3678 N N . ASN A 1 445 ? -7.277 -5.777 -19.109 1 97.31 445 ASN A N 1
ATOM 3679 C CA . ASN A 1 445 ? -7.484 -5.516 -20.531 1 97.31 445 ASN A CA 1
ATOM 3680 C C . ASN A 1 445 ? -7.504 -6.809 -21.344 1 97.31 445 ASN A C 1
ATOM 3682 O O . ASN A 1 445 ? -6.742 -6.957 -22.297 1 97.31 445 ASN A O 1
ATOM 3686 N N . GLU A 1 446 ? -8.305 -7.742 -20.906 1 95.19 446 GLU A N 1
ATOM 3687 C CA . GLU A 1 446 ? -8.586 -8.992 -21.609 1 95.19 446 GLU A CA 1
ATOM 3688 C C . GLU A 1 446 ? -7.348 -9.883 -21.656 1 95.19 446 GLU A C 1
ATOM 3690 O O . GLU A 1 446 ? -7.016 -10.422 -22.719 1 95.19 446 GLU A O 1
ATOM 3695 N N . GLY A 1 447 ? -6.594 -9.859 -20.594 1 97.19 447 GLY A N 1
ATOM 3696 C CA . GLY A 1 447 ? -5.504 -10.812 -20.438 1 97.19 447 GLY A CA 1
ATOM 3697 C C . GLY A 1 447 ? -4.156 -10.25 -20.844 1 97.19 447 GLY A C 1
ATOM 3698 O O . GLY A 1 447 ? -3.178 -10.984 -20.969 1 97.19 447 GLY A O 1
ATOM 3699 N N . GLU A 1 448 ? -4.047 -8.93 -21.047 1 96.75 448 GLU A N 1
ATOM 3700 C CA . GLU A 1 448 ? -2.746 -8.305 -21.266 1 96.75 448 GLU A CA 1
ATOM 3701 C C . GLU A 1 448 ? -1.8 -8.57 -20.094 1 96.75 448 GLU A C 1
ATOM 3703 O O . GLU A 1 448 ? -0.603 -8.789 -20.297 1 96.75 448 GLU A O 1
ATOM 3708 N N . ALA A 1 449 ? -2.299 -8.539 -18.984 1 97.88 449 ALA A N 1
ATOM 3709 C CA . ALA A 1 449 ? -1.632 -8.938 -17.75 1 97.88 449 ALA A CA 1
ATOM 3710 C C . ALA A 1 449 ? -2.605 -9.641 -16.797 1 97.88 449 ALA A C 1
ATOM 3712 O O . ALA A 1 449 ? -3.82 -9.461 -16.906 1 97.88 449 ALA A O 1
ATOM 3713 N N . VAL A 1 450 ? -2.084 -10.43 -16.031 1 98.81 450 VAL A N 1
ATOM 3714 C CA . VAL A 1 450 ? -2.883 -11.094 -15.008 1 98.81 450 VAL A CA 1
ATOM 3715 C C . VAL A 1 450 ? -2.18 -11 -13.656 1 98.81 450 VAL A C 1
ATOM 3717 O O . VAL A 1 450 ? -0.955 -11.125 -13.57 1 98.81 450 VAL A O 1
ATOM 3720 N N . LEU A 1 451 ? -2.875 -10.711 -12.641 1 98.94 451 LEU A N 1
ATOM 3721 C CA . LEU A 1 451 ? -2.385 -10.719 -11.266 1 98.94 451 LEU A CA 1
ATOM 3722 C C . LEU A 1 451 ? -3.217 -11.656 -10.398 1 98.94 451 LEU A C 1
ATOM 3724 O O . LEU A 1 451 ? -4.352 -11.328 -10.039 1 98.94 451 LEU A O 1
ATOM 3728 N N . SER A 1 452 ? -2.682 -12.781 -10.031 1 98.88 452 SER A N 1
ATOM 3729 C CA . SER A 1 452 ? -3.377 -13.781 -9.227 1 98.88 452 SER A CA 1
ATOM 3730 C C . SER A 1 452 ? -2.91 -13.742 -7.777 1 98.88 452 SER A C 1
ATOM 3732 O O . SER A 1 452 ? -1.713 -13.641 -7.504 1 98.88 452 SER A O 1
ATOM 3734 N N . THR A 1 453 ? -3.879 -13.812 -6.875 1 98.75 453 THR A N 1
ATOM 3735 C CA . THR A 1 453 ? -3.557 -13.633 -5.465 1 98.75 453 THR A CA 1
ATOM 3736 C C . THR A 1 453 ? -4.445 -14.516 -4.594 1 98.75 453 THR A C 1
ATOM 3738 O O . THR A 1 453 ? -5.66 -14.562 -4.781 1 98.75 453 THR A O 1
ATOM 3741 N N . ARG A 1 454 ? -3.807 -15.258 -3.641 1 98.81 454 ARG A N 1
ATOM 3742 C CA . ARG A 1 454 ? -4.555 -15.875 -2.551 1 98.81 454 ARG A CA 1
ATOM 3743 C C . ARG A 1 454 ? -4.953 -14.844 -1.503 1 98.81 454 ARG A C 1
ATOM 3745 O O . ARG A 1 454 ? -4.152 -13.977 -1.149 1 98.81 454 ARG A O 1
ATOM 3752 N N . ILE A 1 455 ? -6.195 -14.914 -1.016 1 98.75 455 ILE A N 1
ATOM 3753 C CA . ILE A 1 455 ? -6.695 -13.969 -0.017 1 98.75 455 ILE A CA 1
ATOM 3754 C C . ILE A 1 455 ? -7.387 -14.734 1.11 1 98.75 455 ILE A C 1
ATOM 3756 O O . ILE A 1 455 ? -7.828 -15.867 0.92 1 98.75 455 ILE A O 1
ATOM 3760 N N . TYR A 1 456 ? -7.516 -14.07 2.303 1 98.38 456 TYR A N 1
ATOM 3761 C CA . TYR A 1 456 ? -8.055 -14.758 3.469 1 98.38 456 TYR A CA 1
ATOM 3762 C C . TYR A 1 456 ? -8.938 -13.836 4.293 1 98.38 456 TYR A C 1
ATOM 3764 O O . TYR A 1 456 ? -8.711 -13.648 5.488 1 98.38 456 TYR A O 1
ATOM 3772 N N . PRO A 1 457 ? -9.961 -13.297 3.643 1 97.81 457 PRO A N 1
ATOM 3773 C CA . PRO A 1 457 ? -10.883 -12.445 4.391 1 97.81 457 PRO A CA 1
ATOM 3774 C C . PRO A 1 457 ? -11.68 -13.219 5.441 1 97.81 457 PRO A C 1
ATOM 3776 O O . PRO A 1 457 ? -12.07 -14.367 5.207 1 97.81 457 PRO A O 1
ATOM 3779 N N . ALA A 1 458 ? -11.93 -12.547 6.508 1 95.12 458 ALA A N 1
ATOM 3780 C CA . ALA A 1 458 ? -12.844 -13.133 7.484 1 95.12 458 ALA A CA 1
ATOM 3781 C C . ALA A 1 458 ? -14.266 -13.188 6.941 1 95.12 458 ALA A C 1
ATOM 3783 O O . ALA A 1 458 ? -14.609 -12.453 6.012 1 95.12 458 ALA A O 1
ATOM 3784 N N . ARG A 1 459 ? -15.102 -14.047 7.551 1 92.81 459 ARG A N 1
ATOM 3785 C CA . ARG A 1 459 ? -16.469 -14.266 7.086 1 92.81 459 ARG A CA 1
ATOM 3786 C C . ARG A 1 459 ? -17.234 -12.953 7.012 1 92.81 459 ARG A C 1
ATOM 3788 O O . ARG A 1 459 ? -18.031 -12.75 6.094 1 92.81 459 ARG A O 1
ATOM 3795 N N . LYS A 1 460 ? -17.016 -12.055 7.887 1 92.5 460 LYS A N 1
ATOM 3796 C CA . LYS A 1 460 ? -17.781 -10.812 7.926 1 92.5 460 LYS A CA 1
ATOM 3797 C C . LYS A 1 460 ? -17 -9.664 7.297 1 92.5 460 LYS A C 1
ATOM 3799 O O . LYS A 1 460 ? -17.375 -8.5 7.445 1 92.5 460 LYS A O 1
ATOM 3804 N N . ASP A 1 461 ? -16 -9.953 6.57 1 96.19 461 ASP A N 1
ATOM 3805 C CA . ASP A 1 461 ? -15.148 -8.938 5.965 1 96.19 461 ASP A CA 1
ATOM 3806 C C . ASP A 1 461 ? -14.961 -9.195 4.469 1 96.19 461 ASP A C 1
ATOM 3808 O O . ASP A 1 461 ? -13.836 -9.242 3.977 1 96.19 461 ASP A O 1
ATOM 3812 N N . ARG A 1 462 ? -16.156 -9.375 3.746 1 97.94 462 ARG A N 1
ATOM 3813 C CA . ARG A 1 462 ? -16.094 -9.719 2.328 1 97.94 462 ARG A CA 1
ATOM 3814 C C . ARG A 1 462 ? -16.922 -8.742 1.498 1 97.94 462 ARG A C 1
ATOM 3816 O O . ARG A 1 462 ? -17.344 -9.062 0.386 1 97.94 462 ARG A O 1
ATOM 3823 N N . THR A 1 463 ? -17.203 -7.574 2.061 1 98.31 463 THR A N 1
ATOM 3824 C CA . THR A 1 463 ? -17.906 -6.566 1.279 1 98.31 463 THR A CA 1
ATOM 3825 C C . THR A 1 463 ? -17.062 -6.09 0.108 1 98.31 463 THR A C 1
ATOM 3827 O O . THR A 1 463 ? -15.883 -5.762 0.283 1 98.31 463 THR A O 1
ATOM 3830 N N . LEU A 1 464 ? -17.656 -6.125 -1.082 1 98.62 464 LEU A N 1
ATOM 3831 C CA . LEU A 1 464 ? -17.016 -5.57 -2.262 1 98.62 464 LEU A CA 1
ATOM 3832 C C . LEU A 1 464 ? -17.5 -4.16 -2.547 1 98.62 464 LEU A C 1
ATOM 3834 O O . LEU A 1 464 ? -18.719 -3.928 -2.625 1 98.62 464 LEU A O 1
ATOM 3838 N N . SER A 1 465 ? -16.578 -3.199 -2.719 1 98.69 465 SER A N 1
ATOM 3839 C CA . SER A 1 465 ? -16.969 -1.814 -2.969 1 98.69 465 SER A CA 1
ATOM 3840 C C . SER A 1 465 ? -16.062 -1.164 -4.008 1 98.69 465 SER A C 1
ATOM 3842 O O . SER A 1 465 ? -14.883 -1.496 -4.105 1 98.69 465 SER A O 1
ATOM 3844 N N . LEU A 1 466 ? -16.656 -0.255 -4.797 1 98.69 466 LEU A N 1
ATOM 3845 C CA . LEU A 1 466 ? -15.875 0.739 -5.52 1 98.69 466 LEU A CA 1
ATOM 3846 C C . LEU A 1 466 ? -15.453 1.873 -4.594 1 98.69 466 LEU A C 1
ATOM 3848 O O . LEU A 1 466 ? -16.172 2.215 -3.652 1 98.69 466 LEU A O 1
ATOM 3852 N N . PHE A 1 467 ? -14.32 2.441 -4.836 1 98.75 467 PHE A N 1
ATOM 3853 C CA . PHE A 1 467 ? -13.914 3.572 -4.008 1 98.75 467 PHE A CA 1
ATOM 3854 C C . PHE A 1 467 ? -13.102 4.574 -4.82 1 98.75 467 PHE A C 1
ATOM 3856 O O . PHE A 1 467 ? -12.578 4.238 -5.883 1 98.75 467 PHE A O 1
ATOM 3863 N N . ALA A 1 468 ? -13.047 5.793 -4.387 1 98.69 468 ALA A N 1
ATOM 3864 C CA . ALA A 1 468 ? -12.164 6.852 -4.863 1 98.69 468 ALA A CA 1
ATOM 3865 C C . ALA A 1 468 ? -11.625 7.68 -3.703 1 98.69 468 ALA A C 1
ATOM 3867 O O . ALA A 1 468 ? -12.383 8.133 -2.844 1 98.69 468 ALA A O 1
ATOM 3868 N N . ALA A 1 469 ? -10.359 7.824 -3.631 1 98 469 ALA A N 1
ATOM 3869 C CA . ALA A 1 469 ? -9.695 8.617 -2.6 1 98 469 ALA A CA 1
ATOM 3870 C C . ALA A 1 469 ? -8.992 9.828 -3.207 1 98 469 ALA A C 1
ATOM 3872 O O . ALA A 1 469 ? -8.25 9.695 -4.18 1 98 469 ALA A O 1
ATOM 3873 N N . ASN A 1 470 ? -9.297 11.016 -2.645 1 96.81 470 ASN A N 1
ATOM 3874 C CA . ASN A 1 470 ? -8.695 12.281 -3.064 1 96.81 470 ASN A CA 1
ATOM 3875 C C . ASN A 1 470 ? -8.969 12.562 -4.539 1 96.81 470 ASN A C 1
ATOM 3877 O O . ASN A 1 470 ? -8.039 12.82 -5.305 1 96.81 470 ASN A O 1
ATOM 3881 N N . GLY A 1 471 ? -10.148 12.625 -4.895 1 97.31 471 GLY A N 1
ATOM 3882 C CA . GLY A 1 471 ? -10.656 12.852 -6.234 1 97.31 471 GLY A CA 1
ATOM 3883 C C . GLY A 1 471 ? -11.781 11.898 -6.613 1 97.31 471 GLY A C 1
ATOM 3884 O O . GLY A 1 471 ? -12.352 11.234 -5.75 1 97.31 471 GLY A O 1
ATOM 3885 N N . THR A 1 472 ? -12.125 11.867 -7.883 1 98.44 472 THR A N 1
ATOM 3886 C CA . THR A 1 472 ? -13.266 11.078 -8.336 1 98.44 472 THR A CA 1
ATOM 3887 C C . THR A 1 472 ? -12.812 9.953 -9.258 1 98.44 472 THR A C 1
ATOM 3889 O O . THR A 1 472 ? -11.742 10.023 -9.859 1 98.44 472 THR A O 1
ATOM 3892 N N . ALA A 1 473 ? -13.539 8.898 -9.312 1 98.81 473 ALA A N 1
ATOM 3893 C CA . ALA A 1 473 ? -13.32 7.797 -10.25 1 98.81 473 ALA A CA 1
ATOM 3894 C C . ALA A 1 473 ? -14.5 7.645 -11.203 1 98.81 473 ALA A C 1
ATOM 3896 O O . ALA A 1 473 ? -15.656 7.617 -10.773 1 98.81 473 ALA A O 1
ATOM 3897 N N . HIS A 1 474 ? -14.219 7.543 -12.453 1 98.81 474 HIS A N 1
ATOM 3898 C CA . HIS A 1 474 ? -15.258 7.398 -13.469 1 98.81 474 HIS A CA 1
ATOM 3899 C C . HIS A 1 474 ? -15.32 5.969 -13.992 1 98.81 474 HIS A C 1
ATOM 3901 O O . HIS A 1 474 ? -14.328 5.441 -14.5 1 98.81 474 HIS A O 1
ATOM 3907 N N . ILE A 1 475 ? -16.453 5.344 -13.844 1 98.56 475 ILE A N 1
ATOM 3908 C CA . ILE A 1 475 ? -16.734 4 -14.336 1 98.56 475 ILE A CA 1
ATOM 3909 C C . ILE A 1 475 ? -17.625 4.086 -15.578 1 98.56 475 ILE A C 1
ATOM 3911 O O . ILE A 1 475 ? -18.719 4.66 -15.539 1 98.56 475 ILE A O 1
ATOM 3915 N N . THR A 1 476 ? -17.141 3.512 -16.625 1 98.12 476 THR A N 1
ATOM 3916 C CA . THR A 1 476 ? -17.891 3.525 -17.875 1 98.12 476 THR A CA 1
ATOM 3917 C C . THR A 1 476 ? -18.969 2.449 -17.875 1 98.12 476 THR A C 1
ATOM 3919 O O . THR A 1 476 ? -20.062 2.656 -18.406 1 98.12 476 THR A O 1
ATOM 3922 N N . ARG A 1 477 ? -18.641 1.345 -17.359 1 97.19 477 ARG A N 1
ATOM 3923 C CA . ARG A 1 477 ? -19.562 0.224 -17.219 1 97.19 477 ARG A CA 1
ATOM 3924 C C . ARG A 1 477 ? -18.984 -0.867 -16.328 1 97.19 477 ARG A C 1
ATOM 3926 O O . ARG A 1 477 ? -17.766 -0.937 -16.141 1 97.19 477 ARG A O 1
ATOM 3933 N N . GLY A 1 478 ? -19.891 -1.669 -15.812 1 97.69 478 GLY A N 1
ATOM 3934 C CA . GLY A 1 478 ? -19.469 -2.838 -15.062 1 97.69 478 GLY A CA 1
ATOM 3935 C C . GLY A 1 478 ? -20.484 -3.965 -15.094 1 97.69 478 GLY A C 1
ATOM 3936 O O . GLY A 1 478 ? -21.656 -3.746 -15.414 1 97.69 478 GLY A O 1
ATOM 3937 N N . ASP A 1 479 ? -20.016 -5.121 -14.906 1 98.75 479 ASP A N 1
ATOM 3938 C CA . ASP A 1 479 ? -20.828 -6.328 -14.82 1 98.75 479 ASP A CA 1
ATOM 3939 C C . ASP A 1 479 ? -20.375 -7.215 -13.664 1 98.75 479 ASP A C 1
ATOM 3941 O O . ASP A 1 479 ? -19.172 -7.402 -13.461 1 98.75 479 ASP A O 1
ATOM 3945 N N . ILE A 1 480 ? -21.328 -7.66 -12.891 1 98.81 480 ILE A N 1
ATOM 3946 C CA . ILE A 1 480 ? -21.062 -8.586 -11.805 1 98.81 480 ILE A CA 1
ATOM 3947 C C . ILE A 1 480 ? -21.938 -9.828 -11.945 1 98.81 480 ILE A C 1
ATOM 3949 O O . ILE A 1 480 ? -23.156 -9.711 -12.078 1 98.81 480 ILE A O 1
ATOM 3953 N N . TRP A 1 481 ? -21.375 -11.008 -11.945 1 98.81 481 TRP A N 1
ATOM 3954 C CA . TRP A 1 481 ? -22.109 -12.266 -11.969 1 98.81 481 TRP A CA 1
ATOM 3955 C C . TRP A 1 481 ? -21.781 -13.109 -10.734 1 98.81 481 TRP A C 1
ATOM 3957 O O . TRP A 1 481 ? -20.609 -13.281 -10.391 1 98.81 481 TRP A O 1
ATOM 3967 N N . ALA A 1 482 ? -22.766 -13.578 -10.047 1 98.56 482 ALA A N 1
ATOM 3968 C CA . ALA A 1 482 ? -22.531 -14.695 -9.133 1 98.56 482 ALA A CA 1
ATOM 3969 C C . ALA A 1 482 ? -22.125 -15.953 -9.906 1 98.56 482 ALA A C 1
ATOM 3971 O O . ALA A 1 482 ? -22.672 -16.234 -10.977 1 98.56 482 ALA A O 1
ATOM 3972 N N . LEU A 1 483 ? -21.219 -16.688 -9.375 1 98.31 483 LEU A N 1
ATOM 3973 C CA . LEU A 1 483 ? -20.766 -17.891 -10.055 1 98.31 483 LEU A CA 1
ATOM 3974 C C . LEU A 1 483 ? -21.203 -19.141 -9.289 1 98.31 483 LEU A C 1
ATOM 3976 O O . LEU A 1 483 ? -21 -19.234 -8.078 1 98.31 483 LEU A O 1
ATOM 3980 N N . ASN A 1 484 ? -21.75 -20.031 -9.984 1 94.44 484 ASN A N 1
ATOM 3981 C CA . ASN A 1 484 ? -22.219 -21.266 -9.391 1 94.44 484 ASN A CA 1
ATOM 3982 C C . ASN A 1 484 ? -21.062 -22.219 -9.062 1 94.44 484 ASN A C 1
ATOM 3984 O O . ASN A 1 484 ? -20.062 -22.25 -9.789 1 94.44 484 ASN A O 1
ATOM 3988 N N . GLN A 1 485 ? -21.281 -22.922 -8 1 89.31 485 GLN A N 1
ATOM 3989 C CA . GLN A 1 485 ? -20.297 -23.953 -7.648 1 89.31 485 GLN A CA 1
A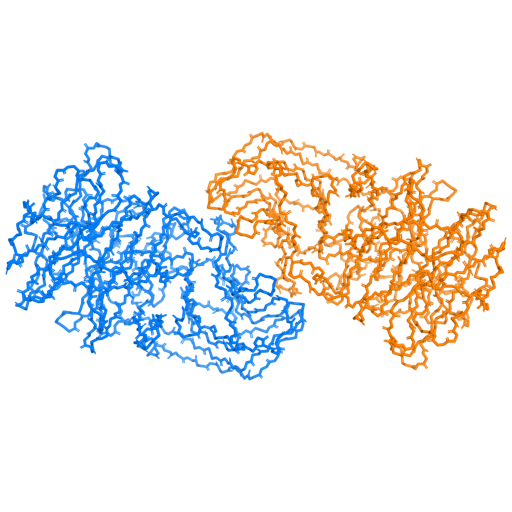TOM 3990 C C . GLN A 1 485 ? -20.219 -25.031 -8.727 1 89.31 485 GLN A C 1
ATOM 3992 O O . GLN A 1 485 ? -21.234 -25.484 -9.234 1 89.31 485 GLN A O 1
ATOM 3997 N N . SER A 1 486 ? -18.953 -25.359 -9.055 1 84 486 SER A N 1
ATOM 3998 C CA . SER A 1 486 ? -18.828 -26.312 -10.141 1 84 486 SER A CA 1
ATOM 3999 C C . SER A 1 486 ? -17.891 -27.469 -9.766 1 84 486 SER A C 1
ATOM 4001 O O . SER A 1 486 ? -17.766 -28.438 -10.516 1 84 486 SER A O 1
ATOM 4003 N N . VAL A 1 487 ? -17.266 -27.359 -8.781 1 79.94 487 VAL A N 1
ATOM 4004 C CA . VAL A 1 487 ? -16.422 -28.453 -8.32 1 79.94 487 VAL A CA 1
ATOM 4005 C C . VAL A 1 487 ? -17.031 -29.094 -7.074 1 79.94 487 VAL A C 1
ATOM 4007 O O . VAL A 1 487 ? -17.406 -28.391 -6.133 1 79.94 487 VAL A O 1
ATOM 4010 N N . MET A 1 488 ? -17.375 -30.344 -7.289 1 64 488 MET A N 1
ATOM 4011 C CA . MET A 1 488 ? -18.016 -31.047 -6.172 1 64 488 MET A CA 1
ATOM 4012 C C . MET A 1 488 ? -17.109 -31.016 -4.938 1 64 488 MET A C 1
ATOM 4014 O O . MET A 1 488 ? -15.93 -31.344 -5.023 1 64 488 MET A O 1
ATOM 4018 N N . GLN A 1 489 ? -17.562 -30.391 -3.957 1 61.84 489 GLN A N 1
ATOM 4019 C CA . GLN A 1 489 ? -16.844 -30.297 -2.691 1 61.84 489 GLN A CA 1
ATOM 4020 C C . GLN A 1 489 ? -17.109 -31.516 -1.818 1 61.84 489 GLN A C 1
ATOM 4022 O O . GLN A 1 489 ? -18.156 -32.156 -1.921 1 61.84 489 GLN A O 1
ATOM 4027 N N . MET B 1 1 ? -24.562 43.469 20.609 1 87.06 1 MET B N 1
ATOM 4028 C CA . MET B 1 1 ? -23.891 42.688 21.641 1 87.06 1 MET B CA 1
ATOM 4029 C C . MET B 1 1 ? -22.422 43.062 21.734 1 87.06 1 MET B C 1
ATOM 4031 O O . MET B 1 1 ? -21.75 43.25 20.719 1 87.06 1 MET B O 1
ATOM 4035 N N . SER B 1 2 ? -21.984 43.25 22.891 1 93.62 2 SER B N 1
ATOM 4036 C CA . SER B 1 2 ? -20.578 43.594 23.094 1 93.62 2 SER B CA 1
ATOM 4037 C C . SER B 1 2 ? -19.672 42.406 22.797 1 93.62 2 SER B C 1
ATOM 4039 O O . SER B 1 2 ? -20.141 41.25 22.688 1 93.62 2 SER B O 1
ATOM 4041 N N . HIS B 1 3 ? -18.453 42.688 22.578 1 95.75 3 HIS B N 1
ATOM 4042 C CA . HIS B 1 3 ? -17.469 41.625 22.344 1 95.75 3 HIS B CA 1
ATOM 4043 C C . HIS B 1 3 ? -17.453 40.625 23.5 1 95.75 3 HIS B C 1
ATOM 4045 O O . HIS B 1 3 ? -17.406 39.406 23.281 1 95.75 3 HIS B O 1
ATOM 4051 N N . GLU B 1 4 ? -17.562 41.094 24.734 1 95.62 4 GLU B N 1
ATOM 4052 C CA . GLU B 1 4 ? -17.562 40.219 25.922 1 95.62 4 GLU B CA 1
ATOM 4053 C C . GLU B 1 4 ? -18.781 39.312 25.938 1 95.62 4 GLU B C 1
ATOM 4055 O O . GLU B 1 4 ? -18.672 38.156 26.344 1 95.62 4 GLU B O 1
ATOM 4060 N N . GLN B 1 5 ? -19.844 39.812 25.562 1 96.69 5 GLN B N 1
ATOM 4061 C CA . GLN B 1 5 ? -21.078 39.031 25.531 1 96.69 5 GLN B CA 1
ATOM 4062 C C . GLN B 1 5 ? -20.984 37.906 24.484 1 96.69 5 GLN B C 1
ATOM 4064 O O . GLN B 1 5 ? -21.469 36.812 24.703 1 96.69 5 GLN B O 1
ATOM 4069 N N . ARG B 1 6 ? -20.406 38.25 23.344 1 97.44 6 ARG B N 1
ATOM 4070 C CA . ARG B 1 6 ? -20.25 37.25 22.297 1 97.44 6 ARG B CA 1
ATOM 4071 C C . ARG B 1 6 ? -19.281 36.156 22.719 1 97.44 6 ARG B C 1
ATOM 4073 O O . ARG B 1 6 ? -19.484 34.969 22.391 1 97.44 6 ARG B O 1
ATOM 4080 N N . ILE B 1 7 ? -18.25 36.5 23.406 1 97.81 7 ILE B N 1
ATOM 4081 C CA . ILE B 1 7 ? -17.312 35.531 23.953 1 97.81 7 ILE B CA 1
ATOM 4082 C C . ILE B 1 7 ? -18.016 34.625 24.938 1 97.81 7 ILE B C 1
ATOM 4084 O O . ILE B 1 7 ? -17.844 33.406 24.906 1 97.81 7 ILE B O 1
ATOM 4088 N N . GLU B 1 8 ? -18.859 35.219 25.812 1 97.62 8 GLU B N 1
ATOM 4089 C CA . GLU B 1 8 ? -19.594 34.438 26.797 1 97.62 8 GLU B CA 1
ATOM 4090 C C . GLU B 1 8 ? -20.531 33.438 26.125 1 97.62 8 GLU B C 1
ATOM 4092 O O . GLU B 1 8 ? -20.641 32.312 26.547 1 97.62 8 GLU B O 1
ATOM 4097 N N . GLU B 1 9 ? -21.188 33.875 25.141 1 97.62 9 GLU B N 1
ATOM 4098 C CA . GLU B 1 9 ? -22.094 33 24.391 1 97.62 9 GLU B CA 1
ATOM 4099 C C . GLU B 1 9 ? -21.344 31.828 23.766 1 97.62 9 GLU B C 1
ATOM 4101 O O . GLU B 1 9 ? -21.812 30.688 23.828 1 97.62 9 GLU B O 1
ATOM 4106 N N . ALA B 1 10 ? -20.266 32.156 23.141 1 97.44 10 ALA B N 1
ATOM 4107 C CA . ALA B 1 10 ? -19.453 31.109 22.5 1 97.44 10 ALA B CA 1
ATOM 4108 C C . ALA B 1 10 ? -18.938 30.109 23.531 1 97.44 10 ALA B C 1
ATOM 4110 O O . ALA B 1 10 ? -18.953 28.891 23.281 1 97.44 10 ALA B O 1
ATOM 4111 N N . ASN B 1 11 ? -18.484 30.578 24.609 1 97.5 11 ASN B N 1
ATOM 4112 C CA . ASN B 1 11 ? -18 29.703 25.672 1 97.5 11 ASN B CA 1
ATOM 4113 C C . ASN B 1 11 ? -19.094 28.812 26.219 1 97.5 11 ASN B C 1
ATOM 4115 O O . ASN B 1 11 ? -18.875 27.641 26.516 1 97.5 11 ASN B O 1
ATOM 4119 N N . ASN B 1 12 ? -20.234 29.406 26.438 1 97.56 12 ASN B N 1
ATOM 4120 C CA . ASN B 1 12 ? -21.375 28.625 26.906 1 97.56 12 ASN B CA 1
ATOM 4121 C C . ASN B 1 12 ? -21.719 27.5 25.938 1 97.56 12 ASN B C 1
ATOM 4123 O O . ASN B 1 12 ? -22.062 26.391 26.359 1 97.56 12 ASN B O 1
ATOM 4127 N N . ALA B 1 13 ? -21.656 27.781 24.719 1 96.75 13 ALA B N 1
ATOM 4128 C CA . ALA B 1 13 ? -21.938 26.781 23.703 1 96.75 13 ALA B CA 1
ATOM 4129 C C . ALA B 1 13 ? -20.938 25.625 23.781 1 96.75 13 ALA B C 1
ATOM 4131 O O . ALA B 1 13 ? -21.328 24.453 23.688 1 96.75 13 ALA B O 1
ATOM 4132 N N . VAL B 1 14 ? -19.703 25.922 23.938 1 96.81 14 VAL B N 1
ATOM 4133 C CA . VAL B 1 14 ? -18.641 24.922 24.016 1 96.81 14 VAL B CA 1
ATOM 4134 C C . VAL B 1 14 ? -18.844 24.062 25.266 1 96.81 14 VAL B C 1
ATOM 4136 O O . VAL B 1 14 ? -18.75 22.828 25.203 1 96.81 14 VAL B O 1
ATOM 4139 N N . LEU B 1 15 ? -19.125 24.703 26.359 1 96.06 15 LEU B N 1
ATOM 4140 C CA . LEU B 1 15 ? -19.297 24 27.609 1 96.06 15 LEU B CA 1
ATOM 4141 C C . LEU B 1 15 ? -20.5 23.078 27.562 1 96.06 15 LEU B C 1
ATOM 4143 O O . LEU B 1 15 ? -20.484 21.984 28.141 1 96.06 15 LEU B O 1
ATOM 4147 N N . ALA B 1 16 ? -21.5 23.5 26.922 1 96.62 16 ALA B N 1
ATOM 4148 C CA . ALA B 1 16 ? -22.719 22.719 26.828 1 96.62 16 ALA B CA 1
ATOM 4149 C C . ALA B 1 16 ? -22.484 21.406 26.078 1 96.62 16 ALA B C 1
ATOM 4151 O O . ALA B 1 16 ? -22.969 20.344 26.469 1 96.62 16 ALA B O 1
ATOM 4152 N N . ILE B 1 17 ? -21.75 21.484 25.016 1 96.69 17 ILE B N 1
ATOM 4153 C CA . ILE B 1 17 ? -21.547 20.312 24.156 1 96.69 17 ILE B CA 1
ATOM 4154 C C . ILE B 1 17 ? -20.422 19.453 24.719 1 96.69 17 ILE B C 1
ATOM 4156 O O . ILE B 1 17 ? -20.328 18.266 24.438 1 96.69 17 ILE B O 1
ATOM 4160 N N . ARG B 1 18 ? -19.516 19.984 25.5 1 95.69 18 ARG B N 1
ATOM 4161 C CA . ARG B 1 18 ? -18.359 19.297 26.062 1 95.69 18 ARG B CA 1
ATOM 4162 C C . ARG B 1 18 ? -18.797 18.031 26.797 1 95.69 18 ARG B C 1
ATOM 4164 O O . ARG B 1 18 ? -18.109 17.016 26.766 1 95.69 18 ARG B O 1
ATOM 4171 N N . LYS B 1 19 ? -19.906 18.062 27.406 1 93.56 19 LYS B N 1
ATOM 4172 C CA . LYS B 1 19 ? -20.422 16.953 28.203 1 93.56 19 LYS B CA 1
ATOM 4173 C C . LYS B 1 19 ? -20.75 15.75 27.328 1 93.56 19 LYS B C 1
ATOM 4175 O O . LYS B 1 19 ? -20.75 14.609 27.797 1 93.56 19 LYS B O 1
ATOM 4180 N N . SER B 1 20 ? -20.891 15.961 26.078 1 96.25 20 SER B N 1
ATOM 4181 C CA . SER B 1 20 ? -21.312 14.914 25.156 1 96.25 20 SER B CA 1
ATOM 4182 C C . SER B 1 20 ? -20.188 14.492 24.234 1 96.25 20 SER B C 1
ATOM 4184 O O . SER B 1 20 ? -20.375 13.648 23.359 1 96.25 20 SER B O 1
ATOM 4186 N N . VAL B 1 21 ? -19.031 15.055 24.406 1 96.44 21 VAL B N 1
ATOM 4187 C CA . VAL B 1 21 ? -17.891 14.719 23.562 1 96.44 21 VAL B CA 1
ATOM 4188 C C . VAL B 1 21 ? -17.484 13.273 23.812 1 96.44 21 VAL B C 1
ATOM 4190 O O . VAL B 1 21 ? -17.281 12.859 24.953 1 96.44 21 VAL B O 1
ATOM 4193 N N . ASP B 1 22 ? -17.438 12.469 22.703 1 96.06 22 ASP B N 1
ATOM 4194 C CA . ASP B 1 22 ? -16.906 11.117 22.75 1 96.06 22 ASP B CA 1
ATOM 4195 C C . ASP B 1 22 ? -15.375 11.125 22.688 1 96.06 22 ASP B C 1
ATOM 4197 O O . ASP B 1 22 ? -14.797 11.617 21.719 1 96.06 22 ASP B O 1
ATOM 4201 N N . LYS B 1 23 ? -14.742 10.516 23.609 1 94 23 LYS B N 1
ATOM 4202 C CA . LYS B 1 23 ? -13.289 10.648 23.766 1 94 23 LYS B CA 1
ATOM 4203 C C . LYS B 1 23 ? -12.562 9.453 23.141 1 94 23 LYS B C 1
ATOM 4205 O O . LYS B 1 23 ? -11.375 9.25 23.391 1 94 23 LYS B O 1
ATOM 4210 N N . GLU B 1 24 ? -13.211 8.711 22.391 1 95.5 24 GLU B N 1
ATOM 4211 C CA . GLU B 1 24 ? -12.641 7.516 21.766 1 95.5 24 GLU B CA 1
ATOM 4212 C C . GLU B 1 24 ? -11.359 7.844 21.016 1 95.5 24 GLU B C 1
ATOM 4214 O O . GLU B 1 24 ? -10.383 7.086 21.062 1 95.5 24 GLU B O 1
ATOM 4219 N N . PHE B 1 25 ? -11.336 8.977 20.344 1 97.31 25 PHE B N 1
ATOM 4220 C CA . PHE B 1 25 ? -10.219 9.352 19.484 1 97.31 25 PHE B CA 1
ATOM 4221 C C . PHE B 1 25 ? -9.531 10.609 20 1 97.31 25 PHE B C 1
ATOM 4223 O O . PHE B 1 25 ? -8.594 11.109 19.375 1 97.31 25 PHE B O 1
ATOM 4230 N N . TYR B 1 26 ? -10.016 11.164 21.141 1 97.25 26 TYR B N 1
ATOM 4231 C CA . TYR B 1 26 ? -9.523 12.438 21.656 1 97.25 26 TYR B CA 1
ATOM 4232 C C . TYR B 1 26 ? -8.078 12.305 22.125 1 97.25 26 TYR B C 1
ATOM 4234 O O . TYR B 1 26 ? -7.73 11.367 22.844 1 97.25 26 TYR B O 1
ATOM 4242 N N . PRO B 1 27 ? -7.203 13.219 21.734 1 97.56 27 PRO B N 1
ATOM 4243 C CA . PRO B 1 27 ? -5.781 13.078 22.062 1 97.56 27 PRO B CA 1
ATOM 4244 C C . PRO B 1 27 ? -5.5 13.289 23.562 1 97.56 27 PRO B C 1
ATOM 4246 O O . PRO B 1 27 ? -6.289 13.93 24.25 1 97.56 27 PRO B O 1
ATOM 4249 N N . HIS B 1 28 ? -4.375 12.734 23.953 1 97.5 28 HIS B N 1
ATOM 4250 C CA . HIS B 1 28 ? -4.008 12.805 25.359 1 97.5 28 HIS B CA 1
ATOM 4251 C C . HIS B 1 28 ? -2.953 13.875 25.609 1 97.5 28 HIS B C 1
ATOM 4253 O O . HIS B 1 28 ? -2.857 14.422 26.703 1 97.5 28 HIS B O 1
ATOM 4259 N N . TYR B 1 29 ? -2.146 14.18 24.547 1 97.5 29 TYR B N 1
ATOM 4260 C CA . TYR B 1 29 ? -1.086 15.133 24.844 1 97.5 29 TYR B CA 1
ATOM 4261 C C . TYR B 1 29 ? -0.907 16.125 23.688 1 97.5 29 TYR B C 1
ATOM 4263 O O . TYR B 1 29 ? -0.01 16.969 23.734 1 97.5 29 TYR B O 1
ATOM 4271 N N . HIS B 1 30 ? -1.725 16.047 22.656 1 98 30 HIS B N 1
ATOM 4272 C CA . HIS B 1 30 ? -1.838 17.094 21.641 1 98 30 HIS B CA 1
ATOM 4273 C C . HIS B 1 30 ? -2.904 18.109 22.016 1 98 30 HIS B C 1
ATOM 4275 O O . HIS B 1 30 ? -3.836 17.797 22.766 1 98 30 HIS B O 1
ATOM 4281 N N . ILE B 1 31 ? -2.775 19.312 21.453 1 97.25 31 ILE B N 1
ATOM 4282 C CA . ILE B 1 31 ? -3.838 20.297 21.609 1 97.25 31 ILE B CA 1
ATOM 4283 C C . ILE B 1 31 ? -5 19.953 20.688 1 97.25 31 ILE B C 1
ATOM 4285 O O . ILE B 1 31 ? -4.805 19.766 19.484 1 97.25 31 ILE B O 1
ATOM 4289 N N . ALA B 1 32 ? -6.113 19.828 21.219 1 97 32 ALA B N 1
ATOM 4290 C CA . ALA B 1 32 ? -7.387 19.719 20.516 1 97 32 ALA B CA 1
ATOM 4291 C C . ALA B 1 32 ? -8.43 20.656 21.109 1 97 32 ALA B C 1
ATOM 4293 O O . ALA B 1 32 ? -8.25 21.188 22.203 1 97 32 ALA B O 1
ATOM 4294 N N . PRO B 1 33 ? -9.453 20.984 20.266 1 95.81 33 PRO B N 1
ATOM 4295 C CA . PRO B 1 33 ? -10.453 21.875 20.875 1 95.81 33 PRO B CA 1
ATOM 4296 C C . PRO B 1 33 ? -11.188 21.219 22.047 1 95.81 33 PRO B C 1
ATOM 4298 O O . PRO B 1 33 ? -11.367 20 22.062 1 95.81 33 PRO B O 1
ATOM 4301 N N . TYR B 1 34 ? -11.555 22.078 22.922 1 94.75 34 TYR B N 1
ATOM 4302 C CA . TYR B 1 34 ? -12.367 21.562 24.031 1 94.75 34 TYR B CA 1
ATOM 4303 C C . TYR B 1 34 ? -13.633 20.891 23.5 1 94.75 34 TYR B C 1
ATOM 4305 O O . TYR B 1 34 ? -14.039 19.844 24 1 94.75 34 TYR B O 1
ATOM 4313 N N . ALA B 1 35 ? -14.211 21.406 22.562 1 95.69 35 ALA B N 1
ATOM 4314 C CA . ALA B 1 35 ? -15.289 20.844 21.75 1 95.69 35 ALA B CA 1
ATOM 4315 C C . ALA B 1 35 ? -15.422 21.578 20.422 1 95.69 35 ALA B C 1
ATOM 4317 O O . ALA B 1 35 ? -14.852 22.656 20.234 1 95.69 35 ALA B O 1
ATOM 4318 N N . ARG B 1 36 ? -16.047 20.938 19.516 1 96.75 36 ARG B N 1
ATOM 4319 C CA . ARG B 1 36 ? -16.359 21.5 18.203 1 96.75 36 ARG B CA 1
ATOM 4320 C C . ARG B 1 36 ? -15.109 21.594 17.328 1 96.75 36 ARG B C 1
ATOM 4322 O O . ARG B 1 36 ? -14.266 20.688 17.359 1 96.75 36 ARG B O 1
ATOM 4329 N N . SER B 1 37 ? -15.023 22.625 16.531 1 96.56 37 SER B N 1
ATOM 4330 C CA . SER B 1 37 ? -14.031 22.516 15.461 1 96.56 37 SER B CA 1
ATOM 4331 C C . SER B 1 37 ? -12.875 23.469 15.68 1 96.56 37 SER B C 1
ATOM 4333 O O . SER B 1 37 ? -13.078 24.609 16.094 1 96.56 37 SER B O 1
ATOM 4335 N N . MET B 1 38 ? -11.719 22.969 15.406 1 96.62 38 MET B N 1
ATOM 4336 C CA . MET B 1 38 ? -10.523 23.812 15.359 1 96.62 38 MET B CA 1
ATOM 4337 C C . MET B 1 38 ? -9.773 23.625 14.055 1 96.62 38 MET B C 1
ATOM 4339 O O . MET B 1 38 ? -9.922 22.594 13.391 1 96.62 38 MET B O 1
ATOM 4343 N N . SER B 1 39 ? -8.953 24.594 13.727 1 96.06 39 SER B N 1
ATOM 4344 C CA . SER B 1 39 ? -8.047 24.438 12.594 1 96.06 39 SER B CA 1
ATOM 4345 C C . SER B 1 39 ? -6.672 25.031 12.898 1 96.06 39 SER B C 1
ATOM 4347 O O . SER B 1 39 ? -6.047 24.672 13.898 1 96.06 39 SER B O 1
ATOM 4349 N N . ALA B 1 40 ? -6.188 25.844 12.141 1 96.75 40 ALA B N 1
ATOM 4350 C CA . ALA B 1 40 ? -4.785 26.25 12.164 1 96.75 40 ALA B CA 1
ATOM 4351 C C . ALA B 1 40 ? -4.48 27.078 13.414 1 96.75 40 ALA B C 1
ATOM 4353 O O . ALA B 1 40 ? -5.328 27.828 13.891 1 96.75 40 ALA B O 1
ATOM 4354 N N . PRO B 1 41 ? -3.277 26.938 13.898 1 97.94 41 PRO B N 1
ATOM 4355 C CA . PRO B 1 41 ? -2.832 27.828 14.977 1 97.94 41 PRO B CA 1
ATOM 4356 C C . PRO B 1 41 ? -2.604 29.25 14.5 1 97.94 41 PRO B C 1
ATOM 4358 O O . PRO B 1 41 ? -2.324 29.484 13.32 1 97.94 41 PRO B O 1
ATOM 4361 N N . CYS B 1 42 ? -2.758 30.188 15.484 1 95.62 42 CYS B N 1
ATOM 4362 C CA . CYS B 1 42 ? -2.545 31.609 15.219 1 95.62 42 CYS B CA 1
ATOM 4363 C C . CYS B 1 42 ? -1.952 32.312 16.438 1 95.62 42 CYS B C 1
ATOM 4365 O O . CYS B 1 42 ? -2.1 31.828 17.562 1 95.62 42 CYS B O 1
ATOM 4367 N N . GLY B 1 43 ? -1.274 33.312 16.156 1 97.69 43 GLY B N 1
ATOM 4368 C CA . GLY B 1 43 ? -0.856 34.219 17.188 1 97.69 43 GLY B CA 1
ATOM 4369 C C . GLY B 1 43 ? -0.053 33.562 18.297 1 97.69 43 GLY B C 1
ATOM 4370 O O . GLY B 1 43 ? -0.215 33.906 19.469 1 97.69 43 GLY B O 1
ATOM 4371 N N . MET B 1 44 ? 0.663 32.531 18.016 1 98.31 44 MET B N 1
ATOM 4372 C CA . MET B 1 44 ? 1.45 31.844 19.031 1 98.31 44 MET B CA 1
ATOM 4373 C C . MET B 1 44 ? 2.594 32.719 19.516 1 98.31 44 MET B C 1
ATOM 4375 O O . MET B 1 44 ? 3.252 33.375 18.719 1 98.31 44 MET B O 1
ATOM 4379 N N . ILE B 1 45 ? 2.857 32.688 20.891 1 98.56 45 ILE B N 1
ATOM 4380 C CA . ILE B 1 45 ? 3.873 33.594 21.422 1 98.56 45 ILE B CA 1
ATOM 4381 C C . ILE B 1 45 ? 4.199 33.188 22.859 1 98.56 45 ILE B C 1
ATOM 4383 O O . ILE B 1 45 ? 3.387 32.562 23.531 1 98.56 45 ILE B O 1
ATOM 4387 N N . TYR B 1 46 ? 5.41 33.406 23.25 1 98.44 46 TYR B N 1
ATOM 4388 C CA . TYR B 1 46 ? 5.754 33.406 24.672 1 98.44 46 TYR B CA 1
ATOM 4389 C C . TYR B 1 46 ? 5.551 34.812 25.266 1 98.44 46 TYR B C 1
ATOM 4391 O O . TYR B 1 46 ? 6.172 35.781 24.828 1 98.44 46 TYR B O 1
ATOM 4399 N N . PHE B 1 47 ? 4.66 34.969 26.25 1 98.44 47 PHE B N 1
ATOM 4400 C CA . PHE B 1 47 ? 4.289 36.25 26.828 1 98.44 47 PHE B CA 1
ATOM 4401 C C . PHE B 1 47 ? 4 36.094 28.312 1 98.44 47 PHE B C 1
ATOM 4403 O O . PHE B 1 47 ? 3.186 35.281 28.719 1 98.44 47 PHE B O 1
ATOM 4410 N N . LYS B 1 48 ? 4.68 36.844 29.125 1 97.81 48 LYS B N 1
ATOM 4411 C CA . LYS B 1 48 ? 4.516 36.938 30.578 1 97.81 48 LYS B CA 1
ATOM 4412 C C . LYS B 1 48 ? 4.543 35.562 31.234 1 97.81 48 LYS B C 1
ATOM 4414 O O . LYS B 1 48 ? 3.656 35.219 32.031 1 97.81 48 LYS B O 1
ATOM 4419 N N . GLY B 1 49 ? 5.457 34.719 30.828 1 97.75 49 GLY B N 1
ATOM 4420 C CA . GLY B 1 49 ? 5.758 33.469 31.5 1 97.75 49 GLY B CA 1
ATOM 4421 C C . GLY B 1 49 ? 5.004 32.281 30.922 1 97.75 49 GLY B C 1
ATOM 4422 O O . GLY B 1 49 ? 5.188 31.141 31.359 1 97.75 49 GLY B O 1
ATOM 4423 N N . LEU B 1 50 ? 4.199 32.562 29.875 1 98.19 50 LEU B N 1
ATOM 4424 C CA . LEU B 1 50 ? 3.389 31.5 29.328 1 98.19 50 LEU B CA 1
ATOM 4425 C C . LEU B 1 50 ? 3.543 31.422 27.812 1 98.19 50 LEU B C 1
ATOM 4427 O O . LEU B 1 50 ? 3.713 32.469 27.156 1 98.19 50 LEU B O 1
ATOM 4431 N N . TYR B 1 51 ? 3.562 30.234 27.344 1 98.38 51 TYR B N 1
ATOM 4432 C CA . TYR B 1 51 ? 3.348 30.031 25.922 1 98.38 51 TYR B CA 1
ATOM 4433 C C . TYR B 1 51 ? 1.864 30.094 25.578 1 98.38 51 TYR B C 1
ATOM 4435 O O . TYR B 1 51 ? 1.059 29.344 26.125 1 98.38 51 TYR B O 1
ATOM 4443 N N . HIS B 1 52 ? 1.491 31.016 24.719 1 98.5 52 HIS B N 1
ATOM 4444 C CA . HIS B 1 52 ? 0.118 31.156 24.25 1 98.5 52 HIS B CA 1
ATOM 4445 C C . HIS B 1 52 ? -0.051 30.562 22.844 1 98.5 52 HIS B C 1
ATOM 4447 O O . HIS B 1 52 ? 0.69 30.922 21.922 1 98.5 52 HIS B O 1
ATOM 4453 N N . VAL B 1 53 ? -0.972 29.672 22.719 1 98.19 53 VAL B N 1
ATOM 4454 C CA . VAL B 1 53 ? -1.396 29.188 21.422 1 98.19 53 VAL B CA 1
ATOM 4455 C C . VAL B 1 53 ? -2.855 29.562 21.172 1 98.19 53 VAL B C 1
ATOM 4457 O O . VAL B 1 53 ? -3.752 29.094 21.875 1 98.19 53 VAL B O 1
ATOM 4460 N N . PHE B 1 54 ? -3.066 30.406 20.266 1 98.5 54 PHE B N 1
ATOM 4461 C CA . PHE B 1 54 ? -4.41 30.656 19.75 1 98.5 54 PHE B CA 1
ATOM 4462 C C . PHE B 1 54 ? -4.664 29.828 18.484 1 98.5 54 PHE B C 1
ATOM 4464 O O . PHE B 1 54 ? -3.723 29.344 17.859 1 98.5 54 PHE B O 1
ATOM 4471 N N . TYR B 1 55 ? -5.91 29.609 18.219 1 97.81 55 TYR B N 1
ATOM 4472 C CA . TYR B 1 55 ? -6.246 28.812 17.031 1 97.81 55 TYR B CA 1
ATOM 4473 C C . TYR B 1 55 ? -7.621 29.188 16.5 1 97.81 55 TYR B C 1
ATOM 4475 O O . TYR B 1 55 ? -8.461 29.719 17.234 1 97.81 55 TYR B O 1
ATOM 4483 N N . GLN B 1 56 ? -7.762 28.953 15.203 1 97.5 56 GLN B N 1
ATOM 4484 C CA . GLN B 1 56 ? -9.086 29.109 14.609 1 97.5 56 GLN B CA 1
ATOM 4485 C C . GLN B 1 56 ? -10.086 28.125 15.203 1 97.5 56 GLN B C 1
ATOM 4487 O O . GLN B 1 56 ? -9.812 26.922 15.273 1 97.5 56 GLN B O 1
ATOM 4492 N N . HIS B 1 57 ? -11.211 28.688 15.664 1 97.5 57 HIS B N 1
ATOM 4493 C CA . HIS B 1 57 ? -12.188 27.891 16.391 1 97.5 57 HIS B CA 1
ATOM 4494 C C . HIS B 1 57 ? -13.609 28.219 15.953 1 97.5 57 HIS B C 1
ATOM 4496 O O . HIS B 1 57 ? -13.961 29.406 15.836 1 97.5 57 HIS B O 1
ATOM 4502 N N . GLN B 1 58 ? -14.352 27.234 15.57 1 96.94 58 GLN B N 1
ATOM 4503 C CA . GLN B 1 58 ? -15.797 27.344 15.406 1 96.94 58 GLN B CA 1
ATOM 4504 C C . GLN B 1 58 ? -16.531 26.703 16.578 1 96.94 58 GLN B C 1
ATOM 4506 O O . GLN B 1 58 ? -16.766 25.484 16.594 1 96.94 58 GLN B O 1
ATOM 4511 N N . PRO B 1 59 ? -17.016 27.5 17.484 1 97.06 59 PRO B N 1
ATOM 4512 C CA . PRO B 1 59 ? -17.516 26.969 18.766 1 97.06 59 PRO B CA 1
ATOM 4513 C C . PRO B 1 59 ? -18.938 26.453 18.672 1 97.06 59 PRO B C 1
ATOM 4515 O O . PRO B 1 59 ? -19.422 25.797 19.609 1 97.06 59 PRO B O 1
ATOM 4518 N N . PHE B 1 60 ? -19.625 26.594 17.516 1 96.12 60 PHE B N 1
ATOM 4519 C CA . PHE B 1 60 ? -21.062 26.328 17.484 1 96.12 60 PHE B CA 1
ATOM 4520 C C . PHE B 1 60 ? -21.359 25.094 16.625 1 96.12 60 PHE B C 1
ATOM 4522 O O . PHE B 1 60 ? -22.469 24.578 16.641 1 96.12 60 PHE B O 1
ATOM 4529 N N . ALA B 1 61 ? -20.344 24.672 15.891 1 93.81 61 ALA B N 1
ATOM 4530 C CA . ALA B 1 61 ? -20.547 23.531 15.016 1 93.81 61 ALA B CA 1
ATOM 4531 C C . ALA B 1 61 ? -19.234 22.828 14.703 1 93.81 61 ALA B C 1
ATOM 4533 O O . ALA B 1 61 ? -18.156 23.359 15 1 93.81 61 ALA B O 1
ATOM 4534 N N . GLU B 1 62 ? -19.328 21.688 14.117 1 91.75 62 GLU B N 1
ATOM 4535 C CA . GLU B 1 62 ? -18.141 20.922 13.727 1 91.75 62 GLU B CA 1
ATOM 4536 C C . GLU B 1 62 ? -17.703 21.281 12.305 1 91.75 62 GLU B C 1
ATOM 4538 O O . GLU B 1 62 ? -16.594 20.938 11.891 1 91.75 62 GLU B O 1
ATOM 4543 N N . GLU B 1 63 ? -18.531 22 11.617 1 85.69 63 GLU B N 1
ATOM 4544 C CA . GLU B 1 63 ? -18.234 22.469 10.266 1 85.69 63 GLU B CA 1
ATOM 4545 C C . GLU B 1 63 ? -17.641 23.875 10.281 1 85.69 63 GLU B C 1
ATOM 4547 O O . GLU B 1 63 ? -17.672 24.562 11.312 1 85.69 63 GLU B O 1
ATOM 4552 N N . SER B 1 64 ? -17.219 24.234 9.156 1 78.62 64 SER B N 1
ATOM 4553 C CA . SER B 1 64 ? -16.688 25.578 9.039 1 78.62 64 SER B CA 1
ATOM 4554 C C . SER B 1 64 ? -17.781 26.625 9.188 1 78.62 64 SER B C 1
ATOM 4556 O O . SER B 1 64 ? -18.938 26.375 8.836 1 78.62 64 SER B O 1
ATOM 4558 N N . GLY B 1 65 ? -17.5 27.719 9.789 1 84.06 65 GLY B N 1
ATOM 4559 C CA . GLY B 1 65 ? -18.359 28.844 10.078 1 84.06 65 GLY B CA 1
ATOM 4560 C C . GLY B 1 65 ? -17.609 30.078 10.555 1 84.06 65 GLY B C 1
ATOM 4561 O O . GLY B 1 65 ? -16.422 30.234 10.258 1 84.06 65 GLY B O 1
ATOM 4562 N N . PRO B 1 66 ? -18.359 30.953 11.133 1 90.25 66 PRO B N 1
ATOM 4563 C CA . PRO B 1 66 ? -17.656 32.125 11.648 1 90.25 66 PRO B CA 1
ATOM 4564 C C . PRO B 1 66 ? -16.547 31.766 12.625 1 90.25 66 PRO B C 1
ATOM 4566 O O . PRO B 1 66 ? -16.812 31.234 13.703 1 90.25 66 PRO B O 1
ATOM 4569 N N . MET B 1 67 ? -15.461 32.219 12.273 1 95.06 67 MET B N 1
ATOM 4570 C CA . MET B 1 67 ? -14.273 31.797 13.008 1 95.06 67 MET B CA 1
ATOM 4571 C C . MET B 1 67 ? -14.055 32.656 14.242 1 95.06 67 MET B C 1
ATOM 4573 O O . MET B 1 67 ? -14.281 33.875 14.195 1 95.06 67 MET B O 1
ATOM 4577 N N . HIS B 1 68 ? -13.734 32.062 15.297 1 98 68 HIS B N 1
ATOM 4578 C CA . HIS B 1 68 ? -13.258 32.625 16.547 1 98 68 HIS B CA 1
ATOM 4579 C C . HIS B 1 68 ? -11.797 32.281 16.797 1 98 68 HIS B C 1
ATOM 4581 O O . HIS B 1 68 ? -11.195 31.531 16.016 1 98 68 HIS B O 1
ATOM 4587 N N . TRP B 1 69 ? -11.188 32.875 17.812 1 98.44 69 TRP B N 1
ATOM 4588 C CA . TRP B 1 69 ? -9.875 32.438 18.281 1 98.44 69 TRP B CA 1
ATOM 4589 C C . TRP B 1 69 ? -9.992 31.625 19.562 1 98.44 69 TRP B C 1
ATOM 4591 O O . TRP B 1 69 ? -10.336 32.188 20.609 1 98.44 69 TRP B O 1
ATOM 4601 N N . GLY B 1 70 ? -9.766 30.281 19.453 1 97.88 70 GLY B N 1
ATOM 4602 C CA . GLY B 1 70 ? -9.547 29.516 20.656 1 97.88 70 GLY B CA 1
ATOM 4603 C C . GLY B 1 70 ? -8.211 29.812 21.312 1 97.88 70 GLY B C 1
ATOM 4604 O O . GLY B 1 70 ? -7.379 30.516 20.75 1 97.88 70 GLY B O 1
ATOM 4605 N N . HIS B 1 71 ? -8.039 29.266 22.562 1 97.81 71 HIS B N 1
ATOM 4606 C CA . HIS B 1 71 ? -6.863 29.688 23.328 1 97.81 71 HIS B CA 1
ATOM 4607 C C . HIS B 1 71 ? -6.414 28.594 24.281 1 97.81 71 HIS B C 1
ATOM 4609 O O . HIS B 1 71 ? -7.234 28.016 25 1 97.81 71 HIS B O 1
ATOM 4615 N N . SER B 1 72 ? -5.172 28.266 24.219 1 97.38 72 SER B N 1
ATOM 4616 C CA . SER B 1 72 ? -4.516 27.406 25.188 1 97.38 72 SER B CA 1
ATOM 4617 C C . SER B 1 72 ? -3.17 27.969 25.625 1 97.38 72 SER B C 1
ATOM 4619 O O . SER B 1 72 ? -2.516 28.688 24.844 1 97.38 72 SER B O 1
ATOM 4621 N N . THR B 1 73 ? -2.789 27.672 26.859 1 97.5 73 THR B N 1
ATOM 4622 C CA . THR B 1 73 ? -1.477 28.109 27.328 1 97.5 73 THR B CA 1
ATOM 4623 C C . THR B 1 73 ? -0.719 26.938 27.969 1 97.5 73 THR B C 1
ATOM 4625 O O . THR B 1 73 ? -1.313 25.906 28.297 1 97.5 73 THR B O 1
ATOM 4628 N N . SER B 1 74 ? 0.527 27.078 28.031 1 97.62 74 SER B N 1
ATOM 4629 C CA . SER B 1 74 ? 1.424 26.141 28.703 1 97.62 74 SER B CA 1
ATOM 4630 C C . SER B 1 74 ? 2.656 26.859 29.25 1 97.62 74 SER B C 1
ATOM 4632 O O . SER B 1 74 ? 3.094 27.875 28.703 1 97.62 74 SER B O 1
ATOM 4634 N N . GLU B 1 75 ? 3.207 26.297 30.344 1 96.94 75 GLU B N 1
ATOM 4635 C CA . GLU B 1 75 ? 4.461 26.797 30.875 1 96.94 75 GLU B CA 1
ATOM 4636 C C . GLU B 1 75 ? 5.664 26.156 30.203 1 96.94 75 GLU B C 1
ATOM 4638 O O . GLU B 1 75 ? 6.77 26.688 30.234 1 96.94 75 GLU B O 1
ATOM 4643 N N . ASN B 1 76 ? 5.434 25.047 29.578 1 96.69 76 ASN B N 1
ATOM 4644 C CA . ASN B 1 76 ? 6.574 24.266 29.109 1 96.69 76 ASN B CA 1
ATOM 4645 C C . ASN B 1 76 ? 6.305 23.641 27.734 1 96.69 76 ASN B C 1
ATOM 4647 O O . ASN B 1 76 ? 7.012 22.719 27.328 1 96.69 76 ASN B O 1
ATOM 4651 N N . MET B 1 77 ? 5.199 24.016 27.031 1 97.25 77 MET B N 1
ATOM 4652 C CA . MET B 1 77 ? 4.797 23.562 25.703 1 97.25 77 MET B CA 1
ATOM 4653 C C . MET B 1 77 ? 4.352 22.109 25.734 1 97.25 77 MET B C 1
ATOM 4655 O O . MET B 1 77 ? 4.293 21.453 24.688 1 97.25 77 MET B O 1
ATOM 4659 N N . ILE B 1 78 ? 4.098 21.5 26.938 1 96.88 78 ILE B N 1
ATOM 4660 C CA . ILE B 1 78 ? 3.65 20.125 27.062 1 96.88 78 ILE B CA 1
ATOM 4661 C C . ILE B 1 78 ? 2.285 20.094 27.75 1 96.88 78 ILE B C 1
ATOM 4663 O O . ILE B 1 78 ? 1.323 19.547 27.203 1 96.88 78 ILE B O 1
ATOM 4667 N N . HIS B 1 79 ? 2.158 20.703 28.891 1 96.75 79 HIS B N 1
ATOM 4668 C CA . HIS B 1 79 ? 0.917 20.75 29.656 1 96.75 79 HIS B CA 1
ATOM 4669 C C . HIS B 1 79 ? 0.069 21.953 29.266 1 96.75 79 HIS B C 1
ATOM 4671 O O . HIS B 1 79 ? 0.196 23.031 29.859 1 96.75 79 HIS B O 1
ATOM 4677 N N . TRP B 1 80 ? -0.843 21.734 28.406 1 96.75 80 TRP B N 1
ATOM 4678 C CA . TRP B 1 80 ? -1.668 22.797 27.875 1 96.75 80 TRP B CA 1
ATOM 4679 C C . TRP B 1 80 ? -2.971 22.938 28.656 1 96.75 80 TRP B C 1
ATOM 4681 O O . TRP B 1 80 ? -3.576 21.922 29.031 1 96.75 80 TRP B O 1
ATOM 4691 N N . ARG B 1 81 ? -3.371 24.109 28.875 1 95.81 81 ARG B N 1
ATOM 4692 C CA . ARG B 1 81 ? -4.637 24.438 29.531 1 95.81 81 ARG B CA 1
ATOM 4693 C C . ARG B 1 81 ? -5.555 25.219 28.594 1 95.81 81 ARG B C 1
ATOM 4695 O O . ARG B 1 81 ? -5.133 26.203 27.984 1 95.81 81 ARG B O 1
ATOM 4702 N N . HIS B 1 82 ? -6.773 24.766 28.531 1 95.69 82 HIS B N 1
ATOM 4703 C CA . HIS B 1 82 ? -7.762 25.5 27.75 1 95.69 82 HIS B CA 1
ATOM 4704 C C . HIS B 1 82 ? -8.203 26.766 28.469 1 95.69 82 HIS B C 1
ATOM 4706 O O . HIS B 1 82 ? -8.336 26.781 29.688 1 95.69 82 HIS B O 1
ATOM 4712 N N . HIS B 1 83 ? -8.414 27.812 27.688 1 96.62 83 HIS B N 1
ATOM 4713 C CA . HIS B 1 83 ? -8.953 29.078 28.188 1 96.62 83 HIS B CA 1
ATOM 4714 C C . HIS B 1 83 ? -10.188 29.5 27.391 1 96.62 83 HIS B C 1
ATOM 4716 O O . HIS B 1 83 ? -10.469 28.938 26.328 1 96.62 83 HIS B O 1
ATOM 4722 N N . PRO B 1 84 ? -10.906 30.422 27.953 1 96.06 84 PRO B N 1
ATOM 4723 C CA . PRO B 1 84 ? -12.016 30.969 27.156 1 96.06 84 PRO B CA 1
ATOM 4724 C C . PRO B 1 84 ? -11.555 31.516 25.797 1 96.06 84 PRO B C 1
ATOM 4726 O O . PRO B 1 84 ? -10.391 31.891 25.656 1 96.06 84 PRO B O 1
ATOM 4729 N N . ILE B 1 85 ? -12.5 31.547 24.984 1 97 85 ILE B N 1
ATOM 4730 C CA . ILE B 1 85 ? -12.289 32.094 23.641 1 97 85 ILE B CA 1
ATOM 4731 C C . ILE B 1 85 ? -11.656 33.469 23.75 1 97 85 ILE B C 1
ATOM 4733 O O . ILE B 1 85 ? -12.047 34.281 24.594 1 97 85 ILE B O 1
ATOM 4737 N N . ALA B 1 86 ? -10.688 33.75 22.875 1 97.81 86 ALA B N 1
ATOM 4738 C CA . ALA B 1 86 ? -9.922 35 22.938 1 97.81 86 ALA B CA 1
ATOM 4739 C C . ALA B 1 86 ? -10.586 36.094 22.094 1 97.81 86 ALA B C 1
ATOM 4741 O O . ALA B 1 86 ? -10.656 37.25 22.516 1 97.81 86 ALA B O 1
ATOM 4742 N N . LEU B 1 87 ? -10.984 35.75 20.906 1 98.38 87 LEU B N 1
ATOM 4743 C CA . LEU B 1 87 ? -11.625 36.719 20 1 98.38 87 LEU B CA 1
ATOM 4744 C C . LEU B 1 87 ? -12.914 36.125 19.438 1 98.38 87 LEU B C 1
ATOM 4746 O O . LEU B 1 87 ? -12.945 34.969 19 1 98.38 87 LEU B O 1
ATOM 4750 N N . ALA B 1 88 ? -13.961 36.906 19.422 1 98.31 88 ALA B N 1
ATOM 4751 C CA . ALA B 1 88 ? -15.242 36.562 18.797 1 98.31 88 ALA B CA 1
ATOM 4752 C C . ALA B 1 88 ? -15.602 37.594 17.719 1 98.31 88 ALA B C 1
ATOM 4754 O O . ALA B 1 88 ? -15.383 38.781 17.906 1 98.31 88 ALA B O 1
ATOM 4755 N N . PRO B 1 89 ? -16.125 37.156 16.656 1 97.88 89 PRO B N 1
ATOM 4756 C CA . PRO B 1 89 ? -16.547 38.094 15.617 1 97.88 89 PRO B CA 1
ATOM 4757 C C . PRO B 1 89 ? -17.828 38.812 15.961 1 97.88 89 PRO B C 1
ATOM 4759 O O . PRO B 1 89 ? -18.578 38.406 16.844 1 97.88 89 PRO B O 1
ATOM 4762 N N . GLY B 1 90 ? -18.031 39.969 15.242 1 96.31 90 GLY B N 1
ATOM 4763 C CA . GLY B 1 90 ? -19.312 40.625 15.414 1 96.31 90 GLY B CA 1
ATOM 4764 C C . GLY B 1 90 ? -19.234 42.125 15.234 1 96.31 90 GLY B C 1
ATOM 4765 O O . GLY B 1 90 ? -20.25 42.812 15.039 1 96.31 90 GLY B O 1
ATOM 4766 N N . GLU B 1 91 ? -18.031 42.75 15.266 1 96.62 91 GLU B N 1
ATOM 4767 C CA . GLU B 1 91 ? -17.875 44.156 14.961 1 96.62 91 GLU B CA 1
ATOM 4768 C C . GLU B 1 91 ? -18.047 44.438 13.469 1 96.62 91 GLU B C 1
ATOM 4770 O O . GLU B 1 91 ? -18.047 43.5 12.664 1 96.62 91 GLU B O 1
ATOM 4775 N N . ASP B 1 92 ? -18.125 45.625 13.117 1 95 92 ASP B N 1
ATOM 4776 C CA . ASP B 1 92 ? -18.344 46 11.719 1 95 92 ASP B CA 1
ATOM 4777 C C . ASP B 1 92 ? -17.188 45.5 10.844 1 95 92 ASP B C 1
ATOM 4779 O O . ASP B 1 92 ? -17.406 45.156 9.68 1 95 92 ASP B O 1
ATOM 4783 N N . TRP B 1 93 ? -15.992 45.406 11.375 1 95.94 93 TRP B N 1
ATOM 4784 C CA . TRP B 1 93 ? -14.812 45.094 10.57 1 95.94 93 TRP B CA 1
ATOM 4785 C C . TRP B 1 93 ? -14.508 43.594 10.594 1 95.94 93 TRP B C 1
ATOM 4787 O O . TRP B 1 93 ? -13.602 43.125 9.898 1 95.94 93 TRP B O 1
ATOM 4797 N N . ASP B 1 94 ? -15.188 42.812 11.391 1 97.38 94 ASP B N 1
ATOM 4798 C CA . ASP B 1 94 ? -14.984 41.375 11.469 1 97.38 94 ASP B CA 1
ATOM 4799 C C . ASP B 1 94 ? -16.297 40.656 11.711 1 97.38 94 ASP B C 1
ATOM 4801 O O . ASP B 1 94 ? -16.344 39.688 12.461 1 97.38 94 ASP B O 1
ATOM 4805 N N . ARG B 1 95 ? -17.344 41.125 11.078 1 95 95 ARG B N 1
ATOM 4806 C CA . ARG B 1 95 ? -18.719 40.688 11.289 1 95 95 ARG B CA 1
ATOM 4807 C C . ARG B 1 95 ? -18.828 39.156 11.18 1 95 95 ARG B C 1
ATOM 4809 O O . ARG B 1 95 ? -19.531 38.531 11.961 1 95 95 ARG B O 1
ATOM 4816 N N . ASP B 1 96 ? -18.141 38.625 10.211 1 94.94 96 ASP B N 1
ATOM 4817 C CA . ASP B 1 96 ? -18.406 37.219 9.883 1 94.94 96 ASP B CA 1
ATOM 4818 C C . ASP B 1 96 ? -17.234 36.344 10.273 1 94.94 96 ASP B C 1
ATOM 4820 O O . ASP B 1 96 ? -17.188 35.156 9.898 1 94.94 96 ASP B O 1
ATOM 4824 N N . GLY B 1 97 ? -16.234 36.938 11.031 1 96.56 97 GLY B N 1
ATOM 4825 C CA . GLY B 1 97 ? -15.164 36.031 11.461 1 96.56 97 GLY B CA 1
ATOM 4826 C C . GLY B 1 97 ? -13.914 36.781 11.891 1 96.56 97 GLY B C 1
ATOM 4827 O O . GLY B 1 97 ? -13.586 37.844 11.344 1 96.56 97 GLY B O 1
ATOM 4828 N N . CYS B 1 98 ? -13.211 36.25 12.812 1 98.06 98 CYS B N 1
ATOM 4829 C CA . CYS B 1 98 ? -11.836 36.562 13.172 1 98.06 98 CYS B CA 1
ATOM 4830 C C . CYS B 1 98 ? -10.875 35.5 12.664 1 98.06 98 CYS B C 1
ATOM 4832 O O . CYS B 1 98 ? -10.633 34.5 13.336 1 98.06 98 CYS B O 1
ATOM 4834 N N . PHE B 1 99 ? -10.242 35.781 11.578 1 97.5 99 PHE B N 1
ATOM 4835 C CA . PHE B 1 99 ? -9.375 34.781 10.938 1 97.5 99 PHE B CA 1
ATOM 4836 C C . PHE B 1 99 ? -7.938 34.938 11.438 1 97.5 99 PHE B C 1
ATOM 4838 O O . PHE B 1 99 ? -7.652 35.812 12.266 1 97.5 99 PHE B O 1
ATOM 4845 N N . CYS B 1 100 ? -7.098 34.125 10.938 1 97.12 100 CYS B N 1
ATOM 4846 C CA . CYS B 1 100 ? -5.758 33.906 11.469 1 97.12 100 CYS B CA 1
ATOM 4847 C C . CYS B 1 100 ? -4.918 35.188 11.352 1 97.12 100 CYS B C 1
ATOM 4849 O O . CYS B 1 100 ? -5.191 36.031 10.508 1 97.12 100 CYS B O 1
ATOM 4851 N N . GLY B 1 101 ? -3.869 35.219 12.125 1 98.06 101 GLY B N 1
ATOM 4852 C CA . GLY B 1 101 ? -2.844 36.25 12.133 1 98.06 101 GLY B CA 1
ATOM 4853 C C . GLY B 1 101 ? -1.691 35.938 13.07 1 98.06 101 GLY B C 1
ATOM 4854 O O . GLY B 1 101 ? -1.253 34.781 13.164 1 98.06 101 GLY B O 1
ATOM 4855 N N . SER B 1 102 ? -1.148 37.062 13.617 1 98.31 102 SER B N 1
ATOM 4856 C CA . SER B 1 102 ? 0.041 36.875 14.438 1 98.31 102 SER B CA 1
ATOM 4857 C C . SER B 1 102 ? 0.005 37.781 15.664 1 98.31 102 SER B C 1
ATOM 4859 O O . SER B 1 102 ? -0.901 38.625 15.805 1 98.31 102 SER B O 1
ATOM 4861 N N . SER B 1 103 ? 0.956 37.562 16.547 1 98.44 103 SER B N 1
ATOM 4862 C CA . SER B 1 103 ? 1.069 38.375 17.75 1 98.44 103 SER B CA 1
ATOM 4863 C C . SER B 1 103 ? 2.504 38.844 17.969 1 98.44 103 SER B C 1
ATOM 4865 O O . SER B 1 103 ? 3.451 38.156 17.594 1 98.44 103 SER B O 1
ATOM 4867 N N . VAL B 1 104 ? 2.635 40 18.594 1 98.31 104 VAL B N 1
ATOM 4868 C CA . VAL B 1 104 ? 3.924 40.5 19.047 1 98.31 104 VAL B CA 1
ATOM 4869 C C . VAL B 1 104 ? 3.773 41.125 20.438 1 98.31 104 VAL B C 1
ATOM 4871 O O . VAL B 1 104 ? 2.701 41.594 20.797 1 98.31 104 VAL B O 1
ATOM 4874 N N . ALA B 1 105 ? 4.789 40.969 21.188 1 98.12 105 ALA B N 1
ATOM 4875 C CA . ALA B 1 105 ? 4.852 41.625 22.5 1 98.12 105 ALA B CA 1
ATOM 4876 C C . ALA B 1 105 ? 5.633 42.938 22.406 1 98.12 105 ALA B C 1
ATOM 4878 O O . ALA B 1 105 ? 6.734 42.969 21.844 1 98.12 105 ALA B O 1
ATOM 4879 N N . TYR B 1 106 ? 5.043 44 22.844 1 97.62 106 TYR B N 1
ATOM 4880 C CA . TYR B 1 106 ? 5.684 45.312 22.844 1 97.62 106 TYR B CA 1
ATOM 4881 C C . TYR B 1 106 ? 5.227 46.125 24.047 1 97.62 106 TYR B C 1
ATOM 4883 O O . TYR B 1 106 ? 4.027 46.25 24.312 1 97.62 106 TYR B O 1
ATOM 4891 N N . ASP B 1 107 ? 6.168 46.688 24.812 1 96.25 107 ASP B N 1
ATOM 4892 C CA . ASP B 1 107 ? 5.902 47.5 25.969 1 96.25 107 ASP B CA 1
ATOM 4893 C C . ASP B 1 107 ? 4.992 46.781 26.969 1 96.25 107 ASP B C 1
ATOM 4895 O O . ASP B 1 107 ? 3.963 47.344 27.375 1 96.25 107 ASP B O 1
ATOM 4899 N N . ASP B 1 108 ? 5.219 45.531 27.219 1 96.44 108 ASP B N 1
ATOM 4900 C CA . ASP B 1 108 ? 4.574 44.656 28.203 1 96.44 108 ASP B CA 1
ATOM 4901 C C . ASP B 1 108 ? 3.109 44.438 27.844 1 96.44 108 ASP B C 1
ATOM 4903 O O . ASP B 1 108 ? 2.283 44.188 28.734 1 96.44 108 ASP B O 1
ATOM 4907 N N . ARG B 1 109 ? 2.799 44.625 26.594 1 98.06 109 ARG B N 1
ATOM 4908 C CA . ARG B 1 109 ? 1.464 44.312 26.078 1 98.06 109 ARG B CA 1
ATOM 4909 C C . ARG B 1 109 ? 1.529 43.375 24.906 1 98.06 109 ARG B C 1
ATOM 4911 O O . ARG B 1 109 ? 2.559 43.25 24.234 1 98.06 109 ARG B O 1
ATOM 4918 N N . LEU B 1 110 ? 0.448 42.688 24.781 1 98.62 110 LEU B N 1
ATOM 4919 C CA . LEU B 1 110 ? 0.323 41.781 23.672 1 98.62 110 LEU B CA 1
ATOM 4920 C C . LEU B 1 110 ? -0.503 42.375 22.547 1 98.62 110 LEU B C 1
ATOM 4922 O O . LEU B 1 110 ? -1.669 42.75 22.75 1 98.62 110 LEU B O 1
ATOM 4926 N N . TYR B 1 111 ? 0.156 42.594 21.391 1 98.75 111 TYR B N 1
ATOM 4927 C CA . TYR B 1 111 ? -0.522 43.062 20.188 1 98.75 111 TYR B CA 1
ATOM 4928 C C . TYR B 1 111 ? -0.879 41.875 19.281 1 98.75 111 TYR B C 1
ATOM 4930 O O . TYR B 1 111 ? 0.001 41.156 18.844 1 98.75 111 TYR B O 1
ATOM 4938 N N . VAL B 1 112 ? -2.17 41.781 19.047 1 98.56 112 VAL B N 1
ATOM 4939 C CA . VAL B 1 112 ? -2.656 40.688 18.203 1 98.56 112 VAL B CA 1
ATOM 4940 C C . VAL B 1 112 ? -3.219 41.25 16.906 1 98.56 112 VAL B C 1
ATOM 4942 O O . VAL B 1 112 ? -4.105 42.094 16.922 1 98.56 112 VAL B O 1
ATOM 4945 N N . PHE B 1 113 ? -2.664 40.781 15.828 1 98.75 113 PHE B N 1
ATOM 4946 C CA . PHE B 1 113 ? -3.164 41.125 14.5 1 98.75 113 PHE B CA 1
ATOM 4947 C C . PHE B 1 113 ? -3.934 39.969 13.891 1 98.75 113 PHE B C 1
ATOM 4949 O O . PHE B 1 113 ? -3.473 38.812 13.93 1 98.75 113 PHE B O 1
ATOM 4956 N N . TYR B 1 114 ? -5.121 40.219 13.406 1 98.62 114 TYR B N 1
ATOM 4957 C CA . TYR B 1 114 ? -5.969 39.156 12.859 1 98.62 114 TYR B CA 1
ATOM 4958 C C . TYR B 1 114 ? -6.73 39.656 11.633 1 98.62 114 TYR B C 1
ATOM 4960 O O . TYR B 1 114 ? -6.754 40.844 11.359 1 98.62 114 TYR B O 1
ATOM 4968 N N . THR B 1 115 ? -7.25 38.781 10.852 1 98.56 115 THR B N 1
ATOM 4969 C CA . THR B 1 115 ? -8 39.125 9.648 1 98.56 115 THR B CA 1
ATOM 4970 C C . THR B 1 115 ? -9.492 39.219 9.953 1 98.56 115 THR B C 1
ATOM 4972 O O . THR B 1 115 ? -10.117 38.281 10.414 1 98.56 115 THR B O 1
ATOM 4975 N N . GLY B 1 116 ? -10.023 40.406 9.773 1 98.19 116 GLY B N 1
ATOM 4976 C CA . GLY B 1 116 ? -11.469 40.562 9.766 1 98.19 116 GLY B CA 1
ATOM 4977 C C . GLY B 1 116 ? -12.109 40.094 8.477 1 98.19 116 GLY B C 1
ATOM 4978 O O . GLY B 1 116 ? -11.664 40.469 7.383 1 98.19 116 GLY B O 1
ATOM 4979 N N . HIS B 1 117 ? -13.148 39.312 8.625 1 96.44 117 HIS B N 1
ATOM 4980 C CA . HIS B 1 117 ? -13.719 38.625 7.461 1 96.44 117 HIS B CA 1
ATOM 4981 C C . HIS B 1 117 ? -15.18 39.031 7.262 1 96.44 117 HIS B C 1
ATOM 4983 O O . HIS B 1 117 ? -15.945 39.094 8.227 1 96.44 117 HIS B O 1
ATOM 4989 N N . HIS B 1 118 ? -15.516 39.312 5.996 1 93.62 118 HIS B N 1
ATOM 4990 C CA . HIS B 1 118 ? -16.891 39.594 5.586 1 93.62 118 HIS B CA 1
ATOM 4991 C C . HIS B 1 118 ? -17.297 38.719 4.406 1 93.62 118 HIS B C 1
ATOM 4993 O O . HIS B 1 118 ? -16.641 38.719 3.365 1 93.62 118 HIS B O 1
ATOM 4999 N N . TRP B 1 119 ? -18.391 38.062 4.586 1 90.19 119 TRP B N 1
ATOM 5000 C CA . TRP B 1 119 ? -19.078 37.531 3.42 1 90.19 119 TRP B CA 1
ATOM 5001 C C . TRP B 1 119 ? -19.953 38.594 2.762 1 90.19 119 TRP B C 1
ATOM 5003 O O . TRP B 1 119 ? -20.734 39.25 3.434 1 90.19 119 TRP B O 1
ATOM 5013 N N . LEU B 1 120 ? -19.812 38.719 1.523 1 87.75 120 LEU B N 1
ATOM 5014 C CA . LEU B 1 120 ? -20.516 39.812 0.85 1 87.75 120 LEU B CA 1
ATOM 5015 C C . LEU B 1 120 ? -21.875 39.344 0.342 1 87.75 120 LEU B C 1
ATOM 5017 O O . LEU B 1 120 ? -22.766 40.156 0.103 1 87.75 120 LEU B O 1
ATOM 5021 N N . THR B 1 121 ? -22.062 38.094 0.044 1 86.19 121 THR B N 1
ATOM 5022 C CA . THR B 1 121 ? -23.344 37.562 -0.413 1 86.19 121 THR B CA 1
ATOM 5023 C C . THR B 1 121 ? -23.859 36.469 0.531 1 86.19 121 THR B C 1
ATOM 5025 O O . THR B 1 121 ? -24.422 36.781 1.585 1 86.19 121 THR B O 1
ATOM 5028 N N . ASP B 1 122 ? -23.516 35.125 0.172 1 77.88 122 ASP B N 1
ATOM 5029 C CA . ASP B 1 122 ? -23.984 34.031 0.984 1 77.88 122 ASP B CA 1
ATOM 5030 C C . ASP B 1 122 ? -22.938 33.594 1.999 1 77.88 122 ASP B C 1
ATOM 5032 O O . ASP B 1 122 ? -21.734 33.719 1.747 1 77.88 122 ASP B O 1
ATOM 5036 N N . ILE B 1 123 ? -23.422 33.188 3.062 1 70.75 123 ILE B N 1
ATOM 5037 C CA . ILE B 1 123 ? -22.547 32.656 4.098 1 70.75 123 ILE B CA 1
ATOM 5038 C C . ILE B 1 123 ? -21.703 31.516 3.521 1 70.75 123 ILE B C 1
ATOM 5040 O O . ILE B 1 123 ? -22.219 30.672 2.785 1 70.75 123 ILE B O 1
ATOM 5044 N N . ALA B 1 124 ? -20.531 31.625 3.805 1 67.12 124 ALA B N 1
ATOM 5045 C CA . ALA B 1 124 ? -19.562 30.578 3.48 1 67.12 124 ALA B CA 1
ATOM 5046 C C . ALA B 1 124 ? -19.281 30.547 1.982 1 67.12 124 ALA B C 1
ATOM 5048 O O . ALA B 1 124 ? -18.766 29.547 1.465 1 67.12 124 ALA B O 1
ATOM 5049 N N . ASP B 1 125 ? -19.672 31.609 1.279 1 76.5 125 ASP B N 1
ATOM 5050 C CA . ASP B 1 125 ? -19.297 31.75 -0.123 1 76.5 125 ASP B CA 1
ATOM 5051 C C . ASP B 1 125 ? -17.969 32.5 -0.257 1 76.5 125 ASP B C 1
ATOM 5053 O O . ASP B 1 125 ? -17.906 33.719 -0.159 1 76.5 125 ASP B O 1
ATOM 5057 N N . ASP B 1 126 ? -16.969 31.812 -0.602 1 77.5 126 ASP B N 1
ATOM 5058 C CA . ASP B 1 126 ? -15.617 32.375 -0.596 1 77.5 126 ASP B CA 1
ATOM 5059 C C . ASP B 1 126 ? -15.312 33.094 -1.91 1 77.5 126 ASP B C 1
ATOM 5061 O O . ASP B 1 126 ? -14.242 33.656 -2.072 1 77.5 126 ASP B O 1
ATOM 5065 N N . SER B 1 127 ? -16.297 33.125 -2.76 1 81.19 127 SER B N 1
ATOM 5066 C CA . SER B 1 127 ? -16.078 33.781 -4.039 1 81.19 127 SER B CA 1
ATOM 5067 C C . SER B 1 127 ? -16.328 35.281 -3.928 1 81.19 127 SER B C 1
ATOM 5069 O O . SER B 1 127 ? -15.883 36.062 -4.781 1 81.19 127 SER B O 1
ATOM 5071 N N . GLN B 1 128 ? -16.984 35.656 -2.859 1 87.69 128 GLN B N 1
ATOM 5072 C CA . GLN B 1 128 ? -17.281 37.094 -2.637 1 87.69 128 GLN B CA 1
ATOM 5073 C C . GLN B 1 128 ? -17.016 37.469 -1.185 1 87.69 128 GLN B C 1
ATOM 5075 O O . GLN B 1 128 ? -17.953 37.531 -0.375 1 87.69 128 GLN B O 1
ATOM 5080 N N . ILE B 1 129 ? -15.766 37.812 -0.972 1 92.44 129 ILE B N 1
ATOM 5081 C CA . ILE B 1 129 ? -15.398 38.094 0.409 1 92.44 129 ILE B CA 1
ATOM 5082 C C . ILE B 1 129 ? -14.602 39.406 0.465 1 92.44 129 ILE B C 1
ATOM 5084 O O . ILE B 1 129 ? -14.055 39.844 -0.547 1 92.44 129 ILE B O 1
ATOM 5088 N N . TYR B 1 130 ? -14.656 40.031 1.544 1 95 130 TYR B N 1
ATOM 5089 C CA . TYR B 1 130 ? -13.844 41.219 1.88 1 95 130 TYR B CA 1
ATOM 5090 C C . TYR B 1 130 ? -13.102 41 3.195 1 95 130 TYR B C 1
ATOM 5092 O O . TYR B 1 130 ? -13.711 40.656 4.211 1 95 130 TYR B O 1
ATOM 5100 N N . GLN B 1 131 ? -11.797 41.125 3.129 1 97.38 131 GLN B N 1
ATOM 5101 C CA . GLN B 1 131 ? -10.977 40.875 4.309 1 97.38 131 GLN B CA 1
ATOM 5102 C C . GLN B 1 131 ? -10.086 42.062 4.617 1 97.38 131 GLN B C 1
ATOM 5104 O O . GLN B 1 131 ? -9.555 42.688 3.701 1 97.38 131 GLN B O 1
ATOM 5109 N N . VAL B 1 132 ? -9.969 42.406 5.887 1 97.81 132 VAL B N 1
ATOM 5110 C CA . VAL B 1 132 ? -9.133 43.469 6.383 1 97.81 132 VAL B CA 1
ATOM 5111 C C . VAL B 1 132 ? -8.25 42.969 7.52 1 97.81 132 VAL B C 1
ATOM 5113 O O . VAL B 1 132 ? -8.531 41.938 8.117 1 97.81 132 VAL B O 1
ATOM 5116 N N . GLN B 1 133 ? -7.188 43.688 7.719 1 98.44 133 GLN B N 1
ATOM 5117 C CA . GLN B 1 133 ? -6.348 43.344 8.859 1 98.44 133 GLN B CA 1
ATOM 5118 C C . GLN B 1 133 ? -6.66 44.219 10.062 1 98.44 133 GLN B C 1
ATOM 5120 O O . GLN B 1 133 ? -6.762 45.438 9.93 1 98.44 133 GLN B O 1
ATOM 5125 N N . CYS B 1 134 ? -6.848 43.562 11.211 1 98.62 134 CYS B N 1
ATOM 5126 C CA . CYS B 1 134 ? -7.328 44.219 12.414 1 98.62 134 CYS B CA 1
ATOM 5127 C C . CYS B 1 134 ? -6.352 44.031 13.562 1 98.62 134 CYS B C 1
ATOM 5129 O O . CYS B 1 134 ? -5.48 43.156 13.516 1 98.62 134 CYS B O 1
ATOM 5131 N N . LEU B 1 135 ? -6.547 44.906 14.602 1 98.62 135 LEU B N 1
ATOM 5132 C CA . LEU B 1 135 ? -5.707 44.875 15.797 1 98.62 135 LEU B CA 1
ATOM 5133 C C . LEU B 1 135 ? -6.547 44.688 17.047 1 98.62 135 LEU B C 1
ATOM 5135 O O . LEU B 1 135 ? -7.629 45.25 17.188 1 98.62 135 LEU B O 1
ATOM 5139 N N . ALA B 1 136 ? -6.086 43.812 17.922 1 98.69 136 ALA B N 1
ATOM 5140 C CA . ALA B 1 136 ? -6.531 43.719 19.297 1 98.69 136 ALA B CA 1
ATOM 5141 C C . ALA B 1 136 ? -5.348 43.75 20.266 1 98.69 136 ALA B C 1
ATOM 5143 O O . ALA B 1 136 ? -4.25 43.312 19.922 1 98.69 136 ALA B O 1
ATOM 5144 N N . ILE B 1 137 ? -5.566 44.281 21.469 1 98.56 137 ILE B N 1
ATOM 5145 C CA . ILE B 1 137 ? -4.488 44.469 22.438 1 98.56 137 ILE B CA 1
ATOM 5146 C C . ILE B 1 137 ? -4.887 43.812 23.766 1 98.56 137 ILE B C 1
ATOM 5148 O O . ILE B 1 137 ? -6.043 43.906 24.188 1 98.56 137 ILE B O 1
ATOM 5152 N N . SER B 1 138 ? -3.973 43.188 24.391 1 98.56 138 SER B N 1
ATOM 5153 C CA . SER B 1 138 ? -4.168 42.594 25.703 1 98.56 138 SER B CA 1
ATOM 5154 C C . SER B 1 138 ? -3.049 43 26.656 1 98.56 138 SER B C 1
ATOM 5156 O O . SER B 1 138 ? -1.875 42.969 26.281 1 98.56 138 SER B O 1
ATOM 5158 N N . GLU B 1 139 ? -3.457 43.25 27.891 1 97.94 139 GLU B N 1
ATOM 5159 C CA . GLU B 1 139 ? -2.473 43.562 28.922 1 97.94 139 GLU B CA 1
ATOM 5160 C C . GLU B 1 139 ? -1.947 42.312 29.594 1 97.94 139 GLU B C 1
ATOM 5162 O O . GLU B 1 139 ? -0.837 42.312 30.141 1 97.94 139 GLU B O 1
ATOM 5167 N N . ASN B 1 140 ? -2.721 41.25 29.531 1 97.88 140 ASN B N 1
ATOM 5168 C CA . ASN B 1 140 ? -2.381 40.094 30.344 1 97.88 140 ASN B CA 1
ATOM 5169 C C . ASN B 1 140 ? -2.311 38.812 29.5 1 97.88 140 ASN B C 1
ATOM 5171 O O . ASN B 1 140 ? -1.938 37.75 30 1 97.88 140 ASN B O 1
ATOM 5175 N N . GLY B 1 141 ? -2.676 38.875 28.297 1 97.69 141 GLY B N 1
ATOM 5176 C CA . GLY B 1 141 ? -2.627 37.719 27.422 1 97.69 141 GLY B CA 1
ATOM 5177 C C . GLY B 1 141 ? -3.928 36.938 27.391 1 97.69 141 GLY B C 1
ATOM 5178 O O . GLY B 1 141 ? -4.059 35.969 26.641 1 97.69 141 GLY B O 1
ATOM 5179 N N . PHE B 1 142 ? -5.027 37.406 28.109 1 97.69 142 PHE B N 1
ATOM 5180 C CA . PHE B 1 142 ? -6.258 36.625 28.234 1 97.69 142 PHE B CA 1
ATOM 5181 C C . PHE B 1 142 ? -7.465 37.438 27.797 1 97.69 142 PHE B C 1
ATOM 5183 O O . PHE B 1 142 ? -8.43 36.906 27.25 1 97.69 142 PHE B O 1
ATOM 5190 N N . ASN B 1 143 ? -7.422 38.688 28.109 1 97.12 143 ASN B N 1
ATOM 5191 C CA . ASN B 1 143 ? -8.484 39.625 27.719 1 97.12 143 ASN B CA 1
ATOM 5192 C C . ASN B 1 143 ? -8.031 40.594 26.625 1 97.12 143 ASN B C 1
ATOM 5194 O O . ASN B 1 143 ? -6.969 41.188 26.734 1 97.12 143 ASN B O 1
ATOM 5198 N N . PHE B 1 144 ? -8.906 40.75 25.672 1 98.19 144 PHE B N 1
ATOM 5199 C CA . PHE B 1 144 ? -8.469 41.5 24.5 1 98.19 144 PHE B CA 1
ATOM 5200 C C . PHE B 1 144 ? -9.43 42.656 24.219 1 98.19 144 PHE B C 1
ATOM 5202 O O . PHE B 1 144 ? -10.648 42.469 24.281 1 98.19 144 PHE B O 1
ATOM 5209 N N . GLU B 1 145 ? -8.844 43.781 23.969 1 97.75 145 GLU B N 1
ATOM 5210 C CA . GLU B 1 145 ? -9.578 44.938 23.438 1 97.75 145 GLU B CA 1
ATOM 5211 C C . GLU B 1 145 ? -9.367 45.062 21.938 1 97.75 145 GLU B C 1
ATOM 5213 O O . GLU B 1 145 ? -8.258 45.344 21.484 1 97.75 145 GLU B O 1
ATOM 5218 N N . LYS B 1 146 ? -10.43 44.938 21.141 1 98 146 LYS B N 1
ATOM 5219 C CA . LYS B 1 146 ? -10.328 45.125 19.688 1 98 146 LYS B CA 1
ATOM 5220 C C . LYS B 1 146 ? -10.203 46.594 19.312 1 98 146 LYS B C 1
ATOM 5222 O O . LYS B 1 146 ? -10.961 47.438 19.812 1 98 146 LYS B O 1
ATOM 5227 N N . ARG B 1 147 ? -9.25 46.875 18.469 1 97.62 147 ARG B N 1
ATOM 5228 C CA . ARG B 1 147 ? -8.938 48.281 18.125 1 97.62 147 ARG B CA 1
ATOM 5229 C C . ARG B 1 147 ? -9.383 48.594 16.703 1 97.62 147 ARG B C 1
ATOM 5231 O O . ARG B 1 147 ? -9.297 49.75 16.266 1 97.62 147 ARG B O 1
ATOM 5238 N N . GLY B 1 148 ? -9.844 47.625 15.945 1 97.38 148 GLY B N 1
ATOM 5239 C CA . GLY B 1 148 ? -10.383 47.844 14.609 1 97.38 148 GLY B CA 1
ATOM 5240 C C . GLY B 1 148 ? -9.367 47.625 13.508 1 97.38 148 GLY B C 1
ATOM 5241 O O . GLY B 1 148 ? -8.414 46.844 13.672 1 97.38 148 GLY B O 1
ATOM 5242 N N . ILE B 1 149 ? -9.617 48.281 12.32 1 97.94 149 ILE B N 1
ATOM 5243 C CA . ILE B 1 149 ? -8.852 48.031 11.094 1 97.94 149 ILE B CA 1
ATOM 5244 C C . ILE B 1 149 ? -7.531 48.812 11.164 1 97.94 149 ILE B C 1
ATOM 5246 O O . ILE B 1 149 ? -7.504 49.969 11.523 1 97.94 149 ILE B O 1
ATOM 5250 N N . VAL B 1 150 ? -6.492 48.094 10.789 1 97.44 150 VAL B N 1
ATOM 5251 C CA . VAL B 1 150 ? -5.211 48.812 10.703 1 97.44 150 VAL B CA 1
ATOM 5252 C C . VAL B 1 150 ? -4.727 48.812 9.25 1 97.44 150 VAL B C 1
ATOM 5254 O O . VAL B 1 150 ? -3.99 49.719 8.844 1 97.44 150 VAL B O 1
ATOM 5257 N N . VAL B 1 151 ? -5.043 47.812 8.461 1 97.44 151 VAL B N 1
ATOM 5258 C CA . VAL B 1 151 ? -4.656 47.781 7.051 1 97.44 151 VAL B CA 1
ATOM 5259 C C . VAL B 1 151 ? -5.82 47.25 6.211 1 97.44 151 VAL B C 1
ATOM 5261 O O . VAL B 1 151 ? -6.395 46.219 6.512 1 97.44 151 VAL B O 1
ATOM 5264 N N . LYS B 1 152 ? -6.18 47.938 5.117 1 96.44 152 LYS B N 1
ATOM 5265 C CA . LYS B 1 152 ? -7.164 47.5 4.133 1 96.44 152 LYS B CA 1
ATOM 5266 C C . LYS B 1 152 ? -6.484 46.906 2.906 1 96.44 152 LYS B C 1
ATOM 5268 O O . LYS B 1 152 ? -5.336 47.219 2.607 1 96.44 152 LYS B O 1
ATOM 5273 N N . PRO B 1 153 ? -7.199 46.031 2.309 1 95.06 153 PRO B N 1
ATOM 5274 C CA . PRO B 1 153 ? -6.59 45.5 1.084 1 95.06 153 PRO B CA 1
ATOM 5275 C C . PRO B 1 153 ? -6.418 46.562 0.005 1 95.06 153 PRO B C 1
ATOM 5277 O O . PRO B 1 153 ? -7.301 47.406 -0.179 1 95.06 153 PRO B O 1
ATOM 5280 N N . PRO B 1 154 ? -5.293 46.562 -0.713 1 94.94 154 PRO B N 1
ATOM 5281 C CA . PRO B 1 154 ? -5.164 47.469 -1.854 1 94.94 154 PRO B CA 1
ATOM 5282 C C . PRO B 1 154 ? -6.168 47.156 -2.965 1 94.94 154 PRO B C 1
ATOM 5284 O O . PRO B 1 154 ? -6.684 46.031 -3.047 1 94.94 154 PRO B O 1
ATOM 5287 N N . ALA B 1 155 ? -6.309 48.188 -3.771 1 92.62 155 ALA B N 1
ATOM 5288 C CA . ALA B 1 155 ? -7.203 48 -4.91 1 92.62 155 ALA B CA 1
ATOM 5289 C C . ALA B 1 155 ? -6.742 46.844 -5.785 1 92.62 155 ALA B C 1
ATOM 5291 O O . ALA B 1 155 ? -5.543 46.688 -6.039 1 92.62 155 ALA B O 1
ATOM 5292 N N . GLY B 1 156 ? -7.66 46.031 -6.09 1 92 156 GLY B N 1
ATOM 5293 C CA . GLY B 1 156 ? -7.363 44.969 -7.004 1 92 156 GLY B CA 1
ATOM 5294 C C . GLY B 1 156 ? -7.008 43.656 -6.297 1 92 156 GLY B C 1
ATOM 5295 O O . GLY B 1 156 ? -6.828 42.625 -6.938 1 92 156 GLY B O 1
ATOM 5296 N N . PHE B 1 157 ? -6.879 43.719 -4.973 1 93.81 157 PHE B N 1
ATOM 5297 C CA . PHE B 1 157 ? -6.531 42.5 -4.23 1 93.81 157 PHE B CA 1
ATOM 5298 C C . PHE B 1 157 ? -7.734 41.969 -3.451 1 93.81 157 PHE B C 1
ATOM 5300 O O . PHE B 1 157 ? -8.523 42.781 -2.926 1 93.81 157 PHE B O 1
ATOM 5307 N N . SER B 1 158 ? -7.859 40.656 -3.498 1 93.31 158 SER B N 1
ATOM 5308 C CA . SER B 1 158 ? -8.812 39.938 -2.67 1 93.31 158 SER B CA 1
ATOM 5309 C C . SER B 1 158 ? -8.125 38.844 -1.88 1 93.31 158 SER B C 1
ATOM 5311 O O . SER B 1 158 ? -6.922 38.625 -2.012 1 93.31 158 SER B O 1
ATOM 5313 N N . HIS B 1 159 ? -8.922 38.156 -1.005 1 95.12 159 HIS B N 1
ATOM 5314 C CA . HIS B 1 159 ? -8.328 37.125 -0.162 1 95.12 159 HIS B CA 1
ATOM 5315 C C . HIS B 1 159 ? -7.09 37.625 0.562 1 95.12 159 HIS B C 1
ATOM 5317 O O . HIS B 1 159 ? -6.023 37.031 0.504 1 95.12 159 HIS B O 1
ATOM 5323 N N . PHE B 1 160 ? -7.27 38.844 1.119 1 97 160 PHE B N 1
ATOM 5324 C CA . PHE B 1 160 ? -6.234 39.562 1.851 1 97 160 PHE B CA 1
ATOM 5325 C C . PHE B 1 160 ? -6.23 39.156 3.32 1 97 160 PHE B C 1
ATOM 5327 O O . PHE B 1 160 ? -7.02 39.656 4.113 1 97 160 PHE B O 1
ATOM 5334 N N . ARG B 1 161 ? -5.223 38.219 3.674 1 97.62 161 ARG B N 1
ATOM 5335 C CA . ARG B 1 161 ? -5.41 37.625 4.996 1 97.62 161 ARG B CA 1
ATOM 5336 C C . ARG B 1 161 ? -4.082 37.188 5.59 1 97.62 161 ARG B C 1
ATOM 5338 O O . ARG B 1 161 ? -3.047 37.219 4.922 1 97.62 161 ARG B O 1
ATOM 5345 N N . ASP B 1 162 ? -4.137 36.844 6.902 1 98.25 162 ASP B N 1
ATOM 5346 C CA . ASP B 1 162 ? -3.111 36.188 7.707 1 98.25 162 ASP B CA 1
ATOM 5347 C C . ASP B 1 162 ? -1.909 37.094 7.918 1 98.25 162 ASP B C 1
ATOM 5349 O O . ASP B 1 162 ? -0.779 36.719 7.59 1 98.25 162 ASP B O 1
ATOM 5353 N N . PRO B 1 163 ? -2.166 38.219 8.547 1 98.5 163 PRO B N 1
ATOM 5354 C CA . PRO B 1 163 ? -1.05 39.125 8.812 1 98.5 163 PRO B CA 1
ATOM 5355 C C . PRO B 1 163 ? 0.012 38.5 9.719 1 98.5 163 PRO B C 1
ATOM 5357 O O . PRO B 1 163 ? -0.321 37.906 10.742 1 98.5 163 PRO B O 1
ATOM 5360 N N . TYR B 1 164 ? 1.239 38.656 9.336 1 98.5 164 TYR B N 1
ATOM 5361 C CA . TYR B 1 164 ? 2.391 38.312 10.164 1 98.5 164 TYR B CA 1
ATOM 5362 C C . TYR B 1 164 ? 3.234 39.531 10.453 1 98.5 164 TYR B C 1
ATOM 5364 O O . TYR B 1 164 ? 3.77 40.156 9.539 1 98.5 164 TYR B O 1
ATOM 5372 N N . VAL B 1 165 ? 3.387 39.875 11.703 1 98.38 165 VAL B N 1
ATOM 5373 C CA . VAL B 1 165 ? 4.07 41.094 12.109 1 98.38 165 VAL B CA 1
ATOM 5374 C C . VAL B 1 165 ? 5.367 40.75 12.836 1 98.38 165 VAL B C 1
ATOM 5376 O O . VAL B 1 165 ? 5.402 39.812 13.648 1 98.38 165 VAL B O 1
ATOM 5379 N N . TRP B 1 166 ? 6.453 41.469 12.508 1 97 166 TRP B N 1
ATOM 5380 C CA . TRP B 1 166 ? 7.727 41.281 13.195 1 97 166 TRP B CA 1
ATOM 5381 C C . TRP B 1 166 ? 8.523 42.562 13.227 1 97 166 TRP B C 1
ATOM 5383 O O . TRP B 1 166 ? 8.172 43.531 12.555 1 97 166 TRP B O 1
ATOM 5393 N N . PHE B 1 167 ? 9.461 42.594 14.117 1 96.69 167 PHE B N 1
ATOM 5394 C CA . PHE B 1 167 ? 10.352 43.719 14.242 1 96.69 167 PHE B CA 1
ATOM 5395 C C . PHE B 1 167 ? 11.734 43.406 13.695 1 96.69 167 PHE B C 1
ATOM 5397 O O . PHE B 1 167 ? 12.328 42.375 14.078 1 96.69 167 PHE B O 1
ATOM 5404 N N . GLN B 1 168 ? 12.211 44.156 12.805 1 95.06 168 GLN B N 1
ATOM 5405 C CA . GLN B 1 168 ? 13.539 43.969 12.227 1 95.06 168 GLN B CA 1
ATOM 5406 C C . GLN B 1 168 ? 14.102 45.281 11.695 1 95.06 168 GLN B C 1
ATOM 5408 O O . GLN B 1 168 ? 13.367 46.094 11.102 1 95.06 168 GLN B O 1
ATOM 5413 N N . ASP B 1 169 ? 15.398 45.562 11.977 1 94.75 169 ASP B N 1
ATOM 5414 C CA . ASP B 1 169 ? 16.125 46.719 11.492 1 94.75 169 ASP B CA 1
ATOM 5415 C C . ASP B 1 169 ? 15.453 48.031 11.938 1 94.75 169 ASP B C 1
ATOM 5417 O O . ASP B 1 169 ? 15.297 48.938 11.141 1 94.75 169 ASP B O 1
ATOM 5421 N N . GLY B 1 170 ? 14.859 48.062 13.031 1 93.81 170 GLY B N 1
ATOM 5422 C CA . GLY B 1 170 ? 14.359 49.25 13.672 1 93.8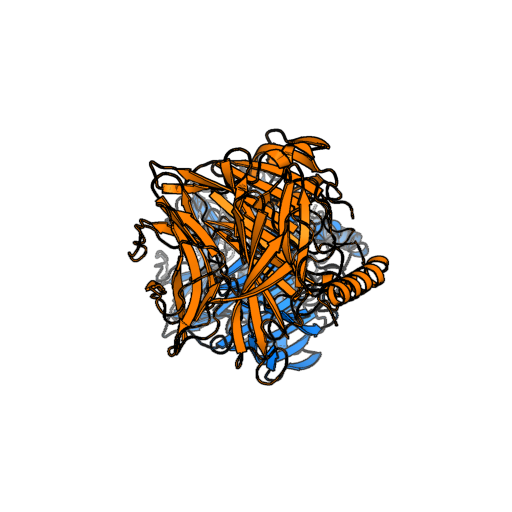1 170 GLY B CA 1
ATOM 5423 C C . GLY B 1 170 ? 12.953 49.625 13.242 1 93.81 170 GLY B C 1
ATOM 5424 O O . GLY B 1 170 ? 12.5 50.75 13.484 1 93.81 170 GLY B O 1
ATOM 5425 N N . ARG B 1 171 ? 12.312 48.656 12.609 1 94.38 171 ARG B N 1
ATOM 5426 C CA . ARG B 1 171 ? 10.969 48.938 12.125 1 94.38 171 ARG B CA 1
ATOM 5427 C C . ARG B 1 171 ? 10.055 47.75 12.305 1 94.38 171 ARG B C 1
ATOM 5429 O O . ARG B 1 171 ? 10.523 46.594 12.336 1 94.38 171 ARG B O 1
ATOM 5436 N N . TRP B 1 172 ? 8.781 48.094 12.469 1 96.88 172 TRP B N 1
ATOM 5437 C CA . TRP B 1 172 ? 7.777 47.031 12.438 1 96.88 172 TRP B CA 1
ATOM 5438 C C . TRP B 1 172 ? 7.355 46.719 11 1 96.88 172 TRP B C 1
ATOM 5440 O O . TRP B 1 172 ? 7.133 47.625 10.203 1 96.88 172 TRP B O 1
ATOM 5450 N N . TRP B 1 173 ? 7.32 45.438 10.742 1 96.88 173 TRP B N 1
ATOM 5451 C CA . TRP B 1 173 ? 6.914 45 9.422 1 96.88 173 TRP B CA 1
ATOM 5452 C C . TRP B 1 173 ? 5.676 44.094 9.508 1 96.88 173 TRP B C 1
ATOM 5454 O O . TRP B 1 173 ? 5.457 43.438 10.523 1 96.88 173 TRP B O 1
ATOM 5464 N N . MET B 1 174 ? 4.84 44.125 8.461 1 97.56 174 MET B N 1
ATOM 5465 C CA . MET B 1 174 ? 3.705 43.219 8.305 1 97.56 174 MET B CA 1
ATOM 5466 C C . MET B 1 174 ? 3.678 42.625 6.902 1 97.56 174 MET B C 1
ATOM 5468 O O . MET B 1 174 ? 3.871 43.312 5.914 1 97.56 174 MET B O 1
ATOM 5472 N N . VAL B 1 175 ? 3.584 41.375 6.832 1 97.12 175 VAL B N 1
ATOM 5473 C CA . VAL B 1 175 ? 3.334 40.719 5.547 1 97.12 175 VAL B CA 1
ATOM 5474 C C . VAL B 1 175 ? 1.96 40.062 5.566 1 97.12 175 VAL B C 1
ATOM 5476 O O . VAL B 1 175 ? 1.549 39.5 6.586 1 97.12 175 VAL B O 1
ATOM 5479 N N . CYS B 1 176 ? 1.179 40.125 4.473 1 97.12 176 CYS B N 1
ATOM 5480 C CA . CYS B 1 176 ? -0.139 39.531 4.309 1 97.12 176 CYS B CA 1
ATOM 5481 C C . CYS B 1 176 ? -0.236 38.781 2.982 1 97.12 176 CYS B C 1
ATOM 5483 O O . CYS B 1 176 ? 0.32 39.219 1.976 1 97.12 176 CYS B O 1
ATOM 5485 N N . GLY B 1 177 ? -0.938 37.656 3.061 1 97.31 177 GLY B N 1
ATOM 5486 C CA . GLY B 1 177 ? -1.286 37.031 1.792 1 97.31 177 GLY B CA 1
ATOM 5487 C C . GLY B 1 177 ? -2.328 37.812 1.014 1 97.31 177 GLY B C 1
ATOM 5488 O O . GLY B 1 177 ? -3.203 38.438 1.604 1 97.31 177 GLY B O 1
ATOM 5489 N N . GLY B 1 178 ? -2.238 37.75 -0.255 1 96.44 178 GLY B N 1
ATOM 5490 C CA . GLY B 1 178 ? -3.209 38.406 -1.135 1 96.44 178 GLY B CA 1
ATOM 5491 C C . GLY B 1 178 ? -3.279 37.75 -2.506 1 96.44 178 GLY B C 1
ATOM 5492 O O . GLY B 1 178 ? -2.311 37.156 -2.965 1 96.44 178 GLY B O 1
ATOM 5493 N N . ARG B 1 179 ? -4.48 37.812 -3.027 1 95.12 179 ARG B N 1
ATOM 5494 C CA . ARG B 1 179 ? -4.73 37.344 -4.391 1 95.12 179 ARG B CA 1
ATOM 5495 C C . ARG B 1 179 ? -4.977 38.531 -5.328 1 95.12 179 ARG B C 1
ATOM 5497 O O . ARG B 1 179 ? -5.863 39.344 -5.082 1 95.12 179 ARG B O 1
ATOM 5504 N N . ASP B 1 180 ? -4.215 38.625 -6.438 1 94 180 ASP B N 1
ATOM 5505 C CA . ASP B 1 180 ? -4.391 39.75 -7.352 1 94 180 ASP B CA 1
ATOM 5506 C C . ASP B 1 180 ? -5.5 39.469 -8.359 1 94 180 ASP B C 1
ATOM 5508 O O . ASP B 1 180 ? -6.223 38.469 -8.234 1 94 180 ASP B O 1
ATOM 5512 N N . SER B 1 181 ? -5.691 40.375 -9.273 1 92.38 181 SER B N 1
ATOM 5513 C CA . SER B 1 181 ? -6.801 40.312 -10.219 1 92.38 181 SER B CA 1
ATOM 5514 C C . SER B 1 181 ? -6.629 39.125 -11.172 1 92.38 181 SER B C 1
ATOM 5516 O O . SER B 1 181 ? -7.586 38.688 -11.82 1 92.38 181 SER B O 1
ATOM 5518 N N . LYS B 1 182 ? -5.398 38.562 -11.273 1 92.06 182 LYS B N 1
ATOM 5519 C CA . LYS B 1 182 ? -5.137 37.406 -12.125 1 92.06 182 LYS B CA 1
ATOM 5520 C C . LYS B 1 182 ? -5.145 36.125 -11.328 1 92.06 182 LYS B C 1
ATOM 5522 O O . LYS B 1 182 ? -4.695 35.062 -11.812 1 92.06 182 LYS B O 1
ATOM 5527 N N . ASP B 1 183 ? -5.523 36.219 -10.062 1 92.12 183 ASP B N 1
ATOM 5528 C CA . ASP B 1 183 ? -5.645 35.062 -9.164 1 92.12 183 ASP B CA 1
ATOM 5529 C C . ASP B 1 183 ? -4.273 34.469 -8.844 1 92.12 183 ASP B C 1
ATOM 5531 O O . ASP B 1 183 ? -4.121 33.25 -8.797 1 92.12 183 ASP B O 1
ATOM 5535 N N . GLN B 1 184 ? -3.355 35.312 -8.75 1 94.88 184 GLN B N 1
ATOM 5536 C CA . GLN B 1 184 ? -2.02 34.875 -8.344 1 94.88 184 GLN B CA 1
ATOM 5537 C C . GLN B 1 184 ? -1.761 35.188 -6.871 1 94.88 184 GLN B C 1
ATOM 5539 O O . GLN B 1 184 ? -1.954 36.344 -6.438 1 94.88 184 GLN B O 1
ATOM 5544 N N . GLY B 1 185 ? -1.347 34.219 -6.137 1 95.56 185 GLY B N 1
ATOM 5545 C CA . GLY B 1 185 ? -1.029 34.406 -4.734 1 95.56 185 GLY B CA 1
ATOM 5546 C C . GLY B 1 185 ? 0.25 35.188 -4.512 1 95.56 185 GLY B C 1
ATOM 5547 O O . GLY B 1 185 ? 1.256 34.938 -5.184 1 95.56 185 GLY B O 1
ATOM 5548 N N . GLN B 1 186 ? 0.173 36.188 -3.607 1 95.88 186 GLN B N 1
ATOM 5549 C CA . GLN B 1 186 ? 1.298 37.062 -3.324 1 95.88 186 GLN B CA 1
ATOM 5550 C C . GLN B 1 186 ? 1.382 37.406 -1.834 1 95.88 186 GLN B C 1
ATOM 5552 O O . GLN B 1 186 ? 0.44 37.125 -1.083 1 95.88 186 GLN B O 1
ATOM 5557 N N . LEU B 1 187 ? 2.551 37.844 -1.462 1 97.44 187 LEU B N 1
ATOM 5558 C CA . LEU B 1 187 ? 2.74 38.406 -0.128 1 97.44 187 LEU B CA 1
ATOM 5559 C C . LEU B 1 187 ? 2.973 39.938 -0.199 1 97.44 187 LEU B C 1
ATOM 5561 O O . LEU B 1 187 ? 3.904 40.375 -0.864 1 97.44 187 LEU B O 1
ATOM 5565 N N . LEU B 1 188 ? 2.145 40.656 0.451 1 97.06 188 LEU B N 1
ATOM 5566 C CA . LEU B 1 188 ? 2.225 42.094 0.471 1 97.06 188 LEU B CA 1
ATOM 5567 C C . LEU B 1 188 ? 2.881 42.594 1.757 1 97.06 188 LEU B C 1
ATOM 5569 O O . LEU B 1 188 ? 2.484 42.188 2.854 1 97.06 188 LEU B O 1
ATOM 5573 N N . LEU B 1 189 ? 3.832 43.469 1.61 1 97 189 LEU B N 1
ATOM 5574 C CA . LEU B 1 189 ? 4.652 43.938 2.719 1 97 189 LEU B CA 1
ATOM 5575 C C . LEU B 1 189 ? 4.301 45.375 3.078 1 97 189 LEU B C 1
ATOM 5577 O O . LEU B 1 189 ? 4.227 46.25 2.199 1 97 189 LEU B O 1
ATOM 5581 N N . TYR B 1 190 ? 4.062 45.594 4.348 1 96.88 190 TYR B N 1
ATOM 5582 C CA . TYR B 1 190 ? 3.812 46.875 4.945 1 96.88 190 TYR B CA 1
ATOM 5583 C C . TYR B 1 190 ? 4.805 47.188 6.062 1 96.88 190 TYR B C 1
ATOM 5585 O O . TYR B 1 190 ? 5.469 46.25 6.566 1 96.88 190 TYR B O 1
ATOM 5593 N N . SER B 1 191 ? 4.898 48.469 6.449 1 95.38 191 SER B N 1
ATOM 5594 C CA . SER B 1 191 ? 5.762 48.812 7.562 1 95.38 191 SER B CA 1
ATOM 5595 C C . SER B 1 191 ? 5.172 49.969 8.367 1 95.38 191 SER B C 1
ATOM 5597 O O . SER B 1 191 ? 4.293 50.688 7.879 1 95.38 191 SER B O 1
ATOM 5599 N N . THR B 1 192 ? 5.613 50.125 9.602 1 96.31 192 THR B N 1
ATOM 5600 C CA . THR B 1 192 ? 5.176 51.219 10.461 1 96.31 192 THR B CA 1
ATOM 5601 C C . THR B 1 192 ? 6.18 51.438 11.586 1 96.31 192 THR B C 1
ATOM 5603 O O . THR B 1 192 ? 7.043 50.594 11.844 1 96.31 192 THR B O 1
ATOM 5606 N N . ASP B 1 193 ? 6.129 52.625 12.188 1 95.06 193 ASP B N 1
ATOM 5607 C CA . ASP B 1 193 ? 6.871 52.906 13.406 1 95.06 193 ASP B CA 1
ATOM 5608 C C . ASP B 1 193 ? 5.973 52.812 14.633 1 95.06 193 ASP B C 1
ATOM 5610 O O . ASP B 1 193 ? 6.457 52.812 15.766 1 95.06 193 ASP B O 1
ATOM 5614 N N . ASP B 1 194 ? 4.652 52.656 14.352 1 95.75 194 ASP B N 1
ATOM 5615 C CA . ASP B 1 194 ? 3.648 52.562 15.406 1 95.75 194 ASP B CA 1
ATOM 5616 C C . ASP B 1 194 ? 2.67 51.438 15.141 1 95.75 194 ASP B C 1
ATOM 5618 O O . ASP B 1 194 ? 1.853 51.5 14.219 1 95.75 194 ASP B O 1
ATOM 5622 N N . LEU B 1 195 ? 2.674 50.438 16.047 1 97.19 195 LEU B N 1
ATOM 5623 C CA . LEU B 1 195 ? 1.904 49.219 15.844 1 97.19 195 LEU B CA 1
ATOM 5624 C C . LEU B 1 195 ? 0.415 49.531 15.727 1 97.19 195 LEU B C 1
ATOM 5626 O O . LEU B 1 195 ? -0.361 48.688 15.258 1 97.19 195 LEU B O 1
ATOM 5630 N N . GLU B 1 196 ? -0.063 50.656 16.094 1 96.38 196 GLU B N 1
ATOM 5631 C CA . GLU B 1 196 ? -1.486 50.969 16.094 1 96.38 196 GLU B CA 1
ATOM 5632 C C . GLU B 1 196 ? -1.857 51.812 14.883 1 96.38 196 GLU B C 1
ATOM 5634 O O . GLU B 1 196 ? -3.039 52.062 14.617 1 96.38 196 GLU B O 1
ATOM 5639 N N . ASP B 1 197 ? -0.796 52.281 14.164 1 94.44 197 ASP B N 1
ATOM 5640 C CA . ASP B 1 197 ? -1.021 53.156 13.016 1 94.44 197 ASP B CA 1
ATOM 5641 C C . ASP B 1 197 ? -0.181 52.719 11.812 1 94.44 197 ASP B C 1
ATOM 5643 O O . ASP B 1 197 ? 1.005 53.031 11.727 1 94.44 197 ASP B O 1
ATOM 5647 N N . TRP B 1 198 ? -0.812 52.094 10.852 1 95.38 198 TRP B N 1
ATOM 5648 C CA . TRP B 1 198 ? -0.132 51.562 9.672 1 95.38 198 TRP B CA 1
ATOM 5649 C C . TRP B 1 198 ? -0.457 52.375 8.438 1 95.38 198 TRP B C 1
ATOM 5651 O O . TRP B 1 198 ? -1.58 52.875 8.281 1 95.38 198 TRP B O 1
ATOM 5661 N N . ASP B 1 199 ? 0.492 52.656 7.625 1 86.25 199 ASP B N 1
ATOM 5662 C CA . ASP B 1 199 ? 0.254 53.25 6.309 1 86.25 199 ASP B CA 1
ATOM 5663 C C . ASP B 1 199 ? -0.144 52.188 5.293 1 86.25 199 ASP B C 1
ATOM 5665 O O . ASP B 1 199 ? 0.712 51.469 4.762 1 86.25 199 ASP B O 1
ATOM 5669 N N . ASP B 1 200 ? -1.387 52.188 4.938 1 83.75 200 ASP B N 1
ATOM 5670 C CA . ASP B 1 200 ? -1.834 51.125 4.023 1 83.75 200 ASP B CA 1
ATOM 5671 C C . ASP B 1 200 ? -1.936 51.656 2.594 1 83.75 200 ASP B C 1
ATOM 5673 O O . ASP B 1 200 ? -2.502 51 1.721 1 83.75 200 ASP B O 1
ATOM 5677 N N . SER B 1 201 ? -1.439 52.844 2.436 1 85.31 201 SER B N 1
ATOM 5678 C CA . SER B 1 201 ? -1.468 53.406 1.09 1 85.31 201 SER B CA 1
ATOM 5679 C C . SER B 1 201 ? -0.276 52.938 0.265 1 85.31 201 SER B C 1
ATOM 5681 O O . SER B 1 201 ? -0.277 53.062 -0.962 1 85.31 201 SER B O 1
ATOM 5683 N N . THR B 1 202 ? 0.704 52.469 0.98 1 87.5 202 THR B N 1
ATOM 5684 C CA . THR B 1 202 ? 1.896 51.969 0.301 1 87.5 202 THR B CA 1
ATOM 5685 C C . THR B 1 202 ? 2.191 50.531 0.712 1 87.5 202 THR B C 1
ATOM 5687 O O . THR B 1 202 ? 2.014 50.156 1.876 1 87.5 202 THR B O 1
ATOM 5690 N N . PHE B 1 203 ? 2.385 49.719 -0.272 1 92.81 203 PHE B N 1
ATOM 5691 C CA . PHE B 1 203 ? 2.787 48.312 -0.025 1 92.81 203 PHE B CA 1
ATOM 5692 C C . PHE B 1 203 ? 3.811 47.875 -1.057 1 92.81 203 PHE B C 1
ATOM 5694 O O . PHE B 1 203 ? 3.982 48.5 -2.096 1 92.81 203 PHE B O 1
ATOM 5701 N N . MET B 1 204 ? 4.551 46.875 -0.743 1 94.56 204 MET B N 1
ATOM 5702 C CA . MET B 1 204 ? 5.457 46.219 -1.663 1 94.56 204 MET B CA 1
ATOM 5703 C C . MET B 1 204 ? 5.117 44.719 -1.77 1 94.56 204 MET B C 1
ATOM 5705 O O . MET B 1 204 ? 4.77 44.094 -0.772 1 94.56 204 MET B O 1
ATOM 5709 N N . VAL B 1 205 ? 5.234 44.25 -2.99 1 95.44 205 VAL B N 1
ATOM 5710 C CA . VAL B 1 205 ? 5.137 42.781 -3.141 1 95.44 205 VAL B CA 1
ATOM 5711 C C . VAL B 1 205 ? 6.441 42.125 -2.697 1 95.44 205 VAL B C 1
ATOM 5713 O O . VAL B 1 205 ? 7.465 42.25 -3.375 1 95.44 205 VAL B O 1
ATOM 5716 N N . LEU B 1 206 ? 6.379 41.469 -1.61 1 96.44 206 LEU B N 1
ATOM 5717 C CA . LEU B 1 206 ? 7.562 40.812 -1.046 1 96.44 206 LEU B CA 1
ATOM 5718 C C . LEU B 1 206 ? 7.977 39.594 -1.887 1 96.44 206 LEU B C 1
ATOM 5720 O O . LEU B 1 206 ? 9.172 39.375 -2.084 1 96.44 206 LEU B O 1
ATOM 5724 N N . SER B 1 207 ? 7.027 38.812 -2.258 1 94.25 207 SER B N 1
ATOM 5725 C CA . SER B 1 207 ? 7.215 37.594 -3.045 1 94.25 207 SER B CA 1
ATOM 5726 C C . SER B 1 207 ? 5.914 37.188 -3.719 1 94.25 207 SER B C 1
ATOM 5728 O O . SER B 1 207 ? 4.824 37.531 -3.27 1 94.25 207 SER B O 1
ATOM 5730 N N . LYS B 1 208 ? 6.09 36.438 -4.848 1 91.44 208 LYS B N 1
ATOM 5731 C CA . LYS B 1 208 ? 4.934 35.906 -5.562 1 91.44 208 LYS B CA 1
ATOM 5732 C C . LYS B 1 208 ? 5.266 34.562 -6.207 1 91.44 208 LYS B C 1
ATOM 5734 O O . LYS B 1 208 ? 6.426 34.281 -6.504 1 91.44 208 LYS B O 1
ATOM 5739 N N . SER B 1 209 ? 4.227 33.844 -6.387 1 86.25 209 SER B N 1
ATOM 5740 C CA . SER B 1 209 ? 4.41 32.531 -6.988 1 86.25 209 SER B CA 1
ATOM 5741 C C . SER B 1 209 ? 4.719 32.656 -8.477 1 86.25 209 SER B C 1
ATOM 5743 O O . SER B 1 209 ? 4.109 33.438 -9.188 1 86.25 209 SER B O 1
ATOM 5745 N N . GLU B 1 210 ? 5.648 31.828 -8.914 1 85.62 210 GLU B N 1
ATOM 5746 C CA . GLU B 1 210 ? 5.867 31.719 -10.352 1 85.62 210 GLU B CA 1
ATOM 5747 C C . GLU B 1 210 ? 4.895 30.719 -10.984 1 85.62 210 GLU B C 1
ATOM 5749 O O . GLU B 1 210 ? 4.598 30.797 -12.18 1 85.62 210 GLU B O 1
ATOM 5754 N N . ASP B 1 211 ? 4.445 29.812 -10.156 1 90.75 211 ASP B N 1
ATOM 5755 C CA . ASP B 1 211 ? 3.455 28.828 -10.594 1 90.75 211 ASP B CA 1
ATOM 5756 C C . ASP B 1 211 ? 2.068 29.453 -10.703 1 90.75 211 ASP B C 1
ATOM 5758 O O . ASP B 1 211 ? 1.461 29.812 -9.688 1 90.75 211 ASP B O 1
ATOM 5762 N N . ARG B 1 212 ? 1.464 29.469 -11.867 1 92.06 212 ARG B N 1
ATOM 5763 C CA . ARG B 1 212 ? 0.2 30.141 -12.125 1 92.06 212 ARG B CA 1
ATOM 5764 C C . ARG B 1 212 ? -0.967 29.391 -11.492 1 92.06 212 ARG B C 1
ATOM 5766 O O . ARG B 1 212 ? -2.061 29.938 -11.352 1 92.06 212 ARG B O 1
ATOM 5773 N N . ASN B 1 213 ? -0.711 28.172 -11.117 1 94.31 213 ASN B N 1
ATOM 5774 C CA . ASN B 1 213 ? -1.77 27.391 -10.484 1 94.31 213 ASN B CA 1
ATOM 5775 C C . ASN B 1 213 ? -1.927 27.766 -9.008 1 94.31 213 ASN B C 1
ATOM 5777 O O . ASN B 1 213 ? -2.947 27.453 -8.391 1 94.31 213 ASN B O 1
ATOM 5781 N N . VAL B 1 214 ? -0.913 28.406 -8.438 1 96.81 214 VAL B N 1
ATOM 5782 C CA . VAL B 1 214 ? -0.939 28.734 -7.016 1 96.81 214 VAL B CA 1
ATOM 5783 C C . VAL B 1 214 ? -1.665 30.062 -6.812 1 96.81 214 VAL B C 1
ATOM 5785 O O . VAL B 1 214 ? -1.095 31.125 -7.043 1 96.81 214 VAL B O 1
ATOM 5788 N N . TYR B 1 215 ? -2.818 30.016 -6.207 1 96 215 TYR B N 1
ATOM 5789 C CA . TYR B 1 215 ? -3.695 31.172 -6.188 1 96 215 TYR B CA 1
ATOM 5790 C C . TYR B 1 215 ? -3.703 31.828 -4.809 1 96 215 TYR B C 1
ATOM 5792 O O . TYR B 1 215 ? -4.238 32.938 -4.637 1 96 215 TYR B O 1
ATOM 5800 N N . MET B 1 216 ? -3.031 31.172 -3.82 1 96.06 216 MET B N 1
ATOM 5801 C CA . MET B 1 216 ? -3.045 31.734 -2.473 1 96.06 216 MET B CA 1
ATOM 5802 C C . MET B 1 216 ? -1.808 31.312 -1.69 1 96.06 216 MET B C 1
ATOM 5804 O O . MET B 1 216 ? -1.339 30.188 -1.833 1 96.06 216 MET B O 1
ATOM 5808 N N . TRP B 1 217 ? -1.25 32.25 -0.943 1 96.56 217 TRP B N 1
ATOM 5809 C CA . TRP B 1 217 ? -0.262 31.984 0.097 1 96.56 217 TRP B CA 1
ATOM 5810 C C . TRP B 1 217 ? -0.829 32.281 1.479 1 96.56 217 TRP B C 1
ATOM 5812 O O . TRP B 1 217 ? -1.029 33.469 1.825 1 96.56 217 TRP B O 1
ATOM 5822 N N . GLU B 1 218 ? -1.003 31.219 2.24 1 97.31 218 GLU B N 1
ATOM 5823 C CA . GLU B 1 218 ? -1.623 31.391 3.551 1 97.31 218 GLU B CA 1
ATOM 5824 C C . GLU B 1 218 ? -0.601 31.219 4.672 1 97.31 218 GLU B C 1
ATOM 5826 O O . GLU B 1 218 ? 0.428 30.562 4.484 1 97.31 218 GLU B O 1
ATOM 5831 N N . HIS B 1 219 ? -0.908 31.844 5.789 1 97.88 219 HIS B N 1
ATOM 5832 C CA . HIS B 1 219 ? -0.182 31.688 7.043 1 97.88 219 HIS B CA 1
ATOM 5833 C C . HIS B 1 219 ? 1.304 31.984 6.859 1 97.88 219 HIS B C 1
ATOM 5835 O O . HIS B 1 219 ? 2.152 31.188 7.258 1 97.88 219 HIS B O 1
ATOM 5841 N N . PRO B 1 220 ? 1.59 33.125 6.324 1 98.06 220 PRO B N 1
ATOM 5842 C CA . PRO B 1 220 ? 3.014 33.438 6.172 1 98.06 220 PRO B CA 1
ATOM 5843 C C . PRO B 1 220 ? 3.697 33.75 7.504 1 98.06 220 PRO B C 1
ATOM 5845 O O . PRO B 1 220 ? 3.092 34.344 8.398 1 98.06 220 PRO B O 1
ATOM 5848 N N . CYS B 1 221 ? 4.84 33.281 7.652 1 98.38 221 CYS B N 1
ATOM 5849 C CA . CYS B 1 221 ? 5.809 33.656 8.672 1 98.38 221 CYS B CA 1
ATOM 5850 C C . CYS B 1 221 ? 7.137 34.062 8.039 1 98.38 221 CYS B C 1
ATOM 5852 O O . CYS B 1 221 ? 7.734 33.281 7.293 1 98.38 221 CYS B O 1
ATOM 5854 N N . PHE B 1 222 ? 7.52 35.25 8.312 1 98.12 222 PHE B N 1
ATOM 5855 C CA . PHE B 1 222 ? 8.758 35.781 7.762 1 98.12 222 PHE B CA 1
ATOM 5856 C C . PHE B 1 222 ? 9.703 36.219 8.875 1 98.12 222 PHE B C 1
ATOM 5858 O O . PHE B 1 222 ? 9.438 37.219 9.57 1 98.12 222 PHE B O 1
ATOM 5865 N N . PHE B 1 223 ? 10.836 35.531 9.039 1 96.94 223 PHE B N 1
ATOM 5866 C CA . PHE B 1 223 ? 11.688 35.719 10.203 1 96.94 223 PHE B CA 1
ATOM 5867 C C . PHE B 1 223 ? 13.133 35.375 9.891 1 96.94 223 PHE B C 1
ATOM 5869 O O . PHE B 1 223 ? 13.398 34.531 9.023 1 96.94 223 PHE B O 1
ATOM 5876 N N . PRO B 1 224 ? 14 36.031 10.617 1 95.44 224 PRO B N 1
ATOM 5877 C CA . PRO B 1 224 ? 15.406 35.625 10.461 1 95.44 224 PRO B CA 1
ATOM 5878 C C . PRO B 1 224 ? 15.75 34.344 11.234 1 95.44 224 PRO B C 1
ATOM 5880 O O . PRO B 1 224 ? 15.203 34.125 12.32 1 95.44 224 PRO B O 1
ATOM 5883 N N . LEU B 1 225 ? 16.578 33.562 10.719 1 95.38 225 LEU B N 1
ATOM 5884 C CA . LEU B 1 225 ? 17.172 32.406 11.367 1 95.38 225 LEU B CA 1
ATOM 5885 C C . LEU B 1 225 ? 18.641 32.25 10.969 1 95.38 225 LEU B C 1
ATOM 5887 O O . LEU B 1 225 ? 18.953 31.891 9.828 1 95.38 225 LEU B O 1
ATOM 5891 N N . GLN B 1 226 ? 19.484 32.594 11.922 1 92.25 226 GLN B N 1
ATOM 5892 C CA . GLN B 1 226 ? 20.922 32.688 11.641 1 92.25 226 GLN B CA 1
ATOM 5893 C C . GLN B 1 226 ? 21.203 33.656 10.508 1 92.25 226 GLN B C 1
ATOM 5895 O O . GLN B 1 226 ? 20.781 34.812 10.562 1 92.25 226 GLN B O 1
ATOM 5900 N N . ARG B 1 227 ? 21.859 33.219 9.438 1 91.38 227 ARG B N 1
ATOM 5901 C CA . ARG B 1 227 ? 22.25 34.156 8.391 1 91.38 227 ARG B CA 1
ATOM 5902 C C . ARG B 1 227 ? 21.203 34.188 7.285 1 91.38 227 ARG B C 1
ATOM 5904 O O . ARG B 1 227 ? 21.359 34.906 6.293 1 91.38 227 ARG B O 1
ATOM 5911 N N . HIS B 1 228 ? 20.109 33.531 7.496 1 94.38 228 HIS B N 1
ATOM 5912 C CA . HIS B 1 228 ? 19.094 33.438 6.449 1 94.38 228 HIS B CA 1
ATOM 5913 C C . HIS B 1 228 ? 17.812 34.156 6.859 1 94.38 228 HIS B C 1
ATOM 5915 O O . HIS B 1 228 ? 17.578 34.406 8.047 1 94.38 228 HIS B O 1
ATOM 5921 N N . GLN B 1 229 ? 17.078 34.594 5.824 1 96.44 229 GLN B N 1
ATOM 5922 C CA . GLN B 1 229 ? 15.688 34.938 6.004 1 96.44 229 GLN B CA 1
ATOM 5923 C C . GLN B 1 229 ? 14.758 33.812 5.586 1 96.44 229 GLN B C 1
ATOM 5925 O O . GLN B 1 229 ? 14.883 33.281 4.484 1 96.44 229 GLN B O 1
ATOM 5930 N N . MET B 1 230 ? 13.898 33.469 6.496 1 97.5 230 MET B N 1
ATOM 5931 C CA . MET B 1 230 ? 13.023 32.344 6.246 1 97.5 230 MET B CA 1
ATOM 5932 C C . MET B 1 230 ? 11.609 32.781 5.922 1 97.5 230 MET B C 1
ATOM 5934 O O . MET B 1 230 ? 11.102 33.75 6.531 1 97.5 230 MET B O 1
ATOM 5938 N N . LEU B 1 231 ? 11.008 32.125 4.945 1 97.88 231 LEU B N 1
ATOM 5939 C CA . LEU B 1 231 ? 9.578 32.281 4.66 1 97.88 231 LEU B CA 1
ATOM 5940 C C . LEU B 1 231 ? 8.844 30.953 4.809 1 97.88 231 LEU B C 1
ATOM 5942 O O . LEU B 1 231 ? 9.039 30.047 3.998 1 97.88 231 LEU B O 1
ATOM 5946 N N . MET B 1 232 ? 8.117 30.844 5.855 1 98.06 232 MET B N 1
ATOM 5947 C CA . MET B 1 232 ? 7.195 29.719 6.043 1 98.06 232 MET B CA 1
ATOM 5948 C C . MET B 1 232 ? 5.789 30.094 5.594 1 98.06 232 MET B C 1
ATOM 5950 O O . MET B 1 232 ? 5.301 31.188 5.895 1 98.06 232 MET B O 1
ATOM 5954 N N . PHE B 1 233 ? 5.148 29.234 4.777 1 97.75 233 PHE B N 1
ATOM 5955 C CA . PHE B 1 233 ? 3.811 29.562 4.301 1 97.75 233 PHE B CA 1
ATOM 5956 C C . PHE B 1 233 ? 3.1 28.312 3.793 1 97.75 233 PHE B C 1
ATOM 5958 O O . PHE B 1 233 ? 3.686 27.219 3.76 1 97.75 233 PHE B O 1
ATOM 5965 N N . SER B 1 234 ? 1.823 28.453 3.457 1 98.06 234 SER B N 1
ATOM 5966 C CA . SER B 1 234 ? 0.98 27.359 2.988 1 98.06 234 SER B CA 1
ATOM 5967 C C . SER B 1 234 ? 0.309 27.703 1.663 1 98.06 234 SER B C 1
ATOM 5969 O O . SER B 1 234 ? -0.786 28.281 1.646 1 98.06 234 SER B O 1
ATOM 5971 N N . PRO B 1 235 ? 0.898 27.297 0.559 1 97.38 235 PRO B N 1
ATOM 5972 C CA . PRO B 1 235 ? 0.329 27.609 -0.755 1 97.38 235 PRO B CA 1
ATOM 5973 C C . PRO B 1 235 ? -0.879 26.734 -1.094 1 97.38 235 PRO B C 1
ATOM 5975 O O . PRO B 1 235 ? -0.912 25.562 -0.741 1 97.38 235 PRO B O 1
ATOM 5978 N N . GLN B 1 236 ? -1.817 27.297 -1.765 1 96.81 236 GLN B N 1
ATOM 5979 C CA . GLN B 1 236 ? -2.955 26.594 -2.344 1 96.81 236 GLN B CA 1
ATOM 5980 C C . GLN B 1 236 ? -2.863 26.562 -3.867 1 96.81 236 GLN B C 1
ATOM 5982 O O . GLN B 1 236 ? -2.467 27.547 -4.492 1 96.81 236 GLN B O 1
ATOM 5987 N N . GLY B 1 237 ? -3.115 25.406 -4.402 1 96.19 237 GLY B N 1
ATOM 5988 C CA . GLY B 1 237 ? -3.176 25.312 -5.852 1 96.19 237 GLY B CA 1
ATOM 5989 C C . GLY B 1 237 ? -1.995 24.562 -6.449 1 96.19 237 GLY B C 1
ATOM 5990 O O . GLY B 1 237 ? -1.98 24.281 -7.648 1 96.19 237 GLY B O 1
ATOM 5991 N N . MET B 1 238 ? -1.002 24.203 -5.594 1 95.81 238 MET B N 1
ATOM 5992 C CA . MET B 1 238 ? 0.143 23.453 -6.105 1 95.81 238 MET B CA 1
ATOM 5993 C C . MET B 1 238 ? -0.302 22.141 -6.719 1 95.81 238 MET B C 1
ATOM 5995 O O . MET B 1 238 ? -1.153 21.438 -6.156 1 95.81 238 MET B O 1
ATOM 5999 N N . GLN B 1 239 ? 0.292 21.844 -7.844 1 95.81 239 GLN B N 1
ATOM 6000 C CA . GLN B 1 239 ? -0.016 20.578 -8.5 1 95.81 239 GLN B CA 1
ATOM 6001 C C . GLN B 1 239 ? 0.91 19.469 -8.008 1 95.81 239 GLN B C 1
ATOM 6003 O O . GLN B 1 239 ? 2.064 19.719 -7.66 1 95.81 239 GLN B O 1
ATOM 6008 N N . HIS B 1 240 ? 0.353 18.281 -8.047 1 96.31 240 HIS B N 1
ATOM 6009 C CA . HIS B 1 240 ? 1.143 17.141 -7.602 1 96.31 240 HIS B CA 1
ATOM 6010 C C . HIS B 1 240 ? 2.27 16.828 -8.578 1 96.31 240 HIS B C 1
ATOM 6012 O O . HIS B 1 240 ? 2.148 17.109 -9.773 1 96.31 240 HIS B O 1
ATOM 6018 N N . GLU B 1 241 ? 3.365 16.312 -8.055 1 95.06 241 GLU B N 1
ATOM 6019 C CA . GLU B 1 241 ? 4.5 15.805 -8.812 1 95.06 241 GLU B CA 1
ATOM 6020 C C . GLU B 1 241 ? 4.953 14.445 -8.273 1 95.06 241 GLU B C 1
ATOM 6022 O O . GLU B 1 241 ? 5.672 14.375 -7.277 1 95.06 241 GLU B O 1
ATOM 6027 N N . ASP B 1 242 ? 4.59 13.344 -8.969 1 94.56 242 ASP B N 1
ATOM 6028 C CA . ASP B 1 242 ? 4.867 11.977 -8.539 1 94.56 242 ASP B CA 1
ATOM 6029 C C . ASP B 1 242 ? 4.371 11.742 -7.113 1 94.56 242 ASP B C 1
ATOM 6031 O O . ASP B 1 242 ? 3.168 11.797 -6.852 1 94.56 242 ASP B O 1
ATOM 6035 N N . TYR B 1 243 ? 5.387 11.625 -6.16 1 97.56 243 TYR B N 1
ATOM 6036 C CA . TYR B 1 243 ? 5.008 11.328 -4.781 1 97.56 243 TYR B CA 1
ATOM 6037 C C . TYR B 1 243 ? 4.871 12.602 -3.961 1 97.56 243 TYR B C 1
ATOM 6039 O O . TYR B 1 243 ? 4.473 12.555 -2.795 1 97.56 243 TYR B O 1
ATOM 6047 N N . MET B 1 244 ? 5.055 13.812 -4.578 1 97.25 244 MET B N 1
ATOM 6048 C CA . MET B 1 244 ? 5.121 15.07 -3.846 1 97.25 244 MET B CA 1
ATOM 6049 C C . MET B 1 244 ? 3.857 15.898 -4.07 1 97.25 244 MET B C 1
ATOM 6051 O O . MET B 1 244 ? 3.23 15.805 -5.129 1 97.25 244 MET B O 1
ATOM 6055 N N . PHE B 1 245 ? 3.484 16.656 -3.072 1 97.25 245 PHE B N 1
ATOM 6056 C CA . PHE B 1 245 ? 2.404 17.641 -3.127 1 97.25 245 PHE B CA 1
ATOM 6057 C C . PHE B 1 245 ? 1.062 16.953 -3.352 1 97.25 245 PHE B C 1
ATOM 6059 O O . PHE B 1 245 ? 0.273 17.375 -4.195 1 97.25 245 PHE B O 1
ATOM 6066 N N . ARG B 1 246 ? 0.912 15.859 -2.613 1 96.19 246 ARG B N 1
ATOM 6067 C CA . ARG B 1 246 ? -0.261 15.016 -2.82 1 96.19 246 ARG B CA 1
ATOM 6068 C C . ARG B 1 246 ? -1.424 15.469 -1.943 1 96.19 246 ARG B C 1
ATOM 6070 O O . ARG B 1 246 ? -2.57 15.078 -2.17 1 96.19 246 ARG B O 1
ATOM 6077 N N . ASN B 1 247 ? -1.176 16.344 -0.95 1 96.94 247 ASN B N 1
ATOM 6078 C CA . ASN B 1 247 ? -2.254 16.875 -0.126 1 96.94 247 ASN B CA 1
ATOM 6079 C C . ASN B 1 247 ? -3.045 17.953 -0.865 1 96.94 247 ASN B C 1
ATOM 6081 O O . ASN B 1 247 ? -2.551 18.531 -1.83 1 96.94 247 ASN B O 1
ATOM 6085 N N . ARG B 1 248 ? -4.277 18.25 -0.404 1 96.56 248 ARG B N 1
ATOM 6086 C CA . ARG B 1 248 ? -5.066 19.328 -0.971 1 96.56 248 ARG B CA 1
ATOM 6087 C C . ARG B 1 248 ? -4.273 20.641 -0.991 1 96.56 248 ARG B C 1
ATOM 6089 O O . ARG B 1 248 ? -4.281 21.359 -1.989 1 96.56 248 ARG B O 1
ATOM 6096 N N . TYR B 1 249 ? -3.658 20.906 0.166 1 97.44 249 TYR B N 1
ATOM 6097 C CA . TYR B 1 249 ? -2.762 22.047 0.296 1 97.44 249 TYR B CA 1
ATOM 6098 C C . TYR B 1 249 ? -1.449 21.641 0.953 1 97.44 249 TYR B C 1
ATOM 6100 O O . TYR B 1 249 ? -1.342 20.547 1.517 1 97.44 249 TYR B O 1
ATOM 6108 N N . GLN B 1 250 ? -0.409 22.547 0.785 1 97.38 250 GLN B N 1
ATOM 6109 C CA . GLN B 1 250 ? 0.929 22.234 1.287 1 97.38 250 GLN B CA 1
ATOM 6110 C C . GLN B 1 250 ? 1.369 23.266 2.322 1 97.38 250 GLN B C 1
ATOM 6112 O O . GLN B 1 250 ? 0.783 24.359 2.42 1 97.38 250 GLN B O 1
ATOM 6117 N N . THR B 1 251 ? 2.244 22.891 3.156 1 98.5 251 THR B N 1
ATOM 6118 C CA . THR B 1 251 ? 2.957 23.781 4.059 1 98.5 251 THR B CA 1
ATOM 6119 C C . THR B 1 251 ? 4.465 23.578 3.953 1 98.5 251 THR B C 1
ATOM 6121 O O . THR B 1 251 ? 4.941 22.438 4.02 1 98.5 251 THR B O 1
ATOM 6124 N N . GLY B 1 252 ? 5.16 24.672 3.729 1 97.75 252 GLY B N 1
ATOM 6125 C CA . GLY B 1 252 ? 6.594 24.516 3.551 1 97.75 252 GLY B CA 1
ATOM 6126 C C . GLY B 1 252 ? 7.383 25.766 3.84 1 97.75 252 GLY B C 1
ATOM 6127 O O . GLY B 1 252 ? 6.895 26.672 4.531 1 97.75 252 GLY B O 1
ATOM 6128 N N . LEU B 1 253 ? 8.617 25.734 3.42 1 96.56 253 LEU B N 1
ATOM 6129 C CA . LEU B 1 253 ? 9.586 26.766 3.756 1 96.56 253 LEU B CA 1
ATOM 6130 C C . LEU B 1 253 ? 10.43 27.141 2.539 1 96.56 253 LEU B C 1
ATOM 6132 O O . LEU B 1 253 ? 10.758 26.281 1.718 1 96.56 253 LEU B O 1
ATOM 6136 N N . LEU B 1 254 ? 10.734 28.438 2.453 1 96.06 254 LEU B N 1
ATOM 6137 C CA . LEU B 1 254 ? 11.766 28.969 1.568 1 96.06 254 LEU B CA 1
ATOM 6138 C C . LEU B 1 254 ? 12.852 29.688 2.365 1 96.06 254 LEU B C 1
ATOM 6140 O O . LEU B 1 254 ? 12.547 30.375 3.34 1 96.06 254 LEU B O 1
ATOM 6144 N N . MET B 1 255 ? 14.023 29.438 1.982 1 96.19 255 MET B N 1
ATOM 6145 C CA . MET B 1 255 ? 15.164 30.141 2.547 1 96.19 255 MET B CA 1
ATOM 6146 C C . MET B 1 255 ? 15.703 31.172 1.562 1 96.19 255 MET B C 1
ATOM 6148 O O . MET B 1 255 ? 15.695 30.953 0.351 1 96.19 255 MET B O 1
ATOM 6152 N N . GLY B 1 256 ? 16.125 32.375 2.127 1 96.38 256 GLY B N 1
ATOM 6153 C CA . GLY B 1 256 ? 16.672 33.406 1.276 1 96.38 256 GLY B CA 1
ATOM 6154 C C . GLY B 1 256 ? 17.344 34.531 2.057 1 96.38 256 GLY B C 1
ATOM 6155 O O . GLY B 1 256 ? 17.875 34.281 3.146 1 96.38 256 GLY B O 1
ATOM 6156 N N . LEU B 1 257 ? 17.469 35.625 1.312 1 96.38 257 LEU B N 1
ATOM 6157 C CA . LEU B 1 257 ? 18.016 36.844 1.864 1 96.38 257 LEU B CA 1
ATOM 6158 C C . LEU B 1 257 ? 17.016 38 1.716 1 96.38 257 LEU B C 1
ATOM 6160 O O . LEU B 1 257 ? 16.25 38.031 0.75 1 96.38 257 LEU B O 1
ATOM 6164 N N . TRP B 1 258 ? 17.094 38.844 2.748 1 96.81 258 TRP B N 1
ATOM 6165 C CA . TRP B 1 258 ? 16.172 39.969 2.686 1 96.81 258 TRP B CA 1
ATOM 6166 C C . TRP B 1 258 ? 16.766 41.188 3.412 1 96.81 258 TRP B C 1
ATOM 6168 O O . TRP B 1 258 ? 17.406 41.031 4.445 1 96.81 258 TRP B O 1
ATOM 6178 N N . ARG B 1 259 ? 16.5 42.375 2.834 1 94.25 259 ARG B N 1
ATOM 6179 C CA . ARG B 1 259 ? 16.766 43.656 3.473 1 94.25 259 ARG B CA 1
ATOM 6180 C C . ARG B 1 259 ? 15.539 44.562 3.395 1 94.25 259 ARG B C 1
ATOM 6182 O O . ARG B 1 259 ? 14.711 44.438 2.494 1 94.25 259 ARG B O 1
ATOM 6189 N N . PRO B 1 260 ? 15.453 45.438 4.266 1 91.12 260 PRO B N 1
ATOM 6190 C CA . PRO B 1 260 ? 14.297 46.344 4.266 1 91.12 260 PRO B CA 1
ATOM 6191 C C . PRO B 1 260 ? 14.055 47 2.904 1 91.12 260 PRO B C 1
ATOM 6193 O O . PRO B 1 260 ? 15.008 47.438 2.248 1 91.12 260 PRO B O 1
ATOM 6196 N N . ASN B 1 261 ? 12.852 46.906 2.479 1 84.12 261 ASN B N 1
ATOM 6197 C CA . ASN B 1 261 ? 12.344 47.531 1.264 1 84.12 261 ASN B CA 1
ATOM 6198 C C . ASN B 1 261 ? 12.867 46.844 0.011 1 84.12 261 ASN B C 1
ATOM 6200 O O . ASN B 1 261 ? 13.031 47.469 -1.034 1 84.12 261 ASN B O 1
ATOM 6204 N N . ALA B 1 262 ? 13.25 45.625 0.19 1 92.25 262 ALA B N 1
ATOM 6205 C CA . ALA B 1 262 ? 13.609 44.781 -0.954 1 92.25 262 ALA B CA 1
ATOM 6206 C C . ALA B 1 262 ? 12.695 43.562 -1.048 1 92.25 262 ALA B C 1
ATOM 6208 O O . ALA B 1 262 ? 12.023 43.219 -0.076 1 92.25 262 ALA B O 1
ATOM 6209 N N . THR B 1 263 ? 12.703 43.031 -2.248 1 95.31 263 THR B N 1
ATOM 6210 C CA . THR B 1 263 ? 11.992 41.75 -2.418 1 95.31 263 THR B CA 1
ATOM 6211 C C . THR B 1 263 ? 12.766 40.594 -1.777 1 95.31 263 THR B C 1
ATOM 6213 O O . THR B 1 263 ? 13.977 40.719 -1.581 1 95.31 263 THR B O 1
ATOM 6216 N N . PHE B 1 264 ? 12.102 39.625 -1.342 1 97.06 264 PHE B N 1
ATOM 6217 C CA . PHE B 1 264 ? 12.727 38.438 -0.793 1 97.06 264 PHE B CA 1
ATOM 6218 C C . PHE B 1 264 ? 13.5 37.688 -1.87 1 97.06 264 PHE B C 1
ATOM 6220 O O . PHE B 1 264 ? 12.922 37.25 -2.875 1 97.06 264 PHE B O 1
ATOM 6227 N N . SER B 1 265 ? 14.812 37.531 -1.732 1 96.75 265 SER B N 1
ATOM 6228 C CA . SER B 1 265 ? 15.648 36.781 -2.668 1 96.75 265 SER B CA 1
ATOM 6229 C C . SER B 1 265 ? 15.75 35.312 -2.264 1 96.75 265 SER B C 1
ATOM 6231 O O . SER B 1 265 ? 16.594 34.969 -1.44 1 96.75 265 SER B O 1
ATOM 6233 N N . VAL B 1 266 ? 15.016 34.5 -2.928 1 95.44 266 VAL B N 1
ATOM 6234 C CA . VAL B 1 266 ? 14.93 33.094 -2.578 1 95.44 266 VAL B CA 1
ATOM 6235 C C . VAL B 1 266 ? 16.203 32.375 -3.018 1 95.44 266 VAL B C 1
ATOM 6237 O O . VAL B 1 266 ? 16.656 32.531 -4.152 1 95.44 266 VAL B O 1
ATOM 6240 N N . THR B 1 267 ? 16.719 31.516 -2.164 1 93.69 267 THR B N 1
ATOM 6241 C CA . THR B 1 267 ? 17.953 30.812 -2.471 1 93.69 267 THR B CA 1
ATOM 6242 C C . THR B 1 267 ? 17.781 29.312 -2.354 1 93.69 267 THR B C 1
ATOM 6244 O O . THR B 1 267 ? 18.734 28.547 -2.48 1 93.69 267 THR B O 1
ATOM 6247 N N . SER B 1 268 ? 16.594 28.844 -2.096 1 92.75 268 SER B N 1
ATOM 6248 C CA . SER B 1 268 ? 16.344 27.422 -1.928 1 92.75 268 SER B CA 1
ATOM 6249 C C . SER B 1 268 ? 15.109 26.984 -2.705 1 92.75 268 SER B C 1
ATOM 6251 O O . SER B 1 268 ? 14.32 27.812 -3.152 1 92.75 268 SER B O 1
ATOM 6253 N N . ALA B 1 269 ? 15.008 25.641 -2.9 1 92.38 269 ALA B N 1
ATOM 6254 C CA . ALA B 1 269 ? 13.734 25.094 -3.363 1 92.38 269 ALA B CA 1
ATOM 6255 C C . ALA B 1 269 ? 12.711 25.062 -2.232 1 92.38 269 ALA B C 1
ATOM 6257 O O . ALA B 1 269 ? 13.07 25.125 -1.056 1 92.38 269 ALA B O 1
ATOM 6258 N N . PHE B 1 270 ? 11.461 25.016 -2.627 1 95 270 PHE B N 1
ATOM 6259 C CA . PHE B 1 270 ? 10.391 24.859 -1.646 1 95 270 PHE B CA 1
ATOM 6260 C C . PHE B 1 270 ? 10.523 23.531 -0.915 1 95 270 PHE B C 1
ATOM 6262 O O . PHE B 1 270 ? 10.531 22.469 -1.543 1 95 270 PHE B O 1
ATOM 6269 N N . LYS B 1 271 ? 10.609 23.578 0.399 1 95.75 271 LYS B N 1
ATOM 6270 C CA . LYS B 1 271 ? 10.719 22.375 1.219 1 95.75 271 LYS B CA 1
ATOM 6271 C C . LYS B 1 271 ? 9.445 22.156 2.029 1 95.75 271 LYS B C 1
ATOM 6273 O O . LYS B 1 271 ? 9.062 23 2.842 1 95.75 271 LYS B O 1
ATOM 6278 N N . LYS B 1 272 ? 8.812 21.031 1.812 1 97.62 272 LYS B N 1
ATOM 6279 C CA . LYS B 1 272 ? 7.668 20.703 2.654 1 97.62 272 LYS B CA 1
ATOM 6280 C C . LYS B 1 272 ? 8.102 20.453 4.098 1 97.62 272 LYS B C 1
ATOM 6282 O O . LYS B 1 272 ? 9.109 19.797 4.352 1 97.62 272 LYS B O 1
ATOM 6287 N N . LEU B 1 273 ? 7.34 20.984 4.98 1 98.06 273 LEU B N 1
ATOM 6288 C CA . LEU B 1 273 ? 7.633 20.828 6.398 1 98.06 273 LEU B CA 1
ATOM 6289 C C . LEU B 1 273 ? 7.121 19.469 6.902 1 98.06 273 LEU B C 1
ATOM 6291 O O . LEU B 1 273 ? 7.562 18.984 7.949 1 98.06 273 LEU B O 1
ATOM 6295 N N . ASP B 1 274 ? 6.207 18.938 6.223 1 98.75 274 ASP B N 1
ATOM 6296 C CA . ASP B 1 274 ? 5.598 17.641 6.559 1 98.75 274 ASP B CA 1
ATOM 6297 C C . ASP B 1 274 ? 5.172 16.891 5.297 1 98.75 274 ASP B C 1
ATOM 6299 O O . ASP B 1 274 ? 4.441 17.438 4.465 1 98.75 274 ASP B O 1
ATOM 6303 N N . LEU B 1 275 ? 5.586 15.695 5.188 1 98.62 275 LEU B N 1
ATOM 6304 C CA . LEU B 1 275 ? 5.301 14.891 4 1 98.62 275 LEU B CA 1
ATOM 6305 C C . LEU B 1 275 ? 4.094 13.992 4.23 1 98.62 275 LEU B C 1
ATOM 6307 O O . LEU B 1 275 ? 3.707 13.227 3.342 1 98.62 275 LEU B O 1
ATOM 6311 N N . GLY B 1 276 ? 3.479 14.039 5.41 1 98.75 276 GLY B N 1
ATOM 6312 C CA . GLY B 1 276 ? 2.377 13.164 5.762 1 98.75 276 GLY B CA 1
ATOM 6313 C C . GLY B 1 276 ? 1.045 13.617 5.191 1 98.75 276 GLY B C 1
ATOM 6314 O O . GLY B 1 276 ? 1.001 14.469 4.305 1 98.75 276 GLY B O 1
ATOM 6315 N N . HIS B 1 277 ? -0.013 13.023 5.684 1 98.5 277 HIS B N 1
ATOM 6316 C CA . HIS B 1 277 ? -1.362 13.258 5.184 1 98.5 277 HIS B CA 1
ATOM 6317 C C . HIS B 1 277 ? -1.938 14.562 5.734 1 98.5 277 HIS B C 1
ATOM 6319 O O . HIS B 1 277 ? -2.799 15.18 5.105 1 98.5 277 HIS B O 1
ATOM 6325 N N . ASP B 1 278 ? -1.455 14.844 6.941 1 98.56 278 ASP B N 1
ATOM 6326 C CA . ASP B 1 278 ? -2.207 15.836 7.703 1 98.56 278 ASP B CA 1
ATOM 6327 C C . ASP B 1 278 ? -1.275 16.875 8.328 1 98.56 278 ASP B C 1
ATOM 6329 O O . ASP B 1 278 ? -0.745 16.656 9.422 1 98.56 278 ASP B O 1
ATOM 6333 N N . PHE B 1 279 ? -1.148 17.984 7.691 1 98.69 279 PHE B N 1
ATOM 6334 C CA . PHE B 1 279 ? -0.359 19.109 8.195 1 98.69 279 PHE B CA 1
ATOM 6335 C C . PHE B 1 279 ? -0.593 20.359 7.352 1 98.69 279 PHE B C 1
ATOM 6337 O O . PHE B 1 279 ? -0.359 20.344 6.141 1 98.69 279 PHE B O 1
ATOM 6344 N N . TYR B 1 280 ? -1.023 21.406 8.016 1 98.5 280 TYR B N 1
ATOM 6345 C CA . TYR B 1 280 ? -1.328 22.625 7.262 1 98.5 280 TYR B CA 1
ATOM 6346 C C . TYR B 1 280 ? -1.272 23.859 8.156 1 98.5 280 TYR B C 1
ATOM 6348 O O . TYR B 1 280 ? -1.481 23.75 9.367 1 98.5 280 TYR B O 1
ATOM 6356 N N . GLY B 1 281 ? -0.966 24.984 7.582 1 98.38 281 GLY B N 1
ATOM 6357 C CA . GLY B 1 281 ? -1.121 26.281 8.242 1 98.38 281 GLY B CA 1
ATOM 6358 C C . GLY B 1 281 ? -0.224 26.438 9.453 1 98.38 281 GLY B C 1
ATOM 6359 O O . GLY B 1 281 ? -0.676 26.891 10.508 1 98.38 281 GLY B O 1
ATOM 6360 N N . ALA B 1 282 ? 1.003 26.109 9.328 1 98.12 282 ALA B N 1
ATOM 6361 C CA . ALA B 1 282 ? 1.926 26.188 10.461 1 98.12 282 ALA B CA 1
ATOM 6362 C C . ALA B 1 282 ? 2.295 27.641 10.773 1 98.12 282 ALA B C 1
ATOM 6364 O O . ALA B 1 282 ? 2.365 28.469 9.875 1 98.12 282 ALA B O 1
ATOM 6365 N N . GLN B 1 283 ? 2.494 27.906 11.984 1 97.69 283 GLN B N 1
ATOM 6366 C CA . GLN B 1 283 ? 3.018 29.188 12.469 1 97.69 283 GLN B CA 1
ATOM 6367 C C . GLN B 1 283 ? 4.176 28.969 13.438 1 97.69 283 GLN B C 1
ATOM 6369 O O . GLN B 1 283 ? 4.234 27.953 14.133 1 97.69 283 GLN B O 1
ATOM 6374 N N . THR B 1 284 ? 5.051 29.922 13.508 1 97.56 284 THR B N 1
ATOM 6375 C CA . THR B 1 284 ? 6.238 29.766 14.336 1 97.56 284 THR B CA 1
ATOM 6376 C C . THR B 1 284 ? 6.285 30.828 15.43 1 97.56 284 THR B C 1
ATOM 6378 O O . THR B 1 284 ? 5.594 31.844 15.336 1 97.56 284 THR B O 1
ATOM 6381 N N . PHE B 1 285 ? 7.008 30.625 16.484 1 97.62 285 PHE B N 1
ATOM 6382 C CA . PHE B 1 285 ? 7.281 31.578 17.562 1 97.62 285 PHE B CA 1
ATOM 6383 C C . PHE B 1 285 ? 8.648 31.312 18.188 1 97.62 285 PHE B C 1
ATOM 6385 O O . PHE B 1 285 ? 9.258 30.266 17.938 1 97.62 285 PHE B O 1
ATOM 6392 N N . LEU B 1 286 ? 9.141 32.281 18.859 1 97.5 286 LEU B N 1
ATOM 6393 C CA . LEU B 1 286 ? 10.383 32.125 19.625 1 97.5 286 LEU B CA 1
ATOM 6394 C C . LEU B 1 286 ? 10.094 31.672 21.047 1 97.5 286 LEU B C 1
ATOM 6396 O O . LEU B 1 286 ? 9.242 32.25 21.734 1 97.5 286 LEU B O 1
ATOM 6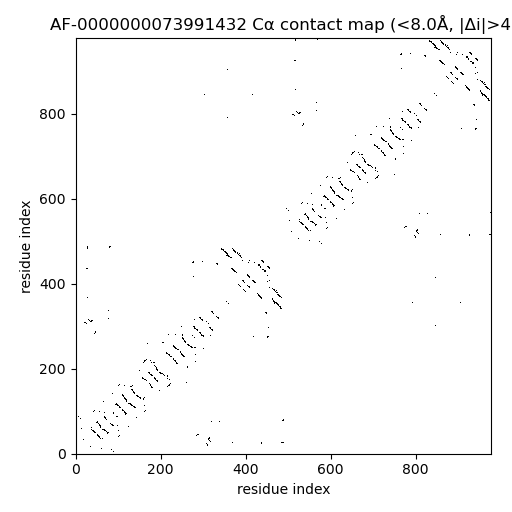400 N N . THR B 1 287 ? 10.781 30.656 21.406 1 98 287 THR B N 1
ATOM 6401 C CA . THR B 1 287 ? 10.656 30.203 22.797 1 98 287 THR B CA 1
ATOM 6402 C C . THR B 1 287 ? 11.445 31.094 23.734 1 98 287 THR B C 1
ATOM 6404 O O . THR B 1 287 ? 12.219 31.953 23.297 1 98 287 THR B O 1
ATOM 6407 N N . ARG B 1 288 ? 11.234 30.828 25.031 1 96.94 288 ARG B N 1
ATOM 6408 C CA . ARG B 1 288 ? 11.93 31.594 26.062 1 96.94 288 ARG B CA 1
ATOM 6409 C C . ARG B 1 288 ? 13.445 31.469 25.906 1 96.94 288 ARG B C 1
ATOM 6411 O O . ARG B 1 288 ? 14.18 32.438 26.125 1 96.94 288 ARG B O 1
ATOM 6418 N N . ASP B 1 289 ? 13.875 30.297 25.516 1 96.94 289 ASP B N 1
ATOM 6419 C CA . ASP B 1 289 ? 15.305 30.016 25.422 1 96.94 289 ASP B CA 1
ATOM 6420 C C . ASP B 1 289 ? 15.828 30.312 24.031 1 96.94 289 ASP B C 1
ATOM 6422 O O . ASP B 1 289 ? 16.953 29.922 23.688 1 96.94 289 ASP B O 1
ATOM 6426 N N . GLY B 1 290 ? 15.062 30.859 23.109 1 96.12 290 GLY B N 1
ATOM 6427 C CA . GLY B 1 290 ? 15.531 31.406 21.859 1 96.12 290 GLY B CA 1
ATOM 6428 C C . GLY B 1 290 ? 15.359 30.453 20.688 1 96.12 290 GLY B C 1
ATOM 6429 O O . GLY B 1 290 ? 15.758 30.75 19.562 1 96.12 290 GLY B O 1
ATOM 6430 N N . ARG B 1 291 ? 14.789 29.359 20.891 1 97 291 ARG B N 1
ATOM 6431 C CA . ARG B 1 291 ? 14.562 28.422 19.797 1 97 291 ARG B CA 1
ATOM 6432 C C . ARG B 1 291 ? 13.391 28.859 18.922 1 97 291 ARG B C 1
ATOM 6434 O O . ARG B 1 291 ? 12.406 29.406 19.438 1 97 291 ARG B O 1
ATOM 6441 N N . ARG B 1 292 ? 13.492 28.609 17.562 1 98.5 292 ARG B N 1
ATOM 6442 C CA . ARG B 1 292 ? 12.352 28.766 16.672 1 98.5 292 ARG B CA 1
ATOM 6443 C C . ARG B 1 292 ? 11.523 27.484 16.609 1 98.5 292 ARG B C 1
ATOM 6445 O O . ARG B 1 292 ? 12.023 26.438 16.156 1 98.5 292 ARG B O 1
ATOM 6452 N N . VAL B 1 293 ? 10.297 27.562 17.078 1 98.62 293 VAL B N 1
ATOM 6453 C CA . VAL B 1 293 ? 9.398 26.422 17.141 1 98.62 293 VAL B CA 1
ATOM 6454 C C . VAL B 1 293 ? 8.141 26.688 16.312 1 98.62 293 VAL B C 1
ATOM 6456 O O . VAL B 1 293 ? 7.727 27.844 16.172 1 98.62 293 VAL B O 1
ATOM 6459 N N . PHE B 1 294 ? 7.637 25.672 15.695 1 98.56 294 PHE B N 1
ATOM 6460 C CA . PHE B 1 294 ? 6.402 25.859 14.945 1 98.56 294 PHE B CA 1
ATOM 6461 C C . PHE B 1 294 ? 5.418 24.734 15.219 1 98.56 294 PHE B C 1
ATOM 6463 O O . PHE B 1 294 ? 5.812 23.641 15.664 1 98.56 294 PHE B O 1
ATOM 6470 N N . ILE B 1 295 ? 4.125 24.969 15.094 1 98.69 295 ILE B N 1
ATOM 6471 C CA . ILE B 1 295 ? 2.992 24.062 15.227 1 98.69 295 ILE B CA 1
ATOM 6472 C C . ILE B 1 295 ? 2.049 24.234 14.039 1 98.69 295 ILE B C 1
ATOM 6474 O O . ILE B 1 295 ? 1.848 25.344 13.547 1 98.69 295 ILE B O 1
ATOM 6478 N N . GLY B 1 296 ? 1.6 23.172 13.453 1 98.75 296 GLY B N 1
ATOM 6479 C CA . GLY B 1 296 ? 0.613 23.203 12.383 1 98.75 296 GLY B CA 1
ATOM 6480 C C . GLY B 1 296 ? -0.689 22.516 12.75 1 98.75 296 GLY B C 1
ATOM 6481 O O . GLY B 1 296 ? -0.811 21.938 13.828 1 98.75 296 GLY B O 1
ATOM 6482 N N . TRP B 1 297 ? -1.674 22.734 11.875 1 98.69 297 TRP B N 1
ATOM 6483 C CA . TRP B 1 297 ? -2.92 21.984 11.961 1 98.69 297 TRP B CA 1
ATOM 6484 C C . TRP B 1 297 ? -2.713 20.531 11.539 1 98.69 297 TRP B C 1
ATOM 6486 O O . TRP B 1 297 ? -2.197 20.266 10.453 1 98.69 297 TRP B O 1
ATOM 6496 N N . LEU B 1 298 ? -3 19.641 12.445 1 98.56 298 LEU B N 1
ATOM 6497 C CA . LEU B 1 298 ? -2.814 18.219 12.156 1 98.56 298 LEU B CA 1
ATOM 6498 C C . LEU B 1 298 ? -4.066 17.625 11.523 1 98.56 298 LEU B C 1
ATOM 6500 O O . LEU B 1 298 ? -4.648 16.672 12.055 1 98.56 298 LEU B O 1
ATOM 6504 N N . ASP B 1 299 ? -4.445 18.172 10.43 1 97.88 299 ASP B N 1
ATOM 6505 C CA . ASP B 1 299 ? -5.543 17.781 9.547 1 97.88 299 ASP B CA 1
ATOM 6506 C C . ASP B 1 299 ? -5.387 18.406 8.164 1 97.88 299 ASP B C 1
ATOM 6508 O O . ASP B 1 299 ? -4.41 19.125 7.902 1 97.88 299 ASP B O 1
ATOM 6512 N N . MET B 1 300 ? -6.234 18.141 7.297 1 97.25 300 MET B N 1
ATOM 6513 C CA . MET B 1 300 ? -6.203 18.656 5.934 1 97.25 300 MET B CA 1
ATOM 6514 C C . MET B 1 300 ? -7.613 18.938 5.43 1 97.25 300 MET B C 1
ATOM 6516 O O . MET B 1 300 ? -8.555 18.219 5.766 1 97.25 300 MET B O 1
ATOM 6520 N N . TRP B 1 301 ? -7.738 19.922 4.664 1 92.69 301 TRP B N 1
ATOM 6521 C CA . TRP B 1 301 ? -9.031 20.312 4.102 1 92.69 301 TRP B CA 1
ATOM 6522 C C . TRP B 1 301 ? -9.586 19.219 3.201 1 92.69 301 TRP B C 1
ATOM 6524 O O . TRP B 1 301 ? -8.828 18.516 2.535 1 92.69 301 TRP B O 1
ATOM 6534 N N . ASP B 1 302 ? -10.859 19.078 3.164 1 91.88 302 ASP B N 1
ATOM 6535 C CA . ASP B 1 302 ? -11.594 18.203 2.256 1 91.88 302 ASP B CA 1
ATOM 6536 C C . ASP B 1 302 ? -11.289 16.734 2.539 1 91.88 302 ASP B C 1
ATOM 6538 O O . ASP B 1 302 ? -11.172 15.938 1.613 1 91.88 302 ASP B O 1
ATOM 6542 N N . THR B 1 303 ? -10.992 16.438 3.736 1 94.12 303 THR B N 1
ATOM 6543 C CA . THR B 1 303 ? -10.812 15.047 4.164 1 94.12 303 THR B CA 1
ATOM 6544 C C . THR B 1 303 ? -11.938 14.617 5.098 1 94.12 303 THR B C 1
ATOM 6546 O O . THR B 1 303 ? -12.609 15.461 5.699 1 94.12 303 THR B O 1
ATOM 6549 N N . ASN B 1 304 ? -12.188 13.32 5.133 1 96.19 304 ASN B N 1
ATOM 6550 C CA . ASN B 1 304 ? -13.148 12.812 6.102 1 96.19 304 ASN B CA 1
ATOM 6551 C C . ASN B 1 304 ? -12.609 12.891 7.527 1 96.19 304 ASN B C 1
ATOM 6553 O O . ASN B 1 304 ? -11.477 12.492 7.785 1 96.19 304 ASN B O 1
ATOM 6557 N N . MET B 1 305 ? -13.469 13.477 8.383 1 96.69 305 MET B N 1
ATOM 6558 C CA . MET B 1 305 ? -13.109 13.617 9.789 1 96.69 305 MET B CA 1
ATOM 6559 C C . MET B 1 305 ? -14.117 12.906 10.688 1 96.69 305 MET B C 1
ATOM 6561 O O . MET B 1 305 ? -15.055 13.523 11.188 1 96.69 305 MET B O 1
ATOM 6565 N N . PRO B 1 306 ? -13.82 11.656 10.992 1 97.12 306 PRO B N 1
ATOM 6566 C CA . PRO B 1 306 ? -14.773 10.836 11.742 1 97.12 306 PRO B CA 1
ATOM 6567 C C . PRO B 1 306 ? -15.117 11.422 13.102 1 97.12 306 PRO B C 1
ATOM 6569 O O . PRO B 1 306 ? -16.203 11.164 13.641 1 97.12 306 PRO B O 1
ATOM 6572 N N . THR B 1 307 ? -14.312 12.258 13.641 1 97.31 307 THR B N 1
ATOM 6573 C CA . THR B 1 307 ? -14.5 12.773 14.992 1 97.31 307 THR B CA 1
ATOM 6574 C C . THR B 1 307 ? -15.578 13.852 15.016 1 97.31 307 THR B C 1
ATOM 6576 O O . THR B 1 307 ? -16 14.281 16.094 1 97.31 307 THR B O 1
ATOM 6579 N N . LYS B 1 308 ? -16.031 14.32 13.875 1 97.06 308 LYS B N 1
ATOM 6580 C CA . LYS B 1 308 ? -17.172 15.25 13.836 1 97.06 308 LYS B CA 1
ATOM 6581 C C . LYS B 1 308 ? -18.375 14.68 14.578 1 97.06 308 LYS B C 1
ATOM 6583 O O . LYS B 1 308 ? -19.047 15.398 15.32 1 97.06 308 LYS B O 1
ATOM 6588 N N . GLN B 1 309 ? -18.531 13.398 14.398 1 96.81 309 GLN B N 1
ATOM 6589 C CA . GLN B 1 309 ? -19.641 12.742 15.062 1 96.81 309 GLN B CA 1
ATOM 6590 C C . GLN B 1 309 ? -19.422 12.664 16.562 1 96.81 309 GLN B C 1
ATOM 6592 O O . GLN B 1 309 ? -20.375 12.43 17.328 1 96.81 309 GLN B O 1
ATOM 6597 N N . HIS B 1 310 ? -18.234 12.875 16.984 1 97.31 310 HIS B N 1
ATOM 6598 C CA . HIS B 1 310 ? -17.875 12.852 18.406 1 97.31 310 HIS B CA 1
ATOM 6599 C C . HIS B 1 310 ? -17.891 14.258 19 1 97.31 310 HIS B C 1
ATOM 6601 O O . HIS B 1 310 ? -17.469 14.461 20.141 1 97.31 310 HIS B O 1
ATOM 6607 N N . HIS B 1 311 ? -18.219 15.227 18.25 1 97.56 311 HIS B N 1
ATOM 6608 C CA . HIS B 1 311 ? -18.469 16.609 18.625 1 97.56 311 HIS B CA 1
ATOM 6609 C C . HIS B 1 311 ? -17.156 17.375 18.828 1 97.56 311 HIS B C 1
ATOM 6611 O O . HIS B 1 311 ? -17.109 18.344 19.594 1 97.56 311 HIS B O 1
ATOM 6617 N N . TRP B 1 312 ? -16.125 16.875 18.188 1 96.75 312 TRP B N 1
ATOM 6618 C CA . TRP B 1 312 ? -14.883 17.641 18.062 1 96.75 312 TRP B CA 1
ATOM 6619 C C . TRP B 1 312 ? -14.172 17.297 16.766 1 96.75 312 TRP B C 1
ATOM 6621 O O . TRP B 1 312 ? -14.32 16.203 16.219 1 96.75 312 TRP B O 1
ATOM 6631 N N . THR B 1 313 ? -13.406 18.281 16.266 1 96.62 313 THR B N 1
ATOM 6632 C CA . THR B 1 313 ? -12.648 18.047 15.047 1 96.62 313 THR B CA 1
ATOM 6633 C C . THR B 1 313 ? -11.391 18.906 15.023 1 96.62 313 THR B C 1
ATOM 6635 O O . THR B 1 313 ? -11.414 20.062 15.453 1 96.62 313 THR B O 1
ATOM 6638 N N . GLY B 1 314 ? -10.352 18.234 14.578 1 96.44 314 GLY B N 1
ATOM 6639 C CA . GLY B 1 314 ? -9.086 18.938 14.43 1 96.44 314 GLY B CA 1
ATOM 6640 C C . GLY B 1 314 ? -8.188 18.828 15.641 1 96.44 314 GLY B C 1
ATOM 6641 O O . GLY B 1 314 ? -8.672 18.609 16.766 1 96.44 314 GLY B O 1
ATOM 6642 N N . MET B 1 315 ? -6.957 18.953 15.414 1 97.56 315 MET B N 1
ATOM 6643 C CA . MET B 1 315 ? -5.949 19.047 16.469 1 97.56 315 MET B CA 1
ATOM 6644 C C . MET B 1 315 ? -4.664 19.672 15.93 1 97.56 315 MET B C 1
ATOM 6646 O O . MET B 1 315 ? -4.516 19.859 14.727 1 97.56 315 MET B O 1
ATOM 6650 N N . LEU B 1 316 ? -3.844 20 16.766 1 98.62 316 LEU B N 1
ATOM 6651 C CA . LEU B 1 316 ? -2.586 20.625 16.359 1 98.62 316 LEU B CA 1
ATOM 6652 C C . LEU B 1 316 ? -1.44 19.609 16.438 1 98.62 316 LEU B C 1
ATOM 6654 O O . LEU B 1 316 ? -1.527 18.625 17.172 1 98.62 316 LEU B O 1
ATOM 6658 N N . SER B 1 317 ? -0.396 19.859 15.688 1 98.75 317 SER B N 1
ATOM 6659 C CA . SER B 1 317 ? 0.776 18.984 15.688 1 98.75 317 SER B CA 1
ATOM 6660 C C . SER B 1 317 ? 1.608 19.172 16.953 1 98.75 317 SER B C 1
ATOM 6662 O O . SER B 1 317 ? 1.382 20.125 17.719 1 98.75 317 SER B O 1
ATOM 6664 N N . LEU B 1 318 ? 2.523 18.25 17.125 1 98.56 318 LEU B N 1
ATOM 6665 C CA . LEU B 1 318 ? 3.557 18.484 18.125 1 98.56 318 LEU B CA 1
ATOM 6666 C C . LEU B 1 318 ? 4.391 19.719 17.766 1 98.56 318 LEU B C 1
ATOM 6668 O O . LEU B 1 318 ? 4.629 19.984 16.578 1 98.56 318 LEU B O 1
ATOM 6672 N N . PRO B 1 319 ? 4.809 20.453 18.812 1 98.56 319 PRO B N 1
ATOM 6673 C CA . PRO B 1 319 ? 5.797 21.484 18.516 1 98.56 319 PRO B CA 1
ATOM 6674 C C . PRO B 1 319 ? 7.105 20.906 17.984 1 98.56 319 PRO B C 1
ATOM 6676 O O . PRO B 1 319 ? 7.633 19.938 18.531 1 98.56 319 PRO B O 1
ATOM 6679 N N . ARG B 1 320 ? 7.582 21.5 16.906 1 98.81 320 ARG B N 1
ATOM 6680 C CA . ARG B 1 320 ? 8.844 21.094 16.297 1 98.81 320 ARG B CA 1
ATOM 6681 C C . ARG B 1 320 ? 9.836 22.25 16.266 1 98.81 320 ARG B C 1
ATOM 6683 O O . ARG B 1 320 ? 9.445 23.406 16.094 1 98.81 320 ARG B O 1
ATOM 6690 N N . VAL B 1 321 ? 11.07 21.922 16.422 1 98.62 321 VAL B N 1
ATOM 6691 C CA . VAL B 1 321 ? 12.117 22.938 16.344 1 98.62 321 VAL B CA 1
ATOM 6692 C C . VAL B 1 321 ? 12.617 23.047 14.898 1 98.62 321 VAL B C 1
ATOM 6694 O O . VAL B 1 321 ? 12.789 22.031 14.219 1 98.62 321 VAL B O 1
ATOM 6697 N N . LEU B 1 322 ? 12.758 24.234 14.445 1 98.31 322 LEU B N 1
ATOM 6698 C CA . LEU B 1 322 ? 13.344 24.453 13.125 1 98.31 322 LEU B CA 1
ATOM 6699 C C . LEU B 1 322 ? 14.859 24.609 13.219 1 98.31 322 LEU B C 1
ATOM 6701 O O . LEU B 1 322 ? 15.352 25.594 13.781 1 98.31 322 LEU B O 1
ATOM 6705 N N . LEU B 1 323 ? 15.57 23.625 12.641 1 97.25 323 LEU B N 1
ATOM 6706 C CA . LEU B 1 323 ? 17.031 23.625 12.656 1 97.25 323 LEU B CA 1
ATOM 6707 C C . LEU B 1 323 ? 17.578 23.719 11.242 1 97.25 323 LEU B C 1
ATOM 6709 O O . LEU B 1 323 ? 17.109 23.016 10.344 1 97.25 323 LEU B O 1
ATOM 6713 N N . VAL B 1 324 ? 18.562 24.594 11.062 1 95.31 324 VAL B N 1
ATOM 6714 C CA . VAL B 1 324 ? 19.234 24.734 9.773 1 95.31 324 VAL B CA 1
ATOM 6715 C C . VAL B 1 324 ? 20.734 24.516 9.953 1 95.31 324 VAL B C 1
ATOM 6717 O O . VAL B 1 324 ? 21.359 25.172 10.797 1 95.31 324 VAL B O 1
ATOM 6720 N N . ASP B 1 325 ? 21.234 23.594 9.18 1 93.12 325 ASP B N 1
ATOM 6721 C CA . ASP B 1 325 ? 22.672 23.438 9.148 1 93.12 325 ASP B CA 1
ATOM 6722 C C . ASP B 1 325 ? 23.328 24.531 8.297 1 93.12 325 ASP B C 1
ATOM 6724 O O . ASP B 1 325 ? 23.109 24.594 7.086 1 93.12 325 ASP B O 1
ATOM 6728 N N . GLU B 1 326 ? 24.125 25.297 8.859 1 87.69 326 GLU B N 1
ATOM 6729 C CA . GLU B 1 326 ? 24.672 26.484 8.195 1 87.69 326 GLU B CA 1
ATOM 6730 C C . GLU B 1 326 ? 25.594 26.078 7.047 1 87.69 326 GLU B C 1
ATOM 6732 O O . GLU B 1 326 ? 25.688 26.797 6.039 1 87.69 326 GLU B O 1
ATOM 6737 N N . ALA B 1 327 ? 26.234 25.016 7.207 1 89.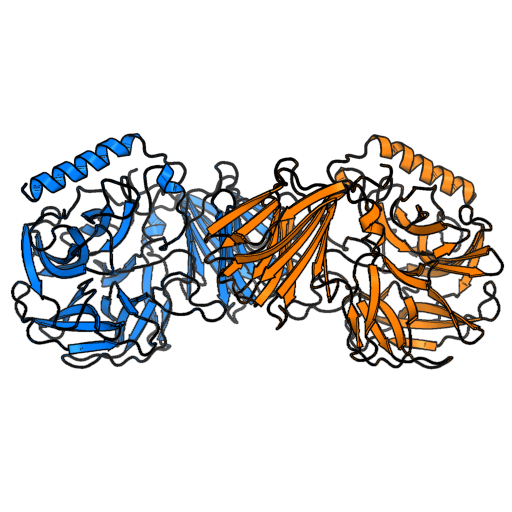19 327 ALA B N 1
ATOM 6738 C CA . ALA B 1 327 ? 27.203 24.594 6.207 1 89.19 327 ALA B CA 1
ATOM 6739 C C . ALA B 1 327 ? 26.516 23.984 4.988 1 89.19 327 ALA B C 1
ATOM 6741 O O . ALA B 1 327 ? 26.938 24.219 3.852 1 89.19 327 ALA B O 1
ATOM 6742 N N . THR B 1 328 ? 25.469 23.312 5.176 1 87.81 328 THR B N 1
ATOM 6743 C CA . THR B 1 328 ? 24.891 22.531 4.082 1 87.81 328 THR B CA 1
ATOM 6744 C C . THR B 1 328 ? 23.531 23.125 3.674 1 87.81 328 THR B C 1
ATOM 6746 O O . THR B 1 328 ? 23.031 22.828 2.59 1 87.81 328 THR B O 1
ATOM 6749 N N . GLY B 1 329 ? 22.953 23.906 4.555 1 88.31 329 GLY B N 1
ATOM 6750 C CA . GLY B 1 329 ? 21.625 24.422 4.293 1 88.31 329 GLY B CA 1
ATOM 6751 C C . GLY B 1 329 ? 20.531 23.391 4.551 1 88.31 329 GLY B C 1
ATOM 6752 O O . GLY B 1 329 ? 19.359 23.656 4.305 1 88.31 329 GLY B O 1
ATOM 6753 N N . ARG B 1 330 ? 20.922 22.219 5.066 1 90.44 330 ARG B N 1
ATOM 6754 C CA . ARG B 1 330 ? 19.953 21.172 5.348 1 90.44 330 ARG B CA 1
ATOM 6755 C C . ARG B 1 330 ? 19.047 21.562 6.516 1 90.44 330 ARG B C 1
ATOM 6757 O O . ARG B 1 330 ? 19.516 22.141 7.5 1 90.44 330 ARG B O 1
ATOM 6764 N N . ILE B 1 331 ? 17.797 21.25 6.383 1 95.44 331 ILE B N 1
ATOM 6765 C CA . ILE B 1 331 ? 16.797 21.594 7.383 1 95.44 331 ILE B CA 1
ATOM 6766 C C . ILE B 1 331 ? 16.281 20.344 8.086 1 95.44 331 ILE B C 1
ATOM 6768 O O . ILE B 1 331 ? 15.977 19.344 7.434 1 95.44 331 ILE B O 1
ATOM 6772 N N . ARG B 1 332 ? 16.266 20.281 9.367 1 97 332 ARG B N 1
ATOM 6773 C CA . ARG B 1 332 ? 15.656 19.25 10.195 1 97 332 ARG B CA 1
ATOM 6774 C C . ARG B 1 332 ? 14.609 19.859 11.133 1 97 332 ARG B C 1
ATOM 6776 O O . ARG B 1 332 ? 14.758 20.984 11.594 1 97 332 ARG B O 1
ATOM 6783 N N . THR B 1 333 ? 13.578 19.094 11.383 1 98.38 333 THR B N 1
ATOM 6784 C CA . THR B 1 333 ? 12.508 19.594 12.234 1 98.38 333 THR B CA 1
ATOM 6785 C C . THR B 1 333 ? 12.133 18.562 13.289 1 98.38 333 THR B C 1
ATOM 6787 O O . THR B 1 333 ? 11.008 18.047 13.297 1 98.38 333 THR B O 1
ATOM 6790 N N . PRO B 1 334 ? 13.008 18.297 14.242 1 98.56 334 PRO B N 1
ATOM 6791 C CA . PRO B 1 334 ? 12.703 17.344 15.312 1 98.56 334 PRO B CA 1
ATOM 6792 C C . PRO B 1 334 ? 11.641 17.875 16.281 1 98.56 334 PRO B C 1
ATOM 6794 O O . PRO B 1 334 ? 11.391 19.078 16.344 1 98.56 334 PRO B O 1
ATOM 6797 N N . PRO B 1 335 ? 11 16.969 17.016 1 98.56 335 PRO B N 1
ATOM 6798 C CA . PRO B 1 335 ? 10.094 17.422 18.078 1 98.56 335 PRO B CA 1
ATOM 6799 C C . PRO B 1 335 ? 10.836 18.094 19.234 1 98.56 335 PRO B C 1
ATOM 6801 O O . PRO B 1 335 ? 12.039 17.875 19.406 1 98.56 335 PRO B O 1
ATOM 6804 N N . ILE B 1 336 ? 10.156 18.844 19.969 1 98.44 336 ILE B N 1
ATOM 6805 C CA . ILE B 1 336 ? 10.789 19.531 21.094 1 98.44 336 ILE B CA 1
ATOM 6806 C C . ILE B 1 336 ? 11.234 18.5 22.125 1 98.44 336 ILE B C 1
ATOM 6808 O O . ILE B 1 336 ? 10.555 17.5 22.344 1 98.44 336 ILE B O 1
ATOM 6812 N N . LYS B 1 337 ? 12.297 18.781 22.797 1 97.88 337 LYS B N 1
ATOM 6813 C CA . LYS B 1 337 ? 12.883 17.875 23.781 1 97.88 337 LYS B CA 1
ATOM 6814 C C . LYS B 1 337 ? 11.984 17.734 25 1 97.88 337 LYS B C 1
ATOM 6816 O O . LYS B 1 337 ? 12.031 16.719 25.703 1 97.88 337 LYS B O 1
ATOM 6821 N N . GLU B 1 338 ? 11.133 18.75 25.266 1 98.06 338 GLU B N 1
ATOM 6822 C CA . GLU B 1 338 ? 10.258 18.781 26.438 1 98.06 338 GLU B CA 1
ATOM 6823 C C . GLU B 1 338 ? 9.305 17.594 26.438 1 98.06 338 GLU B C 1
ATOM 6825 O O . GLU B 1 338 ? 8.789 17.219 27.484 1 98.06 338 GLU B O 1
ATOM 6830 N N . LEU B 1 339 ? 9.102 17.016 25.297 1 98 339 LEU B N 1
ATOM 6831 C CA . LEU B 1 339 ? 8.219 15.859 25.203 1 98 339 LEU B CA 1
ATOM 6832 C C . LEU B 1 339 ? 8.742 14.703 26.047 1 98 339 LEU B C 1
ATOM 6834 O O . LEU B 1 339 ? 7.969 13.859 26.5 1 98 339 LEU B O 1
ATOM 6838 N N . GLU B 1 340 ? 10.023 14.617 26.297 1 98.12 340 GLU B N 1
ATOM 6839 C CA . GLU B 1 340 ? 10.625 13.555 27.094 1 98.12 340 GLU B CA 1
ATOM 6840 C C . GLU B 1 340 ? 10.133 13.602 28.547 1 98.12 340 GLU B C 1
ATOM 6842 O O . GLU B 1 340 ? 10.234 12.609 29.266 1 98.12 340 GLU B O 1
ATOM 6847 N N . SER B 1 341 ? 9.586 14.75 28.938 1 97.56 341 SER B N 1
ATOM 6848 C CA . SER B 1 341 ? 9.164 14.93 30.312 1 97.56 341 SER B CA 1
ATOM 6849 C C . SER B 1 341 ? 7.922 14.094 30.625 1 97.56 341 SER B C 1
ATOM 6851 O O . SER B 1 341 ? 7.602 13.859 31.781 1 97.56 341 SER B O 1
ATOM 6853 N N . ILE B 1 342 ? 7.23 13.625 29.609 1 97.81 342 ILE B N 1
ATOM 6854 C CA . ILE B 1 342 ? 6.008 12.883 29.875 1 97.81 342 ILE B CA 1
ATOM 6855 C C . ILE B 1 342 ? 6.227 11.398 29.578 1 97.81 342 ILE B C 1
ATOM 6857 O O . ILE B 1 342 ? 5.27 10.617 29.531 1 97.81 342 ILE B O 1
ATOM 6861 N N . ARG B 1 343 ? 7.465 11.039 29.359 1 98.38 343 ARG B N 1
ATOM 6862 C CA . ARG B 1 343 ? 7.781 9.625 29.219 1 98.38 343 ARG B CA 1
ATOM 6863 C C . ARG B 1 343 ? 7.48 8.859 30.5 1 98.38 343 ARG B C 1
ATOM 6865 O O . ARG B 1 343 ? 7.844 9.305 31.594 1 98.38 343 ARG B O 1
ATOM 6872 N N . GLY B 1 344 ? 6.723 7.773 30.312 1 98 344 GLY B N 1
ATOM 6873 C CA . GLY B 1 344 ? 6.48 6.836 31.406 1 98 344 GLY B CA 1
ATOM 6874 C C . GLY B 1 344 ? 7.312 5.574 31.297 1 98 344 GLY B C 1
ATOM 6875 O O . GLY B 1 344 ? 8.531 5.637 31.125 1 98 344 GLY B O 1
ATOM 6876 N N . ASN B 1 345 ? 6.598 4.438 31.375 1 97.62 345 ASN B N 1
ATOM 6877 C CA . ASN B 1 345 ? 7.27 3.145 31.328 1 97.62 345 ASN B CA 1
ATOM 6878 C C . ASN B 1 345 ? 8.047 2.973 30.016 1 97.62 345 ASN B C 1
ATOM 6880 O O . ASN B 1 345 ? 7.543 3.295 28.938 1 97.62 345 ASN B O 1
ATOM 6884 N N . HIS B 1 346 ? 9.273 2.537 30.219 1 98.19 346 HIS B N 1
ATOM 6885 C CA . HIS B 1 346 ? 10.18 2.33 29.094 1 98.19 346 HIS B CA 1
ATOM 6886 C C . HIS B 1 346 ? 10.336 0.846 28.781 1 98.19 346 HIS B C 1
ATOM 6888 O O . HIS B 1 346 ? 10.516 0.029 29.688 1 98.19 346 HIS B O 1
ATOM 6894 N N . GLN B 1 347 ? 10.148 0.515 27.547 1 98 347 GLN B N 1
ATOM 6895 C CA . GLN B 1 347 ? 10.477 -0.806 27.031 1 98 347 GLN B CA 1
ATOM 6896 C C . GLN B 1 347 ? 11.625 -0.729 26.031 1 98 347 GLN B C 1
ATOM 6898 O O . GLN B 1 347 ? 11.531 -0.029 25.016 1 98 347 GLN B O 1
ATOM 6903 N N . TYR B 1 348 ? 12.711 -1.409 26.375 1 97.94 348 TYR B N 1
ATOM 6904 C CA . TYR B 1 348 ? 13.867 -1.474 25.484 1 97.94 348 TYR B CA 1
ATOM 6905 C C . TYR B 1 348 ? 13.727 -2.623 24.484 1 97.94 348 TYR B C 1
ATOM 6907 O O . TYR B 1 348 ? 13.352 -3.736 24.875 1 97.94 348 TYR B O 1
ATOM 6915 N N . LEU B 1 349 ? 13.953 -2.342 23.234 1 97.06 349 LEU B N 1
ATOM 6916 C CA . LEU B 1 349 ? 13.984 -3.359 22.188 1 97.06 349 LEU B CA 1
ATOM 6917 C C . LEU B 1 349 ? 15.422 -3.68 21.797 1 97.06 349 LEU B C 1
ATOM 6919 O O . LEU B 1 349 ? 16.062 -2.906 21.078 1 97.06 349 LEU B O 1
ATOM 6923 N N . PRO B 1 350 ? 15.938 -4.824 22.172 1 96.75 350 PRO B N 1
ATOM 6924 C CA . PRO B 1 350 ? 17.297 -5.172 21.797 1 96.75 350 PRO B CA 1
ATOM 6925 C C . PRO B 1 350 ? 17.438 -5.5 20.312 1 96.75 350 PRO B C 1
ATOM 6927 O O . PRO B 1 350 ? 16.422 -5.656 19.609 1 96.75 350 PRO B O 1
ATOM 6930 N N . ARG B 1 351 ? 18.703 -5.582 19.969 1 97.56 351 ARG B N 1
ATOM 6931 C CA . ARG B 1 351 ? 18.984 -6.02 18.609 1 97.56 351 ARG B CA 1
ATOM 6932 C C . ARG B 1 351 ? 18.281 -7.336 18.297 1 97.56 351 ARG B C 1
ATOM 6934 O O . ARG B 1 351 ? 18.297 -8.258 19.109 1 97.56 351 ARG B O 1
ATOM 6941 N N . GLN B 1 352 ? 17.578 -7.355 17.109 1 98 352 GLN B N 1
ATOM 6942 C CA . GLN B 1 352 ? 16.859 -8.57 16.75 1 98 352 GLN B CA 1
ATOM 6943 C C . GLN B 1 352 ? 16.578 -8.625 15.258 1 98 352 GLN B C 1
ATOM 6945 O O . GLN B 1 352 ? 16.688 -7.609 14.562 1 98 352 GLN B O 1
ATOM 6950 N N . THR B 1 353 ? 16.297 -9.766 14.773 1 98.44 353 THR B N 1
ATOM 6951 C CA . THR B 1 353 ? 15.883 -10 13.398 1 98.44 353 THR B CA 1
ATOM 6952 C C . THR B 1 353 ? 14.445 -10.508 13.344 1 98.44 353 THR B C 1
ATOM 6954 O O . THR B 1 353 ? 14.117 -11.508 13.984 1 98.44 353 THR B O 1
ATOM 6957 N N . VAL B 1 354 ? 13.609 -9.727 12.734 1 98.62 354 VAL B N 1
ATOM 6958 C CA . VAL B 1 354 ? 12.273 -10.234 12.453 1 98.62 354 VAL B CA 1
ATOM 6959 C C . VAL B 1 354 ? 12.336 -11.242 11.305 1 98.62 354 VAL B C 1
ATOM 6961 O O . VAL B 1 354 ? 12.797 -10.914 10.203 1 98.62 354 VAL B O 1
ATOM 6964 N N . ARG B 1 355 ? 11.805 -12.438 11.5 1 97.69 355 ARG B N 1
ATOM 6965 C CA . ARG B 1 355 ? 11.898 -13.523 10.539 1 97.69 355 ARG B CA 1
ATOM 6966 C C . ARG B 1 355 ? 10.953 -13.305 9.359 1 97.69 355 ARG B C 1
ATOM 6968 O O . ARG B 1 355 ? 10 -12.523 9.461 1 97.69 355 ARG B O 1
ATOM 6975 N N . ASP B 1 356 ? 11.234 -14.016 8.328 1 97.19 356 ASP B N 1
ATOM 6976 C CA . ASP B 1 356 ? 10.461 -13.93 7.09 1 97.19 356 ASP B CA 1
ATOM 6977 C C . ASP B 1 356 ? 8.984 -14.242 7.344 1 97.19 356 ASP B C 1
ATOM 6979 O O . ASP B 1 356 ? 8.656 -15.258 7.953 1 97.19 356 ASP B O 1
ATOM 6983 N N . ASN B 1 357 ? 8.188 -13.281 6.844 1 97.44 357 ASN B N 1
ATOM 6984 C CA . ASN B 1 357 ? 6.734 -13.438 6.891 1 97.44 357 ASN B CA 1
ATOM 6985 C C . ASN B 1 357 ? 6.238 -13.641 8.32 1 97.44 357 ASN B C 1
ATOM 6987 O O . ASN B 1 357 ? 5.453 -14.547 8.586 1 97.44 357 ASN B O 1
ATOM 6991 N N . SER B 1 358 ? 6.754 -12.828 9.148 1 97.62 358 SER B N 1
ATOM 6992 C CA . SER B 1 358 ? 6.363 -12.906 10.555 1 97.62 358 SER B CA 1
ATOM 6993 C C . SER B 1 358 ? 6.246 -11.516 11.164 1 97.62 358 SER B C 1
ATOM 6995 O O . SER B 1 358 ? 6.473 -10.508 10.492 1 97.62 358 SER B O 1
ATOM 6997 N N . GLN B 1 359 ? 5.742 -11.484 12.391 1 97.81 359 GLN B N 1
ATOM 6998 C CA . GLN B 1 359 ? 5.625 -10.242 13.156 1 97.81 359 GLN B CA 1
ATOM 6999 C C . GLN B 1 359 ? 6 -10.461 14.617 1 97.81 359 GLN B C 1
ATOM 7001 O O . GLN B 1 359 ? 5.98 -11.594 15.109 1 97.81 359 GLN B O 1
ATOM 7006 N N . VAL B 1 360 ? 6.418 -9.445 15.195 1 98 360 VAL B N 1
ATOM 7007 C CA . VAL B 1 360 ? 6.707 -9.422 16.625 1 98 360 VAL B CA 1
ATOM 7008 C C . VAL B 1 360 ? 5.855 -8.352 17.312 1 98 360 VAL B C 1
ATOM 7010 O O . VAL B 1 360 ? 5.984 -7.16 17 1 98 360 VAL B O 1
ATOM 7013 N N . ARG B 1 361 ? 4.988 -8.766 18.234 1 97.94 361 ARG B N 1
ATOM 7014 C CA . ARG B 1 361 ? 4.133 -7.82 18.938 1 97.94 361 ARG B CA 1
ATOM 7015 C C . ARG B 1 361 ? 4.941 -6.98 19.922 1 97.94 361 ARG B C 1
ATOM 7017 O O . ARG B 1 361 ? 5.691 -7.52 20.734 1 97.94 361 ARG B O 1
ATOM 7024 N N . LEU B 1 362 ? 4.773 -5.75 19.812 1 98.25 362 LEU B N 1
ATOM 7025 C CA . LEU B 1 362 ? 5.445 -4.828 20.719 1 98.25 362 LEU B CA 1
ATOM 7026 C C . LEU B 1 362 ? 4.5 -4.359 21.812 1 98.25 362 LEU B C 1
ATOM 7028 O O . LEU B 1 362 ? 4.883 -4.289 22.984 1 98.25 362 LEU B O 1
ATOM 7032 N N . LEU B 1 363 ? 3.287 -3.965 21.438 1 98.19 363 LEU B N 1
ATOM 7033 C CA . LEU B 1 363 ? 2.258 -3.482 22.344 1 98.19 363 LEU B CA 1
ATOM 7034 C C . LEU B 1 363 ? 0.902 -4.094 22.016 1 98.19 363 LEU B C 1
ATOM 7036 O O . LEU B 1 363 ? 0.564 -4.258 20.844 1 98.19 363 LEU B O 1
ATOM 7040 N N . PHE B 1 364 ? 0.057 -4.355 23.016 1 97.06 364 PHE B N 1
ATOM 7041 C CA . PHE B 1 364 ? -1.293 -4.867 22.828 1 97.06 364 PHE B CA 1
ATOM 7042 C C . PHE B 1 364 ? -2.252 -3.742 22.453 1 97.06 364 PHE B C 1
ATOM 7044 O O . PHE B 1 364 ? -3.23 -3.957 21.734 1 97.06 364 PHE B O 1
ATOM 7051 N N . ASP B 1 365 ? -2.033 -2.574 23.016 1 98 365 ASP B N 1
ATOM 7052 C CA . ASP B 1 365 ? -2.916 -1.423 22.859 1 98 365 ASP B CA 1
ATOM 7053 C C . ASP B 1 365 ? -2.115 -0.126 22.766 1 98 365 ASP B C 1
ATOM 7055 O O . ASP B 1 365 ? -1.94 0.577 23.766 1 98 365 ASP B O 1
ATOM 7059 N N . CYS B 1 366 ? -1.73 0.281 21.562 1 98.44 366 CYS B N 1
ATOM 7060 C CA . CYS B 1 366 ? -0.912 1.466 21.328 1 98.44 366 CYS B CA 1
ATOM 7061 C C . CYS B 1 366 ? -1.779 2.713 21.219 1 98.44 366 CYS B C 1
ATOM 7063 O O . CYS B 1 366 ? -2.182 3.094 20.109 1 98.44 366 CYS B O 1
ATOM 7065 N N . THR B 1 367 ? -1.985 3.412 22.328 1 97.62 367 THR B N 1
ATOM 7066 C CA . THR B 1 367 ? -2.797 4.621 22.375 1 97.62 367 THR B CA 1
ATOM 7067 C C . THR B 1 367 ? -1.914 5.867 22.391 1 97.62 367 THR B C 1
ATOM 7069 O O . THR B 1 367 ? -1.775 6.539 21.359 1 97.62 367 THR B O 1
ATOM 7072 N N . SER B 1 368 ? -1.137 6.062 23.531 1 98.19 368 SER B N 1
ATOM 7073 C CA . SER B 1 368 ? -0.208 7.176 23.703 1 98.19 368 SER B CA 1
ATOM 7074 C C . SER B 1 368 ? 1.211 6.68 23.953 1 98.19 368 SER B C 1
ATOM 7076 O O . SER B 1 368 ? 1.575 6.379 25.094 1 98.19 368 SER B O 1
ATOM 7078 N N . TYR B 1 369 ? 1.983 6.66 22.891 1 98.81 369 TYR B N 1
ATOM 7079 C CA . TYR B 1 369 ? 3.32 6.086 23.016 1 98.81 369 TYR B CA 1
ATOM 7080 C C . TYR B 1 369 ? 4.316 6.832 22.125 1 98.81 369 TYR B C 1
ATOM 7082 O O . TYR B 1 369 ? 3.932 7.449 21.125 1 98.81 369 TYR B O 1
ATOM 7090 N N . GLU B 1 370 ? 5.523 6.879 22.562 1 98.88 370 GLU B N 1
ATOM 7091 C CA . GLU B 1 370 ? 6.695 7.211 21.766 1 98.88 370 GLU B CA 1
ATOM 7092 C C . GLU B 1 370 ? 7.469 5.953 21.375 1 98.88 370 GLU B C 1
ATOM 7094 O O . GLU B 1 370 ? 7.84 5.152 22.234 1 98.88 370 GLU B O 1
ATOM 7099 N N . VAL B 1 371 ? 7.66 5.742 20.062 1 98.88 371 VAL B N 1
ATOM 7100 C CA . VAL B 1 371 ? 8.305 4.539 19.562 1 98.88 371 VAL B CA 1
ATOM 7101 C C . VAL B 1 371 ? 9.5 4.922 18.688 1 98.88 371 VAL B C 1
ATOM 7103 O O . VAL B 1 371 ? 9.344 5.66 17.703 1 98.88 371 VAL B O 1
ATOM 7106 N N . ARG B 1 372 ? 10.703 4.473 19.031 1 98.69 372 ARG B N 1
ATOM 7107 C CA . ARG B 1 372 ? 11.922 4.66 18.25 1 98.69 372 ARG B CA 1
ATOM 7108 C C . ARG B 1 372 ? 12.492 3.322 17.797 1 98.69 372 ARG B C 1
ATOM 7110 O O . ARG B 1 372 ? 12.789 2.459 18.625 1 98.69 372 ARG B O 1
ATOM 7117 N N . VAL B 1 373 ? 12.57 3.139 16.531 1 98.81 373 VAL B N 1
ATOM 7118 C CA . VAL B 1 373 ? 13.141 1.911 15.992 1 98.81 373 VAL B CA 1
ATOM 7119 C C . VAL B 1 373 ? 14.227 2.252 14.977 1 98.81 373 VAL B C 1
ATOM 7121 O O . VAL B 1 373 ? 14 3.043 14.055 1 98.81 373 VAL B O 1
ATOM 7124 N N . LEU B 1 374 ? 15.414 1.724 15.156 1 98.75 374 LEU B N 1
ATOM 7125 C CA . LEU B 1 374 ? 16.516 1.878 14.219 1 98.75 374 LEU B CA 1
ATOM 7126 C C . LEU B 1 374 ? 16.656 0.639 13.344 1 98.75 374 LEU B C 1
ATOM 7128 O O . LEU B 1 374 ? 17.109 -0.409 13.812 1 98.75 374 LEU B O 1
ATOM 7132 N N . PHE B 1 375 ? 16.312 0.753 12.094 1 98.75 375 PHE B N 1
ATOM 7133 C CA . PHE B 1 375 ? 16.391 -0.352 11.141 1 98.75 375 PHE B CA 1
ATOM 7134 C C . PHE B 1 375 ? 17.766 -0.375 10.461 1 98.75 375 PHE B C 1
ATOM 7136 O O . PHE B 1 375 ? 18.297 0.674 10.109 1 98.75 375 PHE B O 1
ATOM 7143 N N . ASP B 1 376 ? 18.328 -1.507 10.273 1 98.69 376 ASP B N 1
ATOM 7144 C CA . ASP B 1 376 ? 19.5 -1.717 9.414 1 98.69 376 ASP B CA 1
ATOM 7145 C C . ASP B 1 376 ? 19.078 -2.121 8 1 98.69 376 ASP B C 1
ATOM 7147 O O . ASP B 1 376 ? 18.859 -3.303 7.73 1 98.69 376 ASP B O 1
ATOM 7151 N N . MET B 1 377 ? 19.047 -1.182 7.102 1 98.19 377 MET B N 1
ATOM 7152 C CA . MET B 1 377 ? 18.516 -1.424 5.766 1 98.19 377 MET B CA 1
ATOM 7153 C C . MET B 1 377 ? 19.469 -2.291 4.949 1 98.19 377 MET B C 1
ATOM 7155 O O . MET B 1 377 ? 19.031 -3.021 4.055 1 98.19 377 MET B O 1
ATOM 7159 N N . GLU B 1 378 ? 20.703 -2.207 5.242 1 97.25 378 GLU B N 1
ATOM 7160 C CA . GLU B 1 378 ? 21.688 -2.977 4.5 1 97.25 378 GLU B CA 1
ATOM 7161 C C . GLU B 1 378 ? 21.594 -4.465 4.82 1 97.25 378 GLU B C 1
ATOM 7163 O O . GLU B 1 378 ? 21.781 -5.309 3.941 1 97.25 378 GLU B O 1
ATOM 7168 N N . LYS B 1 379 ? 21.297 -4.73 6.062 1 97.94 379 LYS B N 1
ATOM 7169 C CA . LYS B 1 379 ? 21.25 -6.125 6.484 1 97.94 379 LYS B CA 1
ATOM 7170 C C . LYS B 1 379 ? 19.859 -6.719 6.27 1 97.94 379 LYS B C 1
ATOM 7172 O O . LYS B 1 379 ? 19.688 -7.938 6.297 1 97.94 379 LYS B O 1
ATOM 7177 N N . SER B 1 380 ? 18.844 -5.891 6.082 1 98.5 380 SER B N 1
ATOM 7178 C CA . SER B 1 380 ? 17.484 -6.367 5.867 1 98.5 380 SER B CA 1
ATOM 7179 C C . SER B 1 380 ? 17.281 -6.836 4.43 1 98.5 380 SER B C 1
ATOM 7181 O O . SER B 1 380 ? 17.797 -6.223 3.492 1 98.5 380 SER B O 1
ATOM 7183 N N . THR B 1 381 ? 16.531 -7.945 4.285 1 97.56 381 THR B N 1
ATOM 7184 C CA . THR B 1 381 ? 16.344 -8.5 2.947 1 97.56 381 THR B CA 1
ATOM 7185 C C . THR B 1 381 ? 14.859 -8.484 2.572 1 97.56 381 THR B C 1
ATOM 7187 O O . THR B 1 381 ? 14.5 -8.812 1.442 1 97.56 381 THR B O 1
ATOM 7190 N N . ALA B 1 382 ? 14 -8.07 3.545 1 98.19 382 ALA B N 1
ATOM 7191 C CA . ALA B 1 382 ? 12.562 -8.133 3.314 1 98.19 382 ALA B CA 1
ATOM 7192 C C . ALA B 1 382 ? 12.141 -7.168 2.209 1 98.19 382 ALA B C 1
ATOM 7194 O O . ALA B 1 382 ? 12.695 -6.07 2.086 1 98.19 382 ALA B O 1
ATOM 7195 N N . GLU B 1 383 ? 11.141 -7.594 1.442 1 97.94 383 GLU B N 1
ATOM 7196 C CA . GLU B 1 383 ? 10.516 -6.742 0.433 1 97.94 383 GLU B CA 1
ATOM 7197 C C . GLU B 1 383 ? 9.789 -5.566 1.076 1 97.94 383 GLU B C 1
ATOM 7199 O O . 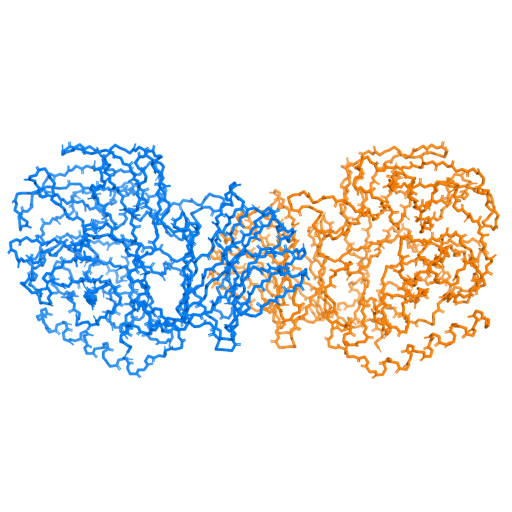GLU B 1 383 ? 9.766 -4.465 0.521 1 97.94 383 GLU B O 1
ATOM 7204 N N . LYS B 1 384 ? 9.211 -5.809 2.178 1 98.31 384 LYS B N 1
ATOM 7205 C CA . LYS B 1 384 ? 8.414 -4.879 2.975 1 98.31 384 LYS B CA 1
ATOM 7206 C C . LYS B 1 384 ? 8.617 -5.125 4.469 1 98.31 384 LYS B C 1
ATOM 7208 O O . LYS B 1 384 ? 8.43 -6.246 4.949 1 98.31 384 LYS B O 1
ATOM 7213 N N . TYR B 1 385 ? 9 -4.098 5.266 1 98.81 385 TYR B N 1
ATOM 7214 C CA . TYR B 1 385 ? 9.164 -4.293 6.699 1 98.81 385 TYR B CA 1
ATOM 7215 C C . TYR B 1 385 ? 9 -2.975 7.449 1 98.81 385 TYR B C 1
ATOM 7217 O O . TYR B 1 385 ? 9.234 -1.901 6.891 1 98.81 385 TYR B O 1
ATOM 7225 N N . GLY B 1 386 ? 8.555 -3 8.625 1 98.81 386 GLY B N 1
ATOM 7226 C CA . GLY B 1 386 ? 8.289 -1.812 9.422 1 98.81 386 GLY B CA 1
ATOM 7227 C C . GLY B 1 386 ? 7.367 -2.072 10.602 1 98.81 386 GLY B C 1
ATOM 7228 O O . GLY B 1 386 ? 7.543 -3.053 11.328 1 98.81 386 GLY B O 1
ATOM 7229 N N . LEU B 1 387 ? 6.418 -1.203 10.805 1 98.88 387 LEU B N 1
ATOM 7230 C CA . LEU B 1 387 ? 5.48 -1.251 11.922 1 98.88 387 LEU B CA 1
ATOM 7231 C C . LEU B 1 387 ? 4.043 -1.337 11.43 1 98.88 387 LEU B C 1
ATOM 7233 O O . LEU B 1 387 ? 3.668 -0.651 10.477 1 98.88 387 LEU B O 1
ATOM 7237 N N . TRP B 1 388 ? 3.307 -2.246 12.062 1 98.75 388 TRP B N 1
ATOM 7238 C CA . TRP B 1 388 ? 1.854 -2.266 11.922 1 98.75 388 TRP B CA 1
ATOM 7239 C C . TRP B 1 388 ? 1.178 -1.762 13.195 1 98.75 388 TRP B C 1
ATOM 7241 O O . TRP B 1 388 ? 1.611 -2.082 14.305 1 98.75 388 TRP B O 1
ATOM 7251 N N . LEU B 1 389 ? 0.204 -0.915 13.062 1 98.75 389 LEU B N 1
ATOM 7252 C CA . LEU B 1 389 ? -0.76 -0.648 14.125 1 98.75 389 LEU B CA 1
ATOM 7253 C C . LEU B 1 389 ? -2.146 -1.156 13.742 1 98.75 389 LEU B C 1
ATOM 7255 O O . LEU B 1 389 ? -2.834 -0.54 12.922 1 98.75 389 LEU B O 1
ATOM 7259 N N . GLY B 1 390 ? -2.557 -2.229 14.414 1 97.44 390 GLY B N 1
ATOM 7260 C CA . GLY B 1 390 ? -3.758 -2.904 13.945 1 97.44 390 GLY B CA 1
ATOM 7261 C C . GLY B 1 390 ? -3.719 -3.242 12.469 1 97.44 390 GLY B C 1
ATOM 7262 O O . GLY B 1 390 ? -2.688 -3.682 11.953 1 97.44 390 GLY B O 1
ATOM 7263 N N . ARG B 1 391 ? -4.863 -3.123 11.812 1 96.06 391 ARG B N 1
ATOM 7264 C CA . ARG B 1 391 ? -4.957 -3.42 10.391 1 96.06 391 ARG B CA 1
ATOM 7265 C C . ARG B 1 391 ? -4.922 -2.141 9.562 1 96.06 391 ARG B C 1
ATOM 7267 O O . ARG B 1 391 ? -4.73 -2.188 8.344 1 96.06 391 ARG B O 1
ATOM 7274 N N . GLY B 1 392 ? -5 -1.013 10.266 1 97.81 392 GLY B N 1
ATOM 7275 C CA . GLY B 1 392 ? -5.328 0.189 9.516 1 97.81 392 GLY B CA 1
ATOM 7276 C C . GLY B 1 392 ? -4.117 1.061 9.227 1 97.81 392 GLY B C 1
ATOM 7277 O O . GLY B 1 392 ? -4.152 1.896 8.32 1 97.81 392 GLY B O 1
ATOM 7278 N N . LEU B 1 393 ? -3.008 0.933 10 1 98.75 393 LEU B N 1
ATOM 7279 C CA . LEU B 1 393 ? -1.834 1.773 9.797 1 98.75 393 LEU B CA 1
ATOM 7280 C C . LEU B 1 393 ? -0.594 0.922 9.547 1 98.75 393 LEU B C 1
ATOM 7282 O O . LEU B 1 393 ? -0.35 -0.054 10.258 1 98.75 393 LEU B O 1
ATOM 7286 N N . GLU B 1 394 ? 0.153 1.281 8.523 1 98.81 394 GLU B N 1
ATOM 7287 C CA . GLU B 1 394 ? 1.454 0.683 8.234 1 98.81 394 GLU B CA 1
ATOM 7288 C C . GLU B 1 394 ? 2.523 1.754 8.047 1 98.81 394 GLU B C 1
ATOM 7290 O O . GLU B 1 394 ? 2.324 2.709 7.289 1 98.81 394 GLU B O 1
ATOM 7295 N N . ILE B 1 395 ? 3.584 1.669 8.734 1 98.94 395 ILE B N 1
ATOM 7296 C CA . ILE B 1 395 ? 4.801 2.445 8.523 1 98.94 395 ILE B CA 1
ATOM 7297 C C . ILE B 1 395 ? 5.934 1.52 8.086 1 98.94 395 ILE B C 1
ATOM 7299 O O . ILE B 1 395 ? 6.441 0.726 8.883 1 98.94 395 ILE B O 1
ATOM 7303 N N . TYR B 1 396 ? 6.344 1.653 6.809 1 98.88 396 TYR B N 1
ATOM 7304 C CA . TYR B 1 396 ? 7.215 0.564 6.383 1 98.88 396 TYR B CA 1
ATOM 7305 C C . TYR B 1 396 ? 8.18 1.031 5.297 1 98.88 396 TYR B C 1
ATOM 7307 O O . TYR B 1 396 ? 7.887 1.981 4.566 1 98.88 396 TYR B O 1
ATOM 7315 N N . VAL B 1 397 ? 9.281 0.353 5.27 1 98.81 397 VAL B N 1
ATOM 7316 C CA . VAL B 1 397 ? 10.211 0.435 4.152 1 98.81 397 VAL B CA 1
ATOM 7317 C C . VAL B 1 397 ? 9.711 -0.419 2.992 1 98.81 397 VAL B C 1
ATOM 7319 O O . VAL B 1 397 ? 9.43 -1.607 3.164 1 98.81 397 VAL B O 1
ATOM 7322 N N . ASP B 1 398 ? 9.547 0.173 1.862 1 98.56 398 ASP B N 1
ATOM 7323 C CA . ASP B 1 398 ? 9.133 -0.514 0.642 1 98.56 398 ASP B CA 1
ATOM 7324 C C . ASP B 1 398 ? 10.312 -0.667 -0.323 1 98.56 398 ASP B C 1
ATOM 7326 O O . ASP B 1 398 ? 10.727 0.302 -0.962 1 98.56 398 ASP B O 1
ATOM 7330 N N . GLU B 1 399 ? 10.703 -1.826 -0.548 1 97.19 399 GLU B N 1
ATOM 7331 C CA . GLU B 1 399 ? 11.891 -2.055 -1.362 1 97.19 399 GLU B CA 1
ATOM 7332 C C . GLU B 1 399 ? 11.562 -1.973 -2.852 1 97.19 399 GLU B C 1
ATOM 7334 O O . GLU B 1 399 ? 12.469 -1.897 -3.686 1 97.19 399 GLU B O 1
ATOM 7339 N N . GLN B 1 400 ? 10.297 -2.002 -3.178 1 97.75 400 GLN B N 1
ATOM 7340 C CA . GLN B 1 400 ? 9.945 -1.884 -4.586 1 97.75 400 GLN B CA 1
ATOM 7341 C C . GLN B 1 400 ? 10.008 -0.432 -5.051 1 97.75 400 GLN B C 1
ATOM 7343 O O . GLN B 1 400 ? 10.648 -0.126 -6.059 1 97.75 400 GLN B O 1
ATOM 7348 N N . SER B 1 401 ? 9.422 0.444 -4.297 1 97.56 401 SER B N 1
ATOM 7349 C CA . SER B 1 401 ? 9.438 1.855 -4.668 1 97.56 401 SER B CA 1
ATOM 7350 C C . SER B 1 401 ? 10.641 2.574 -4.066 1 97.56 401 SER B C 1
ATOM 7352 O O . SER B 1 401 ? 10.938 3.715 -4.43 1 97.56 401 SER B O 1
ATOM 7354 N N . LYS B 1 402 ? 11.375 1.939 -3.133 1 97.62 402 LYS B N 1
ATOM 7355 C CA . LYS B 1 402 ? 12.516 2.502 -2.422 1 97.62 402 LYS B CA 1
ATOM 7356 C C . LYS B 1 402 ? 12.109 3.732 -1.614 1 97.62 402 LYS B C 1
ATOM 7358 O O . LYS B 1 402 ? 12.758 4.781 -1.708 1 97.62 402 LYS B O 1
ATOM 7363 N N . ARG B 1 403 ? 11.055 3.535 -0.81 1 98.62 403 ARG B N 1
ATOM 7364 C CA . ARG B 1 403 ? 10.539 4.645 -0.015 1 98.62 403 ARG B CA 1
ATOM 7365 C C . ARG B 1 403 ? 10.102 4.168 1.368 1 98.62 403 ARG B C 1
ATOM 7367 O O . ARG B 1 403 ? 9.773 2.994 1.551 1 98.62 403 ARG B O 1
ATOM 7374 N N . LEU B 1 404 ? 10.25 5.031 2.359 1 98.88 404 LEU B N 1
ATOM 7375 C CA . LEU B 1 404 ? 9.5 4.871 3.602 1 98.88 404 LEU B CA 1
ATOM 7376 C C . LEU B 1 404 ? 8.055 5.312 3.426 1 98.88 404 LEU B C 1
ATOM 7378 O O . LEU B 1 404 ? 7.789 6.449 3.025 1 98.88 404 LEU B O 1
ATOM 7382 N N . VAL B 1 405 ? 7.117 4.418 3.703 1 98.94 405 VAL B N 1
ATOM 7383 C CA . VAL B 1 405 ? 5.715 4.656 3.389 1 98.94 405 VAL B CA 1
ATOM 7384 C C . VAL B 1 405 ? 4.891 4.684 4.676 1 98.94 405 VAL B C 1
ATOM 7386 O O . VAL B 1 405 ? 5.086 3.848 5.559 1 98.94 405 VAL B O 1
ATOM 7389 N N . VAL B 1 406 ? 4.086 5.68 4.82 1 98.94 406 VAL B N 1
ATOM 7390 C CA . VAL B 1 406 ? 3.021 5.691 5.82 1 98.94 406 VAL B CA 1
ATOM 7391 C C . VAL B 1 406 ? 1.667 5.52 5.137 1 98.94 406 VAL B C 1
ATOM 7393 O O . VAL B 1 406 ? 1.192 6.43 4.449 1 98.94 406 VAL B O 1
ATOM 7396 N N . ASN B 1 407 ? 1.108 4.32 5.363 1 98.81 407 ASN B N 1
ATOM 7397 C CA . ASN B 1 407 ? -0.168 3.98 4.742 1 98.81 407 ASN B CA 1
ATOM 7398 C C . ASN B 1 407 ? -1.281 3.859 5.781 1 98.81 407 ASN B C 1
ATOM 7400 O O . ASN B 1 407 ? -1.086 3.26 6.84 1 98.81 407 ASN B O 1
ATOM 7404 N N . ARG B 1 408 ? -2.396 4.465 5.492 1 98.69 408 ARG B N 1
ATOM 7405 C CA . ARG B 1 408 ? -3.578 4.301 6.332 1 98.69 408 ARG B CA 1
ATOM 7406 C C . ARG B 1 408 ? -4.754 3.758 5.527 1 98.69 408 ARG B C 1
ATOM 7408 O O . ARG B 1 408 ? -4.922 4.105 4.355 1 98.69 408 ARG B O 1
ATOM 7415 N N . HIS B 1 409 ? -5.508 2.869 6.125 1 98.38 409 HIS B N 1
ATOM 7416 C CA . HIS B 1 409 ? -6.645 2.232 5.469 1 98.38 409 HIS B CA 1
ATOM 7417 C C . HIS B 1 409 ? -7.781 1.979 6.453 1 98.38 409 HIS B C 1
ATOM 7419 O O . HIS B 1 409 ? -7.758 0.992 7.191 1 98.38 409 HIS B O 1
ATOM 7425 N N . TYR B 1 410 ? -8.75 2.881 6.457 1 96.75 410 TYR B N 1
ATOM 7426 C CA . TYR B 1 410 ? -9.969 2.812 7.254 1 96.75 410 TYR B CA 1
ATOM 7427 C C . TYR B 1 410 ? -11.203 2.945 6.375 1 96.75 410 TYR B C 1
ATOM 7429 O O . TYR B 1 410 ? -11.898 3.965 6.414 1 96.75 410 TYR B O 1
ATOM 7437 N N . PRO B 1 411 ? -11.562 1.867 5.703 1 94.88 411 PRO B N 1
ATOM 7438 C CA . PRO B 1 411 ? -12.625 1.938 4.695 1 94.88 411 PRO B CA 1
ATOM 7439 C C . PRO B 1 411 ? -13.969 2.334 5.293 1 94.88 411 PRO B C 1
ATOM 7441 O O . PRO B 1 411 ? -14.781 2.973 4.617 1 94.88 411 PRO B O 1
ATOM 7444 N N . ASN B 1 412 ? -14.234 2.01 6.543 1 93.31 412 ASN B N 1
ATOM 7445 C CA . ASN B 1 412 ? -15.5 2.375 7.168 1 93.31 412 ASN B CA 1
ATOM 7446 C C . ASN B 1 412 ? -15.703 3.887 7.195 1 93.31 412 ASN B C 1
ATOM 7448 O O . ASN B 1 412 ? -16.828 4.371 7.309 1 93.31 412 ASN B O 1
ATOM 7452 N N . TYR B 1 413 ? -14.57 4.629 7.012 1 96.06 413 TYR B N 1
ATOM 7453 C CA . TYR B 1 413 ? -14.648 6.086 7.031 1 96.06 413 TYR B CA 1
ATOM 7454 C C . TYR B 1 413 ? -14.297 6.668 5.668 1 96.06 413 TYR B C 1
ATOM 7456 O O . TYR B 1 413 ? -14.125 7.883 5.531 1 96.06 413 TYR B O 1
ATOM 7464 N N . GLY B 1 414 ? -14.102 5.805 4.688 1 95.94 414 GLY B N 1
ATOM 7465 C CA . GLY B 1 414 ? -13.695 6.273 3.377 1 95.94 414 GLY B CA 1
ATOM 7466 C C . GLY B 1 414 ? -12.297 6.871 3.367 1 95.94 414 GLY B C 1
ATOM 7467 O O . GLY B 1 414 ? -12.023 7.809 2.611 1 95.94 414 GLY B O 1
ATOM 7468 N N . ILE B 1 415 ? -11.445 6.453 4.25 1 97.31 415 ILE B N 1
ATOM 7469 C CA . ILE B 1 415 ? -10.086 6.969 4.379 1 97.31 415 ILE B CA 1
ATOM 7470 C C . ILE B 1 415 ? -9.086 5.902 3.939 1 97.31 415 ILE B C 1
ATOM 7472 O O . ILE B 1 415 ? -9.039 4.812 4.516 1 97.31 415 ILE B O 1
ATOM 7476 N N . SER B 1 416 ? -8.352 6.195 2.869 1 97.88 416 SER B N 1
ATOM 7477 C CA . SER B 1 416 ? -7.328 5.281 2.371 1 97.88 416 SER B CA 1
ATOM 7478 C C . SER B 1 416 ? -6.277 6.02 1.546 1 97.88 416 SER B C 1
ATOM 7480 O O . SER B 1 416 ? -6.609 6.93 0.782 1 97.88 416 SER B O 1
ATOM 7482 N N . GLY B 1 417 ? -5.023 5.613 1.732 1 97.56 417 GLY B N 1
ATOM 7483 C CA . GLY B 1 417 ? -3.938 6.199 0.959 1 97.56 417 GLY B CA 1
ATOM 7484 C C . GLY B 1 417 ? -2.619 6.227 1.707 1 97.56 417 GLY B C 1
ATOM 7485 O O . GLY B 1 417 ? -2.541 5.785 2.855 1 97.56 417 GLY B O 1
ATOM 7486 N N . TYR B 1 418 ? -1.573 6.691 1.005 1 98.69 418 TYR B N 1
ATOM 7487 C CA . TYR B 1 418 ? -0.254 6.703 1.626 1 98.69 418 TYR B CA 1
ATOM 7488 C C . TYR B 1 418 ? 0.498 7.984 1.282 1 98.69 418 TYR B C 1
ATOM 7490 O O . TYR B 1 418 ? 0.12 8.703 0.355 1 98.69 418 TYR B O 1
ATOM 7498 N N . ARG B 1 419 ? 1.417 8.336 2.094 1 98.81 419 ARG B N 1
ATOM 7499 C CA . ARG B 1 419 ? 2.48 9.312 1.881 1 98.81 419 ARG B CA 1
ATOM 7500 C C . ARG B 1 419 ? 3.854 8.688 2.104 1 98.81 419 ARG B C 1
ATOM 7502 O O . ARG B 1 419 ? 3.971 7.664 2.777 1 98.81 419 ARG B O 1
ATOM 7509 N N . SER B 1 420 ? 4.852 9.344 1.46 1 98.75 420 SER B N 1
ATOM 7510 C CA . SER B 1 420 ? 6.109 8.602 1.515 1 98.75 420 SER B CA 1
ATOM 7511 C C . SER B 1 420 ? 7.309 9.539 1.45 1 98.75 420 SER B C 1
ATOM 7513 O O . SER B 1 420 ? 7.152 10.734 1.183 1 98.75 420 SER B O 1
ATOM 7515 N N . TYR B 1 421 ? 8.453 8.992 1.819 1 98.44 421 TYR B N 1
ATOM 7516 C CA . TYR B 1 421 ? 9.773 9.617 1.807 1 98.44 421 TYR B CA 1
ATOM 7517 C C . TYR B 1 421 ? 10.789 8.734 1.098 1 98.44 421 TYR B C 1
ATOM 7519 O O . TYR B 1 421 ? 10.906 7.543 1.401 1 98.44 421 TYR B O 1
ATOM 7527 N N . ALA B 1 422 ? 11.508 9.312 0.094 1 98 422 ALA B N 1
ATOM 7528 C CA . ALA B 1 422 ? 12.531 8.531 -0.597 1 98 422 ALA B CA 1
ATOM 7529 C C . ALA B 1 422 ? 13.617 8.07 0.373 1 98 422 ALA B C 1
ATOM 7531 O O . ALA B 1 422 ? 14.141 8.867 1.152 1 98 422 ALA B O 1
ATOM 7532 N N . LEU B 1 423 ? 13.906 6.816 0.316 1 97.19 423 LEU B N 1
ATOM 7533 C CA . LEU B 1 423 ? 14.906 6.293 1.244 1 97.19 423 LEU B CA 1
ATOM 7534 C C . LEU B 1 423 ? 16.25 6.965 1.027 1 97.19 423 LEU B C 1
ATOM 7536 O O . LEU B 1 423 ? 16.688 7.164 -0.113 1 97.19 423 LEU B O 1
ATOM 7540 N N . PRO B 1 424 ? 16.875 7.238 2.109 1 94.06 424 PRO B N 1
ATOM 7541 C CA . PRO B 1 424 ? 18.203 7.844 1.982 1 94.06 424 PRO B CA 1
ATOM 7542 C C . PRO B 1 424 ? 19.281 6.82 1.629 1 94.06 424 PRO B C 1
ATOM 7544 O O . PRO B 1 424 ? 19.031 5.613 1.688 1 94.06 424 PRO B O 1
ATOM 7547 N N . ALA B 1 425 ? 20.438 7.258 1.31 1 89.75 425 ALA B N 1
ATOM 7548 C CA . ALA B 1 425 ? 21.547 6.402 0.896 1 89.75 425 ALA B CA 1
ATOM 7549 C C . ALA B 1 425 ? 22.188 5.711 2.098 1 89.75 425 ALA B C 1
ATOM 7551 O O . ALA B 1 425 ? 22.812 4.66 1.955 1 89.75 425 ALA B O 1
ATOM 7552 N N . GLN B 1 426 ? 21.938 6.215 3.273 1 90.12 426 GLN B N 1
ATOM 7553 C CA . GLN B 1 426 ? 22.578 5.656 4.461 1 90.12 426 GLN B CA 1
ATOM 7554 C C . GLN B 1 426 ? 22 4.289 4.805 1 90.12 426 GLN B C 1
ATOM 7556 O O . GLN B 1 426 ? 20.844 3.99 4.473 1 90.12 426 GLN B O 1
ATOM 7561 N N . ALA B 1 427 ? 22.766 3.535 5.605 1 94.19 427 ALA B N 1
ATOM 7562 C CA . ALA B 1 427 ? 22.438 2.146 5.914 1 94.19 427 ALA B CA 1
ATOM 7563 C C . ALA B 1 427 ? 21.375 2.064 7 1 94.19 427 ALA B C 1
ATOM 7565 O O . ALA B 1 427 ? 20.578 1.122 7.031 1 94.19 427 ALA B O 1
ATOM 7566 N N . LEU B 1 428 ? 21.406 3.047 7.883 1 97.81 428 LEU B N 1
ATOM 7567 C CA . LEU B 1 428 ? 20.484 3.008 9.016 1 97.81 428 LEU B CA 1
ATOM 7568 C C . LEU B 1 428 ? 19.328 3.98 8.812 1 97.81 428 LEU B C 1
ATOM 7570 O O . LEU B 1 428 ? 19.516 5.074 8.281 1 97.81 428 LEU B O 1
ATOM 7574 N N . LEU B 1 429 ? 18.172 3.57 9.164 1 98.56 429 LEU B N 1
ATOM 7575 C CA . LEU B 1 429 ? 16.969 4.379 9.102 1 98.56 429 LEU B CA 1
ATOM 7576 C C . LEU B 1 429 ? 16.281 4.453 10.461 1 98.56 429 LEU B C 1
ATOM 7578 O O . LEU B 1 429 ? 15.844 3.432 11 1 98.56 429 LEU B O 1
ATOM 7582 N N . LEU B 1 430 ? 16.234 5.629 11.039 1 98.69 430 LEU B N 1
ATOM 7583 C CA . LEU B 1 430 ? 15.539 5.82 12.305 1 98.69 430 LEU B CA 1
ATOM 7584 C C . LEU B 1 430 ? 14.094 6.242 12.07 1 98.69 430 LEU B C 1
ATOM 7586 O O . LEU B 1 430 ? 13.836 7.281 11.453 1 98.69 430 LEU B O 1
ATOM 7590 N N . VAL B 1 431 ? 13.219 5.418 12.508 1 98.81 431 VAL B N 1
ATOM 7591 C CA . VAL B 1 431 ? 11.797 5.75 12.562 1 98.81 431 VAL B CA 1
ATOM 7592 C C . VAL B 1 431 ? 11.406 6.105 13.992 1 98.81 431 VAL B C 1
ATOM 7594 O O . VAL B 1 431 ? 11.453 5.258 14.883 1 98.81 431 VAL B O 1
ATOM 7597 N N . HIS B 1 432 ? 11.102 7.355 14.18 1 98.88 432 HIS B N 1
ATOM 7598 C CA . HIS B 1 432 ? 10.688 7.902 15.469 1 98.88 432 HIS B CA 1
ATOM 7599 C C . HIS B 1 432 ? 9.242 8.375 15.43 1 98.88 432 HIS B C 1
ATOM 7601 O O . HIS B 1 432 ? 8.945 9.438 14.883 1 98.88 432 HIS B O 1
ATOM 7607 N N . ALA B 1 433 ? 8.328 7.555 16.078 1 98.94 433 ALA B N 1
ATOM 7608 C CA . ALA B 1 433 ? 6.898 7.809 15.93 1 98.94 433 ALA B CA 1
ATOM 7609 C C . ALA B 1 433 ? 6.277 8.211 17.266 1 98.94 433 ALA B C 1
ATOM 7611 O O . ALA B 1 433 ? 6.574 7.609 18.297 1 98.94 433 ALA B O 1
ATOM 7612 N N . TYR B 1 434 ? 5.461 9.242 17.25 1 98.94 434 TYR B N 1
ATOM 7613 C CA . TYR B 1 434 ? 4.609 9.633 18.359 1 98.94 434 TYR B CA 1
ATOM 7614 C C . TYR B 1 434 ? 3.148 9.289 18.078 1 98.94 434 TYR B C 1
ATOM 7616 O O . TYR B 1 434 ? 2.537 9.844 17.172 1 98.94 434 TYR B O 1
ATOM 7624 N N . PHE B 1 435 ? 2.645 8.336 18.859 1 98.88 435 PHE B N 1
ATOM 7625 C CA . PHE B 1 435 ? 1.238 7.961 18.766 1 98.88 435 PHE B CA 1
ATOM 7626 C C . PHE B 1 435 ? 0.42 8.68 19.844 1 98.88 435 PHE B C 1
ATOM 7628 O O . PHE B 1 435 ? 0.821 8.734 21 1 98.88 435 PHE B O 1
ATOM 7635 N N . ASP B 1 436 ? -0.698 9.219 19.422 1 98.56 436 ASP B N 1
ATOM 7636 C CA . ASP B 1 436 ? -1.63 9.828 20.359 1 98.56 436 ASP B CA 1
ATOM 7637 C C . ASP B 1 436 ? -3.076 9.609 19.922 1 98.56 436 ASP B C 1
ATOM 7639 O O . ASP B 1 436 ? -3.656 10.453 19.234 1 98.56 436 ASP B O 1
ATOM 7643 N N . MET B 1 437 ? -3.666 8.523 20.328 1 97.62 437 MET B N 1
ATOM 7644 C CA . MET B 1 437 ? -5.035 8.094 20.047 1 97.62 437 MET B CA 1
ATOM 7645 C C . MET B 1 437 ? -5.309 8.117 18.547 1 97.62 437 MET B C 1
ATOM 7647 O O . MET B 1 437 ? -5.078 7.125 17.844 1 97.62 437 MET B O 1
ATOM 7651 N N . SER B 1 438 ? -5.609 9.273 17.953 1 98.38 438 SER B N 1
ATOM 7652 C CA . SER B 1 438 ? -6.039 9.336 16.562 1 98.38 438 SER B CA 1
ATOM 7653 C C . SER B 1 438 ? -4.98 9.992 15.68 1 98.38 438 SER B C 1
ATOM 7655 O O . SER B 1 438 ? -5.301 10.586 14.648 1 98.38 438 SER B O 1
ATOM 7657 N N . SER B 1 439 ? -3.736 9.914 16.109 1 98.75 439 SER B N 1
ATOM 7658 C CA . SER B 1 439 ? -2.693 10.508 15.281 1 98.75 439 SER B CA 1
ATOM 7659 C C . SER B 1 439 ? -1.365 9.781 15.453 1 98.75 439 SER B C 1
ATOM 7661 O O . SER B 1 439 ? -1.141 9.125 16.484 1 98.75 439 SER B O 1
ATOM 7663 N N . VAL B 1 440 ? -0.552 9.891 14.469 1 98.94 440 VAL B N 1
ATOM 7664 C CA . VAL B 1 440 ? 0.849 9.484 14.523 1 98.94 440 VAL B CA 1
ATOM 7665 C C . VAL B 1 440 ? 1.709 10.5 13.766 1 98.94 440 VAL B C 1
ATOM 7667 O O . VAL B 1 440 ? 1.33 10.961 12.688 1 98.94 440 VAL B O 1
ATOM 7670 N N . GLU B 1 441 ? 2.699 10.984 14.312 1 98.94 441 GLU B N 1
ATOM 7671 C CA . GLU B 1 441 ? 3.729 11.781 13.648 1 98.94 441 GLU B CA 1
ATOM 7672 C C . GLU B 1 441 ? 5.047 11.016 13.57 1 98.94 441 GLU B C 1
ATOM 7674 O O . GLU B 1 441 ? 5.637 10.672 14.602 1 98.94 441 GLU B O 1
ATOM 7679 N N . VAL B 1 442 ? 5.504 10.75 12.383 1 98.94 442 VAL B N 1
ATOM 7680 C CA . VAL B 1 442 ? 6.699 9.945 12.148 1 98.94 442 VAL B CA 1
ATOM 7681 C C . VAL B 1 442 ? 7.871 10.852 11.789 1 98.94 442 VAL B C 1
ATOM 7683 O O . VAL B 1 442 ? 7.879 11.469 10.719 1 98.94 442 VAL B O 1
ATOM 7686 N N . PHE B 1 443 ? 8.836 10.898 12.648 1 98.88 443 PHE B N 1
ATOM 7687 C CA . PHE B 1 443 ? 10.07 11.633 12.398 1 98.88 443 PHE B CA 1
ATOM 7688 C C . PHE B 1 443 ? 11.148 10.703 11.852 1 98.88 443 PHE B C 1
ATOM 7690 O O . PHE B 1 443 ? 11.5 9.711 12.492 1 98.88 443 PHE B O 1
ATOM 7697 N N . VAL B 1 444 ? 11.633 11.047 10.711 1 98.5 444 VAL B N 1
ATOM 7698 C CA . VAL B 1 444 ? 12.633 10.227 10.047 1 98.5 444 VAL B CA 1
ATOM 7699 C C . VAL B 1 444 ? 14.023 10.805 10.312 1 98.5 444 VAL B C 1
ATOM 7701 O O . VAL B 1 444 ? 14.266 11.992 10.078 1 98.5 444 VAL B O 1
ATOM 7704 N N . ASN B 1 445 ? 14.953 10.016 10.781 1 97.31 445 ASN B N 1
ATOM 7705 C CA . ASN B 1 445 ? 16.344 10.383 10.984 1 97.31 445 ASN B CA 1
ATOM 7706 C C . ASN B 1 445 ? 16.469 11.734 11.688 1 97.31 445 ASN B C 1
ATOM 7708 O O . ASN B 1 445 ? 17.141 12.641 11.188 1 97.31 445 ASN B O 1
ATOM 7712 N N . GLU B 1 446 ? 15.758 11.875 12.789 1 95.19 446 GLU B N 1
ATOM 7713 C CA . GLU B 1 446 ? 15.844 13.023 13.688 1 95.19 446 GLU B CA 1
ATOM 7714 C C . GLU B 1 446 ? 15.312 14.289 13.023 1 95.19 446 GLU B C 1
ATOM 7716 O O . GLU B 1 446 ? 15.945 15.344 13.094 1 95.19 446 GLU B O 1
ATOM 7721 N N . GLY B 1 447 ? 14.273 14.117 12.234 1 97.19 447 GLY B N 1
ATOM 7722 C CA . GLY B 1 447 ? 13.555 15.273 11.711 1 97.19 447 GLY B CA 1
ATOM 7723 C C . GLY B 1 447 ? 13.977 15.648 10.305 1 97.19 447 GLY B C 1
ATOM 7724 O O . GLY B 1 447 ? 13.602 16.703 9.797 1 97.19 447 GLY B O 1
ATOM 7725 N N . GLU B 1 448 ? 14.734 14.789 9.617 1 96.75 448 GLU B N 1
ATOM 7726 C CA . GLU B 1 448 ? 15.031 15.008 8.203 1 96.75 448 GLU B CA 1
ATOM 7727 C C . GLU B 1 448 ? 13.742 15.102 7.383 1 96.75 448 GLU B C 1
ATOM 7729 O O . GLU B 1 448 ? 13.648 15.906 6.449 1 96.75 448 GLU B O 1
ATOM 7734 N N . ALA B 1 449 ? 12.852 14.32 7.691 1 97.88 449 ALA B N 1
ATOM 7735 C CA . ALA B 1 449 ? 11.484 14.352 7.168 1 97.88 449 ALA B CA 1
ATOM 7736 C C . ALA B 1 449 ? 10.477 13.992 8.258 1 97.88 449 ALA B C 1
ATOM 7738 O O . ALA B 1 449 ? 10.828 13.352 9.25 1 97.88 449 ALA B O 1
ATOM 7739 N N . VAL B 1 450 ? 9.367 14.477 8.094 1 98.81 450 VAL B N 1
ATOM 7740 C CA . VAL B 1 450 ? 8.281 14.133 9 1 98.81 450 VAL B CA 1
ATOM 7741 C C . VAL B 1 450 ? 7.039 13.75 8.203 1 98.81 450 VAL B C 1
ATOM 7743 O O . VAL B 1 450 ? 6.738 14.359 7.176 1 98.81 450 VAL B O 1
ATOM 7746 N N . LEU B 1 451 ? 6.375 12.719 8.578 1 98.94 451 LEU B N 1
ATOM 7747 C CA . LEU B 1 451 ? 5.098 12.305 8.016 1 98.94 451 LEU B CA 1
ATOM 7748 C C . LEU B 1 451 ? 4.023 12.227 9.102 1 98.94 451 LEU B C 1
ATOM 7750 O O . LEU B 1 451 ? 4.012 11.289 9.898 1 98.94 451 LEU B O 1
ATOM 7754 N N . SER B 1 452 ? 3.117 13.188 9.125 1 98.88 452 SER B N 1
ATOM 7755 C CA . SER B 1 452 ? 2.053 13.242 10.125 1 98.88 452 SER B CA 1
ATOM 7756 C C . SER B 1 452 ? 0.73 12.742 9.547 1 98.88 452 SER B C 1
ATOM 7758 O O . SER B 1 452 ? 0.371 13.086 8.422 1 98.88 452 SER B O 1
ATOM 7760 N N . THR B 1 453 ? 0.049 11.922 10.336 1 98.75 453 THR B N 1
ATOM 7761 C CA . THR B 1 453 ? -1.154 11.266 9.828 1 98.75 453 THR B CA 1
ATOM 7762 C C . THR B 1 453 ? -2.197 11.125 10.93 1 98.75 453 THR B C 1
ATOM 7764 O O . THR B 1 453 ? -1.879 10.695 12.039 1 98.75 453 THR B O 1
ATOM 7767 N N . ARG B 1 454 ? -3.465 11.547 10.625 1 98.81 454 ARG B N 1
ATOM 7768 C CA . ARG B 1 454 ? -4.598 11.164 11.461 1 98.81 454 ARG B CA 1
ATOM 7769 C C . ARG B 1 454 ? -4.988 9.711 11.219 1 98.81 454 ARG B C 1
ATOM 7771 O O . ARG B 1 454 ? -5.016 9.25 10.078 1 98.81 454 ARG B O 1
ATOM 7778 N N . ILE B 1 455 ? -5.27 8.961 12.297 1 98.75 455 ILE B N 1
ATOM 7779 C CA . ILE B 1 455 ? -5.648 7.555 12.195 1 98.75 455 ILE B CA 1
ATOM 7780 C C . ILE B 1 455 ? -6.891 7.293 13.047 1 98.75 455 ILE B C 1
ATOM 7782 O O . ILE B 1 455 ? -7.172 8.039 13.984 1 98.75 455 ILE B O 1
ATOM 7786 N N . TYR B 1 456 ? -7.617 6.176 12.734 1 98.38 456 TYR B N 1
ATOM 7787 C CA . TYR B 1 456 ? -8.883 5.906 13.414 1 98.38 456 TYR B CA 1
ATOM 7788 C C . TYR B 1 456 ? -9.055 4.414 13.672 1 98.38 456 TYR B C 1
ATOM 7790 O O . TYR B 1 456 ? -10.055 3.82 13.266 1 98.38 456 TYR B O 1
ATOM 7798 N N . PRO B 1 457 ? -8.094 3.852 14.383 1 97.81 457 PRO B N 1
ATOM 7799 C CA . PRO B 1 457 ? -8.234 2.434 14.727 1 97.81 457 PRO B CA 1
ATOM 7800 C C . PRO B 1 457 ? -9.391 2.164 15.68 1 97.81 457 PRO B C 1
ATOM 7802 O O . PRO B 1 457 ? -9.656 2.965 16.578 1 97.81 457 PRO B O 1
ATOM 7805 N N . ALA B 1 458 ? -9.992 1.046 15.484 1 95.12 458 ALA B N 1
ATOM 7806 C CA . ALA B 1 458 ? -10.984 0.613 16.453 1 95.12 458 ALA B CA 1
ATOM 7807 C C . ALA B 1 458 ? -10.328 0.251 17.781 1 95.12 458 ALA B C 1
ATOM 7809 O O . ALA B 1 458 ? -9.133 -0.022 17.844 1 95.12 458 ALA B O 1
ATOM 7810 N N . ARG B 1 459 ? -11.133 0.241 18.859 1 92.81 459 ARG B N 1
ATOM 7811 C CA . ARG B 1 459 ? -10.633 0.005 20.203 1 92.81 459 ARG B CA 1
ATOM 7812 C C . ARG B 1 459 ? -9.852 -1.306 20.281 1 92.81 459 ARG B C 1
ATOM 7814 O O . ARG B 1 459 ? -8.836 -1.392 20.969 1 92.81 459 ARG B O 1
ATOM 7821 N N . LYS B 1 460 ? -10.234 -2.307 19.594 1 92.44 460 LYS B N 1
ATOM 7822 C CA . LYS B 1 460 ? -9.586 -3.611 19.672 1 92.44 460 LYS B CA 1
ATOM 7823 C C . LYS B 1 460 ? -8.633 -3.828 18.516 1 92.44 460 LYS B C 1
ATOM 7825 O O . LYS B 1 460 ? -8.172 -4.949 18.281 1 92.44 460 LYS B O 1
ATOM 7830 N N . ASP B 1 461 ? -8.273 -2.812 17.844 1 96.19 461 ASP B N 1
ATOM 7831 C CA . ASP B 1 461 ? -7.395 -2.914 16.672 1 96.19 461 ASP B CA 1
ATOM 7832 C C . ASP B 1 461 ? -6.227 -1.938 16.781 1 96.19 461 ASP B C 1
ATOM 7834 O O . ASP B 1 461 ? -5.977 -1.159 15.859 1 96.19 461 ASP B O 1
ATOM 7838 N N . ARG B 1 462 ? -5.504 -2.002 17.969 1 97.94 462 ARG B N 1
ATOM 7839 C CA . ARG B 1 462 ? -4.426 -1.056 18.234 1 97.94 462 ARG B CA 1
ATOM 7840 C C . ARG B 1 462 ? -3.129 -1.784 18.578 1 97.94 462 ARG B C 1
ATOM 7842 O O . ARG B 1 462 ? -2.236 -1.212 19.203 1 97.94 462 ARG B O 1
ATOM 7849 N N . THR B 1 463 ? -3.047 -3.059 18.203 1 98.31 463 THR B N 1
ATOM 7850 C CA . THR B 1 463 ? -1.801 -3.777 18.438 1 98.31 463 THR B CA 1
ATOM 7851 C C . THR B 1 463 ? -0.676 -3.201 17.578 1 98.31 463 THR B C 1
ATOM 7853 O O . THR B 1 463 ? -0.849 -2.988 16.391 1 98.31 463 THR B O 1
ATOM 7856 N N . LEU B 1 464 ? 0.437 -2.895 18.25 1 98.62 464 LEU B N 1
ATOM 7857 C CA . LEU B 1 464 ? 1.633 -2.463 17.547 1 98.62 464 LEU B CA 1
ATOM 7858 C C . LEU B 1 464 ? 2.6 -3.627 17.344 1 98.62 464 LEU B C 1
ATOM 7860 O O . LEU B 1 464 ? 2.947 -4.316 18.312 1 98.62 464 LEU B O 1
ATOM 7864 N N . SER B 1 465 ? 3.055 -3.846 16.094 1 98.69 465 SER B N 1
ATOM 7865 C CA . SER B 1 465 ? 3.961 -4.957 15.82 1 98.69 465 SER B CA 1
ATOM 7866 C C . SER B 1 465 ? 5.043 -4.547 14.828 1 98.69 465 SER B C 1
ATOM 7868 O O . SER B 1 465 ? 4.809 -3.711 13.953 1 98.69 465 SER B O 1
ATOM 7870 N N . LEU B 1 466 ? 6.242 -5.148 15.008 1 98.69 466 LEU B N 1
ATOM 7871 C CA . LEU B 1 466 ? 7.215 -5.207 13.922 1 98.69 466 LEU B CA 1
ATOM 7872 C C . LEU B 1 466 ? 6.855 -6.301 12.93 1 98.69 466 LEU B C 1
ATOM 7874 O O . LEU B 1 466 ? 6.289 -7.328 13.305 1 98.69 466 LEU B O 1
ATOM 7878 N N . PHE B 1 467 ? 7.168 -6.102 11.695 1 98.75 467 PHE B N 1
ATOM 7879 C CA . PHE B 1 467 ? 6.895 -7.156 10.727 1 98.75 467 PHE B CA 1
ATOM 7880 C C . PHE B 1 467 ? 7.945 -7.164 9.625 1 98.75 467 PHE B C 1
ATOM 7882 O O . PHE B 1 467 ? 8.648 -6.172 9.422 1 98.75 467 PHE B O 1
ATOM 7889 N N . ALA B 1 468 ? 8.117 -8.273 8.961 1 98.75 468 ALA B N 1
ATOM 7890 C CA . ALA B 1 468 ? 8.891 -8.445 7.738 1 98.75 468 ALA B CA 1
ATOM 7891 C C . ALA B 1 468 ? 8.172 -9.367 6.758 1 98.75 468 ALA B C 1
ATOM 7893 O O . ALA B 1 468 ? 7.73 -10.461 7.133 1 98.75 468 ALA B O 1
ATOM 7894 N N . ALA B 1 469 ? 7.996 -8.922 5.566 1 98 469 ALA B N 1
ATOM 7895 C CA . ALA B 1 469 ? 7.359 -9.711 4.516 1 98 469 ALA B CA 1
ATOM 7896 C C . ALA B 1 469 ? 8.344 -10.023 3.389 1 98 469 ALA B C 1
ATOM 7898 O O . ALA B 1 469 ? 9.023 -9.125 2.889 1 98 469 ALA B O 1
ATOM 7899 N N . ASN B 1 470 ? 8.438 -11.32 3.035 1 96.94 470 ASN B N 1
ATOM 7900 C CA . ASN B 1 470 ? 9.297 -11.805 1.962 1 96.94 470 ASN B CA 1
ATOM 7901 C C . ASN B 1 470 ? 10.758 -11.453 2.209 1 96.94 470 ASN B C 1
ATOM 7903 O O . ASN B 1 470 ? 11.414 -10.859 1.351 1 96.94 470 ASN B O 1
ATOM 7907 N N . GLY B 1 471 ? 11.266 -11.875 3.26 1 97.38 471 GLY B N 1
ATOM 7908 C CA . GLY B 1 471 ? 12.625 -11.648 3.738 1 97.38 471 GLY B CA 1
ATOM 7909 C C . GLY B 1 471 ? 12.68 -11.266 5.203 1 97.38 471 GLY B C 1
ATOM 7910 O O . GLY B 1 471 ? 11.695 -11.422 5.93 1 97.38 471 GLY B O 1
ATOM 7911 N N . THR B 1 472 ? 13.82 -10.805 5.652 1 98.5 472 THR B N 1
ATOM 7912 C CA . THR B 1 472 ? 14.023 -10.523 7.07 1 98.5 472 THR B CA 1
ATOM 7913 C C . THR B 1 472 ? 14.25 -9.031 7.293 1 98.5 472 THR B C 1
ATOM 7915 O O . THR B 1 472 ? 14.648 -8.312 6.375 1 98.5 472 THR B O 1
ATOM 7918 N N . ALA B 1 473 ? 13.93 -8.539 8.43 1 98.81 473 ALA B N 1
ATOM 7919 C CA . ALA B 1 473 ? 14.219 -7.168 8.852 1 98.81 473 ALA B CA 1
ATOM 7920 C C . ALA B 1 473 ? 15.156 -7.145 10.055 1 98.81 473 ALA B C 1
ATOM 7922 O O . ALA B 1 473 ? 14.93 -7.852 11.039 1 98.81 473 ALA B O 1
ATOM 7923 N N . HIS B 1 474 ? 16.172 -6.348 9.984 1 98.81 474 HIS B N 1
ATOM 7924 C CA . HIS B 1 474 ? 17.141 -6.234 11.062 1 98.81 474 HIS B CA 1
ATOM 7925 C C . HIS B 1 474 ? 16.953 -4.938 11.844 1 98.81 474 HIS B C 1
ATOM 7927 O O . HIS B 1 474 ? 17.016 -3.85 11.273 1 98.81 474 HIS B O 1
ATOM 7933 N N . ILE B 1 475 ? 16.688 -5.066 13.109 1 98.56 475 ILE B N 1
ATOM 7934 C CA . ILE B 1 475 ? 16.562 -3.947 14.031 1 98.56 475 ILE B CA 1
ATOM 7935 C C . ILE B 1 475 ? 17.812 -3.834 14.898 1 98.56 475 ILE B C 1
ATOM 7937 O O . ILE B 1 475 ? 18.188 -4.785 15.586 1 98.56 475 ILE B O 1
ATOM 7941 N N . THR B 1 476 ? 18.406 -2.688 14.852 1 98.12 476 THR B N 1
ATOM 7942 C CA . THR B 1 476 ? 19.609 -2.453 15.625 1 98.12 476 THR B CA 1
ATOM 7943 C C . THR B 1 476 ? 19.281 -2.135 17.078 1 98.12 476 THR B C 1
ATOM 7945 O O . THR B 1 476 ? 20 -2.539 18 1 98.12 476 THR B O 1
ATOM 7948 N N . ARG B 1 477 ? 18.266 -1.393 17.25 1 97.19 477 ARG B N 1
ATOM 7949 C CA . ARG B 1 477 ? 17.781 -1.026 18.578 1 97.19 477 ARG B CA 1
ATOM 7950 C C . ARG B 1 477 ? 16.406 -0.349 18.484 1 97.19 477 ARG B C 1
ATOM 7952 O O . ARG B 1 477 ? 16.031 0.168 17.438 1 97.19 477 ARG B O 1
ATOM 7959 N N . GLY B 1 478 ? 15.727 -0.398 19.609 1 97.69 478 GLY B N 1
ATOM 7960 C CA . GLY B 1 478 ? 14.469 0.333 19.703 1 97.69 478 GLY B CA 1
ATOM 7961 C C . GLY B 1 478 ? 14.125 0.735 21.125 1 97.69 478 GLY B C 1
ATOM 7962 O O . GLY B 1 478 ? 14.68 0.186 22.078 1 97.69 478 GLY B O 1
ATOM 7963 N N . ASP B 1 479 ? 13.375 1.736 21.25 1 98.75 479 ASP B N 1
ATOM 7964 C CA . ASP B 1 479 ? 12.859 2.238 22.516 1 98.75 479 ASP B CA 1
ATOM 7965 C C . ASP B 1 479 ? 11.375 2.576 22.406 1 98.75 479 ASP B C 1
ATOM 7967 O O . ASP B 1 479 ? 10.938 3.174 21.422 1 98.75 479 ASP B O 1
ATOM 7971 N N . ILE B 1 480 ? 10.633 2.111 23.375 1 98.81 480 ILE B N 1
ATOM 7972 C CA . ILE B 1 480 ? 9.211 2.428 23.469 1 98.81 480 ILE B CA 1
ATOM 7973 C C . ILE B 1 480 ? 8.898 3.031 24.828 1 98.81 480 ILE B C 1
ATOM 7975 O O . ILE B 1 480 ? 9.242 2.451 25.859 1 98.81 480 ILE B O 1
ATOM 7979 N N . TRP B 1 481 ? 8.273 4.188 24.891 1 98.81 481 TRP B N 1
ATOM 7980 C CA . TRP B 1 481 ? 7.82 4.812 26.125 1 98.81 481 TRP B CA 1
ATOM 7981 C C . TRP B 1 481 ? 6.309 5.023 26.109 1 98.81 481 TRP B C 1
ATOM 7983 O O . TRP B 1 481 ? 5.762 5.535 25.125 1 98.81 481 TRP B O 1
ATOM 7993 N N . ALA B 1 482 ? 5.629 4.605 27.125 1 98.56 482 ALA B N 1
ATOM 7994 C CA . ALA B 1 482 ? 4.285 5.133 27.344 1 98.56 482 ALA B CA 1
ATOM 7995 C C . ALA B 1 482 ? 4.324 6.625 27.656 1 98.56 482 ALA B C 1
ATOM 7997 O O . ALA B 1 482 ? 5.215 7.09 28.375 1 98.56 482 ALA B O 1
ATOM 7998 N N . LEU B 1 483 ? 3.404 7.359 27.141 1 98.31 483 LEU B N 1
ATOM 7999 C CA . LEU B 1 483 ? 3.385 8.797 27.391 1 98.31 483 LEU B CA 1
ATOM 8000 C C . LEU B 1 483 ? 2.205 9.18 28.281 1 98.31 483 LEU B C 1
ATOM 8002 O O . LEU B 1 483 ? 1.07 8.773 28.016 1 98.31 483 LEU B O 1
ATOM 8006 N N . ASN B 1 484 ? 2.477 9.93 29.234 1 94.5 484 ASN B N 1
ATOM 8007 C CA . ASN B 1 484 ? 1.451 10.367 30.172 1 94.5 484 ASN B CA 1
ATOM 8008 C C . ASN B 1 484 ? 0.572 11.461 29.562 1 94.5 484 ASN B C 1
ATOM 8010 O O . ASN B 1 484 ? 1.046 12.281 28.781 1 94.5 484 ASN B O 1
ATOM 8014 N N . GLN B 1 485 ? -0.66 11.398 29.984 1 89.62 485 GLN B N 1
ATOM 8015 C CA . GLN B 1 485 ? -1.576 12.453 29.562 1 89.62 485 GLN B CA 1
ATOM 8016 C C . GLN B 1 485 ? -1.133 13.812 30.109 1 89.62 485 GLN B C 1
ATOM 8018 O O . GLN B 1 485 ? -0.747 13.922 31.266 1 89.62 485 GLN B O 1
ATOM 8023 N N . SER B 1 486 ? -1.169 14.797 29.188 1 84.19 486 SER B N 1
ATOM 8024 C CA . SER B 1 486 ? -0.666 16.094 29.641 1 84.19 486 SER B CA 1
ATOM 8025 C C . SER B 1 486 ? -1.654 17.219 29.312 1 84.19 486 SER B C 1
ATOM 8027 O O . SER B 1 486 ? -1.466 18.359 29.734 1 84.19 486 SER B O 1
ATOM 8029 N N . VAL B 1 487 ? -2.564 16.938 28.609 1 80.06 487 VAL B N 1
ATOM 8030 C CA . VAL B 1 487 ? -3.592 17.938 28.328 1 80.06 487 VAL B CA 1
ATOM 8031 C C . VAL B 1 487 ? -4.891 17.562 29.047 1 80.06 487 VAL B C 1
ATOM 8033 O O . VAL B 1 487 ? -5.352 16.422 28.922 1 80.06 487 VAL B O 1
ATOM 8036 N N . MET B 1 488 ? -5.223 18.438 29.969 1 64.38 488 MET B N 1
ATOM 8037 C CA . MET B 1 488 ? -6.426 18.141 30.734 1 64.38 488 MET B CA 1
ATOM 8038 C C . MET B 1 488 ? -7.633 17.984 29.812 1 64.38 488 MET B C 1
ATOM 8040 O O . MET B 1 488 ? -7.879 18.844 28.969 1 64.38 488 MET B O 1
ATOM 8044 N N . GLN B 1 489 ? -8.141 16.844 29.781 1 62.56 489 GLN B N 1
ATOM 8045 C CA . GLN B 1 489 ? -9.312 16.531 28.984 1 62.56 489 GLN B CA 1
ATOM 8046 C C . GLN B 1 489 ? -10.594 16.938 29.703 1 62.56 489 GLN B C 1
ATOM 8048 O O . GLN B 1 489 ? -10.648 16.969 30.922 1 62.56 489 GLN B O 1
#

Nearest PDB structures (foldseek):
  7vco-assembly1_A  TM=9.678E-01  e=8.460E-56  Frischella perrara
  7bwb-assembly1_A  TM=9.073E-01  e=7.539E-40  Bombyx mori
  7bwc-assembly1_A  TM=8.882E-01  e=2.143E-38  Bombyx mori
  6nu7-assembly1_A  TM=8.820E-01  e=1.197E-34  Lactobacillus gasseri 224-1
  2qqu-assembly1_A  TM=8.324E-01  e=1.021E-30  Arabidopsis thaliana

InterPro domains:
  IPR001362 Glycoside hydrolase, family 32 [SM00640] (30-447)
  IPR006232 Sucrose-6-phosphate hydrolase [TIGR01322] (20-457)
  IPR013148 Glycosyl hydrolase family 32, N-terminal [PF00251] (30-331)
  IPR013189 Glycosyl hydrolase family 32, C-terminal [PF08244] (338-481)
  IPR013320 Concanavalin A-like lectin/glucanase domain superfamily [SSF49899] (335-484)
  IPR023296 Glycosyl hydrolase, five-bladed beta-propeller domain superfamily [G3DSA:2.115.10.20] (1-350)
  IPR023296 Glycosyl hydrolase, five-bladed beta-propeller domain superfamily [SSF75005] (21-327)
  IPR051214 Glycosyl Hydrolase 32 Enzymes [PTHR43101] (2-487)